Protein 1D3B (pdb70)

Nearest PDB structures (foldseek):
  1d3b-assembly4_G  TM=1.005E+00  e=1.980E-13  Homo sapiens
  3jcr-assembly1_r  TM=9.631E-01  e=4.381E-12  Homo sapiens
  4pjo-assembly3_O  TM=9.696E-01  e=1.207E-11  Homo sapiens
  6ah0-assembly1_T  TM=9.610E-01  e=1.079E-11  Homo sapiens
  8ro0-assembly1_a  TM=9.545E-01  e=9.164E-11  Caenorhabditis elegans

Secondary structure (DSSP, 8-state):
--HHHHHHHTTTSEEEEEETTS-EEEEEEEEE-TT--EEEEEEEEE-TTS-EEEEEEEEE-GGGEEEEEE--/---GGGTTSEEEEEETT--EEEEEEEE--TT--EEEEEEEEEEEE--SSTTSPPEEEEEEEEEEEE-GGGEEEEEEEE---/-HHHHHHHTTTSEEEEEETTS-EEEEEEEEE-TT--EEEEEEEEE-TTS-EEEEEEEEE-GGGEEEEEE--/-TT-HHHHGGGTTSEEEEEETTS-EEEEEEEEE-TT--EEEEEEEEEEEE--SSTTSPPEEEEEEEEEEEE-GGGEEEEEEEES--/----HHHHHHHHTTSEEEEEETTS-EEEEEEEEE-TT--EEEEEEEEE-TTS-EEEEEEEEE-GGGEEEEEE--/--S--GGGTTSEEEEEETT--EEEEEEEEE-TT--EEEEEEEEEEEE---SSSS--EEEEEEEEEEEE-GGGEEEEEEEES--/---HHHHHHTTTTSEEEEEETTS-EEEEEEEEE-TT--EEEEEEEEE-TTS-EEEEEEEEE-GGGEEEEEE--/---STTGGGGTTSEEEEEETT--EEEEEEEEE-TT--EEEEEEEEEEEE--SSTTSPPEEEEEEEEEEEE-GGGEEEEEEEESPP-/---HHHHHHHHTTSEEEEEETTS-EEEEEEEEE-TT--EEEEEEEEE-TTS-EEEEEEEEE-GGGEEEEEE--/-TT-HHHHHTTTTSEEEEEETT--EEEEEEEEE-TT--EEEEEEEEEEEE--SSSSS--EEEEEEEEEEEE-GGGEEEEEEEES--/-HHHHHHHTTTSEEEEEETTS-EEEEEEEEE-TT--EEEEEEEEE-TTS-EEEEEEEEE-GGGEEEEEE--/-TT-HHHHHTTTTSEEEEEETT--EEEEEEEEE-TT--EEEEEEEEEEEE--SSBTBPPEEEEEEEEEEEE-GGGEEEEEEEEPPP----

Sequence (946 aa):
GVPIKVLHEAEGHIVTCETNTGEVYRGKLIEAEDNMNCQMSNITVTYRDGRVAQLEQVYIRGCKIRFLILPDSKMLQHIDYRMRCILQDGRIFIGTFKAFDKHMNLILCDCDEFRKIKPKNSKQAEREEKRVLGLVLLRGENLVSMTVEGPPPVPIKVLHEAEGHIVTCETNTGEVYRGKLIEAEDNMNCQMSNITVTYRDGRVAQLEQVYIRGCKIRFLILPDTVGKSSKMLQHIDYRMRCILQDGRIFIGTFKAFDKHMNLILCDCDEFRKIKPKNSKQAEREEKRVLGLVLLRGENLVSMTVEGPPPSIGVPIKVLHEAEGHIVTCETNTGEVYRGKLIEAEDNMNCQMSNITVTYRDGRVAQLEQVYIRGCKIRFLILPDKSSKMLQHIDYRMRCILQDGRIFIGTFKAFDKHMNLILCDCDEFRKIKPKNSKQAEREEKRVLGLVLLRGENLVSMTVEGPPPIGVPIKVLHEAEGHIVTCETNTGEVYRGKLIEAEDNMNCQMSNITVTYRDGRVAQLEQVYIRGCKIRFLILPDVGKSSKMLQHIDYRMRCILQDGRIFIGTFKAFDKHMNLILCDCDEFRKIKPKNSKQAEREEKRVLGLVLLRGENLVSMTVEGPPPKIGVPIKVLHEAEGHIVTCETNTGEVYRGKLIEAEDNMNCQMSNITVTYRDGRVAQLEQVYIRGCKIRFLILPDTVGKSSKMLQHIDYRMRCILQDGRIFIGTFKAFDKHMNLILCDCDEFRKIKPKNSKQAEREEKRVLGLVLLRGENLVSMTVEGPPPVPIKVLHEAEGHIVTCETNTGEVYRGKLIEAEDNMNCQMSNITVTYRDGRVAQLEQVYIRGCKIRFLILPDTVGKSSKMLQHIDYRMRCILQDGRIFIGTFKAFDKHMNLILCDCDEFRKIKPKNSKQAEREEKRVLGLVLLRGENLVSMTVEGPPPKDTG

InterPro domains:
  IPR001163 Sm domain, eukaryotic/archaea-type [PF01423] (9-72)
  IPR001163 Sm domain, eukaryotic/archaea-type [SM00651] (8-73)
  IPR010920 LSM domain superfamily [SSF50182] (6-118)
  IPR027141 Like-Sm (LSM) domain containing protein, LSm4/SmD1/SmD3 [PTHR23338] (3-114)
  IPR034099 Small nuclear ribonucleoprotein Sm D3 [cd01721] (6-75)
  IPR047575 Sm domain [PS52002] (5-77)

Solvent-accessible surface area: 44131 Å² total; per-residue (Å²): 77,64,0,37,123,23,0,65,127,4,58,46,95,102,1,21,0,8,0,50,71,27,1,36,0,136,3,97,0,65,79,3,61,129,80,4,14,0,52,0,18,115,3,58,0,43,14,176,59,31,20,92,25,145,28,138,80,1,9,0,38,0,64,42,1,20,2,0,40,8,50,177,119,182,23,143,124,34,42,59,81,52,4,67,0,12,4,17,40,4,22,10,0,19,0,4,0,90,5,49,29,184,108,36,3,0,4,0,26,101,0,25,0,46,82,69,28,92,27,206,88,113,190,112,84,91,120,112,70,116,82,116,24,24,29,0,0,0,31,0,58,22,6,7,9,38,51,79,79,18,100,64,132,108,0,34,120,37,0,65,102,2,61,45,90,86,1,19,0,7,0,47,68,30,0,42,0,132,3,90,0,78,92,3,66,125,81,4,15,0,50,0,18,122,2,53,0,47,13,143,56,27,27,92,23,143,22,131,85,0,45,0,32,0,58,41,1,20,1,0,39,5,46,164,26,4,24,67,53,86,111,1,106,125,45,45,56,71,56,0,67,0,8,4,19,44,3,35,9,0,18,0,6,0,97,16,35,26,164,105,6,4,0,5,0,30,100,0,27,0,42,52,78,46,77,16,202,93,109,200,98,77,103,103,101,58,119,77,113,17,18,24,0,0,0,28,0,56,21,1,4,3,20,39,69,77,15,102,68,124,158,59,26,70,0,33,125,12,0,68,124,3,58,46,91,95,2,21,0,8,0,53,71,27,0,41,0,106,3,93,0,76,57,5,55,131,83,3,14,0,1,0,16,119,1,54,0,47,12,149,60,28,28,76,25,118,21,126,51,1,12,0,37,0,63,44,1,18,2,0,36,8,48,174,42,55,72,186,3,118,171,50,46,69,80,61,0,75,0,11,4,18,54,4,22,6,0,18,0,14,0,52,6,54,21,184,103,9,3,0,0,0,31,97,0,23,2,39,85,76,29,60,38,68,124,78,210,98,50,60,102,45,43,43,48,58,21,25,24,0,0,0,27,0,61,24,0,5,4,5,61,76,66,16,95,64,127,132,34,62,0,30,122,14,0,63,124,3,60,43,93,101,2,20,0,8,0,52,68,26,0,40,0,135,5,90,0,76,54,5,59,125,80,4,12,0,4,0,22,116,2,56,0,47,13,148,61,31,24,92,25,148,19,137,48,0,12,0,42,0,71,51,1,15,2,0,42,6,48,165,5,44,104,51,83,168,6,116,130,47,37,66,78,54,0,67,0,10,3,18,34,3,23,8,0,16,0,7,0,58,5,37,24,164,109,10,4,0,0,0,22,98,0,23,0,41,79,75,29,100,28,212,86,107,195,107,83,95,121,108,63,119,79,119,21,21,26,0,0,0,30,0,67,20,0,4,5,26,53,74,75,15,100,59,64,251,129,46,48,0,28,112,17,0,62,100,4,57,48,91,88,2,19,0,10,0,46,70,31,0,41,0,135,3,93,0,74,69,3,59,119,86,4,18,0,7,0,16,120,2,58,0,46,13,138,58,29,26,92,26,147,26,134,90,0,23,1,27,0,60,42,1,20,1,0,40,5,46,163,20,5,26,64,54,84,103,0,109,123,44,46,54,68,54,0,64,0,10,3,18,39,2,25,8,0,15,0,12,0,83,3,26,27,165,105,5,5,0,5,0,30,95,0,26,4,43,81,68,20,87,10,141,126,80,206,103,30,58,60,60,29,55,62,89,19,20,26,0,0,0,25,0,56,21,1,4,4,17,50,72,70,15,98,68,123,94,0,37,126,36,0,67,112,2,59,44,91,83,2,17,0,6,0,45,69,29,0,43,0,134,4,86,0,84,60,4,58,122,84,3,9,0,9,0,16,109,2,57,0,47,12,161,45,27,24,82,20,126,24,110,60,2,12,0,42,0,64,42,0,18,0,0,41,8,53,148,21,3,25,70,53,93,85,0,120,115,33,46,55,78,72,0,68,0,10,4,18,37,2,49,7,0,11,0,16,0,92,14,28,24,169,105,4,3,0,4,0,33,114,0,23,1,39,67,75,50,89,18,219,91,86,210,97,77,95,101,99,63,126,82,115,14,16,16,0,0,0,23,0,44,22,1,4,4,16,52,77,68,12,98,48,85,178,125,138,104

Structure (mmCIF, N/CA/C/O backbone):
data_1D3B
#
_entry.id   1D3B
#
_cell.length_a   107.350
_cell.length_b   108.450
_cell.length_c   110.420
_cell.angle_alpha   90.00
_cell.angle_beta   90.00
_cell.angle_gamma   90.00
#
_symmetry.space_group_name_H-M   'P 21 21 21'
#
loop_
_entity.id
_entity.type
_entity.pdbx_description
1 polymer 'PROTEIN (SMALL NUCLEAR RIBONUCLEOPROTEIN SM D3)'
2 polymer 'PROTEIN (SMALL NUCLEAR RIBONUCLEOPROTEIN ASSOCIATED PROTEIN B)'
3 non-polymer GLYCEROL
4 non-polymer 'CITRIC ACID'
5 water water
#
loop_
_atom_site.group_PDB
_atom_site.id
_atom_site.type_symbol
_atom_site.label_atom_id
_atom_site.label_alt_id
_atom_site.label_comp_id
_atom_site.label_asym_id
_atom_site.label_entity_id
_atom_site.label_seq_id
_atom_site.pdbx_PDB_ins_code
_atom_site.Cartn_x
_atom_site.Cartn_y
_atom_site.Cartn_z
_atom_site.occupancy
_atom_site.B_iso_or_equiv
_atom_site.auth_seq_id
_atom_site.auth_comp_id
_atom_site.auth_asym_id
_atom_site.auth_atom_id
_atom_site.pdbx_PDB_model_num
ATOM 1 N N . GLY A 1 4 ? 63.376 67.335 78.171 1.00 54.75 4 GLY A N 1
ATOM 2 C CA . GLY A 1 4 ? 61.930 67.496 78.328 1.00 55.02 4 GLY A CA 1
ATOM 3 C C . GLY A 1 4 ? 61.162 66.269 77.866 1.00 52.72 4 GLY A C 1
ATOM 4 O O . GLY A 1 4 ? 61.666 65.154 77.967 1.00 55.02 4 GLY A O 1
ATOM 5 N N . VAL A 1 5 ? 59.924 66.440 77.402 1.00 50.71 5 VAL A N 1
ATOM 6 C CA . VAL A 1 5 ? 59.199 65.244 76.916 1.00 45.80 5 VAL A CA 1
ATOM 7 C C . VAL A 1 5 ? 59.663 65.171 75.459 1.00 38.34 5 VAL A C 1
ATOM 8 O O . VAL A 1 5 ? 60.000 66.223 74.902 1.00 34.20 5 VAL A O 1
ATOM 12 N N . PRO A 1 6 ? 59.725 63.998 74.874 1.00 37.21 6 PRO A N 1
ATOM 13 C CA . PRO A 1 6 ? 60.191 63.832 73.500 1.00 34.70 6 PRO A CA 1
ATOM 14 C C . PRO A 1 6 ? 59.636 64.839 72.534 1.00 35.41 6 PRO A C 1
ATOM 15 O O . PRO A 1 6 ? 60.415 65.449 71.782 1.00 36.66 6 PRO A O 1
ATOM 19 N N . ILE A 1 7 ? 58.329 65.104 72.525 1.00 35.92 7 ILE A N 1
ATOM 20 C CA . ILE A 1 7 ? 57.766 66.094 71.616 1.00 38.35 7 ILE A CA 1
ATOM 21 C C . ILE A 1 7 ? 58.357 67.467 71.860 1.00 39.00 7 ILE A C 1
ATOM 22 O O . ILE A 1 7 ? 58.598 68.211 70.894 1.00 38.30 7 ILE A O 1
ATOM 27 N N . LYS A 1 8 ? 58.638 67.838 73.123 1.00 40.73 8 LYS A N 1
ATOM 28 C CA . LYS A 1 8 ? 59.232 69.167 73.343 1.00 39.22 8 LYS A CA 1
ATOM 29 C C . LYS A 1 8 ? 60.643 69.198 72.764 1.00 36.63 8 LYS A C 1
ATOM 30 O O . LYS A 1 8 ? 61.125 70.199 72.234 1.00 35.92 8 LYS A O 1
ATOM 36 N N . VAL A 1 9 ? 61.352 68.068 72.866 1.00 37.42 9 VAL A N 1
ATOM 37 C CA . VAL A 1 9 ? 62.725 68.029 72.325 1.00 37.91 9 VAL A CA 1
ATOM 38 C C . VAL A 1 9 ? 62.628 68.244 70.821 1.00 34.19 9 VAL A C 1
ATOM 39 O O . VAL A 1 9 ? 63.361 69.047 70.249 1.00 30.97 9 VAL A O 1
ATOM 43 N N . LEU A 1 10 ? 61.666 67.570 70.191 1.00 35.34 10 LEU A N 1
ATOM 44 C CA . LEU A 1 10 ? 61.481 67.740 68.744 1.00 34.03 10 LEU A CA 1
ATOM 45 C C . LEU A 1 10 ? 61.173 69.186 68.415 1.00 32.78 10 LEU A C 1
ATOM 46 O O . LEU A 1 10 ? 61.761 69.758 67.512 1.00 31.48 10 LEU A O 1
ATOM 51 N N . HIS A 1 11 ? 60.258 69.849 69.139 1.00 37.34 11 HIS A N 1
ATOM 52 C CA . HIS A 1 11 ? 59.963 71.250 68.853 1.00 40.86 11 HIS A CA 1
ATOM 53 C C . HIS A 1 11 ? 61.231 72.086 68.972 1.00 40.33 11 HIS A C 1
ATOM 54 O O . HIS A 1 11 ? 61.439 72.960 68.127 1.00 40.61 11 HIS A O 1
ATOM 61 N N . GLU A 1 12 ? 62.127 71.838 69.915 1.00 41.72 12 GLU A N 1
ATOM 62 C CA . GLU A 1 12 ? 63.359 72.624 69.991 1.00 44.54 12 GLU A CA 1
ATOM 63 C C . GLU A 1 12 ? 64.263 72.450 68.785 1.00 42.00 12 GLU A C 1
ATOM 64 O O . GLU A 1 12 ? 65.158 73.280 68.579 1.00 43.40 12 GLU A O 1
ATOM 70 N N . ALA A 1 13 ? 64.102 71.432 67.944 1.00 40.09 13 ALA A N 1
ATOM 71 C CA . ALA A 1 13 ? 64.944 71.260 66.761 1.00 37.07 13 ALA A CA 1
ATOM 72 C C . ALA A 1 13 ? 64.396 72.065 65.590 1.00 36.14 13 ALA A C 1
ATOM 73 O O . ALA A 1 13 ? 65.026 72.185 64.534 1.00 35.59 13 ALA A O 1
ATOM 75 N N . GLU A 1 14 ? 63.214 72.663 65.744 1.00 35.14 14 GLU A N 1
ATOM 76 C CA . GLU A 1 14 ? 62.657 73.478 64.669 1.00 37.75 14 GLU A CA 1
ATOM 77 C C . GLU A 1 14 ? 63.650 74.602 64.398 1.00 39.85 14 GLU A C 1
ATOM 78 O O . GLU A 1 14 ? 64.087 75.343 65.282 1.00 41.09 14 GLU A O 1
ATOM 84 N N . GLY A 1 15 ? 64.083 74.689 63.148 1.00 36.11 15 GLY A N 1
ATOM 85 C CA . GLY A 1 15 ? 65.053 75.663 62.709 1.00 35.77 15 GLY A CA 1
ATOM 86 C C . GLY A 1 15 ? 66.426 75.021 62.555 1.00 35.28 15 GLY A C 1
ATOM 87 O O . GLY A 1 15 ? 67.325 75.654 62.008 1.00 37.31 15 GLY A O 1
ATOM 88 N N . HIS A 1 16 ? 66.580 73.776 63.009 1.00 34.73 16 HIS A N 1
ATOM 89 C CA . HIS A 1 16 ? 67.846 73.083 62.899 1.00 35.42 16 HIS A CA 1
ATOM 90 C C . HIS A 1 16 ? 67.799 71.918 61.920 1.00 34.85 16 HIS A C 1
ATOM 91 O O . HIS A 1 16 ? 66.738 71.463 61.497 1.00 32.62 16 HIS A O 1
ATOM 98 N N . ILE A 1 17 ? 68.982 71.414 61.574 1.00 33.50 17 ILE A N 1
ATOM 99 C CA . ILE A 1 17 ? 68.994 70.264 60.658 1.00 35.52 17 ILE A CA 1
ATOM 100 C C . ILE A 1 17 ? 68.741 68.997 61.461 1.00 33.79 17 ILE A C 1
ATOM 101 O O . ILE A 1 17 ? 69.264 68.767 62.548 1.00 30.34 17 ILE A O 1
ATOM 106 N N . VAL A 1 18 ? 67.822 68.180 60.923 1.00 30.14 18 VAL A N 1
ATOM 107 C CA . VAL A 1 18 ? 67.499 66.920 61.563 1.00 28.41 18 VAL A CA 1
ATOM 108 C C . VAL A 1 18 ? 67.623 65.809 60.509 1.00 27.75 18 VAL A C 1
ATOM 109 O O . VAL A 1 18 ? 67.587 66.059 59.297 1.00 24.33 18 VAL A O 1
ATOM 113 N N . THR A 1 19 ? 67.788 64.598 61.024 1.00 27.19 19 THR A N 1
ATOM 114 C CA . THR A 1 19 ? 67.849 63.445 60.140 1.00 24.01 19 THR A CA 1
ATOM 115 C C . THR A 1 19 ? 66.602 62.644 60.493 1.00 26.42 19 THR A C 1
ATOM 116 O O . THR A 1 19 ? 66.339 62.479 61.679 1.00 27.54 19 THR A O 1
ATOM 120 N N . CYS A 1 20 ? 65.870 62.233 59.467 1.00 23.16 20 CYS A N 1
ATOM 121 C CA . CYS A 1 20 ? 64.667 61.456 59.733 1.00 23.43 20 CYS A CA 1
ATOM 122 C C . CYS A 1 20 ? 64.766 60.113 59.023 1.00 23.95 20 CYS A C 1
ATOM 123 O O . CYS A 1 20 ? 64.867 60.088 57.776 1.00 26.46 20 CYS A O 1
ATOM 126 N N . GLU A 1 21 ? 64.743 59.011 59.761 1.00 20.81 21 GLU A N 1
ATOM 127 C CA . GLU A 1 21 ? 64.777 57.694 59.141 1.00 22.74 21 GLU A CA 1
ATOM 128 C C . GLU A 1 21 ? 63.390 57.054 59.220 1.00 22.08 21 GLU A C 1
ATOM 129 O O . GLU A 1 21 ? 62.852 56.866 60.322 1.00 22.03 21 GLU A O 1
ATOM 135 N N . THR A 1 22 ? 62.818 56.706 58.065 1.00 19.81 22 THR A N 1
ATOM 136 C CA . THR A 1 22 ? 61.494 56.101 58.035 1.00 18.34 22 THR A CA 1
ATOM 137 C C . THR A 1 22 ? 61.487 54.614 58.363 1.00 18.69 22 THR A C 1
ATOM 138 O O . THR A 1 22 ? 62.485 53.883 58.373 1.00 18.49 22 THR A O 1
ATOM 142 N N . ASN A 1 23 ? 60.279 54.061 58.562 1.00 17.01 23 ASN A N 1
ATOM 143 C CA . ASN A 1 23 ? 60.085 52.658 58.863 1.00 20.84 23 ASN A CA 1
ATOM 144 C C . ASN A 1 23 ? 60.397 51.753 57.676 1.00 22.98 23 ASN A C 1
ATOM 145 O O . ASN A 1 23 ? 60.520 50.532 57.858 1.00 24.04 23 ASN A O 1
ATOM 150 N N . THR A 1 24 ? 60.502 52.319 56.482 1.00 19.11 24 THR A N 1
ATOM 151 C CA . THR A 1 24 ? 60.831 51.509 55.313 1.00 21.75 24 THR A CA 1
ATOM 152 C C . THR A 1 24 ? 62.252 51.767 54.860 1.00 22.39 24 THR A C 1
ATOM 153 O O . THR A 1 24 ? 62.670 51.324 53.780 1.00 23.55 24 THR A O 1
ATOM 157 N N . GLY A 1 25 ? 63.057 52.487 55.647 1.00 24.53 25 GLY A N 1
ATOM 158 C CA . GLY A 1 25 ? 64.453 52.709 55.307 1.00 23.23 25 GLY A CA 1
ATOM 159 C C . GLY A 1 25 ? 64.843 53.949 54.526 1.00 23.61 25 GLY A C 1
ATOM 160 O O . GLY A 1 25 ? 66.016 54.080 54.159 1.00 23.85 25 GLY A O 1
ATOM 161 N N . GLU A 1 26 ? 63.937 54.870 54.245 1.00 19.28 26 GLU A N 1
ATOM 162 C CA . GLU A 1 26 ? 64.312 56.077 53.530 1.00 20.80 26 GLU A CA 1
ATOM 163 C C . GLU A 1 26 ? 64.923 57.054 54.535 1.00 20.38 26 GLU A C 1
ATOM 164 O O . GLU A 1 26 ? 64.501 57.067 55.683 1.00 21.57 26 GLU A O 1
ATOM 170 N N . VAL A 1 27 ? 65.941 57.797 54.128 1.00 17.90 27 VAL A N 1
ATOM 171 C CA . VAL A 1 27 ? 66.517 58.743 55.067 1.00 19.16 27 VAL A CA 1
ATOM 172 C C . VAL A 1 27 ? 66.309 60.155 54.517 1.00 20.06 27 VAL A C 1
ATOM 173 O O . VAL A 1 27 ? 66.765 60.455 53.421 1.00 23.53 27 VAL A O 1
ATOM 177 N N . TYR A 1 28 ? 65.645 60.980 55.291 1.00 18.62 28 TYR A N 1
ATOM 178 C CA . TYR A 1 28 ? 65.394 62.382 54.917 1.00 18.68 28 TYR A CA 1
ATOM 179 C C . TYR A 1 28 ? 66.233 63.274 55.831 1.00 23.32 28 TYR A C 1
ATOM 180 O O . TYR A 1 28 ? 66.050 63.224 57.059 1.00 22.45 28 TYR A O 1
ATOM 189 N N . ARG A 1 29 ? 67.128 64.046 55.225 1.00 23.08 29 ARG A N 1
ATOM 190 C CA . ARG A 1 29 ? 67.928 64.899 56.116 1.00 26.71 29 ARG A CA 1
ATOM 191 C C . ARG A 1 29 ? 67.775 66.359 55.750 1.00 23.41 29 ARG A C 1
ATOM 192 O O . ARG A 1 29 ? 67.994 66.732 54.597 1.00 24.25 29 ARG A O 1
ATOM 200 N N . GLY A 1 30 ? 67.421 67.212 56.701 1.00 24.76 30 GLY A N 1
ATOM 201 C CA . GLY A 1 30 ? 67.301 68.623 56.321 1.00 26.44 30 GLY A CA 1
ATOM 202 C C . GLY A 1 30 ? 66.762 69.456 57.467 1.00 27.92 30 GLY A C 1
ATOM 203 O O . GLY A 1 30 ? 66.599 68.986 58.593 1.00 28.50 30 GLY A O 1
ATOM 204 N N . LYS A 1 31 ? 66.466 70.696 57.101 1.00 28.46 31 LYS A N 1
ATOM 205 C CA . LYS A 1 31 ? 65.980 71.643 58.093 1.00 29.93 31 LYS A CA 1
ATOM 206 C C . LYS A 1 31 ? 64.545 71.411 58.523 1.00 29.73 31 LYS A C 1
ATOM 207 O O . LYS A 1 31 ? 63.607 71.408 57.724 1.00 29.90 31 LYS A O 1
ATOM 213 N N . LEU A 1 32 ? 64.393 71.183 59.825 1.00 27.83 32 LEU A N 1
ATOM 214 C CA . LEU A 1 32 ? 63.083 70.978 60.416 1.00 32.45 32 LEU A CA 1
ATOM 215 C C . LEU A 1 32 ? 62.420 72.361 60.498 1.00 37.34 32 LEU A C 1
ATOM 216 O O . LEU A 1 32 ? 62.920 73.241 61.211 1.00 37.43 32 LEU A O 1
ATOM 221 N N . ILE A 1 33 ? 61.342 72.539 59.758 1.00 34.72 33 ILE A N 1
ATOM 222 C CA . ILE A 1 33 ? 60.632 73.810 59.760 1.00 36.96 33 ILE A CA 1
ATOM 223 C C . ILE A 1 33 ? 59.556 73.724 60.834 1.00 38.03 33 ILE A C 1
ATOM 224 O O . ILE A 1 33 ? 59.355 74.666 61.582 1.00 37.19 33 ILE A O 1
ATOM 229 N N . GLU A 1 34 ? 58.884 72.570 60.874 1.00 36.03 34 GLU A N 1
ATOM 230 C CA . GLU A 1 34 ? 57.854 72.424 61.882 1.00 35.49 34 GLU A CA 1
ATOM 231 C C . GLU A 1 34 ? 57.454 70.984 62.141 1.00 35.56 34 GLU A C 1
ATOM 232 O O . GLU A 1 34 ? 57.214 70.201 61.228 1.00 32.61 34 GLU A O 1
ATOM 238 N N . ALA A 1 35 ? 57.357 70.699 63.432 1.00 34.59 35 ALA A N 1
ATOM 239 C CA . ALA A 1 35 ? 56.930 69.420 63.946 1.00 35.94 35 ALA A CA 1
ATOM 240 C C . ALA A 1 35 ? 55.540 69.669 64.564 1.00 39.28 35 ALA A C 1
ATOM 241 O O . ALA A 1 35 ? 55.375 70.673 65.257 1.00 37.36 35 ALA A O 1
ATOM 243 N N . GLU A 1 36 ? 54.617 68.757 64.313 1.00 38.41 36 GLU A N 1
ATOM 244 C CA . GLU A 1 36 ? 53.289 68.892 64.891 1.00 39.25 36 GLU A CA 1
ATOM 245 C C . GLU A 1 36 ? 53.236 67.910 66.059 1.00 38.65 36 GLU A C 1
ATOM 246 O O . GLU A 1 36 ? 54.084 67.026 66.181 1.00 37.67 36 GLU A O 1
ATOM 252 N N . ASP A 1 37 ? 52.211 68.075 66.872 1.00 38.72 37 ASP A N 1
ATOM 253 C CA . ASP A 1 37 ? 51.943 67.269 68.042 1.00 40.73 37 ASP A CA 1
ATOM 254 C C . ASP A 1 37 ? 52.067 65.777 67.790 1.00 38.98 37 ASP A C 1
ATOM 255 O O . ASP A 1 37 ? 52.519 65.045 68.680 1.00 39.72 37 ASP A O 1
ATOM 260 N N . ASN A 1 38 ? 51.696 65.292 66.613 1.00 34.21 38 ASN A N 1
ATOM 261 C CA . ASN A 1 38 ? 51.809 63.883 66.276 1.00 34.45 38 ASN A CA 1
ATOM 262 C C . ASN A 1 38 ? 53.143 63.503 65.633 1.00 33.77 38 ASN A C 1
ATOM 263 O O . ASN A 1 38 ? 53.292 62.403 65.108 1.00 35.70 38 ASN A O 1
ATOM 268 N N . MET A 1 39 ? 54.093 64.450 65.652 1.00 32.59 39 MET A N 1
ATOM 269 C CA . MET A 1 39 ? 55.460 64.243 65.127 1.00 31.15 39 MET A CA 1
ATOM 270 C C . MET A 1 39 ? 55.571 64.306 63.607 1.00 31.50 39 MET A C 1
ATOM 271 O O . MET A 1 39 ? 56.626 64.019 63.025 1.00 28.28 39 MET A O 1
ATOM 276 N N . ASN A 1 40 ? 54.474 64.696 62.959 1.00 30.67 40 ASN A N 1
ATOM 277 C CA . ASN A 1 40 ? 54.508 64.866 61.509 1.00 28.49 40 ASN A CA 1
ATOM 278 C C . ASN A 1 40 ? 55.509 66.019 61.329 1.00 30.29 40 ASN A C 1
ATOM 279 O O . ASN A 1 40 ? 55.333 67.008 62.065 1.00 28.05 40 ASN A O 1
ATOM 284 N N . CYS A 1 41 ? 56.483 65.882 60.448 1.00 26.95 41 CYS A N 1
ATOM 285 C CA . CYS A 1 41 ? 57.469 66.919 60.276 1.00 26.20 41 CYS A CA 1
ATOM 286 C C . CYS A 1 41 ? 57.549 67.513 58.880 1.00 26.99 41 CYS A C 1
ATOM 287 O O . CYS A 1 41 ? 57.654 66.826 57.866 1.00 25.90 41 CYS A O 1
ATOM 290 N N . GLN A 1 42 ? 57.572 68.838 58.887 1.00 22.65 42 GLN A N 1
ATOM 291 C CA . GLN A 1 42 ? 57.715 69.622 57.675 1.00 27.81 42 GLN A CA 1
ATOM 292 C C . GLN A 1 42 ? 59.199 69.972 57.616 1.00 28.08 42 GLN A C 1
ATOM 293 O O . GLN A 1 42 ? 59.723 70.557 58.582 1.00 29.48 42 GLN A O 1
ATOM 303 N N . MET A 1 43 ? 59.880 69.570 56.562 1.00 27.77 43 MET A N 1
ATOM 304 C CA . MET A 1 43 ? 61.302 69.794 56.397 1.00 27.25 43 MET A CA 1
ATOM 305 C C . MET A 1 43 ? 61.593 70.459 55.063 1.00 28.75 43 MET A C 1
ATOM 306 O O . MET A 1 43 ? 60.837 70.300 54.114 1.00 27.66 43 MET A O 1
ATOM 311 N N . SER A 1 44 ? 62.706 71.191 55.007 1.00 28.24 44 SER A N 1
ATOM 312 C CA . SER A 1 44 ? 63.056 71.868 53.770 1.00 28.30 44 SER A CA 1
ATOM 313 C C . SER A 1 44 ? 64.514 71.656 53.421 1.00 26.82 44 SER A C 1
ATOM 314 O O . SER A 1 44 ? 65.306 71.306 54.288 1.00 26.94 44 SER A O 1
ATOM 317 N N . ASN A 1 45 ? 64.825 71.868 52.144 1.00 24.99 45 ASN A N 1
ATOM 318 C CA . ASN A 1 45 ? 66.155 71.692 51.592 1.00 26.07 45 ASN A CA 1
ATOM 319 C C . ASN A 1 45 ? 66.709 70.367 52.092 1.00 26.28 45 ASN A C 1
ATOM 320 O O . ASN A 1 45 ? 67.715 70.241 52.787 1.00 25.89 45 ASN A O 1
ATOM 325 N N . ILE A 1 46 ? 66.005 69.296 51.695 1.00 25.50 46 ILE A N 1
ATOM 326 C CA . ILE A 1 46 ? 66.431 68.000 52.201 1.00 23.88 46 ILE A CA 1
ATOM 327 C C . ILE A 1 46 ? 67.273 67.210 51.237 1.00 22.54 46 ILE A C 1
ATOM 328 O O . ILE A 1 46 ? 67.278 67.395 50.021 1.00 22.67 46 ILE A O 1
ATOM 333 N N . THR A 1 47 ? 67.962 66.241 51.844 1.00 20.32 47 THR A N 1
ATOM 334 C CA . THR A 1 47 ? 68.751 65.302 51.033 1.00 22.07 47 THR A CA 1
ATOM 335 C C . THR A 1 47 ? 68.090 63.962 51.376 1.00 24.65 47 THR A C 1
ATOM 336 O O . THR A 1 47 ? 67.976 63.664 52.571 1.00 24.06 47 THR A O 1
ATOM 340 N N . VAL A 1 48 ? 67.642 63.204 50.375 1.00 23.87 48 VAL A N 1
ATOM 341 C CA . VAL A 1 48 ? 66.993 61.934 50.732 1.00 20.63 48 VAL A CA 1
ATOM 342 C C . VAL A 1 48 ? 67.773 60.753 50.198 1.00 19.84 48 VAL A C 1
ATOM 343 O O . VAL A 1 48 ? 68.300 60.768 49.073 1.00 17.35 48 VAL A O 1
ATOM 347 N N . THR A 1 49 ? 67.843 59.707 51.015 1.00 17.00 49 THR A N 1
ATOM 348 C CA . THR A 1 49 ? 68.483 58.461 50.584 1.00 18.42 49 THR A CA 1
ATOM 349 C C . THR A 1 49 ? 67.353 57.434 50.540 1.00 20.15 49 THR A C 1
ATOM 350 O O . THR A 1 49 ? 66.695 57.223 51.539 1.00 20.14 49 THR A O 1
ATOM 354 N N . TYR A 1 50 ? 67.114 56.867 49.357 1.00 20.83 50 TYR A N 1
ATOM 355 C CA . TYR A 1 50 ? 66.017 55.925 49.204 1.00 21.18 50 TYR A CA 1
ATOM 356 C C . TYR A 1 50 ? 66.550 54.554 49.590 1.00 22.70 50 TYR A C 1
ATOM 357 O O . TYR A 1 50 ? 67.757 54.427 49.819 1.00 23.21 50 TYR A O 1
ATOM 366 N N . ARG A 1 51 ? 65.670 53.585 49.653 1.00 24.27 51 ARG A N 1
ATOM 367 C CA . ARG A 1 51 ? 65.986 52.225 50.037 1.00 28.66 51 ARG A CA 1
ATOM 368 C C . ARG A 1 51 ? 67.086 51.551 49.254 1.00 29.33 51 ARG A C 1
ATOM 369 O O . ARG A 1 51 ? 67.813 50.748 49.832 1.00 30.40 51 ARG A O 1
ATOM 377 N N . ASP A 1 52 ? 67.185 51.852 47.963 1.00 28.70 52 ASP A N 1
ATOM 378 C CA . ASP A 1 52 ? 68.197 51.271 47.102 1.00 28.62 52 ASP A CA 1
ATOM 379 C C . ASP A 1 52 ? 69.497 52.069 47.120 1.00 29.73 52 ASP A C 1
ATOM 380 O O . ASP A 1 52 ? 70.423 51.817 46.349 1.00 29.31 52 ASP A O 1
ATOM 385 N N . GLY A 1 53 ? 69.614 53.076 47.992 1.00 29.53 53 GLY A N 1
ATOM 386 C CA . GLY A 1 53 ? 70.788 53.908 48.114 1.00 25.64 53 GLY A CA 1
ATOM 387 C C . GLY A 1 53 ? 70.805 55.119 47.201 1.00 25.94 53 GLY A C 1
ATOM 388 O O . GLY A 1 53 ? 71.782 55.870 47.205 1.00 24.51 53 GLY A O 1
ATOM 389 N N . ARG A 1 54 ? 69.782 55.305 46.368 1.00 23.60 54 ARG A N 1
ATOM 390 C CA . ARG A 1 54 ? 69.755 56.459 45.466 1.00 23.86 54 ARG A CA 1
ATOM 391 C C . ARG A 1 54 ? 69.691 57.706 46.345 1.00 24.25 54 ARG A C 1
ATOM 392 O O . ARG A 1 54 ? 68.892 57.795 47.270 1.00 22.02 54 ARG A O 1
ATOM 400 N N . VAL A 1 55 ? 70.561 58.679 46.051 1.00 23.88 55 VAL A N 1
ATOM 401 C CA . VAL A 1 55 ? 70.535 59.911 46.825 1.00 21.14 55 VAL A CA 1
ATOM 402 C C . VAL A 1 55 ? 69.982 61.020 45.966 1.00 23.64 55 VAL A C 1
ATOM 403 O O . VAL A 1 55 ? 70.409 61.163 44.818 1.00 29.08 55 VAL A O 1
ATOM 407 N N . ALA A 1 56 ? 69.059 61.822 46.483 1.00 21.79 56 ALA A N 1
ATOM 408 C CA . ALA A 1 56 ? 68.466 62.906 45.730 1.00 20.37 56 ALA A CA 1
ATOM 409 C C . ALA A 1 56 ? 68.135 64.022 46.721 1.00 24.88 56 ALA A C 1
ATOM 410 O O . ALA A 1 56 ? 68.302 63.918 47.944 1.00 21.64 56 ALA A O 1
ATOM 412 N N . GLN A 1 57 ? 67.711 65.132 46.105 1.00 21.54 57 GLN A N 1
ATOM 413 C CA . GLN A 1 57 ? 67.382 66.285 46.927 1.00 23.95 57 GLN A CA 1
ATOM 414 C C . GLN A 1 57 ? 65.953 66.717 46.637 1.00 24.18 57 GLN A C 1
ATOM 415 O O . GLN A 1 57 ? 65.464 66.498 45.527 1.00 25.30 57 GLN A O 1
ATOM 421 N N . LEU A 1 58 ? 65.322 67.356 47.595 1.00 23.92 58 LEU A N 1
ATOM 422 C CA . LEU A 1 58 ? 63.972 67.885 47.459 1.00 25.05 58 LEU A CA 1
ATOM 423 C C . LEU A 1 58 ? 63.853 69.195 48.237 1.00 27.62 58 LEU A C 1
ATOM 424 O O . LEU A 1 58 ? 64.361 69.299 49.360 1.00 28.66 58 LEU A O 1
ATOM 429 N N . GLU A 1 59 ? 63.129 70.169 47.710 1.00 28.22 59 GLU A N 1
ATOM 430 C CA . GLU A 1 59 ? 62.980 71.441 48.392 1.00 32.66 59 GLU A CA 1
ATOM 431 C C . GLU A 1 59 ? 62.157 71.369 49.663 1.00 31.77 59 GLU A C 1
ATOM 432 O O . GLU A 1 59 ? 62.425 72.109 50.605 1.00 28.33 59 GLU A O 1
ATOM 438 N N . GLN A 1 60 ? 61.157 70.484 49.688 1.00 28.39 60 GLN A N 1
ATOM 439 C CA . GLN A 1 60 ? 60.309 70.412 50.874 1.00 30.58 60 GLN A CA 1
ATOM 440 C C . GLN A 1 60 ? 59.656 69.050 50.971 1.00 28.48 60 GLN A C 1
ATOM 441 O O . GLN A 1 60 ? 59.296 68.489 49.924 1.00 28.21 60 GLN A O 1
ATOM 447 N N . VAL A 1 61 ? 59.524 68.534 52.185 1.00 24.26 61 VAL A N 1
ATOM 448 C CA . VAL A 1 61 ? 58.897 67.225 52.346 1.00 24.20 61 VAL A CA 1
ATOM 449 C C . VAL A 1 61 ? 58.040 67.317 53.607 1.00 26.04 61 VAL A C 1
ATOM 450 O O . VAL A 1 61 ? 58.294 68.191 54.434 1.00 29.16 61 VAL A O 1
ATOM 454 N N . TYR A 1 62 ? 57.076 66.430 53.682 1.00 22.72 62 TYR A N 1
ATOM 455 C CA . TYR A 1 62 ? 56.197 66.322 54.833 1.00 24.80 62 TYR A CA 1
ATOM 456 C C . TYR A 1 62 ? 56.270 64.847 55.233 1.00 24.00 62 TYR A C 1
ATOM 457 O O . TYR A 1 62 ? 55.757 64.002 54.499 1.00 24.11 62 TYR A O 1
ATOM 466 N N . ILE A 1 63 ? 56.949 64.531 56.328 1.00 24.47 63 ILE A N 1
ATOM 467 C CA . ILE A 1 63 ? 57.084 63.139 56.766 1.00 25.04 63 ILE A CA 1
ATOM 468 C C . ILE A 1 63 ? 56.169 62.949 57.967 1.00 28.13 63 ILE A C 1
ATOM 469 O O . ILE A 1 63 ? 56.287 63.659 58.980 1.00 26.00 63 ILE A O 1
ATOM 474 N N . ARG A 1 64 ? 55.226 62.023 57.851 1.00 24.72 64 ARG A N 1
ATOM 475 C CA . ARG A 1 64 ? 54.285 61.783 58.937 1.00 23.35 64 ARG A CA 1
ATOM 476 C C . ARG A 1 64 ? 54.961 61.082 60.080 1.00 24.64 64 ARG A C 1
ATOM 477 O O . ARG A 1 64 ? 55.833 60.258 59.813 1.00 26.49 64 ARG A O 1
ATOM 485 N N . GLY A 1 65 ? 54.606 61.376 61.336 1.00 25.77 65 GLY A N 1
ATOM 486 C CA . GLY A 1 65 ? 55.267 60.704 62.458 1.00 23.26 65 GLY A CA 1
ATOM 487 C C . GLY A 1 65 ? 55.043 59.214 62.481 1.00 24.54 65 GLY A C 1
ATOM 488 O O . GLY A 1 65 ? 55.921 58.467 62.899 1.00 24.92 65 GLY A O 1
ATOM 489 N N . CYS A 1 66 ? 53.903 58.696 61.996 1.00 24.03 66 CYS A N 1
ATOM 490 C CA . CYS A 1 66 ? 53.626 57.264 61.975 1.00 25.13 66 CYS A CA 1
ATOM 491 C C . CYS A 1 66 ? 54.507 56.534 60.976 1.00 22.43 66 CYS A C 1
ATOM 492 O O . CYS A 1 66 ? 54.542 55.305 60.993 1.00 24.22 66 CYS A O 1
ATOM 495 N N . LYS A 1 67 ? 55.261 57.248 60.149 1.00 19.91 67 LYS A N 1
ATOM 496 C CA . LYS A 1 67 ? 56.169 56.621 59.183 1.00 23.43 67 LYS A CA 1
ATOM 497 C C . LYS A 1 67 ? 57.634 56.681 59.640 1.00 22.84 67 LYS A C 1
ATOM 498 O O . LYS A 1 67 ? 58.536 56.213 58.927 1.00 20.65 67 LYS A O 1
ATOM 504 N N . ILE A 1 68 ? 57.827 57.265 60.824 1.00 23.94 68 ILE A N 1
ATOM 505 C CA . ILE A 1 68 ? 59.180 57.457 61.352 1.00 22.55 68 ILE A CA 1
ATOM 506 C C . ILE A 1 68 ? 59.701 56.384 62.267 1.00 20.25 68 ILE A C 1
ATOM 507 O O . ILE A 1 68 ? 59.057 55.992 63.217 1.00 21.01 68 ILE A O 1
ATOM 512 N N . ARG A 1 69 ? 60.913 55.895 61.988 1.00 22.24 69 ARG A N 1
ATOM 513 C CA . ARG A 1 69 ? 61.599 54.913 62.807 1.00 19.71 69 ARG A CA 1
ATOM 514 C C . ARG A 1 69 ? 62.297 55.738 63.908 1.00 22.37 69 ARG A C 1
ATOM 515 O O . ARG A 1 69 ? 62.066 55.487 65.096 1.00 21.39 69 ARG A O 1
ATOM 523 N N . PHE A 1 70 ? 63.120 56.696 63.471 1.00 21.59 70 PHE A N 1
ATOM 524 C CA . PHE A 1 70 ? 63.764 57.565 64.465 1.00 23.48 70 PHE A CA 1
ATOM 525 C C . PHE A 1 70 ? 64.144 58.868 63.782 1.00 23.16 70 PHE A C 1
ATOM 526 O O . PHE A 1 70 ? 64.197 59.010 62.545 1.00 20.17 70 PHE A O 1
ATOM 534 N N . LEU A 1 71 ? 64.391 59.864 64.600 1.00 21.58 71 LEU A N 1
ATOM 535 C CA . LEU A 1 71 ? 64.870 61.171 64.211 1.00 21.76 71 LEU A CA 1
ATOM 536 C C . LEU A 1 71 ? 66.232 61.403 64.896 1.00 25.61 71 LEU A C 1
ATOM 537 O O . LEU A 1 71 ? 66.383 61.014 66.076 1.00 25.22 71 LEU A O 1
ATOM 542 N N . ILE A 1 72 ? 67.166 62.026 64.189 1.00 24.22 72 ILE A N 1
ATOM 543 C CA . ILE A 1 72 ? 68.444 62.339 64.845 1.00 24.09 72 ILE A CA 1
ATOM 544 C C . ILE A 1 72 ? 68.410 63.858 65.040 1.00 22.91 72 ILE A C 1
ATOM 545 O O . ILE A 1 72 ? 68.326 64.588 64.067 1.00 24.42 72 ILE A O 1
ATOM 550 N N . LEU A 1 73 ? 68.420 64.318 66.283 1.00 27.06 73 LEU A N 1
ATOM 551 C CA . LEU A 1 73 ? 68.358 65.765 66.530 1.00 29.70 73 LEU A CA 1
ATOM 552 C C . LEU A 1 73 ? 69.712 66.353 66.867 1.00 33.71 73 LEU A C 1
ATOM 553 O O . LEU A 1 73 ? 70.648 65.622 67.185 1.00 29.84 73 LEU A O 1
ATOM 558 N N . PRO A 1 74 ? 69.849 67.674 66.801 1.00 38.82 74 PRO A N 1
ATOM 559 C CA . PRO A 1 74 ? 71.095 68.345 67.107 1.00 42.64 74 PRO A CA 1
ATOM 560 C C . PRO A 1 74 ? 71.489 68.221 68.576 1.00 46.86 74 PRO A C 1
ATOM 561 O O . PRO A 1 74 ? 70.623 68.148 69.447 1.00 46.60 74 PRO A O 1
ATOM 565 N N . ASP A 1 75 ? 72.777 68.208 68.851 1.00 52.96 75 ASP A N 1
ATOM 566 C CA . ASP A 1 75 ? 73.321 68.144 70.199 1.00 60.01 75 ASP A CA 1
ATOM 567 C C . ASP A 1 75 ? 73.150 66.782 70.856 1.00 61.99 75 ASP A C 1
ATOM 568 O O . ASP A 1 75 ? 74.085 65.974 70.746 1.00 64.83 75 ASP A O 1
ATOM 573 N N . SER B 2 7 ? 54.293 53.703 81.773 1.00 69.47 7 SER B N 1
ATOM 574 C CA . SER B 2 7 ? 54.888 52.635 82.571 1.00 69.43 7 SER B CA 1
ATOM 575 C C . SER B 2 7 ? 55.813 53.196 83.644 1.00 69.49 7 SER B C 1
ATOM 576 O O . SER B 2 7 ? 55.905 54.415 83.772 1.00 71.44 7 SER B O 1
ATOM 579 N N . LYS B 2 8 ? 56.448 52.319 84.403 1.00 68.56 8 LYS B N 1
ATOM 580 C CA . LYS B 2 8 ? 57.442 52.791 85.352 1.00 67.75 8 LYS B CA 1
ATOM 581 C C . LYS B 2 8 ? 58.808 52.904 84.691 1.00 66.79 8 LYS B C 1
ATOM 582 O O . LYS B 2 8 ? 59.535 51.969 84.372 1.00 65.28 8 LYS B O 1
ATOM 588 N N . MET B 2 9 ? 59.037 54.133 84.254 1.00 63.60 9 MET B N 1
ATOM 589 C CA . MET B 2 9 ? 60.169 54.577 83.482 1.00 59.75 9 MET B CA 1
ATOM 590 C C . MET B 2 9 ? 60.872 55.825 83.982 1.00 57.11 9 MET B C 1
ATOM 591 O O . MET B 2 9 ? 61.993 56.097 83.523 1.00 56.79 9 MET B O 1
ATOM 596 N N . LEU B 2 10 ? 60.271 56.605 84.879 1.00 53.62 10 LEU B N 1
ATOM 597 C CA . LEU B 2 10 ? 60.943 57.818 85.356 1.00 52.29 10 LEU B CA 1
ATOM 598 C C . LEU B 2 10 ? 62.176 57.475 86.183 1.00 51.83 10 LEU B C 1
ATOM 599 O O . LEU B 2 10 ? 63.070 58.307 86.370 1.00 51.15 10 LEU B O 1
ATOM 604 N N . GLN B 2 11 ? 62.282 56.251 86.690 1.00 50.95 11 GLN B N 1
ATOM 605 C CA . GLN B 2 11 ? 63.411 55.806 87.484 1.00 51.51 11 GLN B CA 1
ATOM 606 C C . GLN B 2 11 ? 64.633 55.539 86.610 1.00 50.11 11 GLN B C 1
ATOM 607 O O . GLN B 2 11 ? 65.784 55.635 87.030 1.00 47.45 11 GLN B O 1
ATOM 613 N N . HIS B 2 12 ? 64.353 55.148 85.365 1.00 50.04 12 HIS B N 1
ATOM 614 C CA . HIS B 2 12 ? 65.405 54.815 84.410 1.00 49.79 12 HIS B CA 1
ATOM 615 C C . HIS B 2 12 ? 66.038 56.026 83.751 1.00 49.59 12 HIS B C 1
ATOM 616 O O . HIS B 2 12 ? 67.025 55.899 83.019 1.00 51.44 12 HIS B O 1
ATOM 623 N N . ILE B 2 13 ? 65.495 57.218 83.995 1.00 48.65 13 ILE B N 1
ATOM 624 C CA . ILE B 2 13 ? 66.068 58.424 83.409 1.00 49.86 13 ILE B CA 1
ATOM 625 C C . ILE B 2 13 ? 67.544 58.503 83.761 1.00 50.91 13 ILE B C 1
ATOM 626 O O . ILE B 2 13 ? 67.980 58.201 84.873 1.00 52.19 13 ILE B O 1
ATOM 631 N N . ASP B 2 14 ? 68.314 58.915 82.760 1.00 49.25 14 ASP B N 1
ATOM 632 C CA . ASP B 2 14 ? 69.776 59.146 82.785 1.00 45.28 14 ASP B CA 1
ATOM 633 C C . ASP B 2 14 ? 70.611 57.848 82.698 1.00 38.84 14 ASP B C 1
ATOM 634 O O . ASP B 2 14 ? 71.836 57.928 82.526 1.00 37.93 14 ASP B O 1
ATOM 639 N N . TYR B 2 15 ? 69.997 56.665 82.810 1.00 33.54 15 TYR B N 1
ATOM 640 C CA . TYR B 2 15 ? 70.723 55.376 82.689 1.00 35.64 15 TYR B CA 1
ATOM 641 C C . TYR B 2 15 ? 70.883 55.009 81.192 1.00 38.27 15 TYR B C 1
ATOM 642 O O . TYR B 2 15 ? 70.188 55.563 80.324 1.00 37.16 15 TYR B O 1
ATOM 651 N N . ARG B 2 16 ? 71.786 54.091 80.906 1.00 36.58 16 ARG B N 1
ATOM 652 C CA . ARG B 2 16 ? 72.067 53.570 79.588 1.00 37.91 16 ARG B CA 1
ATOM 653 C C . ARG B 2 16 ? 71.135 52.375 79.356 1.00 37.45 16 ARG B C 1
ATOM 654 O O . ARG B 2 16 ? 71.165 51.411 80.118 1.00 34.43 16 ARG B O 1
ATOM 662 N N . MET B 2 17 ? 70.306 52.491 78.315 1.00 36.81 17 MET B N 1
ATOM 663 C CA . MET B 2 17 ? 69.331 51.441 78.013 1.00 33.02 17 MET B CA 1
ATOM 664 C C . MET B 2 17 ? 69.482 50.828 76.626 1.00 31.95 17 MET B C 1
ATOM 665 O O . MET B 2 17 ? 69.920 51.444 75.670 1.00 30.69 17 MET B O 1
ATOM 670 N N . ARG B 2 18 ? 69.102 49.579 76.490 1.00 30.67 18 ARG B N 1
ATOM 671 C CA . ARG B 2 18 ? 69.080 48.783 75.282 1.00 33.09 18 ARG B CA 1
ATOM 672 C C . ARG B 2 18 ? 67.591 48.734 74.870 1.00 33.84 18 ARG B C 1
ATOM 673 O O . ARG B 2 18 ? 66.741 48.136 75.538 1.00 32.01 18 ARG B O 1
ATOM 681 N N . CYS B 2 19 ? 67.278 49.456 73.804 1.00 31.54 19 CYS B N 1
ATOM 682 C CA . CYS B 2 19 ? 65.924 49.598 73.266 1.00 28.57 19 CYS B CA 1
ATOM 683 C C . CYS B 2 19 ? 65.798 48.824 71.963 1.00 29.89 19 CYS B C 1
ATOM 684 O O . CYS B 2 19 ? 66.389 49.179 70.944 1.00 30.01 19 CYS B O 1
ATOM 687 N N . ILE B 2 20 ? 65.049 47.733 72.035 1.00 26.70 20 ILE B N 1
ATOM 688 C CA . ILE B 2 20 ? 64.896 46.821 70.924 1.00 26.47 20 ILE B CA 1
ATOM 689 C C . ILE B 2 20 ? 63.589 46.910 70.150 1.00 26.78 20 ILE B C 1
ATOM 690 O O . ILE B 2 20 ? 62.509 46.849 70.741 1.00 22.94 20 ILE B O 1
ATOM 695 N N . LEU B 2 21 ? 63.793 47.061 68.824 1.00 25.87 21 LEU B N 1
ATOM 696 C CA . LEU B 2 21 ? 62.607 47.201 67.966 1.00 24.23 21 LEU B CA 1
ATOM 697 C C . LEU B 2 21 ? 62.086 45.839 67.614 1.00 19.84 21 LEU B C 1
ATOM 698 O O . LEU B 2 21 ? 62.694 44.778 67.800 1.00 21.93 21 LEU B O 1
ATOM 703 N N . GLN B 2 22 ? 60.902 45.862 67.013 1.00 21.28 22 GLN B N 1
ATOM 704 C CA . GLN B 2 22 ? 60.218 44.640 66.608 1.00 21.72 22 GLN B CA 1
ATOM 705 C C . GLN B 2 22 ? 61.048 43.820 65.648 1.00 19.02 22 GLN B C 1
ATOM 706 O O . GLN B 2 22 ? 61.009 42.584 65.672 1.00 20.11 22 GLN B O 1
ATOM 712 N N . ASP B 2 23 ? 61.816 44.472 64.780 1.00 21.13 23 ASP B N 1
ATOM 713 C CA . ASP B 2 23 ? 62.667 43.771 63.826 1.00 22.83 23 ASP B CA 1
ATOM 714 C C . ASP B 2 23 ? 64.014 43.391 64.447 1.00 25.33 23 ASP B C 1
ATOM 715 O O . ASP B 2 23 ? 64.812 42.697 63.809 1.00 22.14 23 ASP B O 1
ATOM 720 N N . GLY B 2 24 ? 64.271 43.750 65.722 1.00 22.81 24 GLY B N 1
ATOM 721 C CA . GLY B 2 24 ? 65.526 43.296 66.308 1.00 21.33 24 GLY B CA 1
ATOM 722 C C . GLY B 2 24 ? 66.616 44.349 66.269 1.00 22.43 24 GLY B C 1
ATOM 723 O O . GLY B 2 24 ? 67.676 44.003 66.758 1.00 25.56 24 GLY B O 1
ATOM 724 N N . ARG B 2 25 ? 66.343 45.537 65.761 1.00 22.88 25 ARG B N 1
ATOM 725 C CA . ARG B 2 25 ? 67.347 46.593 65.772 1.00 21.51 25 ARG B CA 1
ATOM 726 C C . ARG B 2 25 ? 67.495 46.948 67.264 1.00 24.50 25 ARG B C 1
ATOM 727 O O . ARG B 2 25 ? 66.525 46.960 68.019 1.00 22.70 25 ARG B O 1
ATOM 735 N N . ILE B 2 26 ? 68.728 47.183 67.678 1.00 22.64 26 ILE B N 1
ATOM 736 C CA . ILE B 2 26 ? 69.023 47.498 69.078 1.00 23.46 26 ILE B CA 1
ATOM 737 C C . ILE B 2 26 ? 69.566 48.907 69.171 1.00 22.49 26 ILE B C 1
ATOM 738 O O . ILE B 2 26 ? 70.606 49.204 68.563 1.00 26.24 26 ILE B O 1
ATOM 743 N N . PHE B 2 27 ? 68.876 49.795 69.829 1.00 20.34 27 PHE B N 1
ATOM 744 C CA . PHE B 2 27 ? 69.261 51.163 70.028 1.00 19.27 27 PHE B CA 1
ATOM 745 C C . PHE B 2 27 ? 69.823 51.185 71.474 1.00 25.42 27 PHE B C 1
ATOM 746 O O . PHE B 2 27 ? 69.143 50.808 72.425 1.00 21.30 27 PHE B O 1
ATOM 754 N N . ILE B 2 28 ? 71.088 51.589 71.581 1.00 26.30 28 ILE B N 1
ATOM 755 C CA . ILE B 2 28 ? 71.695 51.684 72.917 1.00 27.76 28 ILE B CA 1
ATOM 756 C C . ILE B 2 28 ? 72.049 53.162 73.096 1.00 26.96 28 ILE B C 1
ATOM 757 O O . ILE B 2 28 ? 72.814 53.710 72.305 1.00 28.89 28 ILE B O 1
ATOM 762 N N . GLY B 2 29 ? 71.472 53.778 74.119 1.00 24.65 29 GLY B N 1
ATOM 763 C CA . GLY B 2 29 ? 71.757 55.191 74.369 1.00 26.36 29 GLY B CA 1
ATOM 764 C C . GLY B 2 29 ? 71.424 55.545 75.830 1.00 26.52 29 GLY B C 1
ATOM 765 O O . GLY B 2 29 ? 70.940 54.692 76.560 1.00 27.46 29 GLY B O 1
ATOM 766 N N . THR B 2 30 ? 71.671 56.787 76.190 1.00 27.37 30 THR B N 1
ATOM 767 C CA . THR B 2 30 ? 71.351 57.251 77.543 1.00 31.63 30 THR B CA 1
ATOM 768 C C . THR B 2 30 ? 69.906 57.749 77.500 1.00 33.63 30 THR B C 1
ATOM 769 O O . THR B 2 30 ? 69.603 58.682 76.763 1.00 33.04 30 THR B O 1
ATOM 773 N N . PHE B 2 31 ? 69.042 57.145 78.259 1.00 36.78 31 PHE B N 1
ATOM 774 C CA . PHE B 2 31 ? 67.611 57.467 78.318 1.00 36.51 31 PHE B CA 1
ATOM 775 C C . PHE B 2 31 ? 67.347 58.828 79.010 1.00 37.96 31 PHE B C 1
ATOM 776 O O . PHE B 2 31 ? 67.522 58.946 80.225 1.00 41.37 31 PHE B O 1
ATOM 784 N N . LYS B 2 32 ? 66.919 59.812 78.239 1.00 35.71 32 LYS B N 1
ATOM 785 C CA . LYS B 2 32 ? 66.671 61.136 78.750 1.00 37.92 32 LYS B CA 1
ATOM 786 C C . LYS B 2 32 ? 65.228 61.604 78.786 1.00 40.44 32 LYS B C 1
ATOM 787 O O . LYS B 2 32 ? 64.943 62.564 79.509 1.00 40.69 32 LYS B O 1
ATOM 793 N N . ALA B 2 33 ? 64.320 60.985 78.053 1.00 40.53 33 ALA B N 1
ATOM 794 C CA . ALA B 2 33 ? 62.916 61.380 78.023 1.00 39.83 33 ALA B CA 1
ATOM 795 C C . ALA B 2 33 ? 62.028 60.289 77.448 1.00 41.52 33 ALA B C 1
ATOM 796 O O . ALA B 2 33 ? 62.483 59.426 76.682 1.00 37.95 33 ALA B O 1
ATOM 798 N N . PHE B 2 34 ? 60.737 60.281 77.802 1.00 42.69 34 PHE B N 1
ATOM 799 C CA . PHE B 2 34 ? 59.823 59.270 77.269 1.00 41.12 34 PHE B CA 1
ATOM 800 C C . PHE B 2 34 ? 58.389 59.795 77.347 1.00 41.61 34 PHE B C 1
ATOM 801 O O . PHE B 2 34 ? 58.203 60.898 77.863 1.00 40.93 34 PHE B O 1
ATOM 809 N N . ASP B 2 35 ? 57.441 59.014 76.812 1.00 36.68 35 ASP B N 1
ATOM 810 C CA . ASP B 2 35 ? 56.056 59.500 76.880 1.00 33.45 35 ASP B CA 1
ATOM 811 C C . ASP B 2 35 ? 55.111 58.324 76.916 1.00 35.16 35 ASP B C 1
ATOM 812 O O . ASP B 2 35 ? 55.561 57.163 76.877 1.00 35.58 35 ASP B O 1
ATOM 817 N N . LYS B 2 36 ? 53.795 58.587 76.943 1.00 35.10 36 LYS B N 1
ATOM 818 C CA . LYS B 2 36 ? 52.826 57.501 76.990 1.00 37.20 36 LYS B CA 1
ATOM 819 C C . LYS B 2 36 ? 52.858 56.595 75.776 1.00 35.73 36 LYS B C 1
ATOM 820 O O . LYS B 2 36 ? 52.559 55.398 75.909 1.00 34.65 36 LYS B O 1
ATOM 826 N N . HIS B 2 37 ? 53.245 57.132 74.615 1.00 34.05 37 HIS B N 1
ATOM 827 C CA . HIS B 2 37 ? 53.330 56.310 73.405 1.00 35.08 37 HIS B CA 1
ATOM 828 C C . HIS B 2 37 ? 54.622 55.503 73.389 1.00 36.01 37 HIS B C 1
ATOM 829 O O . HIS B 2 37 ? 54.840 54.556 72.622 1.00 35.21 37 HIS B O 1
ATOM 836 N N . MET B 2 38 ? 55.535 55.883 74.292 1.00 35.33 38 MET B N 1
ATOM 837 C CA . MET B 2 38 ? 56.821 55.204 74.386 1.00 32.13 38 MET B CA 1
ATOM 838 C C . MET B 2 38 ? 57.837 55.815 73.427 1.00 29.75 38 MET B C 1
ATOM 839 O O . MET B 2 38 ? 58.804 55.171 73.079 1.00 28.30 38 MET B O 1
ATOM 844 N N . ASN B 2 39 ? 57.594 57.044 72.973 1.00 27.88 39 ASN B N 1
ATOM 845 C CA . ASN B 2 39 ? 58.591 57.690 72.130 1.00 28.60 39 ASN B CA 1
ATOM 846 C C . ASN B 2 39 ? 59.742 57.991 73.104 1.00 34.18 39 ASN B C 1
ATOM 847 O O . ASN B 2 39 ? 59.445 58.493 74.205 1.00 36.30 39 ASN B O 1
ATOM 852 N N . LEU B 2 40 ? 60.983 57.656 72.778 1.00 33.15 40 LEU B N 1
ATOM 853 C CA . LEU B 2 40 ? 62.076 57.913 73.702 1.00 32.71 40 LEU B CA 1
ATOM 854 C C . LEU B 2 40 ? 63.128 58.870 73.147 1.00 33.72 40 LEU B C 1
ATOM 855 O O . LEU B 2 40 ? 63.312 59.012 71.936 1.00 28.62 40 LEU B O 1
ATOM 860 N N . ILE B 2 41 ? 63.797 59.513 74.096 1.00 33.14 41 ILE B N 1
ATOM 861 C CA . ILE B 2 41 ? 64.895 60.416 73.789 1.00 35.05 41 ILE B CA 1
ATOM 862 C C . ILE B 2 41 ? 66.119 59.651 74.324 1.00 35.50 41 ILE B C 1
ATOM 863 O O . ILE B 2 41 ? 66.219 59.359 75.518 1.00 36.09 41 ILE B O 1
ATOM 868 N N . LEU B 2 42 ? 66.992 59.263 73.399 1.00 34.12 42 LEU B N 1
ATOM 869 C CA . LEU B 2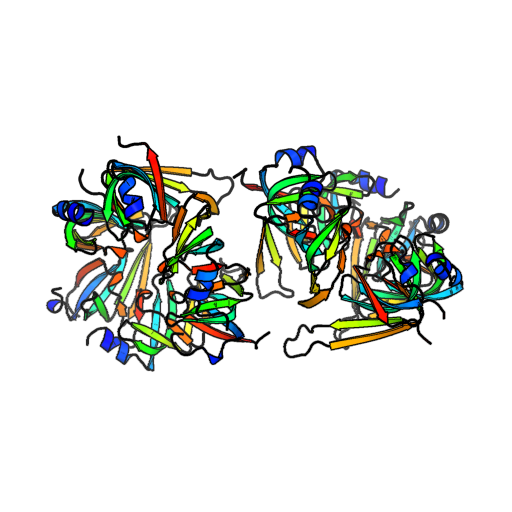 42 ? 68.191 58.516 73.744 1.00 31.83 42 LEU B CA 1
ATOM 870 C C . LEU B 2 42 ? 69.427 59.320 73.343 1.00 32.26 42 LEU B C 1
ATOM 871 O O . LEU B 2 42 ? 69.656 59.529 72.139 1.00 28.13 42 LEU B O 1
ATOM 876 N N . CYS B 2 43 ? 70.199 59.772 74.331 1.00 30.27 43 CYS B N 1
ATOM 877 C CA . CYS B 2 43 ? 71.396 60.557 74.000 1.00 33.68 43 CYS B CA 1
ATOM 878 C C . CYS B 2 43 ? 72.596 59.633 73.826 1.00 29.17 43 CYS B C 1
ATOM 879 O O . CYS B 2 43 ? 72.626 58.530 74.352 1.00 29.54 43 CYS B O 1
ATOM 882 N N . ASP B 2 44 ? 73.580 60.033 73.039 1.00 30.80 44 ASP B N 1
ATOM 883 C CA . ASP B 2 44 ? 74.782 59.264 72.731 1.00 31.16 44 ASP B CA 1
ATOM 884 C C . ASP B 2 44 ? 74.337 57.858 72.326 1.00 28.58 44 ASP B C 1
ATOM 885 O O . ASP B 2 44 ? 74.764 56.838 72.845 1.00 26.28 44 ASP B O 1
ATOM 890 N N . CYS B 2 45 ? 73.438 57.873 71.337 1.00 25.75 45 CYS B N 1
ATOM 891 C CA . CYS B 2 45 ? 72.839 56.641 70.877 1.00 26.76 45 CYS B CA 1
ATOM 892 C C . CYS B 2 45 ? 73.444 56.010 69.639 1.00 24.68 45 CYS B C 1
ATOM 893 O O . CYS B 2 45 ? 73.784 56.712 68.709 1.00 25.65 45 CYS B O 1
ATOM 896 N N . ASP B 2 46 ? 73.554 54.691 69.675 1.00 23.81 46 ASP B N 1
ATOM 897 C CA . ASP B 2 46 ? 74.069 53.920 68.563 1.00 25.57 46 ASP B CA 1
ATOM 898 C C . ASP B 2 46 ? 73.011 52.844 68.237 1.00 24.20 46 ASP B C 1
ATOM 899 O O . ASP B 2 46 ? 72.265 52.436 69.134 1.00 24.49 46 ASP B O 1
ATOM 904 N N . GLU B 2 47 ? 72.984 52.428 66.982 1.00 21.20 47 GLU B N 1
ATOM 905 C CA . GLU B 2 47 ? 72.077 51.379 66.565 1.00 19.31 47 GLU B CA 1
ATOM 906 C C . GLU B 2 47 ? 72.946 50.186 66.190 1.00 20.95 47 GLU B C 1
ATOM 907 O O . GLU B 2 47 ? 73.943 50.337 65.473 1.00 24.52 47 GLU B O 1
ATOM 913 N N . PHE B 2 48 ? 72.599 49.006 66.638 1.00 19.04 48 PHE B N 1
ATOM 914 C CA . PHE B 2 48 ? 73.266 47.781 66.338 1.00 21.82 48 PHE B CA 1
ATOM 915 C C . PHE B 2 48 ? 72.284 46.846 65.618 1.00 24.71 48 PHE B C 1
ATOM 916 O O . PHE B 2 48 ? 71.114 46.732 66.002 1.00 21.94 48 PHE B O 1
ATOM 924 N N . ARG B 2 49 ? 72.718 46.223 64.520 1.00 23.03 49 ARG B N 1
ATOM 925 C CA . ARG B 2 49 ? 71.886 45.206 63.912 1.00 24.34 49 ARG B CA 1
ATOM 926 C C . ARG B 2 49 ? 72.698 43.952 63.747 1.00 26.11 49 ARG B C 1
ATOM 927 O O . ARG B 2 49 ? 73.888 43.985 63.467 1.00 26.71 49 ARG B O 1
ATOM 935 N N . LYS B 2 50 ? 71.989 42.853 63.925 1.00 21.22 50 LYS B N 1
ATOM 936 C CA . LYS B 2 50 ? 72.585 41.527 63.779 1.00 25.11 50 LYS B CA 1
ATOM 937 C C . LYS B 2 50 ? 71.887 40.943 62.567 1.00 28.04 50 LYS B C 1
ATOM 938 O O . LYS B 2 50 ? 70.660 40.846 62.526 1.00 26.86 50 LYS B O 1
ATOM 944 N N . ILE B 2 51 ? 72.682 40.662 61.536 1.00 25.69 51 ILE B N 1
ATOM 945 C CA . ILE B 2 51 ? 72.173 40.167 60.283 1.00 25.04 51 ILE B CA 1
ATOM 946 C C . ILE B 2 51 ? 72.646 38.761 59.944 1.00 27.11 51 ILE B C 1
ATOM 947 O O . ILE B 2 51 ? 73.836 38.431 59.974 1.00 24.94 51 ILE B O 1
ATOM 952 N N . LYS B 2 52 ? 71.660 37.944 59.583 1.00 23.55 52 LYS B N 1
ATOM 953 C CA . LYS B 2 52 ? 71.945 36.569 59.170 1.00 26.48 52 LYS B CA 1
ATOM 954 C C . LYS B 2 52 ? 71.801 36.538 57.651 1.00 27.27 52 LYS B C 1
ATOM 955 O O . LYS B 2 52 ? 70.679 36.691 57.167 1.00 29.31 52 LYS B O 1
ATOM 961 N N . PRO B 2 53 ? 72.884 36.338 56.920 1.00 27.52 53 PRO B N 1
ATOM 962 C CA . PRO B 2 53 ? 72.826 36.304 55.468 1.00 29.06 53 PRO B CA 1
ATOM 963 C C . PRO B 2 53 ? 71.958 35.200 54.917 1.00 30.08 53 PRO B C 1
ATOM 964 O O . PRO B 2 53 ? 71.771 34.144 55.511 1.00 28.48 53 PRO B O 1
ATOM 968 N N . LYS B 2 54 ? 71.425 35.403 53.716 1.00 35.10 54 LYS B N 1
ATOM 969 C CA . LYS B 2 54 ? 70.610 34.393 53.052 1.00 40.39 54 LYS B CA 1
ATOM 970 C C . LYS B 2 54 ? 71.520 33.204 52.714 1.00 42.76 54 LYS B C 1
ATOM 971 O O . LYS B 2 54 ? 71.108 32.059 52.859 1.00 43.83 54 LYS B O 1
ATOM 977 N N . ASN B 2 55 ? 72.742 33.474 52.270 1.00 43.47 55 ASN B N 1
ATOM 978 C CA . ASN B 2 55 ? 73.698 32.419 51.933 1.00 43.93 55 ASN B CA 1
ATOM 979 C C . ASN B 2 55 ? 74.102 31.707 53.219 1.00 45.31 55 ASN B C 1
ATOM 980 O O . ASN B 2 55 ? 74.693 32.335 54.096 1.00 45.70 55 ASN B O 1
ATOM 985 N N . SER B 2 56 ? 73.817 30.421 53.363 1.00 45.30 56 SER B N 1
ATOM 986 C CA . SER B 2 56 ? 74.118 29.665 54.567 1.00 46.33 56 SER B CA 1
ATOM 987 C C . SER B 2 56 ? 75.577 29.414 54.879 1.00 44.90 56 SER B C 1
ATOM 988 O O . SER B 2 56 ? 75.897 29.068 56.025 1.00 47.08 56 SER B O 1
ATOM 991 N N . LYS B 2 57 ? 76.478 29.598 53.933 1.00 43.28 57 LYS B N 1
ATOM 992 C CA . LYS B 2 57 ? 77.908 29.431 54.160 1.00 40.48 57 LYS B CA 1
ATOM 993 C C . LYS B 2 57 ? 78.529 30.709 54.726 1.00 39.04 57 LYS B C 1
ATOM 994 O O . LYS B 2 57 ? 79.723 30.744 55.010 1.00 38.53 57 LYS B O 1
ATOM 1000 N N . GLN B 2 58 ? 77.759 31.775 54.849 1.00 36.69 58 GLN B N 1
ATOM 1001 C CA . GLN B 2 58 ? 78.264 33.047 55.359 1.00 37.78 58 GLN B CA 1
ATOM 1002 C C . GLN B 2 58 ? 77.838 33.181 56.806 1.00 36.84 58 GLN B C 1
ATOM 1003 O O . GLN B 2 58 ? 76.767 32.650 57.142 1.00 37.83 58 GLN B O 1
ATOM 1009 N N . ALA B 2 59 ? 78.626 33.844 57.644 1.00 35.16 59 ALA B N 1
ATOM 1010 C CA . ALA B 2 59 ? 78.266 33.964 59.048 1.00 34.08 59 ALA B CA 1
ATOM 1011 C C . ALA B 2 59 ? 77.440 35.198 59.380 1.00 32.45 59 ALA B C 1
ATOM 1012 O O . ALA B 2 59 ? 77.472 36.198 58.689 1.00 29.33 59 ALA B O 1
ATOM 1014 N N . GLU B 2 60 ? 76.705 35.103 60.491 1.00 33.81 60 GLU B N 1
ATOM 1015 C CA . GLU B 2 60 ? 75.905 36.208 60.985 1.00 32.22 60 GLU B CA 1
ATOM 1016 C C . GLU B 2 60 ? 76.875 37.394 61.062 1.00 33.95 60 GLU B C 1
ATOM 1017 O O . GLU B 2 60 ? 78.057 37.182 61.367 1.00 35.04 60 GLU B O 1
ATOM 1023 N N . ARG B 2 61 ? 76.406 38.590 60.757 1.00 31.15 61 ARG B N 1
ATOM 1024 C CA . ARG B 2 61 ? 77.305 39.742 60.809 1.00 28.40 61 ARG B CA 1
ATOM 1025 C C . ARG B 2 61 ? 76.625 40.861 61.581 1.00 25.50 61 ARG B C 1
ATOM 1026 O O . ARG B 2 61 ? 75.421 40.828 61.859 1.00 22.45 61 ARG B O 1
ATOM 1034 N N . GLU B 2 62 ? 77.404 41.889 61.866 1.00 23.83 62 GLU B N 1
ATOM 1035 C CA . GLU B 2 62 ? 76.871 43.009 62.621 1.00 27.10 62 GLU B CA 1
ATOM 1036 C C . GLU B 2 62 ? 77.125 44.378 62.034 1.00 26.37 62 GLU B C 1
ATOM 1037 O O . GLU B 2 62 ? 78.169 44.651 61.444 1.00 23.97 62 GLU B O 1
ATOM 1043 N N . GLU B 2 63 ? 76.162 45.270 62.246 1.00 21.27 63 GLU B N 1
ATOM 1044 C CA . GLU B 2 63 ? 76.331 46.637 61.795 1.00 22.91 63 GLU B CA 1
ATOM 1045 C C . GLU B 2 63 ? 76.105 47.566 62.988 1.00 22.80 63 GLU B C 1
ATOM 1046 O O . GLU B 2 63 ? 75.205 47.338 63.779 1.00 22.57 63 GLU B O 1
ATOM 1052 N N . LYS B 2 64 ? 76.907 48.620 63.039 1.00 21.47 64 LYS B N 1
ATOM 1053 C CA . LYS B 2 64 ? 76.765 49.620 64.071 1.00 21.05 64 LYS B CA 1
ATOM 1054 C C . LYS B 2 64 ? 76.725 50.971 63.393 1.00 21.92 64 LYS B C 1
ATOM 1055 O O . LYS B 2 64 ? 77.517 51.269 62.486 1.00 24.25 64 LYS B O 1
ATOM 1061 N N . ARG B 2 65 ? 75.789 51.808 63.824 1.00 20.48 65 ARG B N 1
ATOM 1062 C CA . ARG B 2 65 ? 75.697 53.163 63.304 1.00 22.37 65 ARG B CA 1
ATOM 1063 C C . ARG B 2 65 ? 75.735 54.057 64.547 1.00 22.35 65 ARG B C 1
ATOM 1064 O O . ARG B 2 65 ? 74.954 53.819 65.476 1.00 22.58 65 ARG B O 1
ATOM 1072 N N . VAL B 2 66 ? 76.628 55.024 64.525 1.00 21.22 66 VAL B N 1
ATOM 1073 C CA . VAL B 2 66 ? 76.716 55.991 65.618 1.00 20.85 66 VAL B CA 1
ATOM 1074 C C . VAL B 2 66 ? 75.673 57.030 65.224 1.00 21.60 66 VAL B C 1
ATOM 1075 O O . VAL B 2 66 ? 75.750 57.547 64.095 1.00 22.59 66 VAL B O 1
ATOM 1079 N N . LEU B 2 67 ? 74.686 57.291 66.075 1.00 19.91 67 LEU B N 1
ATOM 1080 C CA . LEU B 2 67 ? 73.646 58.247 65.712 1.00 22.30 67 LEU B CA 1
ATOM 1081 C C . LEU B 2 67 ? 73.764 59.575 66.416 1.00 24.82 67 LEU B C 1
ATOM 1082 O O . LEU B 2 67 ? 73.946 60.589 65.753 1.00 26.99 67 LEU B O 1
ATOM 1087 N N . GLY B 2 68 ? 73.700 59.533 67.751 1.00 27.39 68 GLY B N 1
ATOM 1088 C CA . GLY B 2 68 ? 73.816 60.765 68.534 1.00 27.25 68 GLY B CA 1
ATOM 1089 C C . GLY B 2 68 ? 72.552 60.909 69.382 1.00 26.66 68 GLY B C 1
ATOM 1090 O O . GLY B 2 68 ? 72.152 59.974 70.068 1.00 30.44 68 GLY B O 1
ATOM 1091 N N . LEU B 2 69 ? 71.943 62.065 69.309 1.00 27.01 69 LEU B N 1
ATOM 1092 C CA . LEU B 2 69 ? 70.721 62.355 70.060 1.00 28.37 69 LEU B CA 1
ATOM 1093 C C . LEU B 2 69 ? 69.557 61.895 69.177 1.00 27.03 69 LEU B C 1
ATOM 1094 O O . LEU B 2 69 ? 69.273 62.422 68.114 1.00 28.33 69 LEU B O 1
ATOM 1099 N N . VAL B 2 70 ? 68.933 60.820 69.645 1.00 26.58 70 VAL B N 1
ATOM 1100 C CA . VAL B 2 70 ? 67.864 60.149 68.939 1.00 26.63 70 VAL B CA 1
ATOM 1101 C C . VAL B 2 70 ? 66.506 60.152 69.618 1.00 29.38 70 VAL B C 1
ATOM 1102 O O . VAL B 2 70 ? 66.331 59.892 70.816 1.00 27.11 70 VAL B O 1
ATOM 1106 N N . LEU B 2 71 ? 65.510 60.436 68.773 1.00 27.85 71 LEU B N 1
ATOM 1107 C CA . LEU B 2 71 ? 64.104 60.372 69.230 1.00 23.01 71 LEU B CA 1
ATOM 1108 C C . LEU B 2 71 ? 63.641 59.077 68.533 1.00 25.29 71 LEU B C 1
ATOM 1109 O O . LEU B 2 71 ? 63.584 59.014 67.290 1.00 24.74 71 LEU B O 1
ATOM 1114 N N . LEU B 2 72 ? 63.399 58.069 69.320 1.00 19.83 72 LEU B N 1
ATOM 1115 C CA . LEU B 2 72 ? 63.021 56.749 68.875 1.00 24.61 72 LEU B CA 1
ATOM 1116 C C . LEU B 2 72 ? 61.504 56.584 69.009 1.00 26.97 72 LEU B C 1
ATOM 1117 O O . LEU B 2 72 ? 60.981 56.784 70.105 1.00 26.00 72 LEU B O 1
ATOM 1122 N N . ARG B 2 73 ? 60.811 56.245 67.927 1.00 26.98 73 ARG B N 1
ATOM 1123 C CA . ARG B 2 73 ? 59.373 56.140 67.954 1.00 23.90 73 ARG B CA 1
ATOM 1124 C C . ARG B 2 73 ? 58.903 54.912 68.698 1.00 21.23 73 ARG B C 1
ATOM 1125 O O . ARG B 2 73 ? 59.358 53.813 68.430 1.00 19.26 73 ARG B O 1
ATOM 1133 N N . GLY B 2 74 ? 57.975 55.113 69.628 1.00 22.94 74 GLY B N 1
ATOM 1134 C CA . GLY B 2 74 ? 57.517 53.977 70.412 1.00 21.92 74 GLY B CA 1
ATOM 1135 C C . GLY B 2 74 ? 56.741 52.899 69.709 1.00 26.22 74 GLY B C 1
ATOM 1136 O O . GLY B 2 74 ? 56.765 51.729 70.152 1.00 21.95 74 GLY B O 1
ATOM 1137 N N . GLU B 2 75 ? 56.075 53.146 68.585 1.00 27.21 75 GLU B N 1
ATOM 1138 C CA . GLU B 2 75 ? 55.269 52.143 67.900 1.00 26.62 75 GLU B CA 1
ATOM 1139 C C . GLU B 2 75 ? 56.102 50.916 67.547 1.00 25.57 75 GLU B C 1
ATOM 1140 O O . GLU B 2 75 ? 55.516 49.817 67.534 1.00 24.45 75 GLU B O 1
ATOM 1146 N N . ASN B 2 76 ? 57.376 51.050 67.223 1.00 20.93 76 ASN B N 1
ATOM 1147 C CA . ASN B 2 76 ? 58.206 49.934 66.858 1.00 23.33 76 ASN B CA 1
ATOM 1148 C C . ASN B 2 76 ? 58.971 49.335 68.025 1.00 24.24 76 ASN B C 1
ATOM 1149 O O . ASN B 2 76 ? 59.552 48.264 67.886 1.00 24.24 76 ASN B O 1
ATOM 1154 N N . LEU B 2 77 ? 58.978 50.038 69.136 1.00 23.41 77 LEU B N 1
ATOM 1155 C CA . LEU B 2 77 ? 59.719 49.577 70.337 1.00 21.88 77 LEU B CA 1
ATOM 1156 C C . LEU B 2 77 ? 59.017 48.437 71.036 1.00 21.27 77 LEU B C 1
ATOM 1157 O O . LEU B 2 77 ? 57.857 48.536 71.455 1.00 21.59 77 LEU B O 1
ATOM 1162 N N . VAL B 2 78 ? 59.691 47.300 71.167 1.00 18.63 78 VAL B N 1
ATOM 1163 C CA . VAL B 2 78 ? 59.105 46.097 71.748 1.00 21.68 78 VAL B CA 1
ATOM 1164 C C . VAL B 2 78 ? 59.703 45.661 73.066 1.00 28.73 78 VAL B C 1
ATOM 1165 O O . VAL B 2 78 ? 59.075 44.932 73.856 1.00 22.10 78 VAL B O 1
ATOM 1169 N N . SER B 2 79 ? 60.946 46.097 73.305 1.00 29.68 79 SER B N 1
ATOM 1170 C CA . SER B 2 79 ? 61.608 45.688 74.555 1.00 30.15 79 SER B CA 1
ATOM 1171 C C . SER B 2 79 ? 62.654 46.715 74.957 1.00 32.47 79 SER B C 1
ATOM 1172 O O . SER B 2 79 ? 63.216 47.447 74.144 1.00 24.23 79 SER B O 1
ATOM 1175 N N . MET B 2 80 ? 62.912 46.754 76.275 1.00 33.15 80 MET B N 1
ATOM 1176 C CA . MET B 2 80 ? 63.847 47.670 76.875 1.00 34.29 80 MET B CA 1
ATOM 1177 C C . MET B 2 80 ? 64.527 47.000 78.062 1.00 37.99 80 MET B C 1
ATOM 1178 O O . MET B 2 80 ? 63.836 46.557 78.993 1.00 38.44 80 MET B O 1
ATOM 1183 N N . THR B 2 81 ? 65.852 46.920 78.082 1.00 38.43 81 THR B N 1
ATOM 1184 C CA . THR B 2 81 ? 66.580 46.299 79.179 1.00 40.99 81 THR B CA 1
ATOM 1185 C C . THR B 2 81 ? 67.659 47.299 79.634 1.00 43.03 81 THR B C 1
ATOM 1186 O O . THR B 2 81 ? 67.989 48.234 78.890 1.00 39.33 81 THR B O 1
ATOM 1190 N N . VAL B 2 82 ? 68.170 47.143 80.855 1.00 40.58 82 VAL B N 1
ATOM 1191 C CA . VAL B 2 82 ? 69.192 48.052 81.382 1.00 38.31 82 VAL B CA 1
ATOM 1192 C C . VAL B 2 82 ? 70.520 47.615 80.811 1.00 35.58 82 VAL B C 1
ATOM 1193 O O . VAL B 2 82 ? 70.823 46.423 80.892 1.00 36.54 82 VAL B O 1
ATOM 1197 N N . GLU B 2 83 ? 71.267 48.532 80.191 1.00 38.87 83 GLU B N 1
ATOM 1198 C CA . GLU B 2 83 ? 72.547 48.066 79.640 1.00 37.32 83 GLU B CA 1
ATOM 1199 C C . GLU B 2 83 ? 73.716 48.404 80.571 1.00 34.06 83 GLU B C 1
ATOM 1200 O O . GLU B 2 83 ? 74.713 47.698 80.589 1.00 35.27 83 GLU B O 1
ATOM 1206 N N . GLY B 2 84 ? 73.555 49.487 81.298 1.00 32.06 84 GLY B N 1
ATOM 1207 C CA . GLY B 2 84 ? 74.631 49.897 82.194 1.00 37.83 84 GLY B CA 1
ATOM 1208 C C . GLY B 2 84 ? 74.155 51.136 82.932 1.00 39.23 84 GLY B C 1
ATOM 1209 O O . GLY B 2 84 ? 73.186 51.780 82.550 1.00 37.57 84 GLY B O 1
ATOM 1210 N N . PRO B 2 85 ? 74.873 51.454 84.002 1.00 42.34 85 PRO B N 1
ATOM 1211 C CA . PRO B 2 85 ? 74.533 52.603 84.822 1.00 43.13 85 PRO B CA 1
ATOM 1212 C C . PRO B 2 85 ? 74.718 53.889 84.060 1.00 43.72 85 PRO B C 1
ATOM 1213 O O . PRO B 2 85 ? 75.287 53.910 82.968 1.00 45.73 85 PRO B O 1
ATOM 1217 N N . PRO B 2 86 ? 74.253 54.987 84.633 1.00 43.06 86 PRO B N 1
ATOM 1218 C CA . PRO B 2 86 ? 74.400 56.284 84.023 1.00 46.51 86 PRO B CA 1
ATOM 1219 C C . PRO B 2 86 ? 75.877 56.659 83.935 1.00 52.00 86 PRO B C 1
ATOM 1220 O O . PRO B 2 86 ? 76.663 56.433 84.863 1.00 53.06 86 PRO B O 1
ATOM 1224 N N . PRO B 2 87 ? 76.281 57.246 82.819 1.00 55.39 87 PRO B N 1
ATOM 1225 C CA . PRO B 2 87 ? 77.654 57.676 82.610 1.00 57.40 87 PRO B CA 1
ATOM 1226 C C . PRO B 2 87 ? 78.024 58.810 83.565 1.00 58.13 87 PRO B C 1
ATOM 1227 O O . PRO B 2 87 ? 77.355 59.848 83.534 1.00 58.89 87 PRO B O 1
ATOM 1231 N N . VAL C 1 5 ? 33.733 35.770 70.831 1.00 30.99 5 VAL C N 1
ATOM 1232 C CA . VAL C 1 5 ? 34.331 37.074 70.518 1.00 30.10 5 VAL C CA 1
ATOM 1233 C C . VAL C 1 5 ? 35.842 36.885 70.540 1.00 28.51 5 VAL C C 1
ATOM 1234 O O . VAL C 1 5 ? 36.427 36.379 71.496 1.00 30.69 5 VAL C O 1
ATOM 1238 N N . PRO C 1 6 ? 36.518 37.268 69.474 1.00 26.96 6 PRO C N 1
ATOM 1239 C CA . PRO C 1 6 ? 37.977 37.122 69.388 1.00 26.83 6 PRO C CA 1
ATOM 1240 C C . PRO C 1 6 ? 38.729 37.643 70.596 1.00 25.73 6 PRO C C 1
ATOM 1241 O O . PRO C 1 6 ? 39.578 36.916 71.127 1.00 23.89 6 PRO C O 1
ATOM 1245 N N . ILE C 1 7 ? 38.453 38.855 71.081 1.00 26.14 7 ILE C N 1
ATOM 1246 C CA . ILE C 1 7 ? 39.170 39.390 72.241 1.00 29.11 7 ILE C CA 1
ATOM 1247 C C . ILE C 1 7 ? 38.967 38.525 73.473 1.00 33.36 7 ILE C C 1
ATOM 1248 O O . ILE C 1 7 ? 39.935 38.301 74.239 1.00 34.84 7 ILE C O 1
ATOM 1253 N N . LYS C 1 8 ? 37.776 37.960 73.685 1.00 31.73 8 LYS C N 1
ATOM 1254 C CA . LYS C 1 8 ? 37.593 37.102 74.867 1.00 33.16 8 LYS C CA 1
ATOM 1255 C C . LYS C 1 8 ? 38.419 35.842 74.720 1.00 30.36 8 LYS C C 1
ATOM 1256 O O . LYS C 1 8 ? 38.995 35.338 75.688 1.00 27.64 8 LYS C O 1
ATOM 1262 N N . VAL C 1 9 ? 38.531 35.303 73.493 1.00 28.63 9 VAL C N 1
ATOM 1263 C CA . VAL C 1 9 ? 39.351 34.092 73.339 1.00 29.60 9 VAL C CA 1
ATOM 1264 C C . VAL C 1 9 ? 40.803 34.453 73.643 1.00 29.62 9 VAL C C 1
ATOM 1265 O O . VAL C 1 9 ? 41.531 33.666 74.264 1.00 31.50 9 VAL C O 1
ATOM 1269 N N . LEU C 1 10 ? 41.212 35.649 73.244 1.00 28.49 10 LEU C N 1
ATOM 1270 C CA . LEU C 1 10 ? 42.597 36.074 73.507 1.00 30.92 10 LEU C CA 1
ATOM 1271 C C . LEU C 1 10 ? 42.810 36.217 75.009 1.00 32.06 10 LEU C C 1
ATOM 1272 O O . LEU C 1 10 ? 43.789 35.688 75.532 1.00 32.25 10 LEU C O 1
ATOM 1277 N N . HIS C 1 11 ? 41.901 36.901 75.710 1.00 34.10 11 HIS C N 1
ATOM 1278 C CA . HIS C 1 11 ? 41.963 37.060 77.162 1.00 36.36 11 HIS C CA 1
ATOM 1279 C C . HIS C 1 11 ? 42.080 35.705 77.846 1.00 35.51 11 HIS C C 1
ATOM 1280 O O . HIS C 1 11 ? 42.876 35.518 78.765 1.00 37.07 11 HIS C O 1
ATOM 1287 N N . GLU C 1 12 ? 41.366 34.689 77.363 1.00 35.50 12 GLU C N 1
ATOM 1288 C CA . GLU C 1 12 ? 41.462 33.349 77.910 1.00 36.42 12 GLU C CA 1
ATOM 1289 C C . GLU C 1 12 ? 42.851 32.753 77.740 1.00 37.79 12 GLU C C 1
ATOM 1290 O O . GLU C 1 12 ? 43.187 31.792 78.445 1.00 37.63 12 GLU C O 1
ATOM 1296 N N . ALA C 1 13 ? 43.689 33.257 76.835 1.00 35.34 13 ALA C N 1
ATOM 1297 C CA . ALA C 1 13 ? 45.024 32.726 76.642 1.00 35.37 13 ALA C CA 1
ATOM 1298 C C . ALA C 1 13 ? 46.024 33.321 77.638 1.00 33.86 13 ALA C C 1
ATOM 1299 O O . ALA C 1 13 ? 47.127 32.794 77.703 1.00 33.00 13 ALA C O 1
ATOM 1301 N N . GLU C 1 14 ? 45.676 34.377 78.351 1.00 34.13 14 GLU C N 1
ATOM 1302 C CA . GLU C 1 14 ? 46.610 34.962 79.308 1.00 36.74 14 GLU C CA 1
ATOM 1303 C C . GLU C 1 14 ? 47.068 33.868 80.266 1.00 38.72 14 GLU C C 1
ATOM 1304 O O . GLU C 1 14 ? 46.313 33.033 80.763 1.00 36.37 14 GLU C O 1
ATOM 1310 N N . GLY C 1 15 ? 48.384 33.803 80.460 1.00 38.14 15 GLY C N 1
ATOM 1311 C CA . GLY C 1 15 ? 49.035 32.845 81.327 1.00 34.80 15 GLY C CA 1
ATOM 1312 C C . GLY C 1 15 ? 49.493 31.625 80.565 1.00 34.14 15 GLY C C 1
ATOM 1313 O O . GLY C 1 15 ? 50.116 30.719 81.122 1.00 36.44 15 GLY C O 1
ATOM 1314 N N . HIS C 1 16 ? 49.190 31.571 79.272 1.00 31.13 16 HIS C N 1
ATOM 1315 C CA . HIS C 1 16 ? 49.575 30.428 78.452 1.00 30.11 16 HIS C CA 1
ATOM 1316 C C . HIS C 1 16 ? 50.584 30.850 77.369 1.00 29.81 16 HIS C C 1
ATOM 1317 O O . HIS C 1 16 ? 50.782 32.027 77.080 1.00 27.37 16 HIS C O 1
ATOM 1324 N N . ILE C 1 17 ? 51.232 29.850 76.801 1.00 30.04 17 ILE C N 1
ATOM 1325 C CA . ILE C 1 17 ? 52.221 30.089 75.761 1.00 31.92 17 ILE C CA 1
ATOM 1326 C C . ILE C 1 17 ? 51.461 30.358 74.461 1.00 30.34 17 ILE C C 1
ATOM 1327 O O . ILE C 1 17 ? 50.602 29.568 74.079 1.00 29.01 17 ILE C O 1
ATOM 1332 N N . VAL C 1 18 ? 51.787 31.487 73.855 1.00 28.49 18 VAL C N 1
ATOM 1333 C CA . VAL C 1 18 ? 51.141 31.828 72.590 1.00 27.45 18 VAL C CA 1
ATOM 1334 C C . VAL C 1 18 ? 52.253 32.131 71.580 1.00 29.21 18 VAL C C 1
ATOM 1335 O O . VAL C 1 18 ? 53.395 32.411 71.958 1.00 28.70 18 VAL C O 1
ATOM 1339 N N . THR C 1 19 ? 51.905 32.053 70.317 1.00 26.58 19 THR C N 1
ATOM 1340 C CA . THR C 1 19 ? 52.780 32.366 69.200 1.00 25.68 19 THR C CA 1
ATOM 1341 C C . THR C 1 19 ? 52.138 33.590 68.541 1.00 27.86 19 THR C C 1
ATOM 1342 O O . THR C 1 19 ? 50.926 33.672 68.278 1.00 26.06 19 THR C O 1
ATOM 1346 N N . CYS C 1 20 ? 52.972 34.583 68.313 1.00 25.34 20 CYS C N 1
ATOM 1347 C CA . CYS C 1 20 ? 52.538 35.813 67.691 1.00 27.34 20 CYS C CA 1
ATOM 1348 C C . CYS C 1 20 ? 53.352 36.016 66.408 1.00 26.60 20 CYS C C 1
ATOM 1349 O O . CYS C 1 20 ? 54.595 36.120 66.489 1.00 26.98 20 CYS C O 1
ATOM 1352 N N . GLU C 1 21 ? 52.685 36.031 65.271 1.00 22.44 21 GLU C N 1
ATOM 1353 C CA . GLU C 1 21 ? 53.413 36.252 64.006 1.00 21.13 21 GLU C CA 1
ATOM 1354 C C . GLU C 1 21 ? 53.117 37.668 63.564 1.00 19.96 21 GLU C C 1
ATOM 1355 O O . GLU C 1 21 ? 51.932 38.038 63.466 1.00 16.73 21 GLU C O 1
ATOM 1361 N N . THR C 1 22 ? 54.141 38.524 63.380 1.00 15.79 22 THR C N 1
ATOM 1362 C CA . THR C 1 22 ? 53.875 39.912 63.022 1.00 15.88 22 THR C CA 1
ATOM 1363 C C . THR C 1 22 ? 53.645 40.097 61.533 1.00 16.07 22 THR C C 1
ATOM 1364 O O . THR C 1 22 ? 53.963 39.200 60.773 1.00 17.16 22 THR C O 1
ATOM 1368 N N . ASN C 1 23 ? 53.185 41.261 61.100 1.00 19.59 23 ASN C N 1
ATOM 1369 C CA . ASN C 1 23 ? 52.959 41.576 59.691 1.00 20.84 23 ASN C CA 1
ATOM 1370 C C . ASN C 1 23 ? 54.262 41.668 58.897 1.00 24.59 23 ASN C C 1
ATOM 1371 O O . ASN C 1 23 ? 54.227 41.671 57.667 1.00 24.28 23 ASN C O 1
ATOM 1376 N N . THR C 1 24 ? 55.402 41.794 59.584 1.00 22.55 24 THR C N 1
ATOM 1377 C CA . THR C 1 24 ? 56.673 41.852 58.882 1.00 23.51 24 THR C CA 1
ATOM 1378 C C . THR C 1 24 ? 57.445 40.557 58.998 1.00 26.69 24 THR C C 1
ATOM 1379 O O . THR C 1 24 ? 58.639 40.538 58.715 1.00 27.71 24 THR C O 1
ATOM 1383 N N . GLY C 1 25 ? 56.822 39.424 59.365 1.00 25.22 25 GLY C N 1
ATOM 1384 C CA . GLY C 1 25 ? 57.557 38.180 59.403 1.00 24.59 25 GLY C CA 1
ATOM 1385 C C . GLY C 1 25 ? 58.294 37.786 60.667 1.00 27.92 25 GLY C C 1
ATOM 1386 O O . GLY C 1 25 ? 58.917 36.718 60.646 1.00 27.99 25 GLY C O 1
ATOM 1387 N N . GLU C 1 26 ? 58.251 38.540 61.757 1.00 23.24 26 GLU C N 1
ATOM 1388 C CA . GLU C 1 26 ? 58.933 38.046 62.954 1.00 21.47 26 GLU C CA 1
ATOM 1389 C C . GLU C 1 26 ? 57.989 37.078 63.656 1.00 24.26 26 GLU C C 1
ATOM 1390 O O . GLU C 1 26 ? 56.766 37.258 63.535 1.00 21.49 26 GLU C O 1
ATOM 1396 N N . VAL C 1 27 ? 58.523 36.094 64.387 1.00 23.81 27 VAL C N 1
ATOM 1397 C CA . VAL C 1 27 ? 57.699 35.164 65.139 1.00 21.95 27 VAL C CA 1
ATOM 1398 C C . VAL C 1 27 ? 58.072 35.272 66.619 1.00 26.11 27 VAL C C 1
ATOM 1399 O O . VAL C 1 27 ? 59.245 35.043 66.954 1.00 26.75 27 VAL C O 1
ATOM 1403 N N . TYR C 1 28 ? 57.115 35.621 67.477 1.00 23.33 28 TYR C N 1
ATOM 1404 C CA . TYR C 1 28 ? 57.404 35.742 68.908 1.00 26.40 28 TYR C CA 1
ATOM 1405 C C . TYR C 1 28 ? 56.613 34.669 69.663 1.00 29.36 28 TYR C C 1
ATOM 1406 O O . TYR C 1 28 ? 55.387 34.667 69.573 1.00 27.33 28 TYR C O 1
ATOM 1415 N N . ARG C 1 29 ? 57.318 33.786 70.361 1.00 28.84 29 ARG C N 1
ATOM 1416 C CA . ARG C 1 29 ? 56.627 32.736 71.105 1.00 27.99 29 ARG C CA 1
ATOM 1417 C C . ARG C 1 29 ? 56.995 32.829 72.584 1.00 29.81 29 ARG C C 1
ATOM 1418 O O . ARG C 1 29 ? 58.168 32.889 72.963 1.00 28.28 29 ARG C O 1
ATOM 1426 N N . GLY C 1 30 ? 55.959 32.836 73.415 1.00 28.39 30 GLY C N 1
ATOM 1427 C CA . GLY C 1 30 ? 56.176 32.930 74.844 1.00 32.69 30 GLY C CA 1
ATOM 1428 C C . GLY C 1 30 ? 54.862 33.073 75.605 1.00 33.85 30 GLY C C 1
ATOM 1429 O O . GLY C 1 30 ? 53.758 32.934 75.076 1.00 29.04 30 GLY C O 1
ATOM 1430 N N . LYS C 1 31 ? 55.029 33.367 76.894 1.00 32.60 31 LYS C N 1
ATOM 1431 C CA . LYS C 1 31 ? 53.876 33.499 77.759 1.00 30.34 31 LYS C CA 1
ATOM 1432 C C . LYS C 1 31 ? 53.170 34.823 77.602 1.00 29.07 31 LYS C C 1
ATOM 1433 O O . LYS C 1 31 ? 53.740 35.907 77.722 1.00 25.96 31 LYS C O 1
ATOM 1439 N N . LEU C 1 32 ? 51.862 34.692 77.337 1.00 29.91 32 LEU C N 1
ATOM 1440 C CA . LEU C 1 32 ? 51.038 35.890 77.214 1.00 29.73 32 LEU C CA 1
ATOM 1441 C C . LEU C 1 32 ? 50.697 36.338 78.635 1.00 32.58 32 LEU C C 1
ATOM 1442 O O . LEU C 1 32 ? 49.993 35.619 79.339 1.00 32.52 32 LEU C O 1
ATOM 1447 N N . ILE C 1 33 ? 51.208 37.483 79.061 1.00 34.94 33 ILE C N 1
ATOM 1448 C CA . ILE C 1 33 ? 50.953 37.984 80.395 1.00 36.60 33 ILE C CA 1
ATOM 1449 C C . ILE C 1 33 ? 49.610 38.715 80.404 1.00 36.40 33 ILE C C 1
ATOM 1450 O O . ILE C 1 33 ? 48.771 38.498 81.267 1.00 36.47 33 ILE C O 1
ATOM 1455 N N . GLU C 1 34 ? 49.447 39.581 79.413 1.00 33.56 34 GLU C N 1
ATOM 1456 C CA . GLU C 1 34 ? 48.224 40.355 79.312 1.00 33.25 34 GLU C CA 1
ATOM 1457 C C . GLU C 1 34 ? 47.986 40.833 77.882 1.00 35.15 34 GLU C C 1
ATOM 1458 O O . GLU C 1 34 ? 48.919 41.224 77.178 1.00 33.38 34 GLU C O 1
ATOM 1464 N N . ALA C 1 35 ? 46.713 40.821 77.515 1.00 33.43 35 ALA C N 1
ATOM 1465 C CA . ALA C 1 35 ? 46.308 41.316 76.205 1.00 33.96 35 ALA C CA 1
ATOM 1466 C C . ALA C 1 35 ? 45.408 42.527 76.449 1.00 34.09 35 ALA C C 1
ATOM 1467 O O . ALA C 1 35 ? 44.480 42.382 77.257 1.00 34.01 35 ALA C O 1
ATOM 1469 N N . GLU C 1 36 ? 45.653 43.669 75.829 1.00 31.64 36 GLU C N 1
ATOM 1470 C CA . GLU C 1 36 ? 44.756 44.798 76.030 1.00 31.51 36 GLU C CA 1
ATOM 1471 C C . GLU C 1 36 ? 43.563 44.634 75.087 1.00 31.22 36 GLU C C 1
ATOM 1472 O O . GLU C 1 36 ? 43.552 43.760 74.213 1.00 29.38 36 GLU C O 1
ATOM 1478 N N . ASP C 1 37 ? 42.563 45.494 75.190 1.00 32.37 37 ASP C N 1
ATOM 1479 C CA . ASP C 1 37 ? 41.384 45.450 74.339 1.00 35.01 37 ASP C CA 1
ATOM 1480 C C . ASP C 1 37 ? 41.707 45.659 72.872 1.00 34.54 37 ASP C C 1
ATOM 1481 O O . ASP C 1 37 ? 40.961 45.205 72.007 1.00 35.47 37 ASP C O 1
ATOM 1486 N N . ASN C 1 38 ? 42.814 46.317 72.543 1.00 30.96 38 ASN C N 1
ATOM 1487 C CA . ASN C 1 38 ? 43.226 46.551 71.168 1.00 29.19 38 ASN C CA 1
ATOM 1488 C C . ASN C 1 38 ? 44.114 45.427 70.654 1.00 29.13 38 ASN C C 1
ATOM 1489 O O . ASN C 1 38 ? 44.654 45.433 69.545 1.00 28.82 38 ASN C O 1
ATOM 1494 N N . MET C 1 39 ? 44.287 44.386 71.453 1.00 25.10 39 MET C N 1
ATOM 1495 C CA . MET C 1 39 ? 45.095 43.216 71.160 1.00 25.94 39 MET C CA 1
ATOM 1496 C C . MET C 1 39 ? 46.586 43.488 71.349 1.00 26.57 39 MET C C 1
ATOM 1497 O O . MET C 1 39 ? 47.416 42.701 70.886 1.00 26.74 39 MET C O 1
ATOM 1502 N N . ASN C 1 40 ? 46.960 44.575 72.031 1.00 26.15 40 ASN C N 1
ATOM 1503 C CA . ASN C 1 40 ? 48.375 44.816 72.323 1.00 27.08 40 ASN C CA 1
ATOM 1504 C C . ASN C 1 40 ? 48.702 43.734 73.362 1.00 28.35 40 ASN C C 1
ATOM 1505 O O . ASN C 1 40 ? 47.920 43.614 74.326 1.00 27.56 40 ASN C O 1
ATOM 1510 N N . CYS C 1 41 ? 49.751 42.964 73.131 1.00 22.85 41 CYS C N 1
ATOM 1511 C CA . CYS C 1 41 ? 50.140 41.886 73.984 1.00 23.69 41 CYS C CA 1
ATOM 1512 C C . CYS C 1 41 ? 51.483 42.022 74.692 1.00 28.00 41 CYS C C 1
ATOM 1513 O O . CYS C 1 41 ? 52.533 42.300 74.129 1.00 25.65 41 CYS C O 1
ATOM 1516 N N . GLN C 1 42 ? 51.420 41.757 75.996 1.00 29.25 42 GLN C N 1
ATOM 1517 C CA . GLN C 1 42 ? 52.574 41.772 76.875 1.00 28.99 42 GLN C CA 1
ATOM 1518 C C . GLN C 1 42 ? 53.012 40.329 76.996 1.00 27.90 42 GLN C C 1
ATOM 1519 O O . GLN C 1 42 ? 52.182 39.544 77.445 1.00 25.76 42 GLN C O 1
ATOM 1525 N N . MET C 1 43 ? 54.206 39.966 76.562 1.00 28.31 43 MET C N 1
ATOM 1526 C CA . MET C 1 43 ? 54.629 38.575 76.639 1.00 25.99 43 MET C CA 1
ATOM 1527 C C . MET C 1 43 ? 55.976 38.508 77.372 1.00 29.38 43 MET C C 1
ATOM 1528 O O . MET C 1 43 ? 56.735 39.481 77.321 1.00 30.13 43 MET C O 1
ATOM 1533 N N . SER C 1 44 ? 56.201 37.378 78.034 1.00 31.39 44 SER C N 1
ATOM 1534 C CA . SER C 1 44 ? 57.450 37.233 78.771 1.00 32.42 44 SER C CA 1
ATOM 1535 C C . SER C 1 44 ? 58.149 35.924 78.449 1.00 31.18 44 SER C C 1
ATOM 1536 O O . SER C 1 44 ? 57.588 34.938 77.988 1.00 32.39 44 SER C O 1
ATOM 1539 N N . ASN C 1 45 ? 59.475 35.920 78.670 1.00 32.16 45 ASN C N 1
ATOM 1540 C CA . ASN C 1 45 ? 60.364 34.778 78.399 1.00 32.18 45 ASN C CA 1
ATOM 1541 C C . ASN C 1 45 ? 60.113 34.230 76.997 1.00 32.42 45 ASN C C 1
ATOM 1542 O O . ASN C 1 45 ? 59.765 33.054 76.785 1.00 31.47 45 ASN C O 1
ATOM 1547 N N . ILE C 1 46 ? 60.343 35.120 76.047 1.00 30.61 46 ILE C N 1
ATOM 1548 C CA . ILE C 1 46 ? 60.055 34.737 74.662 1.00 29.51 46 ILE C CA 1
ATOM 1549 C C . ILE C 1 46 ? 61.286 34.361 73.846 1.00 29.40 46 ILE C C 1
ATOM 1550 O O . ILE C 1 46 ? 62.427 34.690 74.143 1.00 30.13 46 ILE C O 1
ATOM 1555 N N . THR C 1 47 ? 60.946 33.629 72.783 1.00 26.85 47 THR C N 1
ATOM 1556 C CA . THR C 1 47 ? 61.901 33.198 71.760 1.00 28.09 47 THR C CA 1
ATOM 1557 C C . THR C 1 47 ? 61.397 33.891 70.486 1.00 29.28 47 THR C C 1
ATOM 1558 O O . THR C 1 47 ? 60.210 33.811 70.138 1.00 28.99 47 THR C O 1
ATOM 1562 N N . VAL C 1 48 ? 62.256 34.651 69.836 1.00 28.29 48 VAL C N 1
ATOM 1563 C CA . VAL C 1 48 ? 61.895 35.414 68.653 1.00 24.93 48 VAL C CA 1
ATOM 1564 C C . VAL C 1 48 ? 62.775 34.961 67.494 1.00 26.96 48 VAL C C 1
ATOM 1565 O O . VAL C 1 48 ? 63.974 34.759 67.604 1.00 24.71 48 VAL C O 1
ATOM 1569 N N . THR C 1 49 ? 62.094 34.784 66.378 1.00 24.53 49 THR C N 1
ATOM 1570 C CA . THR C 1 49 ? 62.728 34.407 65.121 1.00 22.88 49 THR C CA 1
ATOM 1571 C C . THR C 1 49 ? 62.520 35.634 64.252 1.00 20.62 49 THR C C 1
ATOM 1572 O O . THR C 1 49 ? 61.376 35.972 63.943 1.00 22.11 49 THR C O 1
ATOM 1576 N N . TYR C 1 50 ? 63.611 36.300 63.919 1.00 22.61 50 TYR C N 1
ATOM 1577 C CA . TYR C 1 50 ? 63.518 37.504 63.113 1.00 23.53 50 TYR C CA 1
ATOM 1578 C C . TYR C 1 50 ? 63.276 37.088 61.671 1.00 26.44 50 TYR C C 1
ATOM 1579 O O . TYR C 1 50 ? 63.324 35.908 61.347 1.00 26.29 50 TYR C O 1
ATOM 1588 N N . ARG C 1 51 ? 63.041 38.082 60.837 1.00 27.29 51 ARG C N 1
ATOM 1589 C CA . ARG C 1 51 ? 62.760 37.867 59.420 1.00 28.28 51 ARG C CA 1
ATOM 1590 C C . ARG C 1 51 ? 63.841 37.127 58.666 1.00 29.26 51 ARG C C 1
ATOM 1591 O O . ARG C 1 51 ? 63.512 36.422 57.712 1.00 29.15 51 ARG C O 1
ATOM 1599 N N . ASP C 1 52 ? 65.113 37.259 59.021 1.00 27.31 52 ASP C N 1
ATOM 1600 C CA . ASP C 1 52 ? 66.199 36.560 58.350 1.00 26.01 52 ASP C CA 1
ATOM 1601 C C . ASP C 1 52 ? 66.491 35.210 58.961 1.00 28.33 52 ASP C C 1
ATOM 1602 O O . ASP C 1 52 ? 67.486 34.575 58.588 1.00 29.74 52 ASP C O 1
ATOM 1607 N N . GLY C 1 53 ? 65.695 34.700 59.906 1.00 27.65 53 GLY C N 1
ATOM 1608 C CA . GLY C 1 53 ? 65.951 33.412 60.526 1.00 26.43 53 GLY C CA 1
ATOM 1609 C C . GLY C 1 53 ? 66.711 33.485 61.841 1.00 27.08 53 GLY C C 1
ATOM 1610 O O . GLY C 1 53 ? 66.765 32.510 62.584 1.00 27.62 53 GLY C O 1
ATOM 1611 N N . ARG C 1 54 ? 67.332 34.625 62.173 1.00 28.65 54 ARG C N 1
ATOM 1612 C CA . ARG C 1 54 ? 68.079 34.724 63.426 1.00 23.90 54 ARG C CA 1
ATOM 1613 C C . ARG C 1 54 ? 67.151 34.519 64.615 1.00 23.34 54 ARG C C 1
ATOM 1614 O O . ARG C 1 54 ? 66.046 35.054 64.654 1.00 22.36 54 ARG C O 1
ATOM 1622 N N . VAL C 1 55 ? 67.588 33.730 65.596 1.00 22.16 55 VAL C N 1
ATOM 1623 C CA . VAL C 1 55 ? 66.791 33.438 66.778 1.00 24.89 55 VAL C CA 1
ATOM 1624 C C . VAL C 1 55 ? 67.395 34.129 67.995 1.00 27.60 55 VAL C C 1
ATOM 1625 O O . VAL C 1 55 ? 68.612 34.070 68.199 1.00 28.17 55 VAL C O 1
ATOM 1629 N N . ALA C 1 56 ? 66.568 34.765 68.802 1.00 26.87 56 ALA C N 1
ATOM 1630 C CA . ALA C 1 56 ? 67.021 35.435 70.010 1.00 27.43 56 ALA C CA 1
ATOM 1631 C C . ALA C 1 56 ? 66.013 35.197 71.125 1.00 30.92 56 ALA C C 1
ATOM 1632 O O . ALA C 1 56 ? 64.893 34.683 70.922 1.00 29.66 56 ALA C O 1
ATOM 1634 N N . GLN C 1 57 ? 66.402 35.561 72.348 1.00 30.35 57 GLN C N 1
ATOM 1635 C CA . GLN C 1 57 ? 65.505 35.379 73.491 1.00 31.67 57 GLN C CA 1
ATOM 1636 C C . GLN C 1 57 ? 65.355 36.717 74.176 1.00 32.46 57 GLN C C 1
ATOM 1637 O O . GLN C 1 57 ? 66.348 37.438 74.269 1.00 33.20 57 GLN C O 1
ATOM 1643 N N . LEU C 1 58 ? 64.162 37.096 74.592 1.00 30.46 58 LEU C N 1
ATOM 1644 C CA . LEU C 1 58 ? 63.897 38.356 75.246 1.00 30.17 58 LEU C CA 1
ATOM 1645 C C . LEU C 1 58 ? 63.081 38.011 76.499 1.00 32.99 58 LEU C C 1
ATOM 1646 O O . LEU C 1 58 ? 62.253 37.113 76.416 1.00 32.61 58 LEU C O 1
ATOM 1651 N N . GLU C 1 59 ? 63.340 38.721 77.579 1.00 32.80 59 GLU C N 1
ATOM 1652 C CA . GLU C 1 59 ? 62.664 38.492 78.849 1.00 36.29 59 GLU C CA 1
ATOM 1653 C C . GLU C 1 59 ? 61.213 38.960 78.793 1.00 33.52 59 GLU C C 1
ATOM 1654 O O . GLU C 1 59 ? 60.341 38.269 79.273 1.00 31.42 59 GLU C O 1
ATOM 1660 N N . GLN C 1 60 ? 61.037 40.142 78.214 1.00 34.24 60 GLN C N 1
ATOM 1661 C CA . GLN C 1 60 ? 59.709 40.710 78.075 1.00 35.82 60 GLN C CA 1
ATOM 1662 C C . GLN C 1 60 ? 59.552 41.553 76.811 1.00 35.19 60 GLN C C 1
ATOM 1663 O O . GLN C 1 60 ? 60.379 42.421 76.494 1.00 33.55 60 GLN C O 1
ATOM 1669 N N . VAL C 1 61 ? 58.435 41.306 76.115 1.00 29.43 61 VAL C N 1
ATOM 1670 C CA . VAL C 1 61 ? 58.128 42.076 74.928 1.00 27.61 61 VAL C CA 1
ATOM 1671 C C . VAL C 1 61 ? 56.674 42.568 74.986 1.00 29.09 61 VAL C C 1
ATOM 1672 O O . VAL C 1 61 ? 55.768 42.026 75.627 1.00 28.11 61 VAL C O 1
ATOM 1676 N N . TYR C 1 62 ? 56.478 43.638 74.243 1.00 24.29 62 TYR C N 1
ATOM 1677 C CA . TYR C 1 62 ? 55.185 44.272 74.051 1.00 25.94 62 TYR C CA 1
ATOM 1678 C C . TYR C 1 62 ? 54.944 44.305 72.531 1.00 23.56 62 TYR C C 1
ATOM 1679 O O . TYR C 1 62 ? 55.687 45.041 71.873 1.00 23.31 62 TYR C O 1
ATOM 1688 N N . ILE C 1 63 ? 53.998 43.535 72.022 1.00 23.80 63 ILE C N 1
ATOM 1689 C CA . ILE C 1 63 ? 53.705 43.479 70.582 1.00 24.63 63 ILE C CA 1
ATOM 1690 C C . ILE C 1 63 ? 52.352 44.134 70.332 1.00 26.26 63 ILE C C 1
ATOM 1691 O O . ILE C 1 63 ? 51.338 43.613 70.830 1.00 27.39 63 ILE C O 1
ATOM 1696 N N . ARG C 1 64 ? 52.310 45.264 69.614 1.00 24.62 64 ARG C N 1
ATOM 1697 C CA . ARG C 1 64 ? 51.030 45.933 69.427 1.00 25.96 64 ARG C CA 1
ATOM 1698 C C . ARG C 1 64 ? 50.141 45.161 68.456 1.00 24.88 64 ARG C C 1
ATOM 1699 O O . ARG C 1 64 ? 50.609 44.533 67.494 1.00 22.55 64 ARG C O 1
ATOM 1707 N N . GLY C 1 65 ? 48.842 45.255 68.746 1.00 21.51 65 GLY C N 1
ATOM 1708 C CA . GLY C 1 65 ? 47.802 44.582 67.986 1.00 17.97 65 GLY C CA 1
ATOM 1709 C C . GLY C 1 65 ? 47.907 44.896 66.512 1.00 17.02 65 GLY C C 1
ATOM 1710 O O . GLY C 1 65 ? 47.790 43.999 65.690 1.00 18.37 65 GLY C O 1
ATOM 1711 N N . CYS C 1 66 ? 48.158 46.156 66.158 1.00 16.82 66 CYS C N 1
ATOM 1712 C CA . CYS C 1 66 ? 48.261 46.542 64.747 1.00 21.36 66 CYS C CA 1
ATOM 1713 C C . CYS C 1 66 ? 49.498 45.985 64.074 1.00 21.19 66 CYS C C 1
ATOM 1714 O O . CYS C 1 66 ? 49.627 46.106 62.870 1.00 20.58 66 CYS C O 1
ATOM 1717 N N . LYS C 1 67 ? 50.439 45.335 64.768 1.00 17.06 67 LYS C N 1
ATOM 1718 C CA . LYS C 1 67 ? 51.614 44.756 64.156 1.00 18.51 67 LYS C CA 1
ATOM 1719 C C . LYS C 1 67 ? 51.439 43.252 64.001 1.00 16.35 67 LYS C C 1
ATOM 1720 O O . LYS C 1 67 ? 52.344 42.609 63.483 1.00 18.82 67 LYS C O 1
ATOM 1726 N N . ILE C 1 68 ? 50.327 42.717 64.491 1.00 14.82 68 ILE C N 1
ATOM 1727 C CA . ILE C 1 68 ? 50.170 41.263 64.430 1.00 15.23 68 ILE C CA 1
ATOM 1728 C C . ILE C 1 68 ? 49.428 40.757 63.216 1.00 18.42 68 ILE C C 1
ATOM 1729 O O . ILE C 1 68 ? 48.387 41.304 62.858 1.00 20.12 68 ILE C O 1
ATOM 1734 N N . ARG C 1 69 ? 49.934 39.686 62.629 1.00 19.32 69 ARG C N 1
ATOM 1735 C CA . ARG C 1 69 ? 49.305 39.047 61.483 1.00 16.76 69 ARG C CA 1
ATOM 1736 C C . ARG C 1 69 ? 48.348 38.018 62.091 1.00 20.13 69 ARG C C 1
ATOM 1737 O O . ARG C 1 69 ? 47.150 38.015 61.792 1.00 17.01 69 ARG C O 1
ATOM 1745 N N . PHE C 1 70 ? 48.879 37.174 62.978 1.00 18.60 70 PHE C N 1
ATOM 1746 C CA . PHE C 1 70 ? 47.967 36.224 63.638 1.00 19.39 70 PHE C CA 1
ATOM 1747 C C . PHE C 1 70 ? 48.607 35.757 64.954 1.00 21.42 70 PHE C C 1
ATOM 1748 O O . PHE C 1 70 ? 49.812 35.915 65.213 1.00 18.41 70 PHE C O 1
ATOM 1756 N N . LEU C 1 71 ? 47.754 35.171 65.775 1.00 19.45 71 LEU C N 1
ATOM 1757 C CA . LEU C 1 71 ? 48.205 34.597 67.026 1.00 22.79 71 LEU C CA 1
ATOM 1758 C C . LEU C 1 71 ? 47.777 33.123 67.010 1.00 23.47 71 LEU C C 1
ATOM 1759 O O . LEU C 1 71 ? 46.701 32.814 66.494 1.00 21.19 71 LEU C O 1
ATOM 1764 N N . ILE C 1 72 ? 48.641 32.295 67.584 1.00 19.96 72 ILE C N 1
ATOM 1765 C CA . ILE C 1 72 ? 48.323 30.887 67.733 1.00 20.67 72 ILE C CA 1
ATOM 1766 C C . ILE C 1 72 ? 48.050 30.783 69.250 1.00 22.63 72 ILE C C 1
ATOM 1767 O O . ILE C 1 72 ? 48.915 31.208 70.012 1.00 20.64 72 ILE C O 1
ATOM 1772 N N . LEU C 1 73 ? 46.874 30.314 69.597 1.00 24.39 73 LEU C N 1
ATOM 1773 C CA . LEU C 1 73 ? 46.426 30.200 70.976 1.00 26.59 73 LEU C CA 1
ATOM 1774 C C . LEU C 1 73 ? 46.341 28.742 71.393 1.00 27.63 73 LEU C C 1
ATOM 1775 O O . LEU C 1 73 ? 46.187 27.885 70.545 1.00 26.35 73 LEU C O 1
ATOM 1780 N N . PRO C 1 74 ? 46.465 28.481 72.687 1.00 33.44 74 PRO C N 1
ATOM 1781 C CA . PRO C 1 74 ? 46.415 27.129 73.213 1.00 37.87 74 PRO C CA 1
ATOM 1782 C C . PRO C 1 74 ? 45.124 26.463 72.792 1.00 39.05 74 PRO C C 1
ATOM 1783 O O . PRO C 1 74 ? 44.083 27.101 72.854 1.00 37.33 74 PRO C O 1
ATOM 1787 N N . ASP C 1 75 ? 45.172 25.225 72.374 1.00 45.39 75 ASP C N 1
ATOM 1788 C CA . ASP C 1 75 ? 44.124 24.359 71.918 1.00 51.48 75 ASP C CA 1
ATOM 1789 C C . ASP C 1 75 ? 44.397 23.870 70.484 1.00 54.67 75 ASP C C 1
ATOM 1790 O O . ASP C 1 75 ? 45.538 23.578 70.109 1.00 55.48 75 ASP C O 1
ATOM 1795 N N . THR D 2 2 ? 30.991 37.742 53.441 1.00 27.22 2 THR D N 1
ATOM 1796 C CA . THR D 2 2 ? 31.750 38.801 52.767 1.00 31.28 2 THR D CA 1
ATOM 1797 C C . THR D 2 2 ? 32.540 39.650 53.757 1.00 27.60 2 THR D C 1
ATOM 1798 O O . THR D 2 2 ? 32.009 40.224 54.710 1.00 26.92 2 THR D O 1
ATOM 1802 N N . VAL D 2 3 ? 33.831 39.760 53.491 1.00 25.91 3 VAL D N 1
ATOM 1803 C CA . VAL D 2 3 ? 34.695 40.541 54.356 1.00 23.55 3 VAL D CA 1
ATOM 1804 C C . VAL D 2 3 ? 34.251 41.992 54.360 1.00 20.45 3 VAL D C 1
ATOM 1805 O O . VAL D 2 3 ? 34.012 42.566 53.316 1.00 23.72 3 VAL D O 1
ATOM 1809 N N . GLY D 2 4 ? 34.139 42.497 55.573 1.00 18.40 4 GLY D N 1
ATOM 1810 C CA . GLY D 2 4 ? 33.734 43.849 55.872 1.00 19.70 4 GLY D CA 1
ATOM 1811 C C . GLY D 2 4 ? 32.221 43.974 56.035 1.00 23.50 4 GLY D C 1
ATOM 1812 O O . GLY D 2 4 ? 31.760 45.088 56.309 1.00 26.69 4 GLY D O 1
ATOM 1813 N N . LYS D 2 5 ? 31.465 42.902 55.869 1.00 21.51 5 LYS D N 1
ATOM 1814 C CA . LYS D 2 5 ? 29.997 42.932 56.007 1.00 21.98 5 LYS D CA 1
ATOM 1815 C C . LYS D 2 5 ? 29.579 41.993 57.131 1.00 22.98 5 LYS D C 1
ATOM 1816 O O . LYS D 2 5 ? 29.447 40.803 56.868 1.00 21.50 5 LYS D O 1
ATOM 1822 N N . SER D 2 6 ? 29.447 42.478 58.351 1.00 22.77 6 SER D N 1
ATOM 1823 C CA . SER D 2 6 ? 29.115 41.633 59.484 1.00 26.76 6 SER D CA 1
ATOM 1824 C C . SER D 2 6 ? 27.933 40.709 59.318 1.00 24.52 6 SER D C 1
ATOM 1825 O O . SER D 2 6 ? 27.988 39.515 59.607 1.00 22.38 6 SER D O 1
ATOM 1828 N N . SER D 2 7 ? 26.816 41.222 58.808 1.00 26.87 7 SER D N 1
ATOM 1829 C CA . SER D 2 7 ? 25.601 40.445 58.596 1.00 29.44 7 SER D CA 1
ATOM 1830 C C . SER D 2 7 ? 25.820 39.339 57.568 1.00 31.03 7 SER D C 1
ATOM 1831 O O . SER D 2 7 ? 25.152 38.310 57.608 1.00 30.55 7 SER D O 1
ATOM 1834 N N . LYS D 2 8 ? 26.753 39.551 56.640 1.00 28.31 8 LYS D N 1
ATOM 1835 C CA . LYS D 2 8 ? 27.055 38.534 55.640 1.00 28.00 8 LYS D CA 1
ATOM 1836 C C . LYS D 2 8 ? 28.028 37.517 56.236 1.00 26.71 8 LYS D C 1
ATOM 1837 O O . LYS D 2 8 ? 27.951 36.332 55.958 1.00 26.83 8 LYS D O 1
ATOM 1843 N N . MET D 2 9 ? 28.921 37.964 57.130 1.00 25.42 9 MET D N 1
ATOM 1844 C CA . MET D 2 9 ? 29.902 37.039 57.720 1.00 25.53 9 MET D CA 1
ATOM 1845 C C . MET D 2 9 ? 29.286 36.098 58.738 1.00 24.98 9 MET D C 1
ATOM 1846 O O . MET D 2 9 ? 29.711 34.947 58.887 1.00 22.14 9 MET D O 1
ATOM 1851 N N . LEU D 2 10 ? 28.297 36.617 59.420 1.00 25.76 10 LEU D N 1
ATOM 1852 C CA . LEU D 2 10 ? 27.597 35.817 60.419 1.00 27.53 10 LEU D CA 1
ATOM 1853 C C . LEU D 2 10 ? 27.041 34.542 59.813 1.00 27.79 10 LEU D C 1
ATOM 1854 O O . LEU D 2 10 ? 27.015 33.508 60.468 1.00 29.92 10 LEU D O 1
ATOM 1859 N N . GLN D 2 11 ? 26.586 34.576 58.563 1.00 27.98 11 GLN D N 1
ATOM 1860 C CA . GLN D 2 11 ? 26.027 33.416 57.895 1.00 29.87 11 GLN D CA 1
ATOM 1861 C C . GLN D 2 11 ? 27.005 32.261 57.751 1.00 29.57 11 GLN D C 1
ATOM 1862 O O . GLN D 2 11 ? 26.571 31.120 57.628 1.00 28.34 11 GLN D O 1
ATOM 1868 N N . HIS D 2 12 ? 28.312 32.499 57.758 1.00 28.52 12 HIS D N 1
ATOM 1869 C CA . HIS D 2 12 ? 29.292 31.439 57.617 1.00 27.35 12 HIS D CA 1
ATOM 1870 C C . HIS D 2 12 ? 29.866 30.935 58.930 1.00 24.38 12 HIS D C 1
ATOM 1871 O O . HIS D 2 12 ? 30.797 30.132 58.845 1.00 25.41 12 HIS D O 1
ATOM 1878 N N . ILE D 2 13 ? 29.368 31.361 60.078 1.00 26.07 13 ILE D N 1
ATOM 1879 C CA . ILE D 2 13 ? 29.921 30.857 61.339 1.00 25.54 13 ILE D CA 1
ATOM 1880 C C . ILE D 2 13 ? 29.785 29.338 61.313 1.00 27.01 13 ILE D C 1
ATOM 1881 O O . ILE D 2 13 ? 28.770 28.813 60.852 1.00 26.22 13 ILE D O 1
ATOM 1886 N N . ASP D 2 14 ? 30.800 28.621 61.751 1.00 26.54 14 ASP D N 1
ATOM 1887 C CA . ASP D 2 14 ? 30.908 27.181 61.821 1.00 26.22 14 ASP D CA 1
ATOM 1888 C C . ASP D 2 14 ? 31.343 26.515 60.540 1.00 24.01 14 ASP D C 1
ATOM 1889 O O . ASP D 2 14 ? 31.759 25.338 60.588 1.00 26.74 14 ASP D O 1
ATOM 1894 N N . TYR D 2 15 ? 31.250 27.164 59.389 1.00 20.84 15 TYR D N 1
ATOM 1895 C CA . TYR D 2 15 ? 31.731 26.514 58.185 1.00 18.57 15 TYR D CA 1
ATOM 1896 C C . TYR D 2 15 ? 33.273 26.494 58.168 1.00 22.36 15 TYR D C 1
ATOM 1897 O O . TYR D 2 15 ? 33.916 27.253 58.897 1.00 23.83 15 TYR D O 1
ATOM 1906 N N . ARG D 2 16 ? 33.797 25.626 57.304 1.00 20.23 16 ARG D N 1
ATOM 1907 C CA . ARG D 2 16 ? 35.236 25.585 57.045 1.00 23.04 16 ARG D CA 1
ATOM 1908 C C . ARG D 2 16 ? 35.408 26.746 56.034 1.00 21.62 16 ARG D C 1
ATOM 1909 O O . ARG D 2 16 ? 34.770 26.696 54.971 1.00 21.04 16 ARG D O 1
ATOM 1917 N N . MET D 2 17 ? 36.154 27.767 56.414 1.00 19.76 17 MET D N 1
ATOM 1918 C CA . MET D 2 17 ? 36.308 28.920 55.548 1.00 22.44 17 MET D CA 1
ATOM 1919 C C . MET D 2 17 ? 37.746 29.157 55.086 1.00 21.14 17 MET D C 1
ATOM 1920 O O . MET D 2 17 ? 38.651 28.928 55.844 1.00 20.02 17 MET D O 1
ATOM 1925 N N . ARG D 2 18 ? 37.888 29.636 53.863 1.00 21.54 18 ARG D N 1
ATOM 1926 C CA . ARG D 2 18 ? 39.202 29.973 53.326 1.00 22.19 18 ARG D CA 1
ATOM 1927 C C . ARG D 2 18 ? 39.328 31.493 53.493 1.00 21.82 18 ARG D C 1
ATOM 1928 O O . ARG D 2 18 ? 38.557 32.226 52.862 1.00 22.03 18 ARG D O 1
ATOM 1936 N N . CYS D 2 19 ? 40.238 31.917 54.326 1.00 18.98 19 CYS D N 1
ATOM 1937 C CA . CYS D 2 19 ? 40.469 33.326 54.661 1.00 17.00 19 CYS D CA 1
ATOM 1938 C C . CYS D 2 19 ? 41.764 33.797 54.025 1.00 18.66 19 CYS D C 1
ATOM 1939 O O . CYS D 2 19 ? 42.849 33.298 54.286 1.00 18.65 19 CYS D O 1
ATOM 1942 N N . ILE D 2 20 ? 41.628 34.756 53.106 1.00 16.24 20 ILE D N 1
ATOM 1943 C CA . ILE D 2 20 ? 42.750 35.262 52.344 1.00 18.81 20 ILE D CA 1
ATOM 1944 C C . ILE D 2 20 ? 43.195 36.654 52.734 1.00 19.45 20 ILE D C 1
ATOM 1945 O O . ILE D 2 20 ? 42.419 37.622 52.762 1.00 17.46 20 ILE D O 1
ATOM 1950 N N . LEU D 2 21 ? 44.496 36.750 52.996 1.00 17.62 21 LEU D N 1
ATOM 1951 C CA . LEU D 2 21 ? 45.087 38.037 53.363 1.00 18.25 21 LEU D CA 1
ATOM 1952 C C . LEU D 2 21 ? 45.393 38.772 52.051 1.00 16.96 21 LEU D C 1
ATOM 1953 O O . LEU D 2 21 ? 45.371 38.224 50.960 1.00 17.72 21 LEU D O 1
ATOM 1958 N N . GLN D 2 22 ? 45.706 40.056 52.177 1.00 17.98 22 GLN D N 1
ATOM 1959 C CA . GLN D 2 22 ? 46.045 40.922 51.060 1.00 17.69 22 GLN D CA 1
ATOM 1960 C C . GLN D 2 22 ? 47.223 40.451 50.229 1.00 16.87 22 GLN D C 1
ATOM 1961 O O . GLN D 2 22 ? 47.249 40.637 48.987 1.00 15.13 22 GLN D O 1
ATOM 1967 N N . ASP D 2 23 ? 48.212 39.770 50.820 1.00 17.19 23 ASP D N 1
ATOM 1968 C CA . ASP D 2 23 ? 49.352 39.263 50.058 1.00 18.97 23 ASP D CA 1
ATOM 1969 C C . ASP D 2 23 ? 49.125 37.862 49.506 1.00 19.11 23 ASP D C 1
ATOM 1970 O O . ASP D 2 23 ? 50.061 37.299 48.924 1.00 16.08 23 ASP D O 1
ATOM 1975 N N . GLY D 2 24 ? 47.910 37.324 49.658 1.00 16.86 24 GLY D N 1
ATOM 1976 C CA . GLY D 2 24 ? 47.625 36.011 49.098 1.00 17.12 24 GLY D CA 1
ATOM 1977 C C . GLY D 2 24 ? 47.787 34.849 50.054 1.00 16.76 24 GLY D C 1
ATOM 1978 O O . GLY D 2 24 ? 47.439 33.748 49.634 1.00 20.12 24 GLY D O 1
ATOM 1979 N N . ARG D 2 25 ? 48.292 35.058 51.249 1.00 17.96 25 ARG D N 1
ATOM 1980 C CA . ARG D 2 25 ? 48.412 33.967 52.231 1.00 17.98 25 ARG D CA 1
ATOM 1981 C C . ARG D 2 25 ? 46.985 33.493 52.527 1.00 18.47 25 ARG D C 1
ATOM 1982 O O . ARG D 2 25 ? 46.045 34.289 52.615 1.00 17.38 25 ARG D O 1
ATOM 1990 N N . ILE D 2 26 ? 46.797 32.182 52.605 1.00 17.77 26 ILE D N 1
ATOM 1991 C CA . ILE D 2 26 ? 45.489 31.611 52.861 1.00 18.36 26 ILE D CA 1
ATOM 1992 C C . ILE D 2 26 ? 45.432 30.881 54.195 1.00 22.01 26 ILE D C 1
ATOM 1993 O O . ILE D 2 26 ? 46.328 30.092 54.558 1.00 20.97 26 ILE D O 1
ATOM 1998 N N . PHE D 2 27 ? 44.368 31.172 54.944 1.00 17.52 27 PHE D N 1
ATOM 1999 C CA . PHE D 2 27 ? 44.147 30.519 56.222 1.00 19.30 27 PHE D CA 1
ATOM 2000 C C . PHE D 2 27 ? 42.876 29.691 56.083 1.00 19.57 27 PHE D C 1
ATOM 2001 O O . PHE D 2 27 ? 41.815 30.259 55.785 1.00 21.67 27 PHE D O 1
ATOM 2009 N N . ILE D 2 28 ? 42.978 28.378 56.271 1.00 17.61 28 ILE D N 1
ATOM 2010 C CA . ILE D 2 28 ? 41.775 27.551 56.147 1.00 19.89 28 ILE D CA 1
ATOM 2011 C C . ILE D 2 28 ? 41.505 26.964 57.532 1.00 21.04 28 ILE D C 1
ATOM 2012 O O . ILE D 2 28 ? 42.365 26.269 58.073 1.00 18.19 28 ILE D O 1
ATOM 2017 N N . GLY D 2 29 ? 40.323 27.296 58.048 1.00 18.43 29 GLY D N 1
ATOM 2018 C CA . GLY D 2 29 ? 39.972 26.780 59.378 1.00 19.61 29 GLY D CA 1
ATOM 2019 C C . GLY D 2 29 ? 38.448 26.846 59.556 1.00 20.83 29 GLY D C 1
ATOM 2020 O O . GLY D 2 29 ? 37.687 27.272 58.689 1.00 22.32 29 GLY D O 1
ATOM 2021 N N . THR D 2 30 ? 38.077 26.419 60.747 1.00 23.09 30 THR D N 1
ATOM 2022 C CA . THR D 2 30 ? 36.696 26.389 61.194 1.00 22.51 30 THR D CA 1
ATOM 2023 C C . THR D 2 30 ? 36.431 27.756 61.788 1.00 20.35 30 THR D C 1
ATOM 2024 O O . THR D 2 30 ? 37.008 28.133 62.796 1.00 21.34 30 THR D O 1
ATOM 2028 N N . PHE D 2 31 ? 35.547 28.442 61.097 1.00 22.92 31 PHE D N 1
ATOM 2029 C CA . PHE D 2 31 ? 35.211 29.811 61.484 1.00 23.69 31 PHE D CA 1
ATOM 2030 C C . PHE D 2 31 ? 34.299 29.871 62.692 1.00 23.51 31 PHE D C 1
ATOM 2031 O O . PHE D 2 31 ? 33.099 29.616 62.604 1.00 25.91 31 PHE D O 1
ATOM 2039 N N . LYS D 2 32 ? 34.896 30.237 63.810 1.00 23.70 32 LYS D N 1
ATOM 2040 C CA . LYS D 2 32 ? 34.143 30.275 65.060 1.00 25.64 32 LYS D CA 1
ATOM 2041 C C . LYS D 2 32 ? 33.664 31.638 65.478 1.00 24.78 32 LYS D C 1
ATOM 2042 O O . LYS D 2 32 ? 32.624 31.675 66.124 1.00 27.08 32 LYS D O 1
ATOM 2048 N N . ALA D 2 33 ? 34.357 32.715 65.141 1.00 23.83 33 ALA D N 1
ATOM 2049 C CA . ALA D 2 33 ? 33.933 34.041 65.586 1.00 22.36 33 ALA D CA 1
ATOM 2050 C C . ALA D 2 33 ? 34.655 35.149 64.832 1.00 24.33 33 ALA D C 1
ATOM 2051 O O . ALA D 2 33 ? 35.665 34.896 64.167 1.00 23.65 33 ALA D O 1
ATOM 2053 N N . PHE D 2 34 ? 34.101 36.348 64.943 1.00 20.80 34 PHE D N 1
ATOM 2054 C CA . PHE D 2 34 ? 34.680 37.509 64.310 1.00 20.05 34 PHE D CA 1
ATOM 2055 C C . PHE D 2 34 ? 34.176 38.721 65.090 1.00 23.25 34 PHE D C 1
ATOM 2056 O O . PHE D 2 34 ? 33.146 38.648 65.761 1.00 25.26 34 PHE D O 1
ATOM 2064 N N . ASP D 2 35 ? 34.851 39.829 64.945 1.00 23.66 35 ASP D N 1
ATOM 2065 C CA . ASP D 2 35 ? 34.417 41.070 65.603 1.00 22.10 35 ASP D CA 1
ATOM 2066 C C . ASP D 2 35 ? 34.234 42.087 64.502 1.00 22.28 35 ASP D C 1
ATOM 2067 O O . ASP D 2 35 ? 34.459 41.802 63.296 1.00 20.69 35 ASP D O 1
ATOM 2072 N N . LYS D 2 36 ? 33.890 43.315 64.848 1.00 23.70 36 LYS D N 1
ATOM 2073 C CA . LYS D 2 36 ? 33.650 44.363 63.851 1.00 27.98 36 LYS D CA 1
ATOM 2074 C C . LYS D 2 36 ? 34.890 44.797 63.083 1.00 24.36 36 LYS D C 1
ATOM 2075 O O . LYS D 2 36 ? 34.791 45.349 61.977 1.00 25.53 36 LYS D O 1
ATOM 2081 N N . HIS D 2 37 ? 36.075 44.509 63.582 1.00 24.63 37 HIS D N 1
ATOM 2082 C CA . HIS D 2 37 ? 37.339 44.810 62.921 1.00 25.98 37 HIS D CA 1
ATOM 2083 C C . HIS D 2 37 ? 37.718 43.685 61.962 1.00 25.70 37 HIS D C 1
ATOM 2084 O O . HIS D 2 37 ? 38.789 43.687 61.348 1.00 26.22 37 HIS D O 1
ATOM 2091 N N . MET D 2 38 ? 36.904 42.649 61.822 1.00 21.88 38 MET D N 1
ATOM 2092 C CA . MET D 2 38 ? 37.133 41.491 60.965 1.00 17.87 38 MET D CA 1
ATOM 2093 C C . MET D 2 38 ? 38.213 40.593 61.525 1.00 18.68 38 MET D C 1
ATOM 2094 O O . MET D 2 38 ? 38.801 39.769 60.813 1.00 19.38 38 MET D O 1
ATOM 2099 N N . ASN D 2 39 ? 38.515 40.721 62.808 1.00 18.46 39 ASN D N 1
ATOM 2100 C CA . ASN D 2 39 ? 39.471 39.825 63.441 1.00 19.43 39 ASN D CA 1
ATOM 2101 C C . ASN D 2 39 ? 38.681 38.511 63.524 1.00 19.08 39 ASN D C 1
ATOM 2102 O O . ASN D 2 39 ? 37.475 38.557 63.842 1.00 19.15 39 ASN D O 1
ATOM 2107 N N . LEU D 2 40 ? 39.336 37.392 63.276 1.00 16.59 40 LEU D N 1
ATOM 2108 C CA . LEU D 2 40 ? 38.662 36.132 63.297 1.00 19.15 40 LEU D CA 1
ATOM 2109 C C . LEU D 2 40 ? 39.281 35.116 64.253 1.00 20.72 40 LEU D C 1
ATOM 2110 O O . LEU D 2 40 ? 40.461 35.184 64.559 1.00 18.72 40 LEU D O 1
ATOM 2115 N N . ILE D 2 41 ? 38.441 34.161 64.628 1.00 19.86 41 ILE D N 1
ATOM 2116 C CA . ILE D 2 41 ? 38.914 33.043 65.417 1.00 21.79 41 ILE D CA 1
ATOM 2117 C C . ILE D 2 41 ? 38.672 31.860 64.442 1.00 21.52 41 ILE D C 1
ATOM 2118 O O . ILE D 2 41 ? 37.527 31.687 64.020 1.00 21.21 41 ILE D O 1
ATOM 2123 N N . LEU D 2 42 ? 39.722 31.132 64.123 1.00 19.82 42 LEU D N 1
ATOM 2124 C CA . LEU D 2 42 ? 39.709 29.983 63.268 1.00 21.36 42 LEU D CA 1
ATOM 2125 C C . LEU D 2 42 ? 40.259 28.762 64.019 1.00 24.10 42 LEU D C 1
ATOM 2126 O O . LEU D 2 42 ? 41.395 28.791 64.488 1.00 20.24 42 LEU D O 1
ATOM 2131 N N . CYS D 2 43 ? 39.465 27.677 64.112 1.00 21.90 43 CYS D N 1
ATOM 2132 C CA . CYS D 2 43 ? 40.020 26.535 64.847 1.00 25.34 43 CYS D CA 1
ATOM 2133 C C . CYS D 2 43 ? 40.487 25.496 63.847 1.00 24.18 43 CYS D C 1
ATOM 2134 O O . CYS D 2 43 ? 40.079 25.503 62.671 1.00 24.23 43 CYS D O 1
ATOM 2137 N N . ASP D 2 44 ? 41.431 24.644 64.256 1.00 21.98 44 ASP D N 1
ATOM 2138 C CA . ASP D 2 44 ? 41.975 23.624 63.352 1.00 23.45 44 ASP D CA 1
ATOM 2139 C C . ASP D 2 44 ? 42.388 24.294 62.038 1.00 22.60 44 ASP D C 1
ATOM 2140 O O . ASP D 2 44 ? 42.076 23.838 60.949 1.00 22.59 44 ASP D O 1
ATOM 2145 N N . CYS D 2 45 ? 43.122 25.388 62.170 1.00 22.00 45 CYS D N 1
ATOM 2146 C CA . CYS D 2 45 ? 43.531 26.188 61.040 1.00 22.36 45 CYS D CA 1
ATOM 2147 C C . CYS D 2 45 ? 44.875 25.799 60.436 1.00 21.74 45 CYS D C 1
ATOM 2148 O O . CYS D 2 45 ? 45.794 25.545 61.191 1.00 21.97 45 CYS D O 1
ATOM 2151 N N . ASP D 2 46 ? 44.914 25.739 59.108 1.00 19.43 46 ASP D N 1
ATOM 2152 C CA . ASP D 2 46 ? 46.140 25.482 58.379 1.00 22.33 46 ASP D CA 1
ATOM 2153 C C . ASP D 2 46 ? 46.417 26.727 57.516 1.00 22.52 46 ASP D C 1
ATOM 2154 O O . ASP D 2 46 ? 45.481 27.383 57.019 1.00 22.83 46 ASP D O 1
ATOM 2159 N N . GLU D 2 47 ? 47.664 27.051 57.300 1.00 21.05 47 GLU D N 1
ATOM 2160 C CA . GLU D 2 47 ? 48.065 28.169 56.465 1.00 20.29 47 GLU D CA 1
ATOM 2161 C C . GLU D 2 47 ? 48.728 27.627 55.206 1.00 22.12 47 GLU D C 1
ATOM 2162 O O . GLU D 2 47 ? 49.528 26.693 55.229 1.00 22.37 47 GLU D O 1
ATOM 2168 N N . PHE D 2 48 ? 48.364 28.220 54.075 1.00 20.64 48 PHE D N 1
ATOM 2169 C CA . PHE D 2 48 ? 48.898 27.851 52.778 1.00 20.55 48 PHE D CA 1
ATOM 2170 C C . PHE D 2 48 ? 49.479 29.096 52.099 1.00 23.41 48 PHE D C 1
ATOM 2171 O O . PHE D 2 48 ? 48.785 30.114 52.120 1.00 20.08 48 PHE D O 1
ATOM 2179 N N . ARG D 2 49 ? 50.682 28.987 51.602 1.00 21.35 49 ARG D N 1
ATOM 2180 C CA . ARG D 2 49 ? 51.317 30.123 50.907 1.00 25.89 49 ARG D CA 1
ATOM 2181 C C . ARG D 2 49 ? 51.705 29.643 49.501 1.00 27.94 49 ARG D C 1
ATOM 2182 O O . ARG D 2 49 ? 52.331 28.593 49.345 1.00 31.19 49 ARG D O 1
ATOM 2190 N N . LYS D 2 50 ? 51.333 30.380 48.484 1.00 27.50 50 LYS D N 1
ATOM 2191 C CA . LYS D 2 50 ? 51.684 30.043 47.106 1.00 28.78 50 LYS D CA 1
ATOM 2192 C C . LYS D 2 50 ? 52.746 31.073 46.704 1.00 30.16 50 LYS D C 1
ATOM 2193 O O . LYS D 2 50 ? 52.603 32.295 46.786 1.00 29.06 50 LYS D O 1
ATOM 2199 N N . ILE D 2 51 ? 53.885 30.529 46.353 1.00 28.47 51 ILE D N 1
ATOM 2200 C CA . ILE D 2 51 ? 55.084 31.248 45.986 1.00 30.17 51 ILE D CA 1
ATOM 2201 C C . ILE D 2 51 ? 55.481 30.976 44.531 1.00 29.70 51 ILE D C 1
ATOM 2202 O O . ILE D 2 51 ? 55.566 29.840 44.087 1.00 25.93 51 ILE D O 1
ATOM 2207 N N . LYS D 2 52 ? 55.654 32.061 43.808 1.00 27.88 52 LYS D N 1
ATOM 2208 C CA . LYS D 2 52 ? 56.105 32.057 42.429 1.00 28.49 52 LYS D CA 1
ATOM 2209 C C . LYS D 2 52 ? 57.561 32.548 42.514 1.00 30.99 52 LYS D C 1
ATOM 2210 O O . LYS D 2 52 ? 57.865 33.716 42.772 1.00 29.24 52 LYS D O 1
ATOM 2216 N N . PRO D 2 53 ? 58.501 31.627 42.355 1.00 33.08 53 PRO D N 1
ATOM 2217 C CA . PRO D 2 53 ? 59.923 31.937 42.435 1.00 38.34 53 PRO D CA 1
ATOM 2218 C C . PRO D 2 53 ? 60.404 32.926 41.391 1.00 41.23 53 PRO D C 1
ATOM 2219 O O . PRO D 2 53 ? 59.984 32.954 40.230 1.00 38.80 53 PRO D O 1
ATOM 2223 N N . LYS D 2 54 ? 61.346 33.785 41.781 1.00 47.68 54 LYS D N 1
ATOM 2224 C CA . LYS D 2 54 ? 61.916 34.782 40.874 1.00 54.67 54 LYS D CA 1
ATOM 2225 C C . LYS D 2 54 ? 62.362 34.147 39.565 1.00 57.68 54 LYS D C 1
ATOM 2226 O O . LYS D 2 54 ? 62.062 34.600 38.462 1.00 58.77 54 LYS D O 1
ATOM 2232 N N . ASN D 2 55 ? 63.112 33.058 39.706 1.00 61.05 55 ASN D N 1
ATOM 2233 C CA . ASN D 2 55 ? 63.598 32.316 38.553 1.00 64.83 55 ASN D CA 1
ATOM 2234 C C . ASN D 2 55 ? 62.466 31.557 37.877 1.00 66.91 55 ASN D C 1
ATOM 2235 O O . ASN D 2 55 ? 61.891 30.628 38.443 1.00 67.31 55 ASN D O 1
ATOM 2240 N N . SER D 2 56 ? 62.173 31.912 36.635 1.00 69.10 56 SER D N 1
ATOM 2241 C CA . SER D 2 56 ? 61.140 31.305 35.821 1.00 70.93 56 SER D CA 1
ATOM 2242 C C . SER D 2 56 ? 61.248 29.799 35.627 1.00 70.85 56 SER D C 1
ATOM 2243 O O . SER D 2 56 ? 60.214 29.157 35.386 1.00 71.03 56 SER D O 1
ATOM 2246 N N . LYS D 2 57 ? 62.441 29.209 35.699 1.00 69.37 57 LYS D N 1
ATOM 2247 C CA . LYS D 2 57 ? 62.553 27.769 35.540 1.00 67.85 57 LYS D CA 1
ATOM 2248 C C . LYS D 2 57 ? 62.446 27.067 36.886 1.00 65.18 57 LYS D C 1
ATOM 2249 O O . LYS D 2 57 ? 62.492 25.841 36.912 1.00 66.14 57 LYS D O 1
ATOM 2255 N N . GLN D 2 58 ? 62.296 27.824 37.981 1.00 61.09 58 GLN D N 1
ATOM 2256 C CA . GLN D 2 58 ? 62.136 27.217 39.298 1.00 55.79 58 GLN D CA 1
ATOM 2257 C C . GLN D 2 58 ? 60.640 26.923 39.457 1.00 51.51 58 GLN D C 1
ATOM 2258 O O . GLN D 2 58 ? 59.798 27.675 38.951 1.00 50.34 58 GLN D O 1
ATOM 2264 N N . ALA D 2 59 ? 60.285 25.822 40.108 1.00 45.64 59 ALA D N 1
ATOM 2265 C CA . ALA D 2 59 ? 58.877 25.470 40.248 1.00 41.05 59 ALA D CA 1
ATOM 2266 C C . ALA D 2 59 ? 58.061 26.368 41.165 1.00 37.81 59 ALA D C 1
ATOM 2267 O O . ALA D 2 59 ? 58.530 26.850 42.197 1.00 34.82 59 ALA D O 1
ATOM 2269 N N . GLU D 2 60 ? 56.803 26.592 40.788 1.00 35.08 60 GLU D N 1
ATOM 2270 C CA . GLU D 2 60 ? 55.907 27.380 41.650 1.00 36.33 60 GLU D CA 1
ATOM 2271 C C . GLU D 2 60 ? 55.716 26.472 42.881 1.00 32.45 60 GLU D C 1
ATOM 2272 O O . GLU D 2 60 ? 55.667 25.243 42.741 1.00 33.71 60 GLU D O 1
ATOM 2278 N N . ARG D 2 61 ? 55.608 27.049 44.069 1.00 27.81 61 ARG D N 1
ATOM 2279 C CA . ARG D 2 61 ? 55.545 26.210 45.269 1.00 28.64 61 ARG D CA 1
ATOM 2280 C C . ARG D 2 61 ? 54.403 26.593 46.191 1.00 29.63 61 ARG D C 1
ATOM 2281 O O . ARG D 2 61 ? 54.098 27.773 46.384 1.00 29.36 61 ARG D O 1
ATOM 2289 N N . GLU D 2 62 ? 53.781 25.561 46.768 1.00 23.31 62 GLU D N 1
ATOM 2290 C CA . GLU D 2 62 ? 52.708 25.781 47.710 1.00 20.86 62 GLU D CA 1
ATOM 2291 C C . GLU D 2 62 ? 53.192 25.223 49.044 1.00 22.57 62 GLU D C 1
ATOM 2292 O O . GLU D 2 62 ? 53.549 24.047 49.098 1.00 24.63 62 GLU D O 1
ATOM 2298 N N . GLU D 2 63 ? 53.212 26.025 50.087 1.00 18.42 63 GLU D N 1
ATOM 2299 C CA . GLU D 2 63 ? 53.673 25.589 51.388 1.00 20.69 63 GLU D CA 1
ATOM 2300 C C . GLU D 2 63 ? 52.506 25.524 52.373 1.00 23.18 63 GLU D C 1
ATOM 2301 O O . GLU D 2 63 ? 51.691 26.451 52.354 1.00 24.65 63 GLU D O 1
ATOM 2307 N N . LYS D 2 64 ? 52.458 24.471 53.162 1.00 20.84 64 LYS D N 1
ATOM 2308 C CA . LYS D 2 64 ? 51.421 24.310 54.162 1.00 19.55 64 LYS D CA 1
ATOM 2309 C C . LYS D 2 64 ? 52.021 24.158 55.555 1.00 20.09 64 LYS D C 1
ATOM 2310 O O . LYS D 2 64 ? 52.971 23.386 55.759 1.00 17.62 64 LYS D O 1
ATOM 2316 N N . ARG D 2 65 ? 51.438 24.868 56.510 1.00 18.19 65 ARG D N 1
ATOM 2317 C CA . ARG D 2 65 ? 51.793 24.809 57.900 1.00 22.06 65 ARG D CA 1
ATOM 2318 C C . ARG D 2 65 ? 50.503 24.543 58.698 1.00 24.78 65 ARG D C 1
ATOM 2319 O O . ARG D 2 65 ? 49.494 25.185 58.384 1.00 22.52 65 ARG D O 1
ATOM 2327 N N . VAL D 2 66 ? 50.551 23.641 59.663 1.00 21.17 66 VAL D N 1
ATOM 2328 C CA . VAL D 2 66 ? 49.385 23.342 60.498 1.00 23.14 66 VAL D CA 1
ATOM 2329 C C . VAL D 2 66 ? 49.472 24.357 61.619 1.00 22.90 66 VAL D C 1
ATOM 2330 O O . VAL D 2 66 ? 50.555 24.391 62.220 1.00 23.85 66 VAL D O 1
ATOM 2334 N N . LEU D 2 67 ? 48.485 25.229 61.851 1.00 19.58 67 LEU D N 1
ATOM 2335 C CA . LEU D 2 67 ? 48.697 26.206 62.913 1.00 19.05 67 LEU D CA 1
ATOM 2336 C C . LEU D 2 67 ? 47.944 25.848 64.191 1.00 25.30 67 LEU D C 1
ATOM 2337 O O . LEU D 2 67 ? 48.546 25.977 65.257 1.00 25.48 67 LEU D O 1
ATOM 2342 N N . GLY D 2 68 ? 46.664 25.459 64.088 1.00 25.50 68 GLY D N 1
ATOM 2343 C CA . GLY D 2 68 ? 45.945 25.144 65.335 1.00 26.72 68 GLY D CA 1
ATOM 2344 C C . GLY D 2 68 ? 44.814 26.173 65.534 1.00 24.85 68 GLY D C 1
ATOM 2345 O O . GLY D 2 68 ? 44.071 26.402 64.591 1.00 22.36 68 GLY D O 1
ATOM 2346 N N . LEU D 2 69 ? 44.690 26.712 66.730 1.00 22.32 69 LEU D N 1
ATOM 2347 C CA . LEU D 2 69 ? 43.652 27.693 67.066 1.00 22.62 69 LEU D CA 1
ATOM 2348 C C . LEU D 2 69 ? 44.225 29.067 66.720 1.00 21.44 69 LEU D C 1
ATOM 2349 O O . LEU D 2 69 ? 45.171 29.526 67.358 1.00 21.45 69 LEU D O 1
ATOM 2354 N N . VAL D 2 70 ? 43.672 29.693 65.685 1.00 20.64 70 VAL D N 1
ATOM 2355 C CA . VAL D 2 70 ? 44.237 30.974 65.278 1.00 19.86 70 VAL D CA 1
ATOM 2356 C C . VAL D 2 70 ? 43.365 32.193 65.468 1.00 19.23 70 VAL D C 1
ATOM 2357 O O . VAL D 2 70 ? 42.187 32.157 65.175 1.00 18.93 70 VAL D O 1
ATOM 2361 N N . LEU D 2 71 ? 43.966 33.289 65.893 1.00 19.88 71 LEU D N 1
ATOM 2362 C CA . LEU D 2 71 ? 43.284 34.552 65.978 1.00 18.47 71 LEU D CA 1
ATOM 2363 C C . LEU D 2 71 ? 43.903 35.327 64.786 1.00 18.31 71 LEU D C 1
ATOM 2364 O O . LEU D 2 71 ? 45.059 35.767 64.830 1.00 17.70 71 LEU D O 1
ATOM 2369 N N . LEU D 2 72 ? 43.128 35.480 63.728 1.00 18.15 72 LEU D N 1
ATOM 2370 C CA . LEU D 2 72 ? 43.641 36.173 62.518 1.00 18.96 72 LEU D CA 1
ATOM 2371 C C . LEU D 2 72 ? 43.233 37.635 62.532 1.00 22.15 72 LEU D C 1
ATOM 2372 O O . LEU D 2 72 ? 42.013 37.890 62.615 1.00 20.75 72 LEU D O 1
ATOM 2377 N N . ARG D 2 73 ? 44.198 38.560 62.463 1.00 17.54 73 ARG D N 1
ATOM 2378 C CA . ARG D 2 73 ? 43.836 39.972 62.515 1.00 17.43 73 ARG D CA 1
ATOM 2379 C C . ARG D 2 73 ? 43.127 40.388 61.236 1.00 20.03 73 ARG D C 1
ATOM 2380 O O . ARG D 2 73 ? 43.599 40.129 60.123 1.00 18.55 73 ARG D O 1
ATOM 2388 N N . GLY D 2 74 ? 41.989 41.090 61.445 1.00 19.35 74 GLY D N 1
ATOM 2389 C CA . GLY D 2 74 ? 41.241 41.483 60.255 1.00 18.82 74 GLY D CA 1
ATOM 2390 C C . GLY D 2 74 ? 41.789 42.543 59.365 1.00 20.95 74 GLY D C 1
ATOM 2391 O O . GLY D 2 74 ? 41.355 42.540 58.199 1.00 19.95 74 GLY D O 1
ATOM 2392 N N . GLU D 2 75 ? 42.733 43.394 59.779 1.00 21.42 75 GLU D N 1
ATOM 2393 C CA . GLU D 2 75 ? 43.185 44.417 58.827 1.00 24.74 75 GLU D CA 1
ATOM 2394 C C . GLU D 2 75 ? 43.930 43.939 57.597 1.00 21.32 75 GLU D C 1
ATOM 2395 O O . GLU D 2 75 ? 43.954 44.696 56.600 1.00 21.52 75 GLU D O 1
ATOM 2401 N N . ASN D 2 76 ? 44.477 42.740 57.541 1.00 18.35 76 ASN D N 1
ATOM 2402 C CA . ASN D 2 76 ? 45.139 42.171 56.403 1.00 18.05 76 ASN D CA 1
ATOM 2403 C C . ASN D 2 76 ? 44.211 41.263 55.593 1.00 18.59 76 ASN D C 1
ATOM 2404 O O . ASN D 2 76 ? 44.543 40.815 54.506 1.00 17.84 76 ASN D O 1
ATOM 2409 N N . LEU D 2 77 ? 43.044 40.935 56.132 1.00 18.31 77 LEU D N 1
ATOM 2410 C CA . LEU D 2 77 ? 42.065 40.054 55.519 1.00 16.92 77 LEU D CA 1
ATOM 2411 C C . LEU D 2 77 ? 41.276 40.725 54.412 1.00 17.53 77 LEU D C 1
ATOM 2412 O O . LEU D 2 77 ? 40.596 41.727 54.623 1.00 16.08 77 LEU D O 1
ATOM 2417 N N . VAL D 2 78 ? 41.348 40.177 53.190 1.00 15.15 78 VAL D N 1
ATOM 2418 C CA . VAL D 2 78 ? 40.650 40.814 52.092 1.00 16.46 78 VAL D CA 1
ATOM 2419 C C . VAL D 2 78 ? 39.516 39.961 51.560 1.00 16.59 78 VAL D C 1
ATOM 2420 O O . VAL D 2 78 ? 38.625 40.488 50.902 1.00 17.72 78 VAL D O 1
ATOM 2424 N N . SER D 2 79 ? 39.523 38.670 51.833 1.00 16.09 79 SER D N 1
ATOM 2425 C CA . SER D 2 79 ? 38.469 37.850 51.240 1.00 20.65 79 SER D CA 1
ATOM 2426 C C . SER D 2 79 ? 38.291 36.540 51.995 1.00 20.32 79 SER D C 1
ATOM 2427 O O . SER D 2 79 ? 39.220 36.027 52.630 1.00 19.66 79 SER D O 1
ATOM 2430 N N . MET D 2 80 ? 37.071 36.033 51.931 1.00 17.42 80 MET D N 1
ATOM 2431 C CA . MET D 2 80 ? 36.724 34.788 52.594 1.00 21.98 80 MET D CA 1
ATOM 2432 C C . MET D 2 80 ? 35.792 33.988 51.693 1.00 25.44 80 MET D C 1
ATOM 2433 O O . MET D 2 80 ? 34.859 34.577 51.152 1.00 27.15 80 MET D O 1
ATOM 2438 N N . THR D 2 81 ? 36.058 32.702 51.518 1.00 24.70 81 THR D N 1
ATOM 2439 C CA . THR D 2 81 ? 35.173 31.901 50.673 1.00 27.87 81 THR D CA 1
ATOM 2440 C C . THR D 2 81 ? 34.911 30.590 51.433 1.00 28.40 81 THR D C 1
ATOM 2441 O O . THR D 2 81 ? 35.732 30.147 52.223 1.00 26.08 81 THR D O 1
ATOM 2445 N N . VAL D 2 82 ? 33.742 30.001 51.215 1.00 27.22 82 VAL D N 1
ATOM 2446 C CA . VAL D 2 82 ? 33.404 28.752 51.872 1.00 27.26 82 VAL D CA 1
ATOM 2447 C C . VAL D 2 82 ? 34.273 27.620 51.351 1.00 26.07 82 VAL D C 1
ATOM 2448 O O . VAL D 2 82 ? 34.342 27.322 50.161 1.00 24.01 82 VAL D O 1
ATOM 2452 N N . GLU D 2 83 ? 34.955 26.960 52.285 1.00 26.16 83 GLU D N 1
ATOM 2453 C CA . GLU D 2 83 ? 35.801 25.833 51.899 1.00 29.70 83 GLU D CA 1
ATOM 2454 C C . GLU D 2 83 ? 34.957 24.561 52.006 1.00 29.83 83 GLU D C 1
ATOM 2455 O O . GLU D 2 83 ? 35.109 23.684 51.172 1.00 28.50 83 GLU D O 1
ATOM 2461 N N . GLY D 2 84 ? 34.101 24.508 53.024 1.00 29.87 84 GLY D N 1
ATOM 2462 C CA . GLY D 2 84 ? 33.229 23.346 53.221 1.00 30.39 84 GLY D CA 1
ATOM 2463 C C . GLY D 2 84 ? 32.216 23.611 54.327 1.00 30.15 84 GLY D C 1
ATOM 2464 O O . GLY D 2 84 ? 32.405 24.517 55.124 1.00 28.32 84 GLY D O 1
ATOM 2465 N N . PRO D 2 85 ? 31.151 22.813 54.408 1.00 31.21 85 PRO D N 1
ATOM 2466 C CA . PRO D 2 85 ? 30.129 22.952 55.424 1.00 33.57 85 PRO D CA 1
ATOM 2467 C C . PRO D 2 85 ? 30.673 22.719 56.824 1.00 30.02 85 PRO D C 1
ATOM 2468 O O . PRO D 2 85 ? 31.758 22.191 56.988 1.00 32.75 85 PRO D O 1
ATOM 2472 N N . PRO D 2 86 ? 29.965 23.131 57.859 1.00 30.10 86 PRO D N 1
ATOM 2473 C CA . PRO D 2 86 ? 30.408 22.928 59.228 1.00 34.64 86 PRO D CA 1
ATOM 2474 C C . PRO D 2 86 ? 30.832 21.477 59.445 1.00 37.37 86 PRO D C 1
ATOM 2475 O O . PRO D 2 86 ? 30.089 20.551 59.127 1.00 37.12 86 PRO D O 1
ATOM 2479 N N . PRO D 2 87 ? 32.040 21.252 59.940 1.00 40.40 87 PRO D N 1
ATOM 2480 C CA . PRO D 2 87 ? 32.571 19.920 60.165 1.00 42.62 87 PRO D CA 1
ATOM 2481 C C . PRO D 2 87 ? 31.624 18.993 60.914 1.00 45.64 87 PRO D C 1
ATOM 2482 O O . PRO D 2 87 ? 30.844 19.427 61.766 1.00 48.34 87 PRO D O 1
ATOM 2486 N N . SER E 1 2 ? 35.934 71.217 40.090 1.00 66.87 2 SER E N 1
ATOM 2487 C CA . SER E 1 2 ? 35.102 70.991 38.919 1.00 67.34 2 SER E CA 1
ATOM 2488 C C . SER E 1 2 ? 34.711 69.525 38.757 1.00 66.66 2 SER E C 1
ATOM 2489 O O . SER E 1 2 ? 33.598 69.230 38.310 1.00 65.84 2 SER E O 1
ATOM 2492 N N . ILE E 1 3 ? 35.620 68.606 39.105 1.00 64.85 3 ILE E N 1
ATOM 2493 C CA . ILE E 1 3 ? 35.288 67.189 38.959 1.00 62.05 3 ILE E CA 1
ATOM 2494 C C . ILE E 1 3 ? 34.818 66.605 40.283 1.00 59.92 3 ILE E C 1
ATOM 2495 O O . ILE E 1 3 ? 34.205 65.537 40.320 1.00 61.84 3 ILE E O 1
ATOM 2500 N N . GLY E 1 4 ? 35.077 67.315 41.376 1.00 55.64 4 GLY E N 1
ATOM 2501 C CA . GLY E 1 4 ? 34.664 66.865 42.691 1.00 50.69 4 GLY E CA 1
ATOM 2502 C C . GLY E 1 4 ? 35.835 66.463 43.581 1.00 46.53 4 GLY E C 1
ATOM 2503 O O . GLY E 1 4 ? 36.966 66.288 43.156 1.00 47.30 4 GLY E O 1
ATOM 2504 N N . VAL E 1 5 ? 35.517 66.328 44.852 1.00 42.10 5 VAL E N 1
ATOM 2505 C CA . VAL E 1 5 ? 36.439 65.903 45.909 1.00 37.75 5 VAL E CA 1
ATOM 2506 C C . VAL E 1 5 ? 36.816 64.484 45.519 1.00 31.83 5 VAL E C 1
ATOM 2507 O O . VAL E 1 5 ? 35.987 63.762 44.964 1.00 25.47 5 VAL E O 1
ATOM 2511 N N . PRO E 1 6 ? 38.042 64.051 45.749 1.00 32.36 6 PRO E N 1
ATOM 2512 C CA . PRO E 1 6 ? 38.485 62.700 45.420 1.00 27.85 6 PRO E CA 1
ATOM 2513 C C . PRO E 1 6 ? 37.505 61.610 45.777 1.00 28.64 6 PRO E C 1
ATOM 2514 O O . PRO E 1 6 ? 37.267 60.753 44.928 1.00 29.29 6 PRO E O 1
ATOM 2518 N N . ILE E 1 7 ? 36.879 61.576 46.944 1.00 28.26 7 ILE E N 1
ATOM 2519 C CA . ILE E 1 7 ? 35.915 60.587 47.369 1.00 32.48 7 ILE E CA 1
ATOM 2520 C C . ILE E 1 7 ? 34.698 60.545 46.452 1.00 34.29 7 ILE E C 1
ATOM 2521 O O . ILE E 1 7 ? 34.139 59.492 46.131 1.00 32.67 7 ILE E O 1
ATOM 2526 N N . LYS E 1 8 ? 34.302 61.729 45.966 1.00 32.72 8 LYS E N 1
ATOM 2527 C CA . LYS E 1 8 ? 33.182 61.862 45.049 1.00 30.78 8 LYS E CA 1
ATOM 2528 C C . LYS E 1 8 ? 33.489 61.188 43.726 1.00 26.28 8 LYS E C 1
ATOM 2529 O O . LYS E 1 8 ? 32.665 60.469 43.170 1.00 27.52 8 LYS E O 1
ATOM 2535 N N . VAL E 1 9 ? 34.686 61.376 43.212 1.00 25.42 9 VAL E N 1
ATOM 2536 C CA . VAL E 1 9 ? 35.159 60.781 41.978 1.00 27.04 9 VAL E CA 1
ATOM 2537 C C . VAL E 1 9 ? 35.221 59.260 42.144 1.00 27.07 9 VAL E C 1
ATOM 2538 O O . VAL E 1 9 ? 34.794 58.518 41.254 1.00 27.67 9 VAL E O 1
ATOM 2542 N N . LEU E 1 10 ? 35.694 58.807 43.300 1.00 23.87 10 LEU E N 1
ATOM 2543 C CA . LEU E 1 10 ? 35.739 57.361 43.563 1.00 25.23 10 LEU E CA 1
ATOM 2544 C C . LEU E 1 10 ? 34.322 56.786 43.555 1.00 25.62 10 LEU E C 1
ATOM 2545 O O . LEU E 1 10 ? 34.034 55.731 42.996 1.00 22.55 10 LEU E O 1
ATOM 2550 N N . HIS E 1 11 ? 33.380 57.498 44.193 1.00 28.03 11 HIS E N 1
ATOM 2551 C CA . HIS E 1 11 ? 31.984 57.079 44.236 1.00 29.34 11 HIS E CA 1
ATOM 2552 C C . HIS E 1 11 ? 31.422 56.908 42.836 1.00 27.50 11 HIS E C 1
ATOM 2553 O O . HIS E 1 11 ? 30.715 55.915 42.637 1.00 25.98 11 HIS E O 1
ATOM 2560 N N . GLU E 1 12 ? 31.735 57.802 41.908 1.00 27.68 12 GLU E N 1
ATOM 2561 C CA . GLU E 1 12 ? 31.250 57.658 40.546 1.00 30.44 12 GLU E CA 1
ATOM 2562 C C . GLU E 1 12 ? 31.918 56.488 39.837 1.00 30.55 12 GLU E C 1
ATOM 2563 O O . GLU E 1 12 ? 31.439 56.137 38.761 1.00 29.80 12 GLU E O 1
ATOM 2569 N N . ALA E 1 13 ? 32.990 55.883 40.370 1.00 25.98 13 ALA E N 1
ATOM 2570 C CA . ALA E 1 13 ? 33.612 54.737 39.736 1.00 24.72 13 ALA E CA 1
ATOM 2571 C C . ALA E 1 13 ? 32.835 53.475 40.103 1.00 22.14 13 ALA E C 1
ATOM 2572 O O . ALA E 1 13 ? 33.018 52.401 39.540 1.00 23.84 13 ALA E O 1
ATOM 2574 N N . GLU E 1 14 ? 31.940 53.520 41.077 1.00 25.07 14 GLU E N 1
ATOM 2575 C CA . GLU E 1 14 ? 31.170 52.343 41.454 1.00 29.40 14 GLU E CA 1
ATOM 2576 C C . GLU E 1 14 ? 30.335 51.832 40.284 1.00 29.19 14 GLU E C 1
ATOM 2577 O O . GLU E 1 14 ? 29.787 52.595 39.523 1.00 31.28 14 GLU E O 1
ATOM 2583 N N . GLY E 1 15 ? 30.381 50.527 40.093 1.00 27.31 15 GLY E N 1
ATOM 2584 C CA . GLY E 1 15 ? 29.727 49.838 38.998 1.00 25.27 15 GLY E CA 1
ATOM 2585 C C . GLY E 1 15 ? 30.722 49.698 37.873 1.00 24.76 15 GLY E C 1
ATOM 2586 O O . GLY E 1 15 ? 30.465 48.991 36.908 1.00 28.60 15 GLY E O 1
ATOM 2587 N N . HIS E 1 16 ? 31.898 50.339 37.973 1.00 25.83 16 HIS E N 1
ATOM 2588 C CA . HIS E 1 16 ? 32.889 50.235 36.917 1.00 23.22 16 HIS E CA 1
ATOM 2589 C C . HIS E 1 16 ? 34.148 49.462 37.346 1.00 25.01 16 HIS E C 1
ATOM 2590 O O . HIS E 1 16 ? 34.392 49.281 38.530 1.00 19.29 16 HIS E O 1
ATOM 2597 N N . ILE E 1 17 ? 34.923 49.081 36.340 1.00 21.06 17 ILE E N 1
ATOM 2598 C CA . ILE E 1 17 ? 36.177 48.385 36.601 1.00 23.63 17 ILE E CA 1
ATOM 2599 C C . ILE E 1 17 ? 37.241 49.376 37.046 1.00 24.26 17 ILE E C 1
ATOM 2600 O O . ILE E 1 17 ? 37.405 50.441 36.452 1.00 23.08 17 ILE E O 1
ATOM 2605 N N . VAL E 1 18 ? 37.926 49.040 38.130 1.00 20.81 18 VAL E N 1
ATOM 2606 C CA . VAL E 1 18 ? 38.988 49.885 38.664 1.00 21.36 18 VAL E CA 1
ATOM 2607 C C . VAL E 1 18 ? 40.187 48.960 38.933 1.00 22.43 18 VAL E C 1
ATOM 2608 O O . VAL E 1 18 ? 40.136 47.733 38.978 1.00 21.16 18 VAL E O 1
ATOM 2612 N N . THR E 1 19 ? 41.327 49.588 39.086 1.00 19.93 19 THR E N 1
ATOM 2613 C CA . THR E 1 19 ? 42.578 48.946 39.398 1.00 22.69 19 THR E CA 1
ATOM 2614 C C . THR E 1 19 ? 43.021 49.573 40.726 1.00 23.54 19 THR E C 1
ATOM 2615 O O . THR E 1 19 ? 43.086 50.800 40.844 1.00 21.46 19 THR E O 1
ATOM 2619 N N . CYS E 1 20 ? 43.326 48.718 41.680 1.00 20.82 20 CYS E N 1
ATOM 2620 C CA . CYS E 1 20 ? 43.825 49.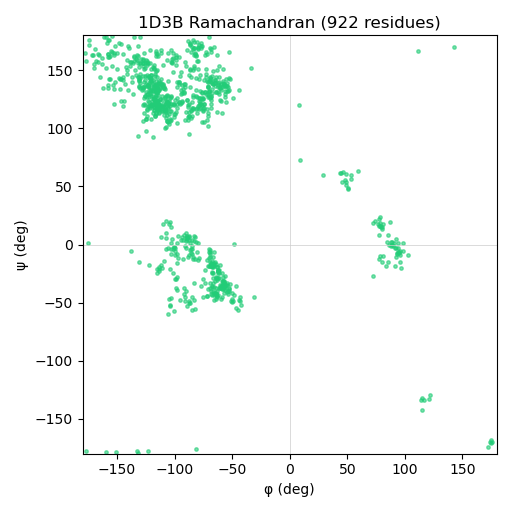183 42.979 1.00 19.03 20 CYS E CA 1
ATOM 2621 C C . CYS E 1 20 ? 45.218 48.615 43.236 1.00 21.33 20 CYS E C 1
ATOM 2622 O O . CYS E 1 20 ? 45.342 47.376 43.266 1.00 18.71 20 CYS E O 1
ATOM 2625 N N . GLU E 1 21 ? 46.231 49.464 43.417 1.00 16.52 21 GLU E N 1
ATOM 2626 C CA . GLU E 1 21 ? 47.594 48.989 43.702 1.00 15.58 21 GLU E CA 1
ATOM 2627 C C . GLU E 1 21 ? 47.841 49.297 45.172 1.00 15.33 21 GLU E C 1
ATOM 2628 O O . GLU E 1 21 ? 47.666 50.460 45.595 1.00 16.69 21 GLU E O 1
ATOM 2634 N N . THR E 1 22 ? 48.177 48.306 45.951 1.00 13.54 22 THR E N 1
ATOM 2635 C CA . THR E 1 22 ? 48.390 48.480 47.369 1.00 15.15 22 THR E CA 1
ATOM 2636 C C . THR E 1 22 ? 49.806 48.981 47.645 1.00 15.06 22 THR E C 1
ATOM 2637 O O . THR E 1 22 ? 50.720 48.991 46.828 1.00 15.42 22 THR E O 1
ATOM 2641 N N . ASN E 1 23 ? 50.001 49.384 48.904 1.00 19.18 23 ASN E N 1
ATOM 2642 C CA . ASN E 1 23 ? 51.285 49.877 49.410 1.00 19.48 23 ASN E CA 1
ATOM 2643 C C . ASN E 1 23 ? 52.344 48.790 49.427 1.00 19.76 23 ASN E C 1
ATOM 2644 O O . ASN E 1 23 ? 53.539 49.120 49.480 1.00 19.77 23 ASN E O 1
ATOM 2649 N N . THR E 1 24 ? 51.957 47.515 49.355 1.00 15.73 24 THR E N 1
ATOM 2650 C CA . THR E 1 24 ? 52.990 46.470 49.335 1.00 19.29 24 THR E CA 1
ATOM 2651 C C . THR E 1 24 ? 53.099 45.866 47.941 1.00 22.07 24 THR E C 1
ATOM 2652 O O . THR E 1 24 ? 53.616 44.761 47.760 1.00 23.97 24 THR E O 1
ATOM 2656 N N . GLY E 1 25 ? 52.626 46.556 46.903 1.00 19.55 25 GLY E N 1
ATOM 2657 C CA . GLY E 1 25 ? 52.743 46.038 45.539 1.00 19.04 25 GLY E CA 1
ATOM 2658 C C . GLY E 1 25 ? 51.731 45.072 44.981 1.00 22.21 25 GLY E C 1
ATOM 2659 O O . GLY E 1 25 ? 51.909 44.653 43.816 1.00 22.66 25 GLY E O 1
ATOM 2660 N N . GLU E 1 26 ? 50.663 44.682 45.684 1.00 16.33 26 GLU E N 1
ATOM 2661 C CA . GLU E 1 26 ? 49.673 43.797 45.109 1.00 17.48 26 GLU E CA 1
ATOM 2662 C C . GLU E 1 26 ? 48.785 44.649 44.181 1.00 20.86 26 GLU E C 1
ATOM 2663 O O . GLU E 1 26 ? 48.604 45.813 44.524 1.00 22.46 26 GLU E O 1
ATOM 2669 N N . VAL E 1 27 ? 48.307 44.089 43.076 1.00 16.20 27 VAL E N 1
ATOM 2670 C CA . VAL E 1 27 ? 47.429 44.858 42.181 1.00 17.37 27 VAL E CA 1
ATOM 2671 C C . VAL E 1 27 ? 46.088 44.121 42.116 1.00 18.33 27 VAL E C 1
ATOM 2672 O O . VAL E 1 27 ? 46.049 42.929 41.766 1.00 16.97 27 VAL E O 1
ATOM 2676 N N . TYR E 1 28 ? 44.998 44.805 42.447 1.00 14.92 28 TYR E N 1
ATOM 2677 C CA . TYR E 1 28 ? 43.679 44.190 42.391 1.00 15.50 28 TYR E CA 1
ATOM 2678 C C . TYR E 1 28 ? 42.874 44.903 41.303 1.00 19.60 28 TYR E C 1
ATOM 2679 O O . TYR E 1 28 ? 42.723 46.123 41.378 1.00 15.42 28 TYR E O 1
ATOM 2688 N N . ARG E 1 29 ? 42.380 44.149 40.329 1.00 17.74 29 ARG E N 1
ATOM 2689 C CA . ARG E 1 29 ? 41.601 44.797 39.270 1.00 20.60 29 ARG E CA 1
ATOM 2690 C C . ARG E 1 29 ? 40.237 44.122 39.141 1.00 22.23 29 ARG E C 1
ATOM 2691 O O . ARG E 1 29 ? 40.145 42.901 38.986 1.00 20.06 29 ARG E O 1
ATOM 2699 N N . GLY E 1 30 ? 39.191 44.935 39.184 1.00 20.59 30 GLY E N 1
ATOM 2700 C CA . GLY E 1 30 ? 37.844 44.381 39.060 1.00 19.89 30 GLY E CA 1
ATOM 2701 C C . GLY E 1 30 ? 36.817 45.493 39.258 1.00 20.57 30 GLY E C 1
ATOM 2702 O O . GLY E 1 30 ? 37.137 46.675 39.311 1.00 18.09 30 GLY E O 1
ATOM 2703 N N . LYS E 1 31 ? 35.565 45.072 39.368 1.00 21.67 31 LYS E N 1
ATOM 2704 C CA . LYS E 1 31 ? 34.462 46.001 39.515 1.00 23.79 31 LYS E CA 1
ATOM 2705 C C . LYS E 1 31 ? 34.374 46.594 40.912 1.00 21.86 31 LYS E C 1
ATOM 2706 O O . LYS E 1 31 ? 34.314 45.865 41.902 1.00 18.27 31 LYS E O 1
ATOM 2712 N N . LEU E 1 32 ? 34.366 47.933 40.977 1.00 20.60 32 LEU E N 1
ATOM 2713 C CA . LEU E 1 32 ? 34.212 48.575 42.289 1.00 19.23 32 LEU E CA 1
ATOM 2714 C C . LEU E 1 32 ? 32.702 48.492 42.594 1.00 24.33 32 LEU E C 1
ATOM 2715 O O . LEU E 1 32 ? 31.907 48.992 41.776 1.00 25.42 32 LEU E O 1
ATOM 2720 N N . ILE E 1 33 ? 32.335 47.899 43.711 1.00 23.18 33 ILE E N 1
ATOM 2721 C CA . ILE E 1 33 ? 30.955 47.737 44.104 1.00 27.76 33 ILE E CA 1
ATOM 2722 C C . ILE E 1 33 ? 30.605 48.891 45.038 1.00 30.72 33 ILE E C 1
ATOM 2723 O O . ILE E 1 33 ? 29.588 49.542 44.867 1.00 33.37 33 ILE E O 1
ATOM 2728 N N . GLU E 1 34 ? 31.499 49.102 46.002 1.00 28.28 34 GLU E N 1
ATOM 2729 C CA . GLU E 1 34 ? 31.265 50.159 46.975 1.00 28.76 34 GLU E CA 1
ATOM 2730 C C . GLU E 1 34 ? 32.552 50.733 47.567 1.00 25.22 34 GLU E C 1
ATOM 2731 O O . GLU E 1 34 ? 33.446 50.000 47.975 1.00 21.64 34 GLU E O 1
ATOM 2737 N N . ALA E 1 35 ? 32.631 52.032 47.622 1.00 22.66 35 ALA E N 1
ATOM 2738 C CA . ALA E 1 35 ? 33.755 52.736 48.235 1.00 25.24 35 ALA E CA 1
ATOM 2739 C C . ALA E 1 35 ? 33.212 53.387 49.507 1.00 28.37 35 ALA E C 1
ATOM 2740 O O . ALA E 1 35 ? 32.229 54.119 49.368 1.00 28.07 35 ALA E O 1
ATOM 2742 N N . GLU E 1 36 ? 33.782 53.132 50.670 1.00 27.62 36 GLU E N 1
ATOM 2743 C CA . GLU E 1 36 ? 33.300 53.767 51.886 1.00 29.60 36 GLU E CA 1
ATOM 2744 C C . GLU E 1 36 ? 33.953 55.132 51.977 1.00 28.72 36 GLU E C 1
ATOM 2745 O O . GLU E 1 36 ? 34.789 55.456 51.118 1.00 28.11 36 GLU E O 1
ATOM 2751 N N . ASP E 1 37 ? 33.594 55.918 52.982 1.00 29.88 37 ASP E N 1
ATOM 2752 C CA . ASP E 1 37 ? 34.136 57.247 53.192 1.00 32.40 37 ASP E CA 1
ATOM 2753 C C . ASP E 1 37 ? 35.634 57.270 53.436 1.00 31.26 37 ASP E C 1
ATOM 2754 O O . ASP E 1 37 ? 36.296 58.263 53.129 1.00 30.30 37 ASP E O 1
ATOM 2759 N N . ASN E 1 38 ? 36.180 56.189 54.002 1.00 26.80 38 ASN E N 1
ATOM 2760 C CA . ASN E 1 38 ? 37.624 56.158 54.245 1.00 25.28 38 ASN E CA 1
ATOM 2761 C C . ASN E 1 38 ? 38.350 55.534 53.061 1.00 25.22 38 ASN E C 1
ATOM 2762 O O . ASN E 1 38 ? 39.546 55.237 53.073 1.00 25.82 38 ASN E O 1
ATOM 2767 N N . MET E 1 39 ? 37.637 55.278 51.975 1.00 26.61 39 MET E N 1
ATOM 2768 C CA . MET E 1 39 ? 38.121 54.678 50.747 1.00 24.41 39 MET E CA 1
ATOM 2769 C C . MET E 1 39 ? 38.377 53.173 50.856 1.00 19.77 39 MET E C 1
ATOM 2770 O O . MET E 1 39 ? 39.089 52.600 50.038 1.00 20.40 39 MET E O 1
ATOM 2775 N N . ASN E 1 40 ? 37.773 52.551 51.841 1.00 20.46 40 ASN E N 1
ATOM 2776 C CA . ASN E 1 40 ? 37.815 51.089 51.951 1.00 21.79 40 ASN E CA 1
ATOM 2777 C C . ASN E 1 40 ? 36.902 50.702 50.771 1.00 22.74 40 ASN E C 1
ATOM 2778 O O . ASN E 1 40 ? 35.803 51.272 50.615 1.00 21.48 40 ASN E O 1
ATOM 2783 N N . CYS E 1 41 ? 37.384 49.843 49.900 1.00 21.48 41 CYS E N 1
ATOM 2784 C CA . CYS E 1 41 ? 36.636 49.440 48.734 1.00 21.71 41 CYS E CA 1
ATOM 2785 C C . CYS E 1 41 ? 36.248 47.967 48.682 1.00 20.34 41 CYS E C 1
ATOM 2786 O O . CYS E 1 41 ? 37.086 47.075 48.885 1.00 16.49 41 CYS E O 1
ATOM 2789 N N . GLN E 1 42 ? 34.994 47.723 48.368 1.00 19.36 42 GLN E N 1
ATOM 2790 C CA . GLN E 1 42 ? 34.487 46.367 48.127 1.00 21.31 42 GLN E CA 1
ATOM 2791 C C . GLN E 1 42 ? 34.600 46.211 46.609 1.00 21.19 42 GLN E C 1
ATOM 2792 O O . GLN E 1 42 ? 34.157 47.084 45.833 1.00 19.54 42 GLN E O 1
ATOM 2798 N N . MET E 1 43 ? 35.200 45.117 46.153 1.00 20.50 43 MET E N 1
ATOM 2799 C CA . MET E 1 43 ? 35.383 44.907 44.724 1.00 18.08 43 MET E CA 1
ATOM 2800 C C . MET E 1 43 ? 34.910 43.497 44.364 1.00 20.22 43 MET E C 1
ATOM 2801 O O . MET E 1 43 ? 34.994 42.642 45.250 1.00 20.59 43 MET E O 1
ATOM 2806 N N . SER E 1 44 ? 34.469 43.254 43.136 1.00 19.89 44 SER E N 1
ATOM 2807 C CA . SER E 1 44 ? 34.061 41.864 42.845 1.00 21.29 44 SER E CA 1
ATOM 2808 C C . SER E 1 44 ? 34.627 41.441 41.510 1.00 21.98 44 SER E C 1
ATOM 2809 O O . SER E 1 44 ? 35.035 42.266 40.689 1.00 20.73 44 SER E O 1
ATOM 2812 N N . ASN E 1 45 ? 34.665 40.125 41.326 1.00 21.91 45 ASN E N 1
ATOM 2813 C CA . ASN E 1 45 ? 35.240 39.468 40.138 1.00 25.02 45 ASN E CA 1
ATOM 2814 C C . ASN E 1 45 ? 36.577 40.111 39.767 1.00 23.29 45 ASN E C 1
ATOM 2815 O O . ASN E 1 45 ? 36.769 40.655 38.685 1.00 19.26 45 ASN E O 1
ATOM 2820 N N . ILE E 1 46 ? 37.492 39.997 40.742 1.00 22.48 46 ILE E N 1
ATOM 2821 C CA . ILE E 1 46 ? 38.815 40.559 40.524 1.00 20.30 46 ILE E CA 1
ATOM 2822 C C . ILE E 1 46 ? 39.881 39.584 40.088 1.00 21.41 46 ILE E C 1
ATOM 2823 O O . ILE E 1 46 ? 39.868 38.359 40.258 1.00 20.61 46 ILE E O 1
ATOM 2828 N N . THR E 1 47 ? 40.887 40.240 39.494 1.00 20.13 47 THR E N 1
ATOM 2829 C CA . THR E 1 47 ? 42.117 39.580 39.091 1.00 21.66 47 THR E CA 1
ATOM 2830 C C . THR E 1 47 ? 43.172 40.225 39.985 1.00 17.46 47 THR E C 1
ATOM 2831 O O . THR E 1 47 ? 43.296 41.457 40.006 1.00 17.37 47 THR E O 1
ATOM 2835 N N . VAL E 1 48 ? 43.890 39.459 40.783 1.00 18.94 48 VAL E N 1
ATOM 2836 C CA . VAL E 1 48 ? 44.913 40.027 41.641 1.00 18.37 48 VAL E CA 1
ATOM 2837 C C . VAL E 1 48 ? 46.272 39.534 41.174 1.00 19.38 48 VAL E C 1
ATOM 2838 O O . VAL E 1 48 ? 46.470 38.359 40.811 1.00 18.53 48 VAL E O 1
ATOM 2842 N N . THR E 1 49 ? 47.229 40.454 41.177 1.00 17.23 49 THR E N 1
ATOM 2843 C CA . THR E 1 49 ? 48.602 40.098 40.837 1.00 17.91 49 THR E CA 1
ATOM 2844 C C . THR E 1 49 ? 49.381 40.325 42.131 1.00 19.84 49 THR E C 1
ATOM 2845 O O . THR E 1 49 ? 49.429 41.451 42.628 1.00 21.12 49 THR E O 1
ATOM 2849 N N . TYR E 1 50 ? 49.933 39.252 42.683 1.00 19.17 50 TYR E N 1
ATOM 2850 C CA . TYR E 1 50 ? 50.674 39.384 43.930 1.00 17.99 50 TYR E CA 1
ATOM 2851 C C . TYR E 1 50 ? 52.052 39.938 43.630 1.00 20.36 50 TYR E C 1
ATOM 2852 O O . TYR E 1 50 ? 52.435 40.057 42.467 1.00 18.62 50 TYR E O 1
ATOM 2861 N N . ARG E 1 51 ? 52.760 40.259 44.694 1.00 18.39 51 ARG E N 1
ATOM 2862 C CA . ARG E 1 51 ? 54.092 40.854 44.611 1.00 22.92 51 ARG E CA 1
ATOM 2863 C C . ARG E 1 51 ? 55.127 40.033 43.865 1.00 25.05 51 ARG E C 1
ATOM 2864 O O . ARG E 1 51 ? 56.024 40.600 43.229 1.00 20.87 51 ARG E O 1
ATOM 2872 N N . ASP E 1 52 ? 55.016 38.709 43.923 1.00 21.43 52 ASP E N 1
ATOM 2873 C CA . ASP E 1 52 ? 55.948 37.844 43.199 1.00 22.79 52 ASP E CA 1
ATOM 2874 C C . ASP E 1 52 ? 55.478 37.593 41.783 1.00 23.52 52 ASP E C 1
ATOM 2875 O O . ASP E 1 52 ? 56.050 36.778 41.037 1.00 25.10 52 ASP E O 1
ATOM 2880 N N . GLY E 1 53 ? 54.382 38.213 41.336 1.00 22.65 53 GLY E N 1
ATOM 2881 C CA . GLY E 1 53 ? 53.850 38.045 39.999 1.00 21.74 53 GLY E CA 1
ATOM 2882 C C . GLY E 1 53 ? 52.766 36.996 39.846 1.00 19.94 53 GLY E C 1
ATOM 2883 O O . GLY E 1 53 ? 52.165 36.881 38.780 1.00 18.23 53 GLY E O 1
ATOM 2884 N N . ARG E 1 54 ? 52.474 36.225 40.894 1.00 18.52 54 ARG E N 1
ATOM 2885 C CA . ARG E 1 54 ? 51.437 35.200 40.774 1.00 19.65 54 ARG E CA 1
ATOM 2886 C C . ARG E 1 54 ? 50.102 35.927 40.572 1.00 23.21 54 ARG E C 1
ATOM 2887 O O . ARG E 1 54 ? 49.857 36.942 41.234 1.00 21.87 54 ARG E O 1
ATOM 2895 N N . VAL E 1 55 ? 49.298 35.400 39.663 1.00 20.04 55 VAL E N 1
ATOM 2896 C CA . VAL E 1 55 ? 48.002 35.983 39.341 1.00 20.89 55 VAL E CA 1
ATOM 2897 C C . VAL E 1 55 ? 46.899 35.038 39.805 1.00 22.66 55 VAL E C 1
ATOM 2898 O O . VAL E 1 55 ? 47.055 33.827 39.671 1.00 21.49 55 VAL E O 1
ATOM 2902 N N . ALA E 1 56 ? 45.784 35.527 40.321 1.00 21.27 56 ALA E N 1
ATOM 2903 C CA . ALA E 1 56 ? 44.689 34.699 40.767 1.00 21.18 56 ALA E CA 1
ATOM 2904 C C . ALA E 1 56 ? 43.408 35.523 40.613 1.00 23.12 56 ALA E C 1
ATOM 2905 O O . ALA E 1 56 ? 43.479 36.724 40.294 1.00 22.23 56 ALA E O 1
ATOM 2907 N N . GLN E 1 57 ? 42.288 34.857 40.804 1.00 19.79 57 GLN E N 1
ATOM 2908 C CA . GLN E 1 57 ? 40.974 35.480 40.704 1.00 22.36 57 GLN E CA 1
ATOM 2909 C C . GLN E 1 57 ? 40.242 35.323 42.027 1.00 23.28 57 GLN E C 1
ATOM 2910 O O . GLN E 1 57 ? 40.326 34.271 42.657 1.00 23.61 57 GLN E O 1
ATOM 2916 N N . LEU E 1 58 ? 39.527 36.352 42.440 1.00 20.71 58 LEU E N 1
ATOM 2917 C CA . LEU E 1 58 ? 38.762 36.269 43.668 1.00 20.59 58 LEU E CA 1
ATOM 2918 C C . LEU E 1 58 ? 37.364 36.765 43.342 1.00 23.62 58 LEU E C 1
ATOM 2919 O O . LEU E 1 58 ? 37.241 37.706 42.527 1.00 24.90 58 LEU E O 1
ATOM 2924 N N . GLU E 1 59 ? 36.353 36.178 43.951 1.00 24.29 59 GLU E N 1
ATOM 2925 C CA . GLU E 1 59 ? 34.988 36.637 43.681 1.00 25.13 59 GLU E CA 1
ATOM 2926 C C . GLU E 1 59 ? 34.777 37.996 44.329 1.00 21.23 59 GLU E C 1
ATOM 2927 O O . GLU E 1 59 ? 34.183 38.850 43.693 1.00 22.35 59 GLU E O 1
ATOM 2933 N N . GLN E 1 60 ? 35.210 38.208 45.559 1.00 21.15 60 GLN E N 1
ATOM 2934 C CA . GLN E 1 60 ? 35.040 39.502 46.204 1.00 24.39 60 GLN E CA 1
ATOM 2935 C C . GLN E 1 60 ? 36.224 39.816 47.108 1.00 23.78 60 GLN E C 1
ATOM 2936 O O . GLN E 1 60 ? 36.758 38.906 47.735 1.00 20.75 60 GLN E O 1
ATOM 2942 N N . VAL E 1 61 ? 36.618 41.093 47.173 1.00 19.52 61 VAL E N 1
ATOM 2943 C CA . VAL E 1 61 ? 37.698 41.508 48.043 1.00 18.92 61 VAL E CA 1
ATOM 2944 C C . VAL E 1 61 ? 37.299 42.811 48.752 1.00 18.25 61 VAL E C 1
ATOM 2945 O O . VAL E 1 61 ? 36.499 43.574 48.241 1.00 19.40 61 VAL E O 1
ATOM 2949 N N . TYR E 1 62 ? 37.911 43.051 49.890 1.00 17.23 62 TYR E N 1
ATOM 2950 C CA . TYR E 1 62 ? 37.685 44.292 50.634 1.00 17.84 62 TYR E CA 1
ATOM 2951 C C . TYR E 1 62 ? 39.077 44.916 50.829 1.00 18.13 62 TYR E C 1
ATOM 2952 O O . TYR E 1 62 ? 39.866 44.309 51.578 1.00 17.80 62 TYR E O 1
ATOM 2961 N N . ILE E 1 63 ? 39.366 45.995 50.131 1.00 16.02 63 ILE E N 1
ATOM 2962 C CA . ILE E 1 63 ? 40.698 46.605 50.236 1.00 18.33 63 ILE E CA 1
ATOM 2963 C C . ILE E 1 63 ? 40.560 47.907 51.029 1.00 21.15 63 ILE E C 1
ATOM 2964 O O . ILE E 1 63 ? 39.865 48.807 50.557 1.00 19.99 63 ILE E O 1
ATOM 2969 N N . ARG E 1 64 ? 41.173 47.962 52.225 1.00 18.85 64 ARG E N 1
ATOM 2970 C CA . ARG E 1 64 ? 41.054 49.124 53.077 1.00 23.33 64 ARG E CA 1
ATOM 2971 C C . ARG E 1 64 ? 41.812 50.327 52.470 1.00 19.93 64 ARG E C 1
ATOM 2972 O O . ARG E 1 64 ? 42.864 50.164 51.852 1.00 17.98 64 ARG E O 1
ATOM 2980 N N . GLY E 1 65 ? 41.254 51.538 52.631 1.00 18.49 65 GLY E N 1
ATOM 2981 C CA . GLY E 1 65 ? 41.892 52.706 52.026 1.00 17.52 65 GLY E CA 1
ATOM 2982 C C . GLY E 1 65 ? 43.325 52.897 52.484 1.00 16.54 65 GLY E C 1
ATOM 2983 O O . GLY E 1 65 ? 44.220 53.293 51.729 1.00 17.30 65 GLY E O 1
ATOM 2984 N N . CYS E 1 66 ? 43.618 52.606 53.749 1.00 17.56 66 CYS E N 1
ATOM 2985 C CA . CYS E 1 66 ? 44.955 52.746 54.305 1.00 19.86 66 CYS E CA 1
ATOM 2986 C C . CYS E 1 66 ? 45.940 51.743 53.747 1.00 20.12 66 CYS E C 1
ATOM 2987 O O . CYS E 1 66 ? 47.143 51.833 54.018 1.00 19.53 66 CYS E O 1
ATOM 2990 N N . LYS E 1 67 ? 45.541 50.791 52.906 1.00 18.40 67 LYS E N 1
ATOM 2991 C CA . LYS E 1 67 ? 46.480 49.851 52.321 1.00 18.19 67 LYS E CA 1
ATOM 2992 C C . LYS E 1 67 ? 46.709 50.201 50.852 1.00 17.74 67 LYS E C 1
ATOM 2993 O O . LYS E 1 67 ? 47.475 49.554 50.158 1.00 16.50 67 LYS E O 1
ATOM 2999 N N . ILE E 1 68 ? 45.993 51.219 50.374 1.00 17.91 68 ILE E N 1
ATOM 3000 C CA . ILE E 1 68 ? 46.090 51.559 48.965 1.00 17.05 68 ILE E CA 1
ATOM 3001 C C . ILE E 1 68 ? 47.118 52.595 48.614 1.00 15.87 68 ILE E C 1
ATOM 3002 O O . ILE E 1 68 ? 47.128 53.652 49.227 1.00 18.24 68 ILE E O 1
ATOM 3007 N N . ARG E 1 69 ? 47.931 52.308 47.614 1.00 14.14 69 ARG E N 1
ATOM 3008 C CA . ARG E 1 69 ? 48.906 53.271 47.096 1.00 18.18 69 ARG E CA 1
ATOM 3009 C C . ARG E 1 69 ? 48.097 54.170 46.130 1.00 20.69 69 ARG E C 1
ATOM 3010 O O . ARG E 1 69 ? 48.053 55.384 46.282 1.00 23.01 69 ARG E O 1
ATOM 3018 N N . PHE E 1 70 ? 47.417 53.595 45.137 1.00 18.83 70 PHE E N 1
ATOM 3019 C CA . PHE E 1 70 ? 46.614 54.417 44.247 1.00 19.31 70 PHE E CA 1
ATOM 3020 C C . PHE E 1 70 ? 45.551 53.552 43.582 1.00 21.03 70 PHE E C 1
ATOM 3021 O O . PHE E 1 70 ? 45.616 52.313 43.594 1.00 17.94 70 PHE E O 1
ATOM 3029 N N . LEU E 1 71 ? 44.560 54.254 43.025 1.00 18.76 71 LEU E N 1
ATOM 3030 C CA . LEU E 1 71 ? 43.528 53.604 42.268 1.00 18.25 71 LEU E CA 1
ATOM 3031 C C . LEU E 1 71 ? 43.561 54.197 40.844 1.00 20.35 71 LEU E C 1
ATOM 3032 O O . LEU E 1 71 ? 43.881 55.371 40.683 1.00 18.39 71 LEU E O 1
ATOM 3037 N N . ILE E 1 72 ? 43.314 53.335 39.869 1.00 15.59 72 ILE E N 1
ATOM 3038 C CA . ILE E 1 72 ? 43.264 53.772 38.471 1.00 15.61 72 ILE E CA 1
ATOM 3039 C C . ILE E 1 72 ? 41.753 53.745 38.202 1.00 18.58 72 ILE E C 1
ATOM 3040 O O . ILE E 1 72 ? 41.117 52.676 38.381 1.00 18.75 72 ILE E O 1
ATOM 3045 N N . LEU E 1 73 ? 41.204 54.895 37.886 1.00 17.13 73 LEU E N 1
ATOM 3046 C CA . LEU E 1 73 ? 39.764 54.997 37.673 1.00 19.15 73 LEU E CA 1
ATOM 3047 C C . LEU E 1 73 ? 39.461 55.150 36.188 1.00 24.05 73 LEU E C 1
ATOM 3048 O O . LEU E 1 73 ? 40.338 55.519 35.441 1.00 23.07 73 LEU E O 1
ATOM 3053 N N . PRO E 1 74 ? 38.232 54.832 35.791 1.00 28.77 74 PRO E N 1
ATOM 3054 C CA . PRO E 1 74 ? 37.842 54.901 34.398 1.00 33.56 74 PRO E CA 1
ATOM 3055 C C . PRO E 1 74 ? 37.865 56.309 33.838 1.00 39.72 74 PRO E C 1
ATOM 3056 O O . PRO E 1 74 ? 37.376 57.238 34.479 1.00 40.08 74 PRO E O 1
ATOM 3060 N N . ASP E 1 75 ? 38.397 56.469 32.647 1.00 47.09 75 ASP E N 1
ATOM 3061 C CA . ASP E 1 75 ? 38.533 57.646 31.837 1.00 54.01 75 ASP E CA 1
ATOM 3062 C C . ASP E 1 75 ? 39.938 57.884 31.292 1.00 58.09 75 ASP E C 1
ATOM 3063 O O . ASP E 1 75 ? 40.212 57.589 30.121 1.00 61.49 75 ASP E O 1
ATOM 3068 N N . LYS F 2 5 ? 52.302 67.380 51.305 1.00 61.82 5 LYS F N 1
ATOM 3069 C CA . LYS F 2 5 ? 52.397 68.774 51.700 1.00 62.86 5 LYS F CA 1
ATOM 3070 C C . LYS F 2 5 ? 51.710 69.128 53.007 1.00 65.28 5 LYS F C 1
ATOM 3071 O O . LYS F 2 5 ? 52.335 69.694 53.903 1.00 65.37 5 LYS F O 1
ATOM 3077 N N . SER F 2 6 ? 50.428 68.858 53.132 1.00 69.61 6 SER F N 1
ATOM 3078 C CA . SER F 2 6 ? 49.595 69.136 54.278 1.00 75.08 6 SER F CA 1
ATOM 3079 C C . SER F 2 6 ? 49.138 70.594 54.382 1.00 77.65 6 SER F C 1
ATOM 3080 O O . SER F 2 6 ? 48.787 71.062 55.472 1.00 78.75 6 SER F O 1
ATOM 3083 N N . SER F 2 7 ? 49.115 71.306 53.260 1.00 79.65 7 SER F N 1
ATOM 3084 C CA . SER F 2 7 ? 48.679 72.698 53.268 1.00 81.35 7 SER F CA 1
ATOM 3085 C C . SER F 2 7 ? 48.366 73.213 51.868 1.00 81.11 7 SER F C 1
ATOM 3086 O O . SER F 2 7 ? 49.002 72.894 50.873 1.00 82.02 7 SER F O 1
ATOM 3089 N N . LYS F 2 8 ? 47.357 74.051 51.783 1.00 80.33 8 LYS F N 1
ATOM 3090 C CA . LYS F 2 8 ? 46.805 74.724 50.638 1.00 78.19 8 LYS F CA 1
ATOM 3091 C C . LYS F 2 8 ? 47.309 74.346 49.258 1.00 76.06 8 LYS F C 1
ATOM 3092 O O . LYS F 2 8 ? 48.465 74.469 48.862 1.00 77.06 8 LYS F O 1
ATOM 3098 N N . MET F 2 9 ? 46.347 73.888 48.451 1.00 73.06 9 MET F N 1
ATOM 3099 C CA . MET F 2 9 ? 46.584 73.435 47.097 1.00 70.90 9 MET F CA 1
ATOM 3100 C C . MET F 2 9 ? 45.597 73.841 46.029 1.00 68.11 9 MET F C 1
ATOM 3101 O O . MET F 2 9 ? 45.856 73.573 44.846 1.00 67.41 9 MET F O 1
ATOM 3106 N N . LEU F 2 10 ? 44.495 74.500 46.358 1.00 63.96 10 LEU F N 1
ATOM 3107 C CA . LEU F 2 10 ? 43.485 74.913 45.409 1.00 59.72 10 LEU F CA 1
ATOM 3108 C C . LEU F 2 10 ? 43.979 75.699 44.207 1.00 56.66 10 LEU F C 1
ATOM 3109 O O . LEU F 2 10 ? 43.421 75.569 43.115 1.00 54.38 10 LEU F O 1
ATOM 3114 N N . GLN F 2 11 ? 45.010 76.521 44.380 1.00 56.26 11 GLN F N 1
ATOM 3115 C CA . GLN F 2 11 ? 45.517 77.311 43.259 1.00 55.09 11 GLN F CA 1
ATOM 3116 C C . GLN F 2 11 ? 46.467 76.530 42.377 1.00 51.66 11 GLN F C 1
ATOM 3117 O O . GLN F 2 11 ? 47.020 77.067 41.416 1.00 51.90 11 GLN F O 1
ATOM 3123 N N . HIS F 2 12 ? 46.633 75.230 42.621 1.00 48.58 12 HIS F N 1
ATOM 3124 C CA . HIS F 2 12 ? 47.476 74.392 41.774 1.00 44.81 12 HIS F CA 1
ATOM 3125 C C . HIS F 2 12 ? 46.570 73.566 40.864 1.00 40.27 12 HIS F C 1
ATOM 3126 O O . HIS F 2 12 ? 47.031 72.875 39.969 1.00 36.15 12 HIS F O 1
ATOM 3133 N N . ILE F 2 13 ? 45.263 73.626 41.107 1.00 40.34 13 ILE F N 1
ATOM 3134 C CA . ILE F 2 13 ? 44.297 72.884 40.303 1.00 38.64 13 ILE F CA 1
ATOM 3135 C C . ILE F 2 13 ? 44.459 73.223 38.838 1.00 39.82 13 ILE F C 1
ATOM 3136 O O . ILE F 2 13 ? 44.622 74.352 38.370 1.00 38.39 13 ILE F O 1
ATOM 3141 N N . ASP F 2 14 ? 44.415 72.177 38.001 1.00 36.11 14 ASP F N 1
ATOM 3142 C CA . ASP F 2 14 ? 44.543 72.241 36.559 1.00 35.40 14 ASP F CA 1
ATOM 3143 C C . ASP F 2 14 ? 45.994 72.230 36.111 1.00 29.70 14 ASP F C 1
ATOM 3144 O O . ASP F 2 14 ? 46.321 72.019 34.945 1.00 32.15 14 ASP F O 1
ATOM 3149 N N . TYR F 2 15 ? 46.930 72.474 37.036 1.00 29.83 15 TYR F N 1
ATOM 3150 C CA . TYR F 2 15 ? 48.330 72.465 36.671 1.00 28.38 15 TYR F CA 1
ATOM 3151 C C . TYR F 2 15 ? 48.838 71.018 36.608 1.00 30.18 15 TYR F C 1
ATOM 3152 O O . TYR F 2 15 ? 48.195 70.120 37.165 1.00 26.16 15 TYR F O 1
ATOM 3161 N N . ARG F 2 16 ? 49.914 70.867 35.874 1.00 29.14 16 ARG F N 1
ATOM 3162 C CA . ARG F 2 16 ? 50.617 69.599 35.935 1.00 29.96 16 ARG F CA 1
ATOM 3163 C C . ARG F 2 16 ? 51.484 69.510 37.179 1.00 28.28 16 ARG F C 1
ATOM 3164 O O . ARG F 2 16 ? 52.256 70.501 37.342 1.00 26.53 16 ARG F O 1
ATOM 3172 N N . MET F 2 17 ? 51.233 68.624 38.047 1.00 26.01 17 MET F N 1
ATOM 3173 C CA . MET F 2 17 ? 51.913 68.555 39.329 1.00 23.83 17 MET F CA 1
ATOM 3174 C C . MET F 2 17 ? 52.758 67.293 39.483 1.00 26.78 17 MET F C 1
ATOM 3175 O O . MET F 2 17 ? 52.388 66.206 39.018 1.00 25.40 17 MET F O 1
ATOM 3180 N N . ARG F 2 18 ? 53.886 67.451 40.156 1.00 24.76 18 ARG F N 1
ATOM 3181 C CA . ARG F 2 18 ? 54.812 66.338 40.408 1.00 26.03 18 ARG F CA 1
ATOM 3182 C C . ARG F 2 18 ? 54.583 65.965 41.874 1.00 24.46 18 ARG F C 1
ATOM 3183 O O . ARG F 2 18 ? 54.785 66.781 42.784 1.00 23.00 18 ARG F O 1
ATOM 3191 N N . CYS F 2 19 ? 54.069 64.746 42.049 1.00 22.84 19 CYS F N 1
ATOM 3192 C CA . CYS F 2 19 ? 53.682 64.258 43.373 1.00 18.66 19 CYS F CA 1
ATOM 3193 C C . CYS F 2 19 ? 54.561 63.071 43.728 1.00 23.60 19 CYS F C 1
ATOM 3194 O O . CYS F 2 19 ? 54.553 62.000 43.104 1.00 22.21 19 CYS F O 1
ATOM 3197 N N . ILE F 2 20 ? 55.405 63.303 44.742 1.00 22.01 20 ILE F N 1
ATOM 3198 C CA . ILE F 2 20 ? 56.378 62.269 45.131 1.00 20.46 20 ILE F CA 1
ATOM 3199 C C . ILE F 2 20 ? 56.033 61.583 46.424 1.00 19.25 20 ILE F C 1
ATOM 3200 O O . ILE F 2 20 ? 55.745 62.202 47.440 1.00 18.84 20 ILE F O 1
ATOM 3205 N N . LEU F 2 21 ? 56.024 60.245 46.379 1.00 19.78 21 LEU F N 1
ATOM 3206 C CA . LEU F 2 21 ? 55.712 59.447 47.554 1.00 19.19 21 LEU F CA 1
ATOM 3207 C C . LEU F 2 21 ? 57.003 59.261 48.357 1.00 19.36 21 LEU F C 1
ATOM 3208 O O . LEU F 2 21 ? 58.115 59.468 47.861 1.00 19.99 21 LEU F O 1
ATOM 3213 N N . GLN F 2 22 ? 56.839 58.819 49.579 1.00 19.60 22 GLN F N 1
ATOM 3214 C CA . GLN F 2 22 ? 57.919 58.585 50.522 1.00 19.29 22 GLN F CA 1
ATOM 3215 C C . GLN F 2 22 ? 59.018 57.708 49.984 1.00 19.41 22 GLN F C 1
ATOM 3216 O O . GLN F 2 22 ? 60.179 57.981 50.307 1.00 17.65 22 GLN F O 1
ATOM 3222 N N . ASP F 2 23 ? 58.683 56.680 49.201 1.00 16.54 23 ASP F N 1
ATOM 3223 C CA . ASP F 2 23 ? 59.701 55.810 48.631 1.00 17.80 23 ASP F CA 1
ATOM 3224 C C . ASP F 2 23 ? 60.313 56.379 47.358 1.00 18.50 23 ASP F C 1
ATOM 3225 O O . ASP F 2 23 ? 61.163 55.725 46.731 1.00 18.10 23 ASP F O 1
ATOM 3230 N N . GLY F 2 24 ? 59.962 57.576 46.907 1.00 15.24 24 GLY F N 1
ATOM 3231 C CA . GLY F 2 24 ? 60.573 58.149 45.726 1.00 15.18 24 GLY F CA 1
ATOM 3232 C C . GLY F 2 24 ? 59.784 57.991 44.434 1.00 17.02 24 GLY F C 1
ATOM 3233 O O . GLY F 2 24 ? 60.233 58.543 43.424 1.00 18.78 24 GLY F O 1
ATOM 3234 N N . ARG F 2 25 ? 58.686 57.272 44.454 1.00 16.03 25 ARG F N 1
ATOM 3235 C CA . ARG F 2 25 ? 57.874 57.108 43.247 1.00 16.54 25 ARG F CA 1
ATOM 3236 C C . ARG F 2 25 ? 57.409 58.508 42.833 1.00 18.09 25 ARG F C 1
ATOM 3237 O O . ARG F 2 25 ? 56.959 59.261 43.676 1.00 18.36 25 ARG F O 1
ATOM 3245 N N . ILE F 2 26 ? 57.507 58.834 41.565 1.00 17.14 26 ILE F N 1
ATOM 3246 C CA . ILE F 2 26 ? 57.084 60.170 41.104 1.00 17.52 26 ILE F CA 1
ATOM 3247 C C . ILE F 2 26 ? 55.823 60.070 40.256 1.00 17.00 26 ILE F C 1
ATOM 3248 O O . ILE F 2 26 ? 55.848 59.394 39.236 1.00 18.62 26 ILE F O 1
ATOM 3253 N N . PHE F 2 27 ? 54.750 60.696 40.683 1.00 16.22 27 PHE F N 1
ATOM 3254 C CA . PHE F 2 27 ? 53.483 60.708 39.970 1.00 18.47 27 PHE F CA 1
ATOM 3255 C C . PHE F 2 27 ? 53.344 62.077 39.297 1.00 20.01 27 PHE F C 1
ATOM 3256 O O . PHE F 2 27 ? 53.368 63.112 39.995 1.00 20.88 27 PHE F O 1
ATOM 3264 N N . ILE F 2 28 ? 53.247 62.063 37.967 1.00 19.10 28 ILE F N 1
ATOM 3265 C CA . ILE F 2 28 ? 53.107 63.314 37.225 1.00 20.80 28 ILE F CA 1
ATOM 3266 C C . ILE F 2 28 ? 51.758 63.263 36.492 1.00 21.98 28 ILE F C 1
ATOM 3267 O O . ILE F 2 28 ? 51.539 62.420 35.634 1.00 22.34 28 ILE F O 1
ATOM 3272 N N . GLY F 2 29 ? 50.880 64.180 36.895 1.00 21.45 29 GLY F N 1
ATOM 3273 C CA . GLY F 2 29 ? 49.563 64.228 36.264 1.00 25.18 29 GLY F CA 1
ATOM 3274 C C . GLY F 2 29 ? 48.967 65.633 36.356 1.00 26.03 29 GLY F C 1
ATOM 3275 O O . GLY F 2 29 ? 49.548 66.559 36.929 1.00 24.60 29 GLY F O 1
ATOM 3276 N N . THR F 2 30 ? 47.776 65.760 35.802 1.00 23.59 30 THR F N 1
ATOM 3277 C CA . THR F 2 30 ? 47.025 67.008 35.809 1.00 25.97 30 THR F CA 1
ATOM 3278 C C . THR F 2 30 ? 46.178 66.985 37.064 1.00 26.95 30 THR F C 1
ATOM 3279 O O . THR F 2 30 ? 45.285 66.147 37.247 1.00 28.12 30 THR F O 1
ATOM 3283 N N . PHE F 2 31 ? 46.507 67.901 37.964 1.00 25.65 31 PHE F N 1
ATOM 3284 C CA . PHE F 2 31 ? 45.853 67.977 39.266 1.00 24.27 31 PHE F CA 1
ATOM 3285 C C . PHE F 2 31 ? 44.412 68.421 39.147 1.00 28.36 31 PHE F C 1
ATOM 3286 O O . PHE F 2 31 ? 44.154 69.517 38.620 1.00 29.36 31 PHE F O 1
ATOM 3294 N N . LYS F 2 32 ? 43.474 67.591 39.615 1.00 26.18 32 LYS F N 1
ATOM 3295 C CA . LYS F 2 32 ? 42.073 67.950 39.493 1.00 30.48 32 LYS F CA 1
ATOM 3296 C C . LYS F 2 32 ? 41.306 68.017 40.802 1.00 33.29 32 LYS F C 1
ATOM 3297 O O . LYS F 2 32 ? 40.215 68.599 40.776 1.00 34.21 32 LYS F O 1
ATOM 3303 N N . ALA F 2 33 ? 41.815 67.423 41.877 1.00 30.02 33 ALA F N 1
ATOM 3304 C CA . ALA F 2 33 ? 41.060 67.459 43.124 1.00 28.08 33 ALA F CA 1
ATOM 3305 C C . ALA F 2 33 ? 41.932 67.026 44.289 1.00 30.16 33 ALA F C 1
ATOM 3306 O O . ALA F 2 33 ? 42.919 66.331 44.027 1.00 30.76 33 ALA F O 1
ATOM 3308 N N . PHE F 2 34 ? 41.589 67.425 45.502 1.00 27.89 34 PHE F N 1
ATOM 3309 C CA . PHE F 2 34 ? 42.371 67.049 46.661 1.00 29.59 34 PHE F CA 1
ATOM 3310 C C . PHE F 2 34 ? 41.405 67.090 47.849 1.00 31.96 34 PHE F C 1
ATOM 3311 O O . PHE F 2 34 ? 40.309 67.618 47.694 1.00 31.42 34 PHE F O 1
ATOM 3319 N N . ASP F 2 35 ? 41.810 66.510 48.967 1.00 30.13 35 ASP F N 1
ATOM 3320 C CA . ASP F 2 35 ? 40.970 66.545 50.146 1.00 30.98 35 ASP F CA 1
ATOM 3321 C C . ASP F 2 35 ? 41.916 66.890 51.295 1.00 31.49 35 ASP F C 1
ATOM 3322 O O . ASP F 2 35 ? 43.129 67.001 51.078 1.00 31.86 35 ASP F O 1
ATOM 3327 N N . LYS F 2 36 ? 41.392 67.010 52.498 1.00 33.50 36 LYS F N 1
ATOM 3328 C CA . LYS F 2 36 ? 42.225 67.375 53.646 1.00 34.75 36 LYS F CA 1
ATOM 3329 C C . LYS F 2 36 ? 43.308 66.369 53.947 1.00 35.35 36 LYS F C 1
ATOM 3330 O O . LYS F 2 36 ? 44.382 66.722 54.450 1.00 34.20 36 LYS F O 1
ATOM 3336 N N . HIS F 2 37 ? 43.106 65.087 53.627 1.00 34.00 37 HIS F N 1
ATOM 3337 C CA . HIS F 2 37 ? 44.118 64.069 53.856 1.00 32.24 37 HIS F CA 1
ATOM 3338 C C . HIS F 2 37 ? 45.179 64.047 52.763 1.00 30.00 37 HIS F C 1
ATOM 3339 O O . HIS F 2 37 ? 46.058 63.177 52.797 1.00 30.60 37 HIS F O 1
ATOM 3346 N N . MET F 2 38 ? 45.102 64.933 51.783 1.00 26.31 38 MET F N 1
ATOM 3347 C CA . MET F 2 38 ? 46.075 64.936 50.707 1.00 26.10 38 MET F CA 1
ATOM 3348 C C . MET F 2 38 ? 45.771 63.867 49.660 1.00 24.41 38 MET F C 1
ATOM 3349 O O . MET F 2 38 ? 46.637 63.612 48.819 1.00 22.51 38 MET F O 1
ATOM 3354 N N . ASN F 2 39 ? 44.584 63.271 49.669 1.00 24.15 39 ASN F N 1
ATOM 3355 C CA . ASN F 2 39 ? 44.278 62.312 48.620 1.00 24.60 39 ASN F CA 1
ATOM 3356 C C . ASN F 2 39 ? 44.128 63.217 47.399 1.00 26.45 39 ASN F C 1
ATOM 3357 O O . ASN F 2 39 ? 43.516 64.300 47.512 1.00 27.51 39 ASN F O 1
ATOM 3362 N N . LEU F 2 40 ? 44.706 62.823 46.289 1.00 25.36 40 LEU F N 1
ATOM 3363 C CA . LEU F 2 40 ? 44.656 63.572 45.064 1.00 26.06 40 LEU F CA 1
ATOM 3364 C C . LEU F 2 40 ? 43.984 62.831 43.916 1.00 27.37 40 LEU F C 1
ATOM 3365 O O . LEU F 2 40 ? 44.006 61.607 43.902 1.00 24.75 40 LEU F O 1
ATOM 3370 N N . ILE F 2 41 ? 43.415 63.581 42.984 1.00 24.99 41 ILE F N 1
ATOM 3371 C CA . ILE F 2 41 ? 42.858 63.029 41.768 1.00 23.17 41 ILE F CA 1
ATOM 3372 C C . ILE F 2 41 ? 43.827 63.612 40.722 1.00 22.88 41 ILE F C 1
ATOM 3373 O O . ILE F 2 41 ? 43.958 64.845 40.683 1.00 24.64 41 ILE F O 1
ATOM 3378 N N . LEU F 2 42 ? 44.510 62.759 39.991 1.00 20.49 42 LEU F N 1
ATOM 3379 C CA . LEU F 2 42 ? 45.423 63.191 38.951 1.00 20.47 42 LEU F CA 1
ATOM 3380 C C . LEU F 2 42 ? 45.004 62.594 37.617 1.00 24.41 42 LEU F C 1
ATOM 3381 O O . LEU F 2 42 ? 45.022 61.349 37.438 1.00 22.23 42 LEU F O 1
ATOM 3386 N N . CYS F 2 43 ? 44.674 63.464 36.672 1.00 24.43 43 CYS F N 1
ATOM 3387 C CA . CYS F 2 43 ? 44.282 63.042 35.325 1.00 24.63 43 CYS F CA 1
ATOM 3388 C C . CYS F 2 43 ? 45.479 62.866 34.432 1.00 24.15 43 CYS F C 1
ATOM 3389 O O . CYS F 2 43 ? 46.514 63.526 34.612 1.00 25.47 43 CYS F O 1
ATOM 3393 N N . ASP F 2 44 ? 45.410 61.984 33.448 1.00 24.23 44 ASP F N 1
ATOM 3394 C CA . ASP F 2 44 ? 46.485 61.670 32.515 1.00 23.26 44 ASP F CA 1
ATOM 3395 C C . ASP F 2 44 ? 47.803 61.507 33.277 1.00 25.57 44 ASP F C 1
ATOM 3396 O O . ASP F 2 44 ? 48.839 62.106 32.969 1.00 24.55 44 ASP F O 1
ATOM 3401 N N . CYS F 2 45 ? 47.746 60.633 34.280 1.00 24.88 45 CYS F N 1
ATOM 3402 C CA . CYS F 2 45 ? 48.901 60.449 35.146 1.00 22.88 45 CYS F CA 1
ATOM 3403 C C . CYS F 2 45 ? 49.843 59.316 34.832 1.00 21.02 45 CYS F C 1
ATOM 3404 O O . CYS F 2 45 ? 49.406 58.209 34.500 1.00 23.24 45 CYS F O 1
ATOM 3407 N N . ASP F 2 46 ? 51.145 59.588 34.933 1.00 18.44 46 ASP F N 1
ATOM 3408 C CA . ASP F 2 46 ? 52.160 58.582 34.770 1.00 17.74 46 ASP F CA 1
ATOM 3409 C C . ASP F 2 46 ? 52.974 58.427 36.080 1.00 19.05 46 ASP F C 1
ATOM 3410 O O . ASP F 2 46 ? 53.117 59.396 36.823 1.00 19.18 46 ASP F O 1
ATOM 3415 N N . GLU F 2 47 ? 53.523 57.227 36.306 1.00 19.11 47 GLU F N 1
ATOM 3416 C CA . GLU F 2 47 ? 54.354 57.044 37.495 1.00 18.94 47 GLU F CA 1
ATOM 3417 C C . GLU F 2 47 ? 55.769 56.790 36.953 1.00 19.97 47 GLU F C 1
ATOM 3418 O O . GLU F 2 47 ? 55.967 55.970 36.068 1.00 18.76 47 GLU F O 1
ATOM 3424 N N . PHE F 2 48 ? 56.737 57.476 37.516 1.00 20.57 48 PHE F N 1
ATOM 3425 C CA . PHE F 2 48 ? 58.144 57.362 37.222 1.00 20.34 48 PHE F CA 1
ATOM 3426 C C . PHE F 2 48 ? 58.874 56.860 38.474 1.00 19.57 48 PHE F C 1
ATOM 3427 O O . PHE F 2 48 ? 58.674 57.244 39.640 1.00 21.07 48 PHE F O 1
ATOM 3435 N N . ARG F 2 49 ? 59.801 55.955 38.238 1.00 20.22 49 ARG F N 1
ATOM 3436 C CA . ARG F 2 49 ? 60.625 55.379 39.275 1.00 25.10 49 ARG F CA 1
ATOM 3437 C C . ARG F 2 49 ? 62.092 55.436 38.835 1.00 25.79 49 ARG F C 1
ATOM 3438 O O . ARG F 2 49 ? 62.372 55.125 37.686 1.00 26.74 49 ARG F O 1
ATOM 3446 N N . LYS F 2 50 ? 62.954 55.814 39.756 1.00 24.06 50 LYS F N 1
ATOM 3447 C CA . LYS F 2 50 ? 64.396 55.885 39.520 1.00 25.78 50 LYS F CA 1
ATOM 3448 C C . LYS F 2 50 ? 65.020 54.831 40.418 1.00 26.74 50 LYS F C 1
ATOM 3449 O O . LYS F 2 50 ? 64.821 54.829 41.634 1.00 28.73 50 LYS F O 1
ATOM 3455 N N . ILE F 2 51 ? 65.721 53.886 39.820 1.00 26.75 51 ILE F N 1
ATOM 3456 C CA . ILE F 2 51 ? 66.288 52.749 40.527 1.00 30.66 51 ILE F CA 1
ATOM 3457 C C . ILE F 2 51 ? 67.817 52.721 40.511 1.00 33.76 51 ILE F C 1
ATOM 3458 O O . ILE F 2 51 ? 68.413 52.816 39.440 1.00 31.71 51 ILE F O 1
ATOM 3463 N N . LYS F 2 52 ? 68.427 52.689 41.701 1.00 32.67 52 LYS F N 1
ATOM 3464 C CA . LYS F 2 52 ? 69.896 52.604 41.793 1.00 36.80 52 LYS F CA 1
ATOM 3465 C C . LYS F 2 52 ? 70.161 51.090 41.845 1.00 38.83 52 LYS F C 1
ATOM 3466 O O . LYS F 2 52 ? 69.834 50.459 42.842 1.00 35.27 52 LYS F O 1
ATOM 3472 N N . PRO F 2 53 ? 70.682 50.501 40.767 1.00 44.08 53 PRO F N 1
ATOM 3473 C CA . PRO F 2 53 ? 70.961 49.078 40.629 1.00 49.77 53 PRO F CA 1
ATOM 3474 C C . PRO F 2 53 ? 72.174 48.838 41.418 1.00 54.91 53 PRO F C 1
ATOM 3475 O O . PRO F 2 53 ? 72.411 47.904 42.180 1.00 54.66 53 PRO F O 1
ATOM 3479 N N . LYS F 2 54 ? 72.927 49.864 41.028 1.00 60.49 54 LYS F N 1
ATOM 3480 C CA . LYS F 2 54 ? 74.264 50.212 41.379 1.00 66.41 54 LYS F CA 1
ATOM 3481 C C . LYS F 2 54 ? 74.846 49.109 42.150 0.10 71.93 54 LYS F C 1
ATOM 3482 O O . LYS F 2 54 ? 75.074 49.114 43.374 0.10 72.39 54 LYS F O 1
ATOM 3488 N N . ASN F 2 55 ? 75.069 48.139 41.318 0.10 77.74 55 ASN F N 1
ATOM 3489 C CA . ASN F 2 55 ? 75.747 46.936 41.601 1.00 82.72 55 ASN F CA 1
ATOM 3490 C C . ASN F 2 55 ? 77.118 47.573 41.482 1.00 85.03 55 ASN F C 1
ATOM 3491 O O . ASN F 2 55 ? 78.212 47.016 41.634 1.00 86.27 55 ASN F O 1
ATOM 3496 N N . SER F 2 56 ? 76.883 48.861 41.213 1.00 86.12 56 SER F N 1
ATOM 3497 C CA . SER F 2 56 ? 77.671 50.092 41.021 1.00 86.97 56 SER F CA 1
ATOM 3498 C C . SER F 2 56 ? 78.335 50.367 39.689 1.00 86.71 56 SER F C 1
ATOM 3499 O O . SER F 2 56 ? 78.811 51.485 39.518 1.00 87.89 56 SER F O 1
ATOM 3502 N N . LYS F 2 57 ? 78.402 49.487 38.748 1.00 84.88 57 LYS F N 1
ATOM 3503 C CA . LYS F 2 57 ? 78.980 50.074 37.573 1.00 82.84 57 LYS F CA 1
ATOM 3504 C C . LYS F 2 57 ? 77.873 50.251 36.548 1.00 80.46 57 LYS F C 1
ATOM 3505 O O . LYS F 2 57 ? 78.105 50.642 35.405 1.00 80.82 57 LYS F O 1
ATOM 3511 N N . GLN F 2 58 ? 76.644 49.957 36.987 1.00 76.44 58 GLN F N 1
ATOM 3512 C CA . GLN F 2 58 ? 75.406 50.100 36.216 1.00 71.49 58 GLN F CA 1
ATOM 3513 C C . GLN F 2 58 ? 74.868 51.508 36.539 1.00 67.22 58 GLN F C 1
ATOM 3514 O O . GLN F 2 58 ? 74.799 51.876 37.702 1.00 66.55 58 GLN F O 1
ATOM 3520 N N . ALA F 2 59 ? 74.502 52.326 35.533 1.00 62.36 59 ALA F N 1
ATOM 3521 C CA . ALA F 2 59 ? 73.990 53.659 35.856 1.00 58.48 59 ALA F CA 1
ATOM 3522 C C . ALA F 2 59 ? 72.605 53.554 36.506 1.00 56.13 59 ALA F C 1
ATOM 3523 O O . ALA F 2 59 ? 72.038 52.476 36.695 1.00 55.73 59 ALA F O 1
ATOM 3525 N N . GLU F 2 60 ? 72.027 54.690 36.877 1.00 50.84 60 GLU F N 1
ATOM 3526 C CA . GLU F 2 60 ? 70.688 54.698 37.472 1.00 47.30 60 GLU F CA 1
ATOM 3527 C C . GLU F 2 60 ? 69.688 54.355 36.367 1.00 42.56 60 GLU F C 1
ATOM 3528 O O . GLU F 2 60 ? 69.907 54.876 35.264 1.00 43.17 60 GLU F O 1
ATOM 3534 N N . ARG F 2 61 ? 68.657 53.555 36.591 1.00 35.92 61 ARG F N 1
ATOM 3535 C CA . ARG F 2 61 ? 67.700 53.266 35.528 1.00 32.89 61 ARG F CA 1
ATOM 3536 C C . ARG F 2 61 ? 66.322 53.829 35.862 1.00 32.30 61 ARG F C 1
ATOM 3537 O O . ARG F 2 61 ? 65.981 54.186 37.004 1.00 31.20 61 ARG F O 1
ATOM 3545 N N . GLU F 2 62 ? 65.482 53.942 34.825 1.00 30.96 62 GLU F N 1
ATOM 3546 C CA . GLU F 2 62 ? 64.150 54.495 35.035 1.00 29.88 62 GLU F CA 1
ATOM 3547 C C . GLU F 2 62 ? 63.021 53.663 34.462 1.00 29.79 62 GLU F C 1
ATOM 3548 O O . GLU F 2 62 ? 63.113 53.056 33.395 1.00 29.66 62 GLU F O 1
ATOM 3554 N N . GLU F 2 63 ? 61.916 53.657 35.210 1.00 24.07 63 GLU F N 1
ATOM 3555 C CA . GLU F 2 63 ? 60.725 52.942 34.799 1.00 23.21 63 GLU F CA 1
ATOM 3556 C C . GLU F 2 63 ? 59.555 53.932 34.748 1.00 25.41 63 GLU F C 1
ATOM 3557 O O . GLU F 2 63 ? 59.374 54.785 35.639 1.00 24.29 63 GLU F O 1
ATOM 3563 N N . LYS F 2 64 ? 58.782 53.774 33.680 1.00 22.33 64 LYS F N 1
ATOM 3564 C CA . LYS F 2 64 ? 57.605 54.632 33.536 1.00 25.44 64 LYS F CA 1
ATOM 3565 C C . LYS F 2 64 ? 56.362 53.753 33.382 1.00 23.50 64 LYS F C 1
ATOM 3566 O O . LYS F 2 64 ? 56.400 52.757 32.641 1.00 24.15 64 LYS F O 1
ATOM 3572 N N . ARG F 2 65 ? 55.292 54.126 34.080 1.00 23.58 65 ARG F N 1
ATOM 3573 C CA . ARG F 2 65 ? 54.046 53.379 33.963 1.00 22.30 65 ARG F CA 1
ATOM 3574 C C . ARG F 2 65 ? 52.972 54.370 33.553 1.00 21.93 65 ARG F C 1
ATOM 3575 O O . ARG F 2 65 ? 52.705 55.263 34.358 1.00 22.35 65 ARG F O 1
ATOM 3583 N N . VAL F 2 66 ? 52.401 54.183 32.365 1.00 21.86 66 VAL F N 1
ATOM 3584 C CA . VAL F 2 66 ? 51.323 55.080 31.946 1.00 21.92 66 VAL F CA 1
ATOM 3585 C C . VAL F 2 66 ? 50.109 54.642 32.754 1.00 22.62 66 VAL F C 1
ATOM 3586 O O . VAL F 2 66 ? 49.716 53.484 32.596 1.00 24.75 66 VAL F O 1
ATOM 3590 N N . LEU F 2 67 ? 49.558 55.472 33.639 1.00 21.57 67 LEU F N 1
ATOM 3591 C CA . LEU F 2 67 ? 48.429 55.030 34.428 1.00 22.21 67 LEU F CA 1
ATOM 3592 C C . LEU F 2 67 ? 47.070 55.507 33.933 1.00 25.82 67 LEU F C 1
ATOM 3593 O O . LEU F 2 67 ? 46.223 54.648 33.714 1.00 25.62 67 LEU F O 1
ATOM 3598 N N . GLY F 2 68 ? 46.807 56.797 33.793 1.00 24.64 68 GLY F N 1
ATOM 3599 C CA . GLY F 2 68 ? 45.502 57.275 33.365 1.00 22.16 68 GLY F CA 1
ATOM 3600 C C . GLY F 2 68 ? 44.950 58.199 34.456 1.00 20.81 68 GLY F C 1
ATOM 3601 O O . GLY F 2 68 ? 45.684 59.052 34.921 1.00 21.83 68 GLY F O 1
ATOM 3602 N N . LEU F 2 69 ? 43.708 58.028 34.857 1.00 18.42 69 LEU F N 1
ATOM 3603 C CA . LEU F 2 69 ? 43.042 58.800 35.870 1.00 21.17 69 LEU F CA 1
ATOM 3604 C C . LEU F 2 69 ? 43.323 58.137 37.224 1.00 23.09 69 LEU F C 1
ATOM 3605 O O . LEU F 2 69 ? 42.805 57.071 37.557 1.00 22.92 69 LEU F O 1
ATOM 3610 N N . VAL F 2 70 ? 44.171 58.804 38.000 1.00 20.88 70 VAL F N 1
ATOM 3611 C CA . VAL F 2 70 ? 44.609 58.298 39.289 1.00 21.61 70 VAL F CA 1
ATOM 3612 C C . VAL F 2 70 ? 44.124 59.013 40.523 1.00 23.54 70 VAL F C 1
ATOM 3613 O O . VAL F 2 70 ? 44.087 60.244 40.579 1.00 22.21 70 VAL F O 1
ATOM 3617 N N . LEU F 2 71 ? 43.769 58.186 41.513 1.00 21.89 71 LEU F N 1
ATOM 3618 C CA . LEU F 2 71 ? 43.392 58.643 42.830 1.00 21.00 71 LEU F CA 1
ATOM 3619 C C . LEU F 2 71 ? 44.608 58.225 43.695 1.00 22.30 71 LEU F C 1
ATOM 3620 O O . LEU F 2 71 ? 44.756 57.027 43.999 1.00 18.94 71 LEU F O 1
ATOM 3625 N N . LEU F 2 72 ? 45.481 59.172 43.983 1.00 18.26 72 LEU F N 1
ATOM 3626 C CA . LEU F 2 72 ? 46.699 58.931 44.734 1.00 17.55 72 LEU F CA 1
ATOM 3627 C C . LEU F 2 72 ? 46.424 59.113 46.234 1.00 18.68 72 LEU F C 1
ATOM 3628 O O . LEU F 2 72 ? 45.926 60.170 46.627 1.00 22.59 72 LEU F O 1
ATOM 3633 N N . ARG F 2 73 ? 46.718 58.115 47.057 1.00 15.36 73 ARG F N 1
ATOM 3634 C CA . ARG F 2 73 ? 46.451 58.254 48.469 1.00 17.16 73 ARG F CA 1
ATOM 3635 C C . ARG F 2 73 ? 47.472 59.190 49.099 1.00 19.15 73 ARG F C 1
ATOM 3636 O O . ARG F 2 73 ? 48.684 59.072 48.897 1.00 19.22 73 ARG F O 1
ATOM 3644 N N . GLY F 2 74 ? 46.946 60.123 49.859 1.00 23.57 74 GLY F N 1
ATOM 3645 C CA . GLY F 2 74 ? 47.735 61.152 50.486 1.00 24.38 74 GLY F CA 1
ATOM 3646 C C . GLY F 2 74 ? 48.717 60.763 51.552 1.00 24.97 74 GLY F C 1
ATOM 3647 O O . GLY F 2 74 ? 49.760 61.384 51.723 1.00 21.54 74 GLY F O 1
ATOM 3648 N N . GLU F 2 75 ? 48.448 59.695 52.277 1.00 24.87 75 GLU F N 1
ATOM 3649 C CA . GLU F 2 75 ? 49.306 59.252 53.373 1.00 26.58 75 GLU F CA 1
ATOM 3650 C C . GLU F 2 75 ? 50.734 58.944 52.978 1.00 23.49 75 GLU F C 1
ATOM 3651 O O . GLU F 2 75 ? 51.619 59.013 53.844 1.00 23.35 75 GLU F O 1
ATOM 3657 N N . ASN F 2 76 ? 51.015 58.609 51.714 1.00 19.67 76 ASN F N 1
ATOM 3658 C CA . ASN F 2 76 ? 52.353 58.310 51.270 1.00 20.25 76 ASN F CA 1
ATOM 3659 C C . ASN F 2 76 ? 52.969 59.510 50.555 1.00 19.24 76 ASN F C 1
ATOM 3660 O O . ASN F 2 76 ? 54.101 59.419 50.131 1.00 16.63 76 ASN F O 1
ATOM 3665 N N . LEU F 2 77 ? 52.231 60.593 50.405 1.00 17.64 77 LEU F N 1
ATOM 3666 C CA . LEU F 2 77 ? 52.766 61.722 49.634 1.00 17.14 77 LEU F CA 1
ATOM 3667 C C . LEU F 2 77 ? 53.650 62.610 50.478 1.00 17.32 77 LEU F C 1
ATOM 3668 O O . LEU F 2 77 ? 53.169 63.008 51.541 1.00 19.54 77 LEU F O 1
ATOM 3673 N N . VAL F 2 78 ? 54.874 62.886 50.042 1.00 17.86 78 VAL F N 1
ATOM 3674 C CA . VAL F 2 78 ? 55.750 63.721 50.858 1.00 19.31 78 VAL F CA 1
ATOM 3675 C C . VAL F 2 78 ? 56.098 65.046 50.211 1.00 21.52 78 VAL F C 1
ATOM 3676 O O . VAL F 2 78 ? 56.410 65.987 50.942 1.00 22.38 78 VAL F O 1
ATOM 3680 N N . SER F 2 79 ? 56.039 65.135 48.895 1.00 21.37 79 SER F N 1
ATOM 3681 C CA . SER F 2 79 ? 56.352 66.390 48.215 1.00 23.72 79 SER F CA 1
ATOM 3682 C C . SER F 2 79 ? 55.414 66.599 47.030 1.00 25.57 79 SER F C 1
ATOM 3683 O O . SER F 2 79 ? 55.014 65.618 46.387 1.00 21.11 79 SER F O 1
ATOM 3686 N N . MET F 2 80 ? 55.088 67.850 46.744 1.00 25.10 80 MET F N 1
ATOM 3687 C CA . MET F 2 80 ? 54.223 68.135 45.591 1.00 26.77 80 MET F CA 1
ATOM 3688 C C . MET F 2 80 ? 54.744 69.436 45.000 1.00 29.25 80 MET F C 1
ATOM 3689 O O . MET F 2 80 ? 54.896 70.420 45.709 1.00 29.80 80 MET F O 1
ATOM 3694 N N . THR F 2 81 ? 55.120 69.464 43.725 1.00 28.38 81 THR F N 1
ATOM 3695 C CA . THR F 2 81 ? 55.657 70.680 43.141 1.00 30.32 81 THR F CA 1
ATOM 3696 C C . THR F 2 81 ? 55.014 70.875 41.777 1.00 31.57 81 THR F C 1
ATOM 3697 O O . THR F 2 81 ? 54.470 69.912 41.232 1.00 27.75 81 THR F O 1
ATOM 3701 N N . VAL F 2 82 ? 55.107 72.110 41.288 1.00 29.57 82 VAL F N 1
ATOM 3702 C CA . VAL F 2 82 ? 54.505 72.383 39.992 1.00 27.66 82 VAL F CA 1
ATOM 3703 C C . VAL F 2 82 ? 55.380 71.822 38.893 1.00 29.51 82 VAL F C 1
ATOM 3704 O O . VAL F 2 82 ? 56.561 72.101 38.797 1.00 29.18 82 VAL F O 1
ATOM 3708 N N . GLU F 2 83 ? 54.760 70.990 38.049 1.00 30.68 83 GLU F N 1
ATOM 3709 C CA . GLU F 2 83 ? 55.512 70.417 36.945 1.00 32.60 83 GLU F CA 1
ATOM 3710 C C . GLU F 2 83 ? 55.425 71.305 35.706 1.00 32.70 83 GLU F C 1
ATOM 3711 O O . GLU F 2 83 ? 56.380 71.432 34.965 1.00 30.47 83 GLU F O 1
ATOM 3717 N N . GLY F 2 84 ? 54.231 71.843 35.476 1.00 30.80 84 GLY F N 1
ATOM 3718 C CA . GLY F 2 84 ? 54.060 72.669 34.278 1.00 32.87 84 GLY F CA 1
ATOM 3719 C C . GLY F 2 84 ? 52.660 73.261 34.322 1.00 33.47 84 GLY F C 1
ATOM 3720 O O . GLY F 2 84 ? 51.852 72.910 35.171 1.00 30.20 84 GLY F O 1
ATOM 3721 N N . PRO F 2 85 ? 52.406 74.168 33.387 1.00 35.93 85 PRO F N 1
ATOM 3722 C CA . PRO F 2 85 ? 51.115 74.833 33.311 1.00 36.38 85 PRO F CA 1
ATOM 3723 C C . PRO F 2 85 ? 50.038 73.865 32.868 1.00 38.46 85 PRO F C 1
ATOM 3724 O O . PRO F 2 85 ? 50.327 72.754 32.442 1.00 36.07 85 PRO F O 1
ATOM 3728 N N . PRO F 2 86 ? 48.788 74.291 32.968 1.00 39.88 86 PRO F N 1
ATOM 3729 C CA . PRO F 2 86 ? 47.670 73.471 32.544 1.00 40.60 86 PRO F CA 1
ATOM 3730 C C . PRO F 2 86 ? 47.838 73.174 31.062 1.00 40.91 86 PRO F C 1
ATOM 3731 O O . PRO F 2 86 ? 48.135 74.048 30.264 1.00 41.82 86 PRO F O 1
ATOM 3735 N N . PRO F 2 87 ? 47.667 71.921 30.686 1.00 42.95 87 PRO F N 1
ATOM 3736 C CA . PRO F 2 87 ? 47.793 71.488 29.300 1.00 45.12 87 PRO F CA 1
ATOM 3737 C C . PRO F 2 87 ? 46.687 72.111 28.455 1.00 45.98 87 PRO F C 1
ATOM 3738 O O . PRO F 2 87 ? 45.585 72.303 28.996 1.00 47.76 87 PRO F O 1
ATOM 3742 N N . ILE G 1 3 ? 38.463 65.499 -16.655 1.00 63.58 3 ILE G N 1
ATOM 3743 C CA . ILE G 1 3 ? 39.770 65.878 -17.188 1.00 62.51 3 ILE G CA 1
ATOM 3744 C C . ILE G 1 3 ? 40.699 64.675 -17.200 1.00 61.99 3 ILE G C 1
ATOM 3745 O O . ILE G 1 3 ? 41.832 64.737 -17.672 1.00 63.66 3 ILE G O 1
ATOM 3750 N N . GLY G 1 4 ? 40.207 63.565 -16.650 1.00 60.87 4 GLY G N 1
ATOM 3751 C CA . GLY G 1 4 ? 40.994 62.345 -16.600 1.00 56.65 4 GLY G CA 1
ATOM 3752 C C . GLY G 1 4 ? 40.824 61.525 -15.329 1.00 52.49 4 GLY G C 1
ATOM 3753 O O . GLY G 1 4 ? 40.195 61.856 -14.346 1.00 56.17 4 GLY G O 1
ATOM 3754 N N . VAL G 1 5 ? 41.383 60.343 -15.398 1.00 45.94 5 VAL G N 1
ATOM 3755 C CA . VAL G 1 5 ? 41.500 59.324 -14.348 1.00 38.14 5 VAL G CA 1
ATOM 3756 C C . VAL G 1 5 ? 42.910 59.686 -13.888 1.00 32.30 5 VAL G C 1
ATOM 3757 O O . VAL G 1 5 ? 43.731 60.075 -14.741 1.00 30.03 5 VAL G O 1
ATOM 3761 N N . PRO G 1 6 ? 43.222 59.679 -12.610 1.00 27.83 6 PRO G N 1
ATOM 3762 C CA . PRO G 1 6 ? 44.541 60.084 -12.149 1.00 25.73 6 PRO G CA 1
ATOM 3763 C C . PRO G 1 6 ? 45.677 59.541 -12.993 1.00 25.45 6 PRO G C 1
ATOM 3764 O O . PRO G 1 6 ? 46.570 60.300 -13.382 1.00 27.73 6 PRO G O 1
ATOM 3768 N N . ILE G 1 7 ? 45.707 58.250 -13.313 1.00 23.80 7 ILE G N 1
ATOM 3769 C CA . ILE G 1 7 ? 46.788 57.670 -14.117 1.00 29.18 7 ILE G CA 1
ATOM 3770 C C . ILE G 1 7 ? 46.860 58.313 -15.497 1.00 29.57 7 ILE G C 1
ATOM 3771 O O . ILE G 1 7 ? 47.952 58.520 -16.017 1.00 28.51 7 ILE G O 1
ATOM 3776 N N . LYS G 1 8 ? 45.702 58.683 -16.066 1.00 30.64 8 LYS G N 1
ATOM 3777 C CA . LYS G 1 8 ? 45.744 59.329 -17.365 1.00 32.11 8 LYS G CA 1
ATOM 3778 C C . LYS G 1 8 ? 46.341 60.715 -17.229 1.00 30.21 8 LYS G C 1
ATOM 3779 O O . LYS G 1 8 ? 47.115 61.135 -18.104 1.00 28.42 8 LYS G O 1
ATOM 3785 N N . VAL G 1 9 ? 46.038 61.430 -16.146 1.00 28.31 9 VAL G N 1
ATOM 3786 C CA . VAL G 1 9 ? 46.631 62.762 -15.982 1.00 27.71 9 VAL G CA 1
ATOM 3787 C C . VAL G 1 9 ? 48.144 62.596 -15.807 1.00 28.42 9 VAL G C 1
ATOM 3788 O O . VAL G 1 9 ? 48.939 63.348 -16.376 1.00 26.17 9 VAL G O 1
ATOM 3792 N N . LEU G 1 10 ? 48.579 61.598 -15.028 1.00 28.20 10 LEU G N 1
ATOM 3793 C CA . LEU G 1 10 ? 50.002 61.333 -14.838 1.00 27.03 10 LEU G CA 1
ATOM 3794 C C . LEU G 1 10 ? 50.681 61.044 -16.187 1.00 31.18 10 LEU G C 1
ATOM 3795 O O . LEU G 1 10 ? 51.751 61.570 -16.514 1.00 27.81 10 LEU G O 1
ATOM 3800 N N . HIS G 1 11 ? 50.050 60.221 -17.009 1.00 31.59 11 HIS G N 1
ATOM 3801 C CA . HIS G 1 11 ? 50.608 59.882 -18.328 1.00 31.09 11 HIS G CA 1
ATOM 3802 C C . HIS G 1 11 ? 50.823 61.108 -19.197 1.00 29.45 11 HIS G C 1
ATOM 3803 O O . HIS G 1 11 ? 51.812 61.174 -19.924 1.00 32.86 11 HIS G O 1
ATOM 3810 N N . GLU G 1 12 ? 49.924 62.096 -19.151 1.00 29.97 12 GLU G N 1
ATOM 3811 C CA . GLU G 1 12 ? 50.069 63.312 -19.924 1.00 34.46 12 GLU G CA 1
ATOM 3812 C C . GLU G 1 12 ? 51.209 64.181 -19.430 1.00 36.39 12 GLU G C 1
ATOM 3813 O O . GLU G 1 12 ? 51.568 65.138 -20.117 1.00 36.31 12 GLU G O 1
ATOM 3819 N N . ALA G 1 13 ? 51.794 63.890 -18.264 1.00 35.26 13 ALA G N 1
ATOM 3820 C CA . ALA G 1 13 ? 52.913 64.674 -17.758 1.00 32.04 13 ALA G CA 1
ATOM 3821 C C . ALA G 1 13 ? 54.204 64.071 -18.303 1.00 29.70 13 ALA G C 1
ATOM 3822 O O . ALA G 1 13 ? 55.257 64.678 -18.135 1.00 31.43 13 ALA G O 1
ATOM 3824 N N . GLU G 1 14 ? 54.143 62.896 -18.916 1.00 30.21 14 GLU G N 1
ATOM 3825 C CA . GLU G 1 14 ? 55.355 62.277 -19.462 1.00 33.12 14 GLU G CA 1
ATOM 3826 C C . GLU G 1 14 ? 55.974 63.271 -20.439 1.00 34.57 14 GLU G C 1
ATOM 3827 O O . GLU G 1 14 ? 55.285 63.854 -21.266 1.00 33.71 14 GLU G O 1
ATOM 3833 N N . GLY G 1 15 ? 57.267 63.534 -20.281 1.00 32.27 15 GLY G N 1
ATOM 3834 C CA . GLY G 1 15 ? 57.978 64.490 -21.105 1.00 30.08 15 GLY G CA 1
ATOM 3835 C C . GLY G 1 15 ? 58.052 65.843 -20.452 1.00 31.38 15 GLY G C 1
ATOM 3836 O O . GLY G 1 15 ? 58.708 66.766 -20.960 1.00 31.63 15 GLY G O 1
ATOM 3837 N N . HIS G 1 16 ? 57.374 66.011 -19.299 1.00 28.84 16 HIS G N 1
ATOM 3838 C CA . HIS G 1 16 ? 57.403 67.282 -18.603 1.00 30.67 16 HIS G CA 1
ATOM 3839 C C . HIS G 1 16 ? 58.063 67.122 -17.229 1.00 28.40 16 HIS G C 1
ATOM 3840 O O . HIS G 1 16 ? 58.115 66.011 -16.744 1.00 25.90 16 HIS G O 1
ATOM 3847 N N . ILE G 1 17 ? 58.478 68.235 -16.664 1.00 29.25 17 ILE G N 1
ATOM 3848 C CA . ILE G 1 17 ? 59.106 68.242 -15.348 1.00 31.37 17 ILE G CA 1
ATOM 3849 C C . ILE G 1 17 ? 58.047 68.062 -14.266 1.00 28.05 17 ILE G C 1
ATOM 3850 O O . ILE G 1 17 ? 57.002 68.720 -14.312 1.00 24.94 17 ILE G O 1
ATOM 3855 N N . VAL G 1 18 ? 58.290 67.148 -13.339 1.00 25.09 18 VAL G N 1
ATOM 3856 C CA . VAL G 1 18 ? 57.318 66.915 -12.270 1.00 22.76 18 VAL G CA 1
ATOM 3857 C C . VAL G 1 18 ? 58.093 66.876 -10.947 1.00 24.85 18 VAL G C 1
ATOM 3858 O O . VAL G 1 18 ? 59.314 66.681 -10.920 1.00 22.79 18 VAL G O 1
ATOM 3862 N N . THR G 1 19 ? 57.345 67.122 -9.879 1.00 22.81 19 THR G N 1
ATOM 3863 C CA . THR G 1 19 ? 57.922 67.038 -8.552 1.00 22.19 19 THR G CA 1
ATOM 3864 C C . THR G 1 19 ? 57.264 65.798 -7.923 1.00 20.70 19 THR G C 1
ATOM 3865 O O . THR G 1 19 ? 56.031 65.682 -7.916 1.00 22.29 19 THR G O 1
ATOM 3869 N N . CYS G 1 20 ? 58.091 64.933 -7.418 1.00 17.09 20 CYS G N 1
ATOM 3870 C CA . CYS G 1 20 ? 57.636 63.748 -6.725 1.00 20.61 20 CYS G CA 1
ATOM 3871 C C . CYS G 1 20 ? 58.064 63.826 -5.255 1.00 21.73 20 CYS G C 1
ATOM 3872 O O . CYS G 1 20 ? 59.269 63.864 -4.981 1.00 22.18 20 CYS G O 1
ATOM 3875 N N . GLU G 1 21 ? 57.134 63.869 -4.301 1.00 18.85 21 GLU G N 1
ATOM 3876 C CA . GLU G 1 21 ? 57.455 63.894 -2.894 1.00 17.59 21 GLU G CA 1
ATOM 3877 C C . GLU G 1 21 ? 57.147 62.497 -2.344 1.00 18.76 21 GLU G C 1
ATOM 3878 O O . GLU G 1 21 ? 56.037 62.002 -2.472 1.00 17.20 21 GLU G O 1
ATOM 3884 N N . THR G 1 22 ? 58.149 61.863 -1.747 1.00 12.46 22 THR G N 1
ATOM 3885 C CA . THR G 1 22 ? 58.019 60.546 -1.195 1.00 13.54 22 THR G CA 1
ATOM 3886 C C . THR G 1 22 ? 57.412 60.545 0.195 1.00 16.48 22 THR G C 1
ATOM 3887 O O . THR G 1 22 ? 57.360 61.534 0.928 1.00 16.37 22 THR G O 1
ATOM 3891 N N . ASN G 1 23 ? 56.966 59.360 0.602 1.00 18.47 23 ASN G N 1
ATOM 3892 C CA . ASN G 1 23 ? 56.390 59.126 1.904 1.00 21.17 23 ASN G CA 1
ATOM 3893 C C . ASN G 1 23 ? 57.412 59.334 3.023 1.00 22.75 23 ASN G C 1
ATOM 3894 O O . ASN G 1 23 ? 56.984 59.412 4.175 1.00 23.25 23 ASN G O 1
ATOM 3899 N N . THR G 1 24 ? 58.720 59.388 2.748 1.00 21.51 24 THR G N 1
ATOM 3900 C CA . THR G 1 24 ? 59.711 59.588 3.771 1.00 22.02 24 THR G CA 1
ATOM 3901 C C . THR G 1 24 ? 60.334 60.977 3.631 1.00 21.59 24 THR G C 1
ATOM 3902 O O . THR G 1 24 ? 61.399 61.248 4.185 1.00 25.22 24 THR G O 1
ATOM 3906 N N . GLY G 1 25 ? 59.671 61.846 2.913 1.00 19.97 25 GLY G N 1
ATOM 3907 C CA . GLY G 1 25 ? 60.067 63.211 2.716 1.00 22.24 25 GLY G CA 1
ATOM 3908 C C . GLY G 1 25 ? 61.174 63.582 1.767 1.00 21.45 25 GLY G C 1
ATOM 3909 O O . GLY G 1 25 ? 61.647 64.722 1.813 1.00 22.98 25 GLY G O 1
ATOM 3910 N N . GLU G 1 26 ? 61.547 62.692 0.864 1.00 19.20 26 GLU G N 1
ATOM 3911 C CA . GLU G 1 26 ? 62.551 63.074 -0.136 1.00 18.85 26 GLU G CA 1
ATOM 3912 C C . GLU G 1 26 ? 61.750 63.782 -1.226 1.00 20.34 26 GLU G C 1
ATOM 3913 O O . GLU G 1 26 ? 60.554 63.486 -1.397 1.00 20.90 26 GLU G O 1
ATOM 3919 N N . VAL G 1 27 ? 62.371 64.721 -1.910 1.00 19.52 27 VAL G N 1
ATOM 3920 C CA . VAL G 1 27 ? 61.719 65.441 -2.981 1.00 21.43 27 VAL G CA 1
ATOM 3921 C C . VAL G 1 27 ? 62.538 65.218 -4.258 1.00 24.06 27 VAL G C 1
ATOM 3922 O O . VAL G 1 27 ? 63.742 65.540 -4.308 1.00 21.27 27 VAL G O 1
ATOM 3926 N N . TYR G 1 28 ? 61.883 64.624 -5.263 1.00 18.43 28 TYR G N 1
ATOM 3927 C CA . TYR G 1 28 ? 62.563 64.362 -6.530 1.00 19.98 28 TYR G CA 1
ATOM 3928 C C . TYR G 1 28 ? 61.921 65.243 -7.604 1.00 21.83 28 TYR G C 1
ATOM 3929 O O . TYR G 1 28 ? 60.708 65.124 -7.830 1.00 20.81 28 TYR G O 1
ATOM 3938 N N . ARG G 1 29 ? 62.748 66.101 -8.194 1.00 20.56 29 ARG G N 1
ATOM 3939 C CA . ARG G 1 29 ? 62.211 66.983 -9.233 1.00 20.96 29 ARG G CA 1
ATOM 3940 C C . ARG G 1 29 ? 62.984 66.820 -10.536 1.00 24.11 29 ARG G C 1
ATOM 3941 O O . ARG G 1 29 ? 64.218 66.924 -10.607 1.00 24.11 29 ARG G O 1
ATOM 3949 N N . GLY G 1 30 ? 62.262 66.557 -11.611 1.00 25.13 30 GLY G N 1
ATOM 3950 C CA . GLY G 1 30 ? 62.947 66.377 -12.895 1.00 25.68 30 GLY G CA 1
ATOM 3951 C C . GLY G 1 30 ? 61.940 65.960 -13.952 1.00 26.24 30 GLY G C 1
ATOM 3952 O O . GLY G 1 30 ? 60.738 66.003 -13.728 1.00 23.05 30 GLY G O 1
ATOM 3953 N N . LYS G 1 31 ? 62.489 65.529 -15.077 1.00 26.71 31 LYS G N 1
ATOM 3954 C CA . LYS G 1 31 ? 61.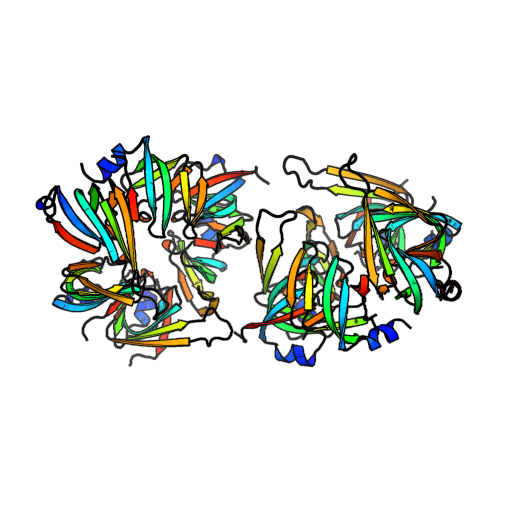648 65.132 -16.193 1.00 24.92 31 LYS G CA 1
ATOM 3955 C C . LYS G 1 31 ? 61.126 63.729 -16.028 1.00 22.02 31 LYS G C 1
ATOM 3956 O O . LYS G 1 31 ? 61.823 62.746 -15.811 1.00 21.78 31 LYS G O 1
ATOM 3962 N N . LEU G 1 32 ? 59.809 63.661 -16.161 1.00 20.51 32 LEU G N 1
ATOM 3963 C CA . LEU G 1 32 ? 59.097 62.394 -16.077 1.00 23.08 32 LEU G CA 1
ATOM 3964 C C . LEU G 1 32 ? 59.250 61.724 -17.443 1.00 27.65 32 LEU G C 1
ATOM 3965 O O . LEU G 1 32 ? 58.740 62.339 -18.388 1.00 30.69 32 LEU G O 1
ATOM 3970 N N . ILE G 1 33 ? 59.879 60.570 -17.532 1.00 29.25 33 ILE G N 1
ATOM 3971 C CA . ILE G 1 33 ? 60.069 59.918 -18.826 1.00 32.75 33 ILE G CA 1
ATOM 3972 C C . ILE G 1 33 ? 58.888 58.997 -19.078 1.00 35.27 33 ILE G C 1
ATOM 3973 O O . ILE G 1 33 ? 58.288 58.969 -20.145 1.00 34.59 33 ILE G O 1
ATOM 3978 N N . GLU G 1 34 ? 58.565 58.272 -18.008 1.00 33.39 34 GLU G N 1
ATOM 3979 C CA . GLU G 1 34 ? 57.451 57.344 -18.112 1.00 33.62 34 GLU G CA 1
ATOM 3980 C C . GLU G 1 34 ? 56.818 56.950 -16.799 1.00 31.23 34 GLU G C 1
ATOM 3981 O O . GLU G 1 34 ? 57.548 56.652 -15.860 1.00 30.77 34 GLU G O 1
ATOM 3987 N N . ALA G 1 35 ? 55.498 56.887 -16.729 1.00 29.33 35 ALA G N 1
ATOM 3988 C CA . ALA G 1 35 ? 54.808 56.426 -15.533 1.00 31.76 35 ALA G CA 1
ATOM 3989 C C . ALA G 1 35 ? 54.214 55.058 -15.891 1.00 32.39 35 ALA G C 1
ATOM 3990 O O . ALA G 1 35 ? 53.678 54.909 -16.997 1.00 32.59 35 ALA G O 1
ATOM 3992 N N . GLU G 1 36 ? 54.328 54.060 -15.032 1.00 29.34 36 GLU G N 1
ATOM 3993 C CA . GLU G 1 36 ? 53.736 52.761 -15.298 1.00 28.56 36 GLU G CA 1
ATOM 3994 C C . GLU G 1 36 ? 52.306 52.821 -14.756 1.00 30.91 36 GLU G C 1
ATOM 3995 O O . GLU G 1 36 ? 51.973 53.833 -14.127 1.00 28.79 36 GLU G O 1
ATOM 4001 N N . ASP G 1 37 ? 51.501 51.787 -14.953 1.00 31.42 37 ASP G N 1
ATOM 4002 C CA . ASP G 1 37 ? 50.121 51.814 -14.465 1.00 33.11 37 ASP G CA 1
ATOM 4003 C C . ASP G 1 37 ? 49.967 51.820 -12.946 1.00 30.53 37 ASP G C 1
ATOM 4004 O O . ASP G 1 37 ? 48.901 52.146 -12.418 1.00 29.68 37 ASP G O 1
ATOM 4009 N N . ASN G 1 38 ? 50.992 51.424 -12.210 1.00 28.36 38 ASN G N 1
ATOM 4010 C CA . ASN G 1 38 ? 51.007 51.397 -10.769 1.00 23.58 38 ASN G CA 1
ATOM 4011 C C . ASN G 1 38 ? 51.616 52.684 -10.213 1.00 23.38 38 ASN G C 1
ATOM 4012 O O . ASN G 1 38 ? 51.818 52.869 -9.010 1.00 21.77 38 ASN G O 1
ATOM 4017 N N . MET G 1 39 ? 51.945 53.610 -11.100 1.00 20.62 39 MET G N 1
ATOM 4018 C CA . MET G 1 39 ? 52.506 54.906 -10.845 1.00 22.99 39 MET G CA 1
ATOM 4019 C C . MET G 1 39 ? 53.994 54.902 -10.522 1.00 20.72 39 MET G C 1
ATOM 4020 O O . MET G 1 39 ? 54.519 55.898 -10.027 1.00 19.42 39 MET G O 1
ATOM 4025 N N . ASN G 1 40 ? 54.686 53.834 -10.814 1.00 19.76 40 ASN G N 1
ATOM 4026 C CA . ASN G 1 40 ? 56.131 53.754 -10.674 1.00 21.27 40 ASN G CA 1
ATOM 4027 C C . ASN G 1 40 ? 56.628 54.711 -11.768 1.00 25.14 40 ASN G C 1
ATOM 4028 O O . ASN G 1 40 ? 56.180 54.568 -12.919 1.00 27.70 40 ASN G O 1
ATOM 4033 N N . CYS G 1 41 ? 57.474 55.664 -11.415 1.00 23.38 41 CYS G N 1
ATOM 4034 C CA . CYS G 1 41 ? 57.935 56.656 -12.359 1.00 24.51 41 CYS G CA 1
ATOM 4035 C C . CYS G 1 41 ? 59.428 56.645 -12.669 1.00 25.26 41 CYS G C 1
ATOM 4036 O O . CYS G 1 41 ? 60.263 56.562 -11.762 1.00 21.61 41 CYS G O 1
ATOM 4039 N N . GLN G 1 42 ? 59.713 56.718 -13.965 1.00 20.77 42 GLN G N 1
ATOM 4040 C CA . GLN G 1 42 ? 61.113 56.780 -14.425 1.00 22.26 42 GLN G CA 1
ATOM 4041 C C . GLN G 1 42 ? 61.306 58.266 -14.654 1.00 21.62 42 GLN G C 1
ATOM 4042 O O . GLN G 1 42 ? 60.478 58.889 -15.350 1.00 26.66 42 GLN G O 1
ATOM 4048 N N . MET G 1 43 ? 62.317 58.872 -14.062 1.00 20.81 43 MET G N 1
ATOM 4049 C CA . MET G 1 43 ? 62.511 60.306 -14.226 1.00 21.36 43 MET G CA 1
ATOM 4050 C C . MET G 1 43 ? 63.968 60.552 -14.629 1.00 23.36 43 MET G C 1
ATOM 4051 O O . MET G 1 43 ? 64.793 59.698 -14.312 1.00 23.07 43 MET G O 1
ATOM 4056 N N . SER G 1 44 ? 64.254 61.676 -15.291 1.00 21.16 44 SER G N 1
ATOM 4057 C CA . SER G 1 44 ? 65.664 61.844 -15.628 1.00 26.37 44 SER G CA 1
ATOM 4058 C C . SER G 1 44 ? 66.115 63.260 -15.335 1.00 25.48 44 SER G C 1
ATOM 4059 O O . SER G 1 44 ? 65.283 64.164 -15.284 1.00 24.35 44 SER G O 1
ATOM 4062 N N . ASN G 1 45 ? 67.440 63.381 -15.173 1.00 26.82 45 ASN G N 1
ATOM 4063 C CA . ASN G 1 45 ? 68.031 64.695 -14.883 1.00 27.46 45 ASN G CA 1
ATOM 4064 C C . ASN G 1 45 ? 67.329 65.305 -13.680 1.00 25.96 45 ASN G C 1
ATOM 4065 O O . ASN G 1 45 ? 66.752 66.387 -13.755 1.00 26.90 45 ASN G O 1
ATOM 4070 N N . ILE G 1 46 ? 67.398 64.588 -12.544 1.00 22.99 46 ILE G N 1
ATOM 4071 C CA . ILE G 1 46 ? 66.668 65.121 -11.409 1.00 23.69 46 ILE G CA 1
ATOM 4072 C C . ILE G 1 46 ? 67.486 65.835 -10.375 1.00 22.19 46 ILE G C 1
ATOM 4073 O O . ILE G 1 46 ? 68.680 65.584 -10.269 1.00 26.17 46 ILE G O 1
ATOM 4078 N N . THR G 1 47 ? 66.778 66.635 -9.591 1.00 21.94 47 THR G N 1
ATOM 4079 C CA . THR G 1 47 ? 67.386 67.325 -8.450 1.00 23.00 47 THR G CA 1
ATOM 4080 C C . THR G 1 47 ? 66.698 66.633 -7.265 1.00 24.14 47 THR G C 1
ATOM 4081 O O . THR G 1 47 ? 65.454 66.558 -7.319 1.00 23.94 47 THR G O 1
ATOM 4085 N N . VAL G 1 48 ? 67.444 66.087 -6.318 1.00 22.69 48 VAL G N 1
ATOM 4086 C CA . VAL G 1 48 ? 66.778 65.395 -5.211 1.00 23.30 48 VAL G CA 1
ATOM 4087 C C . VAL G 1 48 ? 67.153 66.157 -3.948 1.00 22.98 48 VAL G C 1
ATOM 4088 O O . VAL G 1 48 ? 68.316 66.563 -3.807 1.00 23.94 48 VAL G O 1
ATOM 4092 N N . THR G 1 49 ? 66.165 66.379 -3.117 1.00 19.96 49 THR G N 1
ATOM 4093 C CA . THR G 1 49 ? 66.352 67.033 -1.831 1.00 20.62 49 THR G CA 1
ATOM 4094 C C . THR G 1 49 ? 66.049 65.946 -0.793 1.00 18.89 49 THR G C 1
ATOM 4095 O O . THR G 1 49 ? 64.904 65.467 -0.700 1.00 19.47 49 THR G O 1
ATOM 4099 N N . TYR G 1 50 ? 67.072 65.554 -0.055 1.00 17.59 50 TYR G N 1
ATOM 4100 C CA . TYR G 1 50 ? 66.889 64.510 0.946 1.00 19.31 50 TYR G CA 1
ATOM 4101 C C . TYR G 1 50 ? 66.192 65.087 2.167 1.00 20.62 50 TYR G C 1
ATOM 4102 O O . TYR G 1 50 ? 66.049 66.296 2.356 1.00 19.73 50 TYR G O 1
ATOM 4111 N N . ARG G 1 51 ? 65.776 64.201 3.037 1.00 22.00 51 ARG G N 1
ATOM 4112 C CA . ARG G 1 51 ? 65.100 64.454 4.298 1.00 26.68 51 ARG G CA 1
ATOM 4113 C C . ARG G 1 51 ? 65.854 65.485 5.133 1.00 29.47 51 ARG G C 1
ATOM 4114 O O . ARG G 1 51 ? 65.224 66.352 5.732 1.00 30.01 51 ARG G O 1
ATOM 4122 N N . ASP G 1 52 ? 67.183 65.400 5.186 1.00 26.17 52 ASP G N 1
ATOM 4123 C CA . ASP G 1 52 ? 68.001 66.331 5.946 1.00 24.20 52 ASP G CA 1
ATOM 4124 C C . ASP G 1 52 ? 68.307 67.616 5.205 1.00 24.07 52 ASP G C 1
ATOM 4125 O O . ASP G 1 52 ? 69.106 68.447 5.664 1.00 26.17 52 ASP G O 1
ATOM 4130 N N . GLY G 1 53 ? 67.700 67.833 4.044 1.00 22.22 53 GLY G N 1
ATOM 4131 C CA . GLY G 1 53 ? 67.892 69.003 3.228 1.00 19.81 53 GLY G CA 1
ATOM 4132 C C . GLY G 1 53 ? 69.071 68.922 2.282 1.00 22.17 53 GLY G C 1
ATOM 4133 O O . GLY G 1 53 ? 69.296 69.875 1.528 1.00 23.55 53 GLY G O 1
ATOM 4134 N N . ARG G 1 54 ? 69.834 67.822 2.278 1.00 21.25 54 ARG G N 1
ATOM 4135 C CA . ARG G 1 54 ? 70.956 67.748 1.347 1.00 22.32 54 ARG G CA 1
ATOM 4136 C C . ARG G 1 54 ? 70.416 67.679 -0.087 1.00 22.66 54 ARG G C 1
ATOM 4137 O O . ARG G 1 54 ? 69.418 66.996 -0.313 1.00 22.71 54 ARG G O 1
ATOM 4145 N N . VAL G 1 55 ? 71.039 68.385 -1.013 1.00 19.58 55 VAL G N 1
ATOM 4146 C CA . VAL G 1 55 ? 70.590 68.392 -2.397 1.00 21.43 55 VAL G CA 1
ATOM 4147 C C . VAL G 1 55 ? 71.575 67.650 -3.283 1.00 22.44 55 VAL G C 1
ATOM 4148 O O . VAL G 1 55 ? 72.781 67.849 -3.114 1.00 22.44 55 VAL G O 1
ATOM 4152 N N . ALA G 1 56 ? 71.122 66.788 -4.190 1.00 19.38 56 ALA G N 1
ATOM 4153 C CA . ALA G 1 56 ? 72.031 66.126 -5.114 1.00 21.38 56 ALA G CA 1
ATOM 4154 C C . ALA G 1 56 ? 71.346 66.072 -6.491 1.00 24.95 56 ALA G C 1
ATOM 4155 O O . ALA G 1 56 ? 70.167 66.390 -6.634 1.00 23.45 56 ALA G O 1
ATOM 4157 N N . GLN G 1 57 ? 72.096 65.669 -7.503 1.00 21.74 57 GLN G N 1
ATOM 4158 C CA . GLN G 1 57 ? 71.576 65.527 -8.847 1.00 24.52 57 GLN G CA 1
ATOM 4159 C C . GLN G 1 57 ? 71.819 64.076 -9.269 1.00 26.20 57 GLN G C 1
ATOM 4160 O O . GLN G 1 57 ? 72.862 63.516 -8.936 1.00 26.26 57 GLN G O 1
ATOM 4166 N N . LEU G 1 58 ? 70.840 63.495 -9.940 1.00 23.70 58 LEU G N 1
ATOM 4167 C CA . LEU G 1 58 ? 70.965 62.121 -10.414 1.00 25.02 58 LEU G CA 1
ATOM 4168 C C . LEU G 1 58 ? 70.544 62.123 -11.894 1.00 26.05 58 LEU G C 1
ATOM 4169 O O . LEU G 1 58 ? 69.577 62.807 -12.231 1.00 26.72 58 LEU G O 1
ATOM 4174 N N . GLU G 1 59 ? 71.212 61.375 -12.760 1.00 24.91 59 GLU G N 1
ATOM 4175 C CA . GLU G 1 59 ? 70.821 61.340 -14.171 1.00 26.76 59 GLU G CA 1
ATOM 4176 C C . GLU G 1 59 ? 69.476 60.645 -14.383 1.00 25.07 59 GLU G C 1
ATOM 4177 O O . GLU G 1 59 ? 68.653 61.060 -15.198 1.00 23.32 59 GLU G O 1
ATOM 4183 N N . GLN G 1 60 ? 69.255 59.558 -13.644 1.00 25.75 60 GLN G N 1
ATOM 4184 C CA . GLN G 1 60 ? 67.989 58.818 -13.801 1.00 26.20 60 GLN G CA 1
ATOM 4185 C C . GLN G 1 60 ? 67.534 58.206 -12.487 1.00 23.75 60 GLN G C 1
ATOM 4186 O O . GLN G 1 60 ? 68.399 57.766 -11.720 1.00 21.77 60 GLN G O 1
ATOM 4192 N N . VAL G 1 61 ? 66.245 58.178 -12.174 1.00 22.31 61 VAL G N 1
ATOM 4193 C CA . VAL G 1 61 ? 65.776 57.536 -10.950 1.00 21.89 61 VAL G CA 1
ATOM 4194 C C . VAL G 1 61 ? 64.460 56.802 -11.234 1.00 20.89 61 VAL G C 1
ATOM 4195 O O . VAL G 1 61 ? 63.708 57.247 -12.096 1.00 20.54 61 VAL G O 1
ATOM 4199 N N . TYR G 1 62 ? 64.223 55.738 -10.495 1.00 20.75 62 TYR G N 1
ATOM 4200 C CA . TYR G 1 62 ? 62.967 55.005 -10.627 1.00 21.88 62 TYR G CA 1
ATOM 4201 C C . TYR G 1 62 ? 62.269 55.147 -9.247 1.00 21.59 62 TYR G C 1
ATOM 4202 O O . TYR G 1 62 ? 62.804 54.573 -8.302 1.00 17.73 62 TYR G O 1
ATOM 4211 N N . ILE G 1 63 ? 61.184 55.892 -9.192 1.00 17.74 63 ILE G N 1
ATOM 4212 C CA . ILE G 1 63 ? 60.496 56.079 -7.906 1.00 20.23 63 ILE G CA 1
ATOM 4213 C C . ILE G 1 63 ? 59.210 55.250 -7.950 1.00 19.67 63 ILE G C 1
ATOM 4214 O O . ILE G 1 63 ? 58.375 55.452 -8.845 1.00 17.44 63 ILE G O 1
ATOM 4219 N N . ARG G 1 64 ? 59.058 54.331 -6.998 1.00 19.70 64 ARG G N 1
ATOM 4220 C CA . ARG G 1 64 ? 57.847 53.495 -7.039 1.00 19.64 64 ARG G CA 1
ATOM 4221 C C . ARG G 1 64 ? 56.641 54.233 -6.490 1.00 22.17 64 ARG G C 1
ATOM 4222 O O . ARG G 1 64 ? 56.665 54.987 -5.519 1.00 17.93 64 ARG G O 1
ATOM 4230 N N . GLY G 1 65 ? 55.515 53.962 -7.149 1.00 22.45 65 GLY G N 1
ATOM 4231 C CA . GLY G 1 65 ? 54.239 54.567 -6.820 1.00 21.83 65 GLY G CA 1
ATOM 4232 C C . GLY G 1 65 ? 53.894 54.408 -5.347 1.00 20.45 65 GLY G C 1
ATOM 4233 O O . GLY G 1 65 ? 53.369 55.345 -4.754 1.00 19.57 65 GLY G O 1
ATOM 4234 N N . CYS G 1 66 ? 54.180 53.252 -4.762 1.00 19.39 66 CYS G N 1
ATOM 4235 C CA . CYS G 1 66 ? 53.912 52.982 -3.368 1.00 23.30 66 CYS G CA 1
ATOM 4236 C C . CYS G 1 66 ? 54.831 53.770 -2.432 1.00 21.51 66 CYS G C 1
ATOM 4237 O O . CYS G 1 66 ? 54.626 53.726 -1.235 1.00 20.54 66 CYS G O 1
ATOM 4240 N N . LYS G 1 67 ? 55.804 54.529 -2.937 1.00 17.73 67 LYS G N 1
ATOM 4241 C CA . LYS G 1 67 ? 56.700 55.323 -2.121 1.00 17.50 67 LYS G CA 1
ATOM 4242 C C . LYS G 1 67 ? 56.352 56.804 -2.253 1.00 15.50 67 LYS G C 1
ATOM 4243 O O . LYS G 1 67 ? 56.945 57.657 -1.591 1.00 16.75 67 LYS G O 1
ATOM 4249 N N . ILE G 1 68 ? 55.385 57.117 -3.110 1.00 15.62 68 ILE G N 1
ATOM 4250 C CA . ILE G 1 68 ? 55.056 58.517 -3.350 1.00 17.19 68 ILE G CA 1
ATOM 4251 C C . ILE G 1 68 ? 53.924 59.051 -2.494 1.00 18.49 68 ILE G C 1
ATOM 4252 O O . ILE G 1 68 ? 52.900 58.406 -2.357 1.00 16.14 68 ILE G O 1
ATOM 4257 N N . ARG G 1 69 ? 54.159 60.228 -1.921 1.00 17.20 69 ARG G N 1
ATOM 4258 C CA . ARG G 1 69 ? 53.131 60.901 -1.107 1.00 16.82 69 ARG G CA 1
ATOM 4259 C C . ARG G 1 69 ? 52.251 61.687 -2.072 1.00 15.50 69 ARG G C 1
ATOM 4260 O O . ARG G 1 69 ? 51.026 61.646 -2.066 1.00 14.98 69 ARG G O 1
ATOM 4268 N N . PHE G 1 70 ? 52.918 62.394 -3.005 1.00 16.20 70 PHE G N 1
ATOM 4269 C CA . PHE G 1 70 ? 52.195 63.111 -4.023 1.00 16.64 70 PHE G CA 1
ATOM 4270 C C . PHE G 1 70 ? 53.111 63.546 -5.175 1.00 19.09 70 PHE G C 1
ATOM 4271 O O . PHE G 1 70 ? 54.330 63.580 -5.010 1.00 18.58 70 PHE G O 1
ATOM 4279 N N . LEU G 1 71 ? 52.466 63.892 -6.292 1.00 16.70 71 LEU G N 1
ATOM 4280 C CA . LEU G 1 71 ? 53.231 64.430 -7.412 1.00 18.93 71 LEU G CA 1
ATOM 4281 C C . LEU G 1 71 ? 52.678 65.818 -7.757 1.00 22.77 71 LEU G C 1
ATOM 4282 O O . LEU G 1 71 ? 51.467 66.057 -7.678 1.00 23.19 71 LEU G O 1
ATOM 4287 N N . ILE G 1 72 ? 53.573 66.712 -8.162 1.00 21.72 72 ILE G N 1
ATOM 4288 C CA . ILE G 1 72 ? 53.147 68.040 -8.593 1.00 20.82 72 ILE G CA 1
ATOM 4289 C C . ILE G 1 72 ? 53.240 67.979 -10.121 1.00 22.40 72 ILE G C 1
ATOM 4290 O O . ILE G 1 72 ? 54.356 67.767 -10.614 1.00 18.66 72 ILE G O 1
ATOM 4295 N N . LEU G 1 73 ? 52.099 68.082 -10.798 1.00 21.03 73 LEU G N 1
ATOM 4296 C CA . LEU G 1 73 ? 52.121 67.973 -12.264 1.00 23.82 73 LEU G CA 1
ATOM 4297 C C . LEU G 1 73 ? 51.985 69.341 -12.911 1.00 26.73 73 LEU G C 1
ATOM 4298 O O . LEU G 1 73 ? 51.510 70.297 -12.322 1.00 24.10 73 LEU G O 1
ATOM 4303 N N . PRO G 1 74 ? 52.447 69.458 -14.150 1.00 33.08 74 PRO G N 1
ATOM 4304 C CA . PRO G 1 74 ? 52.404 70.736 -14.858 1.00 36.63 74 PRO G CA 1
ATOM 4305 C C . PRO G 1 74 ? 50.976 71.226 -14.935 1.00 40.83 74 PRO G C 1
ATOM 4306 O O . PRO G 1 74 ? 50.058 70.426 -15.130 1.00 40.16 74 PRO G O 1
ATOM 4310 N N . ASP G 1 75 ? 50.773 72.521 -14.763 1.00 45.60 75 ASP G N 1
ATOM 4311 C CA . ASP G 1 75 ? 49.499 73.204 -14.798 1.00 52.82 75 ASP G CA 1
ATOM 4312 C C . ASP G 1 75 ? 48.957 73.496 -13.396 1.00 56.52 75 ASP G C 1
ATOM 4313 O O . ASP G 1 75 ? 49.626 74.149 -12.585 1.00 59.69 75 ASP G O 1
ATOM 4318 N N . VAL H 2 3 ? 37.436 55.866 2.788 1.00 59.10 3 VAL H N 1
ATOM 4319 C CA . VAL H 2 3 ? 37.579 57.335 2.971 1.00 60.95 3 VAL H CA 1
ATOM 4320 C C . VAL H 2 3 ? 36.593 57.864 1.944 1.00 65.87 3 VAL H C 1
ATOM 4321 O O . VAL H 2 3 ? 36.910 58.220 0.821 1.00 68.71 3 VAL H O 1
ATOM 4325 N N . GLY H 2 4 ? 35.351 57.827 2.369 1.00 69.90 4 GLY H N 1
ATOM 4326 C CA . GLY H 2 4 ? 34.358 58.112 1.422 1.00 73.41 4 GLY H CA 1
ATOM 4327 C C . GLY H 2 4 ? 34.534 57.043 0.312 1.00 75.86 4 GLY H C 1
ATOM 4328 O O . GLY H 2 4 ? 34.828 57.410 -0.824 1.00 77.26 4 GLY H O 1
ATOM 4329 N N . LYS H 2 5 ? 34.343 55.750 0.620 1.00 78.31 5 LYS H N 1
ATOM 4330 C CA . LYS H 2 5 ? 34.498 54.738 -0.415 1.00 80.29 5 LYS H CA 1
ATOM 4331 C C . LYS H 2 5 ? 34.064 55.240 -1.767 1.00 82.12 5 LYS H C 1
ATOM 4332 O O . LYS H 2 5 ? 33.234 56.126 -1.969 1.00 84.25 5 LYS H O 1
ATOM 4338 N N . SER H 2 6 ? 34.718 54.610 -2.651 1.00 81.98 6 SER H N 1
ATOM 4339 C CA . SER H 2 6 ? 34.658 54.814 -4.042 1.00 80.82 6 SER H CA 1
ATOM 4340 C C . SER H 2 6 ? 33.283 54.889 -4.700 1.00 80.13 6 SER H C 1
ATOM 4341 O O . SER H 2 6 ? 33.189 55.067 -5.903 1.00 80.62 6 SER H O 1
ATOM 4344 N N . SER H 2 7 ? 32.188 54.763 -3.939 1.00 78.11 7 SER H N 1
ATOM 4345 C CA . SER H 2 7 ? 30.897 54.839 -4.581 1.00 75.28 7 SER H CA 1
ATOM 4346 C C . SER H 2 7 ? 30.500 56.267 -4.897 1.00 73.47 7 SER H C 1
ATOM 4347 O O . SER H 2 7 ? 30.423 57.108 -4.010 1.00 73.83 7 SER H O 1
ATOM 4350 N N . LYS H 2 8 ? 30.245 56.498 -6.188 1.00 70.68 8 LYS H N 1
ATOM 4351 C CA . LYS H 2 8 ? 29.845 57.798 -6.671 1.00 66.80 8 LYS H CA 1
ATOM 4352 C C . LYS H 2 8 ? 30.447 58.872 -5.762 1.00 64.60 8 LYS H C 1
ATOM 4353 O O . LYS H 2 8 ? 29.770 59.693 -5.149 1.00 61.05 8 LYS H O 1
ATOM 4359 N N . MET H 2 9 ? 31.766 58.827 -5.733 1.00 60.39 9 MET H N 1
ATOM 4360 C CA . MET H 2 9 ? 32.635 59.773 -4.986 1.00 54.18 9 MET H CA 1
ATOM 4361 C C . MET H 2 9 ? 32.700 61.040 -5.824 1.00 49.12 9 MET H C 1
ATOM 4362 O O . MET H 2 9 ? 33.146 62.120 -5.443 1.00 44.35 9 MET H O 1
ATOM 4367 N N . LEU H 2 10 ? 32.181 60.789 -7.029 1.00 45.50 10 LEU H N 1
ATOM 4368 C CA . LEU H 2 10 ? 31.948 61.648 -8.165 1.00 44.65 10 LEU H CA 1
ATOM 4369 C C . LEU H 2 10 ? 30.978 62.760 -7.736 1.00 42.90 10 LEU H C 1
ATOM 4370 O O . LEU H 2 10 ? 30.871 63.777 -8.402 1.00 45.27 10 LEU H O 1
ATOM 4375 N N . GLN H 2 11 ? 30.281 62.534 -6.615 1.00 41.00 11 GLN H N 1
ATOM 4376 C CA . GLN H 2 11 ? 29.350 63.517 -6.081 1.00 42.08 11 GLN H CA 1
ATOM 4377 C C . GLN H 2 11 ? 30.119 64.779 -5.680 1.00 40.95 11 GLN H C 1
ATOM 4378 O O . GLN H 2 11 ? 29.584 65.888 -5.761 1.00 39.11 11 GLN H O 1
ATOM 4384 N N . HIS H 2 12 ? 31.392 64.598 -5.310 1.00 37.73 12 HIS H N 1
ATOM 4385 C CA . HIS H 2 12 ? 32.210 65.735 -4.912 1.00 37.30 12 HIS H CA 1
ATOM 4386 C C . HIS H 2 12 ? 33.141 66.328 -5.986 1.00 34.83 12 HIS H C 1
ATOM 4387 O O . HIS H 2 12 ? 33.892 67.268 -5.696 1.00 35.12 12 HIS H O 1
ATOM 4394 N N . ILE H 2 13 ? 33.125 65.790 -7.194 1.00 31.99 13 ILE H N 1
ATOM 4395 C CA . ILE H 2 13 ? 33.954 66.295 -8.279 1.00 30.68 13 ILE H CA 1
ATOM 4396 C C . ILE H 2 13 ? 33.653 67.757 -8.485 1.00 32.23 13 ILE H C 1
ATOM 4397 O O . ILE H 2 13 ? 32.479 68.138 -8.547 1.00 33.90 13 ILE H O 1
ATOM 4402 N N . ASP H 2 14 ? 34.661 68.605 -8.587 1.00 29.68 14 ASP H N 1
ATOM 4403 C CA . ASP H 2 14 ? 34.580 70.028 -8.797 1.00 30.38 14 ASP H CA 1
ATOM 4404 C C . ASP H 2 14 ? 34.546 70.838 -7.507 1.00 25.43 14 ASP H C 1
ATOM 4405 O O . ASP H 2 14 ? 34.819 72.041 -7.528 1.00 24.96 14 ASP H O 1
ATOM 4410 N N . TYR H 2 15 ? 34.228 70.210 -6.390 1.00 22.15 15 TYR H N 1
ATOM 4411 C CA . TYR H 2 15 ? 34.190 70.964 -5.143 1.00 22.59 15 TYR H CA 1
ATOM 4412 C C . TYR H 2 15 ? 35.599 71.134 -4.560 1.00 24.07 15 TYR H C 1
ATOM 4413 O O . TYR H 2 15 ? 36.472 70.356 -4.942 1.00 23.03 15 TYR H O 1
ATOM 4422 N N . ARG H 2 16 ? 35.742 72.073 -3.657 1.00 22.65 16 ARG H N 1
ATOM 4423 C CA . ARG H 2 16 ? 36.955 72.241 -2.892 1.00 24.00 16 ARG H CA 1
ATOM 4424 C C . ARG H 2 16 ? 36.894 71.166 -1.800 1.00 23.64 16 ARG H C 1
ATOM 4425 O O . ARG H 2 16 ? 35.973 71.172 -0.974 1.00 23.72 16 ARG H O 1
ATOM 4433 N N . MET H 2 17 ? 37.849 70.262 -1.762 1.00 20.32 17 MET H N 1
ATOM 4434 C CA . MET H 2 17 ? 37.818 69.211 -0.754 1.00 20.14 17 MET H CA 1
ATOM 4435 C C . MET H 2 17 ? 39.061 69.239 0.120 1.00 19.41 17 MET H C 1
ATOM 4436 O O . MET H 2 17 ? 40.155 69.573 -0.366 1.00 20.79 17 MET H O 1
ATOM 4441 N N . ARG H 2 18 ? 38.841 68.885 1.373 1.00 19.42 18 ARG H N 1
ATOM 4442 C CA . ARG H 2 18 ? 39.891 68.783 2.373 1.00 21.02 18 ARG H CA 1
ATOM 4443 C C . ARG H 2 18 ? 40.252 67.299 2.486 1.00 21.92 18 ARG H C 1
ATOM 4444 O O . ARG H 2 18 ? 39.424 66.460 2.911 1.00 19.85 18 ARG H O 1
ATOM 4452 N N . CYS H 2 19 ? 41.454 66.976 2.050 1.00 18.68 19 CYS H N 1
ATOM 4453 C CA . CYS H 2 19 ? 41.943 65.596 2.021 1.00 17.31 19 CYS H CA 1
ATOM 4454 C C . CYS H 2 19 ? 43.019 65.406 3.066 1.00 17.55 19 CYS H C 1
ATOM 4455 O O . CYS H 2 19 ? 44.101 66.000 2.950 1.00 17.10 19 CYS H O 1
ATOM 4458 N N . ILE H 2 20 ? 42.700 64.626 4.100 1.00 16.77 20 ILE H N 1
ATOM 4459 C CA . ILE H 2 20 ? 43.669 64.451 5.183 1.00 15.98 20 ILE H CA 1
ATOM 4460 C C . ILE H 2 20 ? 44.374 63.108 5.216 1.00 16.33 20 ILE H C 1
ATOM 4461 O O . ILE H 2 20 ? 43.777 62.036 5.245 1.00 17.62 20 ILE H O 1
ATOM 4466 N N . LEU H 2 21 ? 45.699 63.170 5.272 1.00 13.82 21 LEU H N 1
ATOM 4467 C CA . LEU H 2 21 ? 46.513 61.961 5.357 1.00 14.39 21 LEU H CA 1
ATOM 4468 C C . LEU H 2 21 ? 46.547 61.435 6.788 1.00 15.47 21 LEU H C 1
ATOM 4469 O O . LEU H 2 21 ? 46.183 62.096 7.744 1.00 15.09 21 LEU H O 1
ATOM 4474 N N . GLN H 2 22 ? 47.057 60.220 6.960 1.00 13.25 22 GLN H N 1
ATOM 4475 C CA . GLN H 2 22 ? 47.160 59.589 8.257 1.00 16.37 22 GLN H CA 1
ATOM 4476 C C . GLN H 2 22 ? 47.965 60.321 9.316 1.00 16.25 22 GLN H C 1
ATOM 4477 O O . GLN H 2 22 ? 47.708 60.164 10.529 1.00 15.35 22 GLN H O 1
ATOM 4483 N N . ASP H 2 23 ? 48.943 61.110 8.904 1.00 16.46 23 ASP H N 1
ATOM 4484 C CA . ASP H 2 23 ? 49.804 61.900 9.746 1.00 18.79 23 ASP H CA 1
ATOM 4485 C C . ASP H 2 23 ? 49.250 63.298 10.008 1.00 20.10 23 ASP H C 1
ATOM 4486 O O . ASP H 2 23 ? 49.889 64.098 10.707 1.00 19.95 23 ASP H O 1
ATOM 4491 N N . GLY H 2 24 ? 48.059 63.597 9.514 1.00 18.18 24 GLY H N 1
ATOM 4492 C CA . GLY H 2 24 ? 47.443 64.881 9.727 1.00 19.24 24 GLY H CA 1
ATOM 4493 C C . GLY H 2 24 ? 47.705 65.949 8.697 1.00 16.24 24 GLY H C 1
ATOM 4494 O O . GLY H 2 24 ? 47.096 67.012 8.816 1.00 19.14 24 GLY H O 1
ATOM 4495 N N . ARG H 2 25 ? 48.521 65.702 7.693 1.00 19.31 25 ARG H N 1
ATOM 4496 C CA . ARG H 2 25 ? 48.755 66.673 6.626 1.00 18.53 25 ARG H CA 1
ATOM 4497 C C . ARG H 2 25 ? 47.386 66.928 5.978 1.00 20.74 25 ARG H C 1
ATOM 4498 O O . ARG H 2 25 ? 46.650 65.964 5.754 1.00 17.17 25 ARG H O 1
ATOM 4506 N N . ILE H 2 26 ? 47.091 68.180 5.671 1.00 17.67 26 ILE H N 1
ATOM 4507 C CA . ILE H 2 26 ? 45.795 68.519 5.084 1.00 17.84 26 ILE H CA 1
ATOM 4508 C C . ILE H 2 26 ? 45.959 69.061 3.674 1.00 19.98 26 ILE H C 1
ATOM 4509 O O . ILE H 2 26 ? 46.581 70.105 3.465 1.00 23.59 26 ILE H O 1
ATOM 4514 N N . PHE H 2 27 ? 45.413 68.366 2.694 1.00 18.77 27 PHE H N 1
ATOM 4515 C CA . PHE H 2 27 ? 45.499 68.825 1.319 1.00 18.78 27 PHE H CA 1
ATOM 4516 C C . PHE H 2 27 ? 44.167 69.431 0.938 1.00 20.16 27 PHE H C 1
ATOM 4517 O O . PHE H 2 27 ? 43.144 68.738 1.029 1.00 19.88 27 PHE H O 1
ATOM 4525 N N . ILE H 2 28 ? 44.175 70.699 0.557 1.00 20.71 28 ILE H N 1
ATOM 4526 C CA . ILE H 2 28 ? 42.922 71.355 0.136 1.00 21.53 28 ILE H CA 1
ATOM 4527 C C . ILE H 2 28 ? 43.093 71.743 -1.327 1.00 21.77 28 ILE H C 1
ATOM 4528 O O . ILE H 2 28 ? 44.018 72.492 -1.659 1.00 22.67 28 ILE H O 1
ATOM 4533 N N . GLY H 2 29 ? 42.227 71.241 -2.191 1.00 18.79 29 GLY H N 1
ATOM 4534 C CA . GLY H 2 29 ? 42.294 71.518 -3.602 1.00 21.96 29 GLY H CA 1
ATOM 4535 C C . GLY H 2 29 ? 40.929 71.266 -4.260 1.00 24.36 29 GLY H C 1
ATOM 4536 O O . GLY H 2 29 ? 39.986 70.805 -3.642 1.00 21.94 29 GLY H O 1
ATOM 4537 N N . THR H 2 30 ? 40.870 71.628 -5.532 1.00 22.59 30 THR H N 1
ATOM 4538 C CA . THR H 2 30 ? 39.649 71.435 -6.309 1.00 23.09 30 THR H CA 1
ATOM 4539 C C . THR H 2 30 ? 39.722 69.986 -6.786 1.00 22.49 30 THR H C 1
ATOM 4540 O O . THR H 2 30 ? 40.612 69.557 -7.517 1.00 20.01 30 THR H O 1
ATOM 4544 N N . PHE H 2 31 ? 38.763 69.196 -6.343 1.00 23.35 31 PHE H N 1
ATOM 4545 C CA . PHE H 2 31 ? 38.707 67.760 -6.656 1.00 24.67 31 PHE H CA 1
ATOM 4546 C C . PHE H 2 31 ? 38.349 67.493 -8.101 1.00 27.16 31 PHE H C 1
ATOM 4547 O O . PHE H 2 31 ? 37.254 67.788 -8.564 1.00 28.06 31 PHE H O 1
ATOM 4555 N N . LYS H 2 32 ? 39.285 66.941 -8.874 1.00 27.16 32 LYS H N 1
ATOM 4556 C CA . LYS H 2 32 ? 39.054 66.701 -10.283 1.00 28.86 32 LYS H CA 1
ATOM 4557 C C . LYS H 2 32 ? 39.006 65.240 -10.702 1.00 28.35 32 LYS H C 1
ATOM 4558 O O . LYS H 2 32 ? 38.474 65.012 -11.789 1.00 26.34 32 LYS H O 1
ATOM 4564 N N . ALA H 2 33 ? 39.552 64.296 -9.954 1.00 25.65 33 ALA H N 1
ATOM 4565 C CA . ALA H 2 33 ? 39.524 62.913 -10.422 1.00 23.91 33 ALA H CA 1
ATOM 4566 C C . ALA H 2 33 ? 39.971 61.979 -9.311 1.00 24.98 33 ALA H C 1
ATOM 4567 O O . ALA H 2 33 ? 40.689 62.403 -8.412 1.00 22.10 33 ALA H O 1
ATOM 4569 N N . PHE H 2 34 ? 39.539 60.736 -9.398 1.00 20.68 34 PHE H N 1
ATOM 4570 C CA . PHE H 2 34 ? 39.861 59.732 -8.416 1.00 24.58 34 PHE H CA 1
ATOM 4571 C C . PHE H 2 34 ? 39.828 58.350 -9.065 1.00 26.76 34 PHE H C 1
ATOM 4572 O O . PHE H 2 34 ? 39.277 58.240 -10.154 1.00 25.82 34 PHE H O 1
ATOM 4580 N N . ASP H 2 35 ? 40.420 57.383 -8.396 1.00 26.07 35 ASP H N 1
ATOM 4581 C CA . ASP H 2 35 ? 40.393 56.017 -8.936 1.00 27.90 35 ASP H CA 1
ATOM 4582 C C . ASP H 2 35 ? 39.996 55.119 -7.777 1.00 28.19 35 ASP H C 1
ATOM 4583 O O . ASP H 2 35 ? 39.808 55.628 -6.642 1.00 26.45 35 ASP H O 1
ATOM 4588 N N . LYS H 2 36 ? 39.941 53.816 -8.002 1.00 27.36 36 LYS H N 1
ATOM 4589 C CA . LYS H 2 36 ? 39.552 52.884 -6.950 1.00 29.17 36 LYS H CA 1
ATOM 4590 C C . LYS H 2 36 ? 40.547 52.771 -5.820 1.00 28.45 36 LYS H C 1
ATOM 4591 O O . LYS H 2 36 ? 40.195 52.232 -4.764 1.00 28.19 36 LYS H O 1
ATOM 4597 N N . HIS H 2 37 ? 41.777 53.261 -5.976 1.00 23.87 37 HIS H N 1
ATOM 4598 C CA . HIS H 2 37 ? 42.765 53.213 -4.927 1.00 28.79 37 HIS H CA 1
ATOM 4599 C C . HIS H 2 37 ? 42.712 54.462 -4.053 1.00 29.41 37 HIS H C 1
ATOM 4600 O O . HIS H 2 37 ? 43.458 54.550 -3.080 1.00 32.39 37 HIS H O 1
ATOM 4607 N N . MET H 2 38 ? 41.849 55.357 -4.436 1.00 28.60 38 MET H N 1
ATOM 4608 C CA . MET H 2 38 ? 41.729 56.615 -3.747 1.00 27.77 38 MET H CA 1
ATOM 4609 C C . MET H 2 38 ? 42.807 57.583 -4.175 1.00 24.06 38 MET H C 1
ATOM 4610 O O . MET H 2 38 ? 43.017 58.591 -3.507 1.00 22.49 38 MET H O 1
ATOM 4615 N N . ASN H 2 39 ? 43.496 57.320 -5.278 1.00 23.97 39 ASN H N 1
ATOM 4616 C CA . ASN H 2 39 ? 44.426 58.331 -5.785 1.00 22.12 39 ASN H CA 1
ATOM 4617 C C . ASN H 2 39 ? 43.563 59.499 -6.238 1.00 21.18 39 ASN H C 1
ATOM 4618 O O . ASN H 2 39 ? 42.508 59.287 -6.848 1.00 20.99 39 ASN H O 1
ATOM 4623 N N . LEU H 2 40 ? 43.948 60.730 -5.961 1.00 17.67 40 LEU H N 1
ATOM 4624 C CA . LEU H 2 40 ? 43.137 61.859 -6.372 1.00 18.41 40 LEU H CA 1
ATOM 4625 C C . LEU H 2 40 ? 43.896 62.867 -7.227 1.00 22.14 40 LEU H C 1
ATOM 4626 O O . LEU H 2 40 ? 45.121 62.981 -7.107 1.00 22.63 40 LEU H O 1
ATOM 4631 N N . ILE H 2 41 ? 43.157 63.617 -8.023 1.00 20.06 41 ILE H N 1
ATOM 4632 C CA . ILE H 2 41 ? 43.737 64.717 -8.777 1.00 21.48 41 ILE H CA 1
ATOM 4633 C C . ILE H 2 41 ? 43.138 65.959 -8.098 1.00 21.98 41 ILE H C 1
ATOM 4634 O O . ILE H 2 41 ? 41.900 66.126 -8.034 1.00 19.03 41 ILE H O 1
ATOM 4639 N N . LEU H 2 42 ? 44.001 66.800 -7.539 1.00 19.44 42 LEU H N 1
ATOM 4640 C CA . LEU H 2 42 ? 43.551 68.015 -6.864 1.00 22.58 42 LEU H CA 1
ATOM 4641 C C . LEU H 2 42 ? 44.163 69.229 -7.558 1.00 24.07 42 LEU H C 1
ATOM 4642 O O . LEU H 2 42 ? 45.402 69.318 -7.581 1.00 24.53 42 LEU H O 1
ATOM 4647 N N . CYS H 2 43 ? 43.352 70.139 -8.094 1.00 24.53 43 CYS H N 1
ATOM 4648 C CA . CYS H 2 43 ? 43.959 71.297 -8.778 1.00 26.00 43 CYS H CA 1
ATOM 4649 C C . CYS H 2 43 ? 43.961 72.492 -7.839 1.00 24.42 43 CYS H C 1
ATOM 4650 O O . CYS H 2 43 ? 43.173 72.572 -6.896 1.00 24.72 43 CYS H O 1
ATOM 4654 N N . ASP H 2 44 ? 44.879 73.427 -8.047 1.00 24.05 44 ASP H N 1
ATOM 4655 C CA . ASP H 2 44 ? 44.995 74.619 -7.198 1.00 22.65 44 ASP H CA 1
ATOM 4656 C C . ASP H 2 44 ? 45.039 74.135 -5.750 1.00 19.96 44 ASP H C 1
ATOM 4657 O O . ASP H 2 44 ? 44.328 74.627 -4.899 1.00 20.94 44 ASP H O 1
ATOM 4662 N N . CYS H 2 45 ? 45.876 73.137 -5.476 1.00 20.08 45 CYS H N 1
ATOM 4663 C CA . CYS H 2 45 ? 45.966 72.507 -4.179 1.00 19.34 45 CYS H CA 1
ATOM 4664 C C . CYS H 2 45 ? 47.064 73.019 -3.269 1.00 21.79 45 CYS H C 1
ATOM 4665 O O . CYS H 2 45 ? 48.164 73.308 -3.722 1.00 20.41 45 CYS H O 1
ATOM 4668 N N . ASP H 2 46 ? 46.754 73.147 -1.984 1.00 22.05 46 ASP H N 1
ATOM 4669 C CA . ASP H 2 46 ? 47.732 73.582 -1.017 1.00 22.89 46 ASP H CA 1
ATOM 4670 C C . ASP H 2 46 ? 47.811 72.482 0.046 1.00 23.53 46 ASP H C 1
ATOM 4671 O O . ASP H 2 46 ? 46.797 71.801 0.228 1.00 22.40 46 ASP H O 1
ATOM 4676 N N . GLU H 2 47 ? 48.934 72.417 0.731 1.00 21.66 47 GLU H N 1
ATOM 4677 C CA . GLU H 2 47 ? 49.038 71.461 1.846 1.00 16.80 47 GLU H CA 1
ATOM 4678 C C . GLU H 2 47 ? 49.201 72.284 3.116 1.00 18.04 47 GLU H C 1
ATOM 4679 O O . GLU H 2 47 ? 49.976 73.249 3.139 1.00 19.85 47 GLU H O 1
ATOM 4685 N N . PHE H 2 48 ? 48.482 71.928 4.159 1.00 18.25 48 PHE H N 1
ATOM 4686 C CA . PHE H 2 48 ? 48.568 72.569 5.456 1.00 15.94 48 PHE H CA 1
ATOM 4687 C C . PHE H 2 48 ? 49.024 71.530 6.468 1.00 20.16 48 PHE H C 1
ATOM 4688 O O . PHE H 2 48 ? 48.556 70.380 6.447 1.00 19.59 48 PHE H O 1
ATOM 4696 N N . ARG H 2 49 ? 49.921 71.956 7.351 1.00 18.22 49 ARG H N 1
ATOM 4697 C CA . ARG H 2 49 ? 50.414 71.066 8.394 1.00 21.34 49 ARG H CA 1
ATOM 4698 C C . ARG H 2 49 ? 50.290 71.851 9.702 1.00 24.49 49 ARG H C 1
ATOM 4699 O O . ARG H 2 49 ? 50.627 73.046 9.738 1.00 23.23 49 ARG H O 1
ATOM 4707 N N . LYS H 2 50 ? 49.787 71.170 10.696 1.00 23.32 50 LYS H N 1
ATOM 4708 C CA . LYS H 2 50 ? 49.607 71.728 12.044 1.00 23.75 50 LYS H CA 1
ATOM 4709 C C . LYS H 2 50 ? 50.655 71.012 12.870 1.00 23.78 50 LYS H C 1
ATOM 4710 O O . LYS H 2 50 ? 50.673 69.770 12.930 1.00 21.81 50 LYS H O 1
ATOM 4716 N N . ILE H 2 51 ? 51.567 71.816 13.419 1.00 21.15 51 ILE H N 1
ATOM 4717 C CA . ILE H 2 51 ? 52.675 71.271 14.181 1.00 25.07 51 ILE H CA 1
ATOM 4718 C C . ILE H 2 51 ? 52.728 71.702 15.644 1.00 27.12 51 ILE H C 1
ATOM 4719 O O . ILE H 2 51 ? 52.629 72.884 15.998 1.00 26.60 51 ILE H O 1
ATOM 4724 N N . LYS H 2 52 ? 52.909 70.715 16.503 1.00 27.43 52 LYS H N 1
ATOM 4725 C CA . LYS H 2 52 ? 53.032 70.915 17.950 1.00 28.37 52 LYS H CA 1
ATOM 4726 C C . LYS H 2 52 ? 54.520 70.774 18.285 1.00 30.27 52 LYS H C 1
ATOM 4727 O O . LYS H 2 52 ? 55.098 69.687 18.203 1.00 29.36 52 LYS H O 1
ATOM 4733 N N . PRO H 2 53 ? 55.136 71.913 18.581 1.00 27.86 53 PRO H N 1
ATOM 4734 C CA . PRO H 2 53 ? 56.549 71.966 18.901 1.00 30.20 53 PRO H CA 1
ATOM 4735 C C . PRO H 2 53 ? 56.901 71.087 20.082 1.00 31.97 53 PRO H C 1
ATOM 4736 O O . PRO H 2 53 ? 56.076 70.866 20.973 1.00 30.96 53 PRO H O 1
ATOM 4740 N N . LYS H 2 54 ? 58.127 70.579 20.114 1.00 36.36 54 LYS H N 1
ATOM 4741 C CA . LYS H 2 54 ? 58.521 69.752 21.273 1.00 42.71 54 LYS H CA 1
ATOM 4742 C C . LYS H 2 54 ? 58.600 70.706 22.464 1.00 45.04 54 LYS H C 1
ATOM 4743 O O . LYS H 2 54 ? 58.111 70.434 23.564 1.00 44.59 54 LYS H O 1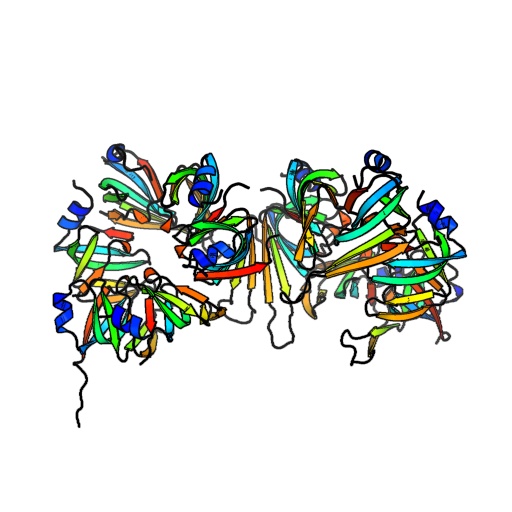
ATOM 4749 N N . ASN H 2 55 ? 59.185 71.882 22.219 1.00 46.24 55 ASN H N 1
ATOM 4750 C CA . ASN H 2 55 ? 59.295 72.905 23.248 1.00 48.32 55 ASN H CA 1
ATOM 4751 C C . ASN H 2 55 ? 57.878 73.343 23.640 1.00 49.03 55 ASN H C 1
ATOM 4752 O O . ASN H 2 55 ? 57.133 73.976 22.901 1.00 46.83 55 ASN H O 1
ATOM 4757 N N . SER H 2 56 ? 57.553 73.037 24.881 1.00 50.16 56 SER H N 1
ATOM 4758 C CA . SER H 2 56 ? 56.274 73.307 25.498 1.00 53.25 56 SER H CA 1
ATOM 4759 C C . SER H 2 56 ? 55.904 74.756 25.718 1.00 51.61 56 SER H C 1
ATOM 4760 O O . SER H 2 56 ? 54.717 75.033 25.933 1.00 53.74 56 SER H O 1
ATOM 4763 N N . LYS H 2 57 ? 56.838 75.699 25.663 1.00 49.68 57 LYS H N 1
ATOM 4764 C CA . LYS H 2 57 ? 56.507 77.110 25.837 1.00 47.41 57 LYS H CA 1
ATOM 4765 C C . LYS H 2 57 ? 56.115 77.739 24.491 1.00 44.84 57 LYS H C 1
ATOM 4766 O O . LYS H 2 57 ? 55.644 78.879 24.419 1.00 40.28 57 LYS H O 1
ATOM 4772 N N . GLN H 2 58 ? 56.317 76.988 23.406 1.00 41.66 58 GLN H N 1
ATOM 4773 C CA . GLN H 2 58 ? 55.964 77.490 22.077 1.00 42.81 58 GLN H CA 1
ATOM 4774 C C . GLN H 2 58 ? 54.575 77.005 21.697 1.00 40.78 58 GLN H C 1
ATOM 4775 O O . GLN H 2 58 ? 54.167 75.897 22.056 1.00 41.71 58 GLN H O 1
ATOM 4781 N N . ALA H 2 59 ? 53.824 77.832 20.986 1.00 38.13 59 ALA H N 1
ATOM 4782 C CA . ALA H 2 59 ? 52.470 77.472 20.583 1.00 35.77 59 ALA H CA 1
ATOM 4783 C C . ALA H 2 59 ? 52.454 76.586 19.335 1.00 32.52 59 ALA H C 1
ATOM 4784 O O . ALA H 2 59 ? 53.426 76.531 18.606 1.00 32.04 59 ALA H O 1
ATOM 4786 N N . GLU H 2 60 ? 51.320 75.934 19.112 1.00 33.18 60 GLU H N 1
ATOM 4787 C CA . GLU H 2 60 ? 51.158 75.106 17.918 1.00 33.60 60 GLU H CA 1
ATOM 4788 C C . GLU H 2 60 ? 51.308 76.012 16.701 1.00 31.34 60 GLU H C 1
ATOM 4789 O O . GLU H 2 60 ? 50.797 77.129 16.701 1.00 30.39 60 GLU H O 1
ATOM 4795 N N . ARG H 2 61 ? 52.025 75.603 15.663 1.00 30.02 61 ARG H N 1
ATOM 4796 C CA . ARG H 2 61 ? 52.193 76.460 14.498 1.00 27.60 61 ARG H CA 1
ATOM 4797 C C . ARG H 2 61 ? 51.665 75.745 13.252 1.00 28.38 61 ARG H C 1
ATOM 4798 O O . ARG H 2 61 ? 51.398 74.544 13.265 1.00 26.68 61 ARG H O 1
ATOM 4806 N N . GLU H 2 62 ? 51.535 76.525 12.196 1.00 26.09 62 GLU H N 1
ATOM 4807 C CA . GLU H 2 62 ? 51.020 76.032 10.937 1.00 27.75 62 GLU H CA 1
ATOM 4808 C C . GLU H 2 62 ? 51.942 76.315 9.773 1.00 25.02 62 GLU H C 1
ATOM 4809 O O . GLU H 2 62 ? 52.666 77.319 9.677 1.00 23.71 62 GLU H O 1
ATOM 4815 N N . GLU H 2 63 ? 51.949 75.366 8.840 1.00 19.41 63 GLU H N 1
ATOM 4816 C CA . GLU H 2 63 ? 52.768 75.541 7.658 1.00 19.86 63 GLU H CA 1
ATOM 4817 C C . GLU H 2 63 ? 51.842 75.359 6.461 1.00 21.98 63 GLU H C 1
ATOM 4818 O O . GLU H 2 63 ? 51.016 74.432 6.459 1.00 21.25 63 GLU H O 1
ATOM 4824 N N . LYS H 2 64 ? 52.003 76.249 5.501 1.00 16.17 64 LYS H N 1
ATOM 4825 C CA . LYS H 2 64 ? 51.197 76.089 4.286 1.00 19.91 64 LYS H CA 1
ATOM 4826 C C . LYS H 2 64 ? 52.182 76.007 3.120 1.00 21.50 64 LYS H C 1
ATOM 4827 O O . LYS H 2 64 ? 53.144 76.778 3.047 1.00 20.07 64 LYS H O 1
ATOM 4833 N N . ARG H 2 65 ? 51.926 75.066 2.208 1.00 20.91 65 ARG H N 1
ATOM 4834 C CA . ARG H 2 65 ? 52.739 74.955 1.013 1.00 20.67 65 ARG H CA 1
ATOM 4835 C C . ARG H 2 65 ? 51.789 75.084 -0.186 1.00 21.68 65 ARG H C 1
ATOM 4836 O O . ARG H 2 65 ? 50.823 74.308 -0.283 1.00 23.81 65 ARG H O 1
ATOM 4844 N N . VAL H 2 66 ? 52.043 76.030 -1.069 1.00 18.65 66 VAL H N 1
ATOM 4845 C CA . VAL H 2 66 ? 51.264 76.171 -2.307 1.00 19.68 66 VAL H CA 1
ATOM 4846 C C . VAL H 2 66 ? 51.784 75.101 -3.253 1.00 23.26 66 VAL H C 1
ATOM 4847 O O . VAL H 2 66 ? 52.980 75.129 -3.560 1.00 25.85 66 VAL H O 1
ATOM 4851 N N . LEU H 2 67 ? 50.997 74.119 -3.704 1.00 22.92 67 LEU H N 1
ATOM 4852 C CA . LEU H 2 67 ? 51.518 73.073 -4.569 1.00 21.52 67 LEU H CA 1
ATOM 4853 C C . LEU H 2 67 ? 51.126 73.220 -6.024 1.00 25.16 67 LEU H C 1
ATOM 4854 O O . LEU H 2 67 ? 52.004 73.243 -6.883 1.00 26.54 67 LEU H O 1
ATOM 4859 N N . GLY H 2 68 ? 49.839 73.364 -6.321 1.00 26.05 68 GLY H N 1
ATOM 4860 C CA . GLY H 2 68 ? 49.405 73.514 -7.721 1.00 23.48 68 GLY H CA 1
ATOM 4861 C C . GLY H 2 68 ? 48.557 72.287 -8.056 1.00 22.70 68 GLY H C 1
ATOM 4862 O O . GLY H 2 68 ? 47.665 71.938 -7.297 1.00 25.37 68 GLY H O 1
ATOM 4863 N N . LEU H 2 69 ? 48.813 71.652 -9.176 1.00 22.95 69 LEU H N 1
ATOM 4864 C CA . LEU H 2 69 ? 48.103 70.472 -9.627 1.00 23.46 69 LEU H CA 1
ATOM 4865 C C . LEU H 2 69 ? 48.749 69.248 -8.995 1.00 23.22 69 LEU H C 1
ATOM 4866 O O . LEU H 2 69 ? 49.868 68.848 -9.287 1.00 25.56 69 LEU H O 1
ATOM 4871 N N . VAL H 2 70 ? 48.025 68.654 -8.046 1.00 22.82 70 VAL H N 1
ATOM 4872 C CA . VAL H 2 70 ? 48.535 67.525 -7.305 1.00 20.04 70 VAL H CA 1
ATOM 4873 C C . VAL H 2 70 ? 47.882 66.188 -7.546 1.00 21.22 70 VAL H C 1
ATOM 4874 O O . VAL H 2 70 ? 46.662 66.069 -7.618 1.00 18.50 70 VAL H O 1
ATOM 4878 N N . LEU H 2 71 ? 48.730 65.164 -7.617 1.00 21.32 71 LEU H N 1
ATOM 4879 C CA . LEU H 2 71 ? 48.229 63.793 -7.728 1.00 20.21 71 LEU H CA 1
ATOM 4880 C C . LEU H 2 71 ? 48.518 63.266 -6.295 1.00 19.98 71 LEU H C 1
ATOM 4881 O O . LEU H 2 71 ? 49.695 63.098 -5.954 1.00 18.20 71 LEU H O 1
ATOM 4886 N N . LEU H 2 72 ? 47.483 63.112 -5.490 1.00 17.17 72 LEU H N 1
ATOM 4887 C CA . LEU H 2 72 ? 47.642 62.661 -4.113 1.00 17.44 72 LEU H CA 1
ATOM 4888 C C . LEU H 2 72 ? 47.470 61.148 -4.072 1.00 18.53 72 LEU H C 1
ATOM 4889 O O . LEU H 2 72 ? 46.409 60.657 -4.478 1.00 20.40 72 LEU H O 1
ATOM 4894 N N . ARG H 2 73 ? 48.464 60.423 -3.557 1.00 14.63 73 ARG H N 1
ATOM 4895 C CA . ARG H 2 73 ? 48.342 58.969 -3.483 1.00 18.36 73 ARG H CA 1
ATOM 4896 C C . ARG H 2 73 ? 47.368 58.576 -2.391 1.00 23.55 73 ARG H C 1
ATOM 4897 O O . ARG H 2 73 ? 47.384 59.055 -1.243 1.00 22.00 73 ARG H O 1
ATOM 4905 N N . GLY H 2 74 ? 46.448 57.677 -2.798 1.00 21.13 74 GLY H N 1
ATOM 4906 C CA . GLY H 2 74 ? 45.394 57.265 -1.893 1.00 19.52 74 GLY H CA 1
ATOM 4907 C C . GLY H 2 74 ? 45.747 56.464 -0.670 1.00 19.99 74 GLY H C 1
ATOM 4908 O O . GLY H 2 74 ? 44.990 56.540 0.289 1.00 19.54 74 GLY H O 1
ATOM 4909 N N . GLU H 2 75 ? 46.849 55.747 -0.661 1.00 17.90 75 GLU H N 1
ATOM 4910 C CA . GLU H 2 75 ? 47.201 54.899 0.466 1.00 26.23 75 GLU H CA 1
ATOM 4911 C C . GLU H 2 75 ? 47.431 55.643 1.772 1.00 24.87 75 GLU H C 1
ATOM 4912 O O . GLU H 2 75 ? 47.268 54.981 2.796 1.00 20.33 75 GLU H O 1
ATOM 4923 N N . ASN H 2 76 ? 47.755 56.938 1.766 1.00 20.54 76 ASN H N 1
ATOM 4924 C CA . ASN H 2 76 ? 47.941 57.641 3.028 1.00 22.05 76 ASN H CA 1
ATOM 4925 C C . ASN H 2 76 ? 46.673 58.428 3.358 1.00 16.38 76 ASN H C 1
ATOM 4926 O O . ASN H 2 76 ? 46.643 59.020 4.418 1.00 17.47 76 ASN H O 1
ATOM 4931 N N . LEU H 2 77 ? 45.704 58.455 2.453 1.00 16.11 77 LEU H N 1
ATOM 4932 C CA . LEU H 2 77 ? 44.447 59.228 2.599 1.00 18.00 77 LEU H CA 1
ATOM 4933 C C . LEU H 2 77 ? 43.458 58.585 3.602 1.00 19.56 77 LEU H C 1
ATOM 4934 O O . LEU H 2 77 ? 42.999 57.469 3.388 1.00 16.80 77 LEU H O 1
ATOM 4939 N N . VAL H 2 78 ? 43.111 59.257 4.722 1.00 15.72 78 VAL H N 1
ATOM 4940 C CA . VAL H 2 78 ? 42.214 58.621 5.727 1.00 17.61 78 VAL H CA 1
ATOM 4941 C C . VAL H 2 78 ? 40.817 59.249 5.820 1.00 20.07 78 VAL H C 1
ATOM 4942 O O . VAL H 2 78 ? 39.873 58.645 6.318 1.00 17.35 78 VAL H O 1
ATOM 4946 N N . SER H 2 79 ? 40.754 60.479 5.323 1.00 18.09 79 SER H N 1
ATOM 4947 C CA . SER H 2 79 ? 39.593 61.353 5.438 1.00 20.99 79 SER H CA 1
ATOM 4948 C C . SER H 2 79 ? 39.445 62.368 4.308 1.00 19.52 79 SER H C 1
ATOM 4949 O O . SER H 2 79 ? 40.439 62.951 3.855 1.00 17.73 79 SER H O 1
ATOM 4952 N N . MET H 2 80 ? 38.225 62.603 3.837 1.00 17.81 80 MET H N 1
ATOM 4953 C CA . MET H 2 80 ? 38.019 63.614 2.793 1.00 21.29 80 MET H CA 1
ATOM 4954 C C . MET H 2 80 ? 36.676 64.296 3.050 1.00 27.17 80 MET H C 1
ATOM 4955 O O . MET H 2 80 ? 35.671 63.569 3.058 1.00 26.39 80 MET H O 1
ATOM 4960 N N . THR H 2 81 ? 36.678 65.597 3.281 1.00 24.69 81 THR H N 1
ATOM 4961 C CA . THR H 2 81 ? 35.450 66.338 3.559 1.00 25.59 81 THR H CA 1
ATOM 4962 C C . THR H 2 81 ? 35.311 67.537 2.630 1.00 25.40 81 THR H C 1
ATOM 4963 O O . THR H 2 81 ? 36.309 68.028 2.066 1.00 19.96 81 THR H O 1
ATOM 4967 N N . VAL H 2 82 ? 34.090 68.015 2.421 1.00 23.66 82 VAL H N 1
ATOM 4968 C CA . VAL H 2 82 ? 33.886 69.148 1.520 1.00 24.50 82 VAL H CA 1
ATOM 4969 C C . VAL H 2 82 ? 34.447 70.401 2.175 1.00 25.61 82 VAL H C 1
ATOM 4970 O O . VAL H 2 82 ? 34.137 70.636 3.336 1.00 24.65 82 VAL H O 1
ATOM 4974 N N . GLU H 2 83 ? 35.238 71.176 1.438 1.00 23.27 83 GLU H N 1
ATOM 4975 C CA . GLU H 2 83 ? 35.794 72.380 2.031 1.00 26.53 83 GLU H CA 1
ATOM 4976 C C . GLU H 2 83 ? 34.895 73.542 1.593 1.00 23.26 83 GLU H C 1
ATOM 4977 O O . GLU H 2 83 ? 34.633 74.433 2.372 1.00 26.45 83 GLU H O 1
ATOM 4983 N N . GLY H 2 84 ? 34.450 73.493 0.358 1.00 25.23 84 GLY H N 1
ATOM 4984 C CA . GLY H 2 84 ? 33.596 74.577 -0.134 1.00 26.39 84 GLY H CA 1
ATOM 4985 C C . GLY H 2 84 ? 33.111 74.200 -1.519 1.00 31.45 84 GLY H C 1
ATOM 4986 O O . GLY H 2 84 ? 33.522 73.181 -2.042 1.00 30.18 84 GLY H O 1
ATOM 4987 N N . PRO H 2 85 ? 32.246 75.036 -2.082 1.00 35.01 85 PRO H N 1
ATOM 4988 C CA . PRO H 2 85 ? 31.687 74.802 -3.389 1.00 37.25 85 PRO H CA 1
ATOM 4989 C C . PRO H 2 85 ? 32.695 74.920 -4.515 1.00 38.52 85 PRO H C 1
ATOM 4990 O O . PRO H 2 85 ? 33.794 75.439 -4.353 1.00 37.76 85 PRO H O 1
ATOM 4994 N N . PRO H 2 86 ? 32.293 74.427 -5.679 1.00 39.81 86 PRO H N 1
ATOM 4995 C CA . PRO H 2 86 ? 33.128 74.501 -6.868 1.00 40.70 86 PRO H CA 1
ATOM 4996 C C . PRO H 2 86 ? 33.503 75.967 -7.025 1.00 43.40 86 PRO H C 1
ATOM 4997 O O . PRO H 2 86 ? 32.700 76.883 -6.836 1.00 43.05 86 PRO H O 1
ATOM 5001 N N . PRO H 2 87 ? 34.771 76.217 -7.308 1.00 44.36 87 PRO H N 1
ATOM 5002 C CA . PRO H 2 87 ? 35.273 77.566 -7.447 1.00 47.09 87 PRO H CA 1
ATOM 5003 C C . PRO H 2 87 ? 34.801 78.227 -8.731 1.00 49.67 87 PRO H C 1
ATOM 5004 O O . PRO H 2 87 ? 34.572 77.566 -9.748 1.00 49.35 87 PRO H O 1
ATOM 5008 N N . LYS H 2 88 ? 34.685 79.542 -8.676 1.00 52.68 88 LYS H N 1
ATOM 5009 C CA . LYS H 2 88 ? 34.274 80.382 -9.786 1.00 57.16 88 LYS H CA 1
ATOM 5010 C C . LYS H 2 88 ? 32.759 80.616 -9.775 1.00 58.74 88 LYS H C 1
ATOM 5011 O O . LYS H 2 88 ? 32.392 81.786 -9.596 1.00 62.08 88 LYS H O 1
ATOM 5017 N N . ILE I 1 3 ? 37.491 33.673 20.314 1.00 65.21 3 ILE I N 1
ATOM 5018 C CA . ILE I 1 3 ? 36.677 33.530 19.101 1.00 64.88 3 ILE I CA 1
ATOM 5019 C C . ILE I 1 3 ? 37.460 32.774 18.045 1.00 63.19 3 ILE I C 1
ATOM 5020 O O . ILE I 1 3 ? 37.006 32.448 16.947 1.00 63.61 3 ILE I O 1
ATOM 5025 N N . GLY I 1 4 ? 38.719 32.460 18.355 1.00 60.84 4 GLY I N 1
ATOM 5026 C CA . GLY I 1 4 ? 39.606 31.729 17.481 1.00 54.80 4 GLY I CA 1
ATOM 5027 C C . GLY I 1 4 ? 40.147 32.439 16.266 1.00 49.74 4 GLY I C 1
ATOM 5028 O O . GLY I 1 4 ? 41.246 32.030 15.832 1.00 50.31 4 GLY I O 1
ATOM 5029 N N . VAL I 1 5 ? 39.482 33.435 15.685 1.00 41.39 5 VAL I N 1
ATOM 5030 C CA . VAL I 1 5 ? 40.045 34.077 14.491 1.00 36.22 5 VAL I CA 1
ATOM 5031 C C . VAL I 1 5 ? 40.095 35.583 14.683 1.00 29.82 5 VAL I C 1
ATOM 5032 O O . VAL I 1 5 ? 39.109 36.276 14.933 1.00 29.20 5 VAL I O 1
ATOM 5036 N N . PRO I 1 6 ? 41.309 36.130 14.615 1.00 27.01 6 PRO I N 1
ATOM 5037 C CA . PRO I 1 6 ? 41.542 37.567 14.771 1.00 23.45 6 PRO I CA 1
ATOM 5038 C C . PRO I 1 6 ? 40.511 38.395 14.035 1.00 23.37 6 PRO I C 1
ATOM 5039 O O . PRO I 1 6 ? 39.910 39.260 14.660 1.00 24.27 6 PRO I O 1
ATOM 5043 N N . ILE I 1 7 ? 40.274 38.154 12.747 1.00 24.30 7 ILE I N 1
ATOM 5044 C CA . ILE I 1 7 ? 39.289 38.912 11.991 1.00 26.53 7 ILE I CA 1
ATOM 5045 C C . ILE I 1 7 ? 37.892 38.784 12.576 1.00 26.96 7 ILE I C 1
ATOM 5046 O O . ILE I 1 7 ? 37.113 39.745 12.588 1.00 21.42 7 ILE I O 1
ATOM 5051 N N . LYS I 1 8 ? 37.541 37.608 13.098 1.00 27.88 8 LYS I N 1
ATOM 5052 C CA . LYS I 1 8 ? 36.214 37.419 13.687 1.00 31.72 8 LYS I CA 1
ATOM 5053 C C . LYS I 1 8 ? 36.046 38.296 14.916 1.00 29.42 8 LYS I C 1
ATOM 5054 O O . LYS I 1 8 ? 35.014 38.944 15.116 1.00 27.41 8 LYS I O 1
ATOM 5060 N N . VAL I 1 9 ? 37.095 38.354 15.734 1.00 27.05 9 VAL I N 1
ATOM 5061 C CA . VAL I 1 9 ? 37.048 39.197 16.920 1.00 28.61 9 VAL I CA 1
ATOM 5062 C C . VAL I 1 9 ? 36.907 40.668 16.512 1.00 28.40 9 VAL I C 1
ATOM 5063 O O . VAL I 1 9 ? 36.185 41.412 17.167 1.00 27.28 9 VAL I O 1
ATOM 5067 N N . LEU I 1 10 ? 37.609 41.084 15.464 1.00 27.04 10 LEU I N 1
ATOM 5068 C CA . LEU I 1 10 ? 37.541 42.468 15.003 1.00 26.24 10 LEU I CA 1
ATOM 5069 C C . LEU I 1 10 ? 36.131 42.781 14.525 1.00 26.56 10 LEU I C 1
ATOM 5070 O O . LEU I 1 10 ? 35.527 43.801 14.894 1.00 22.66 10 LEU I O 1
ATOM 5075 N N . HIS I 1 11 ? 35.563 41.873 13.708 1.00 27.28 11 HIS I N 1
ATOM 5076 C CA . HIS I 1 11 ? 34.202 42.058 13.246 1.00 28.42 11 HIS I CA 1
ATOM 5077 C C . HIS I 1 11 ? 33.234 42.165 14.426 1.00 28.24 11 HIS I C 1
ATOM 5078 O O . HIS I 1 11 ? 32.257 42.919 14.332 1.00 29.59 11 HIS I O 1
ATOM 5085 N N . GLU I 1 12 ? 33.484 41.482 15.530 1.00 28.85 12 GLU I N 1
ATOM 5086 C CA . GLU I 1 12 ? 32.631 41.553 16.705 1.00 31.72 12 GLU I CA 1
ATOM 5087 C C . GLU I 1 12 ? 32.764 42.908 17.370 1.00 32.59 12 GLU I C 1
ATOM 5088 O O . GLU I 1 12 ? 31.862 43.295 18.120 1.00 32.93 12 GLU I O 1
ATOM 5094 N N . ALA I 1 13 ? 33.820 43.688 17.099 1.00 28.27 13 ALA I N 1
ATOM 5095 C CA . ALA I 1 13 ? 33.974 45.020 17.683 1.00 26.53 13 ALA I CA 1
ATOM 5096 C C . ALA I 1 13 ? 33.219 46.083 16.895 1.00 24.87 13 ALA I C 1
ATOM 5097 O O . ALA I 1 13 ? 33.108 47.216 17.366 1.00 25.68 13 ALA I O 1
ATOM 5099 N N . GLU I 1 14 ? 32.703 45.789 15.707 1.00 27.50 14 GLU I N 1
ATOM 5100 C CA . GLU I 1 14 ? 31.948 46.788 14.941 1.00 28.64 14 GLU I CA 1
ATOM 5101 C C . GLU I 1 14 ? 30.786 47.295 15.787 1.00 30.90 14 GLU I C 1
ATOM 5102 O O . GLU I 1 14 ? 30.132 46.522 16.484 1.00 27.03 14 GLU I O 1
ATOM 5108 N N . GLY I 1 15 ? 30.561 48.615 15.782 1.00 27.54 15 GLY I N 1
ATOM 5109 C CA . GLY I 1 15 ? 29.498 49.212 16.580 1.00 27.88 15 GLY I CA 1
ATOM 5110 C C . GLY I 1 15 ? 30.081 49.638 17.927 1.00 30.27 15 GLY I C 1
ATOM 5111 O O . GLY I 1 15 ? 29.409 50.287 18.731 1.00 31.93 15 GLY I O 1
ATOM 5112 N N . HIS I 1 16 ? 31.341 49.282 18.204 1.00 25.57 16 HIS I N 1
ATOM 5113 C CA . HIS I 1 16 ? 31.972 49.645 19.442 1.00 28.89 16 HIS I CA 1
ATOM 5114 C C . HIS I 1 16 ? 33.164 50.582 19.184 1.00 26.75 16 HIS I C 1
ATOM 5115 O O . HIS I 1 16 ? 33.647 50.727 18.065 1.00 26.64 16 HIS I O 1
ATOM 5122 N N . ILE I 1 17 ? 33.587 51.148 20.288 1.00 25.53 17 ILE I N 1
ATOM 5123 C CA . ILE I 1 17 ? 34.738 52.042 20.279 1.00 28.27 17 ILE I CA 1
ATOM 5124 C C . ILE I 1 17 ? 36.002 51.202 20.362 1.00 26.92 17 ILE I C 1
ATOM 5125 O O . ILE I 1 17 ? 36.171 50.298 21.172 1.00 26.46 17 ILE I O 1
ATOM 5130 N N . VAL I 1 18 ? 36.907 51.487 19.416 1.00 25.33 18 VAL I N 1
ATOM 5131 C CA . VAL I 1 18 ? 38.174 50.784 19.366 1.00 21.65 18 VAL I CA 1
ATOM 5132 C C . VAL I 1 18 ? 39.297 51.829 19.345 1.00 23.07 18 VAL I C 1
ATOM 5133 O O . VAL I 1 18 ? 39.092 53.017 19.105 1.00 21.65 18 VAL I O 1
ATOM 5137 N N . THR I 1 19 ? 40.505 51.352 19.613 1.00 21.88 19 THR I N 1
ATOM 5138 C CA . THR I 1 19 ? 41.639 52.267 19.550 1.00 23.10 19 THR I CA 1
ATOM 5139 C C . THR I 1 19 ? 42.514 51.663 18.450 1.00 25.66 19 THR I C 1
ATOM 5140 O O . THR I 1 19 ? 42.762 50.450 18.485 1.00 23.07 19 THR I O 1
ATOM 5144 N N . CYS I 1 20 ? 42.935 52.533 17.538 1.00 21.88 20 CYS I N 1
ATOM 5145 C CA . CYS I 1 20 ? 43.812 52.008 16.488 1.00 20.66 20 CYS I CA 1
ATOM 5146 C C . CYS I 1 20 ? 45.152 52.703 16.563 1.00 18.88 20 CYS I C 1
ATOM 5147 O O . CYS I 1 20 ? 45.206 53.920 16.322 1.00 19.85 20 CYS I O 1
ATOM 5150 N N . GLU I 1 21 ? 46.237 52.016 16.850 1.00 15.85 21 GLU I N 1
ATOM 5151 C CA . GLU I 1 21 ? 47.552 52.674 16.874 1.00 16.00 21 GLU I CA 1
ATOM 5152 C C . GLU I 1 21 ? 48.266 52.295 15.585 1.00 17.08 21 GLU I C 1
ATOM 5153 O O . GLU I 1 21 ? 4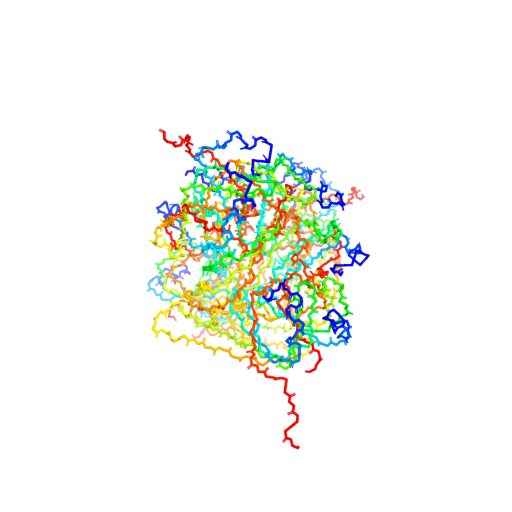8.376 51.100 15.278 1.00 15.40 21 GLU I O 1
ATOM 5159 N N . THR I 1 22 ? 48.768 53.266 14.836 1.00 16.02 22 THR I N 1
ATOM 5160 C CA . THR I 1 22 ? 49.393 52.968 13.561 1.00 16.58 22 THR I CA 1
ATOM 5161 C C . THR I 1 22 ? 50.873 52.689 13.708 1.00 16.38 22 THR I C 1
ATOM 5162 O O . THR I 1 22 ? 51.524 52.959 14.706 1.00 14.41 22 THR I O 1
ATOM 5166 N N . ASN I 1 23 ? 51.443 52.159 12.628 1.00 16.98 23 ASN I N 1
ATOM 5167 C CA . ASN I 1 23 ? 52.860 51.872 12.536 1.00 16.65 23 ASN I CA 1
ATOM 5168 C C . ASN I 1 23 ? 53.720 53.130 12.647 1.00 19.22 23 ASN I C 1
ATOM 5169 O O . ASN I 1 23 ? 54.903 53.026 12.994 1.00 20.60 23 ASN I O 1
ATOM 5174 N N . THR I 1 24 ? 53.192 54.311 12.373 1.00 21.30 24 THR I N 1
ATOM 5175 C CA . THR I 1 24 ? 53.968 55.534 12.477 1.00 23.79 24 THR I CA 1
ATOM 5176 C C . THR I 1 24 ? 53.639 56.335 13.727 1.00 26.02 24 THR I C 1
ATOM 5177 O O . THR I 1 24 ? 54.013 57.503 13.832 1.00 28.14 24 THR I O 1
ATOM 5181 N N . GLY I 1 25 ? 52.964 55.735 14.709 1.00 24.13 25 GLY I N 1
ATOM 5182 C CA . GLY I 1 25 ? 52.683 56.393 15.951 1.00 26.93 25 GLY I CA 1
ATOM 5183 C C . GLY I 1 25 ? 51.441 57.221 16.139 1.00 24.57 25 GLY I C 1
ATOM 5184 O O . GLY I 1 25 ? 51.295 57.765 17.232 1.00 27.36 25 GLY I O 1
ATOM 5185 N N . GLU I 1 26 ? 50.562 57.320 15.169 1.00 19.17 26 GLU I N 1
ATOM 5186 C CA . GLU I 1 26 ? 49.313 58.057 15.344 1.00 19.36 26 GLU I CA 1
ATOM 5187 C C . GLU I 1 26 ? 48.360 57.148 16.101 1.00 20.33 26 GLU I C 1
ATOM 5188 O O . GLU I 1 26 ? 48.453 55.917 15.975 1.00 21.61 26 GLU I O 1
ATOM 5194 N N . VAL I 1 27 ? 47.445 57.708 16.866 1.00 20.46 27 VAL I N 1
ATOM 5195 C CA . VAL I 1 27 ? 46.489 56.908 17.612 1.00 18.56 27 VAL I CA 1
ATOM 5196 C C . VAL I 1 27 ? 45.082 57.400 17.264 1.00 21.67 27 VAL I C 1
ATOM 5197 O O . VAL I 1 27 ? 44.783 58.576 17.484 1.00 22.17 27 VAL I O 1
ATOM 5201 N N . TYR I 1 28 ? 44.243 56.523 16.737 1.00 17.79 28 TYR I N 1
ATOM 5202 C CA . TYR I 1 28 ? 42.895 56.904 16.362 1.00 19.06 28 TYR I CA 1
ATOM 5203 C C . TYR I 1 28 ? 41.904 56.195 17.272 1.00 20.88 28 TYR I C 1
ATOM 5204 O O . TYR I 1 28 ? 41.943 54.964 17.331 1.00 19.90 28 TYR I O 1
ATOM 5213 N N . ARG I 1 29 ? 41.022 56.919 17.946 1.00 21.51 29 ARG I N 1
ATOM 5214 C CA . ARG I 1 29 ? 40.078 56.212 18.824 1.00 21.55 29 ARG I CA 1
ATOM 5215 C C . ARG I 1 29 ? 38.700 56.671 18.425 1.00 22.79 29 ARG I C 1
ATOM 5216 O O . ARG I 1 29 ? 38.461 57.884 18.387 1.00 25.32 29 ARG I O 1
ATOM 5224 N N . GLY I 1 30 ? 37.818 55.722 18.117 1.00 22.91 30 GLY I N 1
ATOM 5225 C CA . GLY I 1 30 ? 36.466 56.104 17.697 1.00 21.27 30 GLY I CA 1
ATOM 5226 C C . GLY I 1 30 ? 35.656 54.828 17.487 1.00 22.43 30 GLY I C 1
ATOM 5227 O O . GLY I 1 30 ? 36.152 53.738 17.720 1.00 22.60 30 GLY I O 1
ATOM 5228 N N . LYS I 1 31 ? 34.422 54.995 17.051 1.00 22.66 31 LYS I N 1
ATOM 5229 C CA . LYS I 1 31 ? 33.549 53.854 16.818 1.00 24.00 31 LYS I CA 1
ATOM 5230 C C . LYS I 1 31 ? 33.943 53.130 15.545 1.00 24.24 31 LYS I C 1
ATOM 5231 O O . LYS I 1 31 ? 34.056 53.757 14.506 1.00 22.86 31 LYS I O 1
ATOM 5237 N N . LEU I 1 32 ? 34.172 51.821 15.648 1.00 21.95 32 LEU I N 1
ATOM 5238 C CA . LEU I 1 32 ? 34.495 51.047 14.456 1.00 24.51 32 LEU I CA 1
ATOM 5239 C C . LEU I 1 32 ? 33.165 50.862 13.712 1.00 23.75 32 LEU I C 1
ATOM 5240 O O . LEU I 1 32 ? 32.243 50.308 14.317 1.00 27.16 32 LEU I O 1
ATOM 5245 N N . ILE I 1 33 ? 33.014 51.309 12.497 1.00 25.24 33 ILE I N 1
ATOM 5246 C CA . ILE I 1 33 ? 31.785 51.151 11.739 1.00 29.10 33 ILE I CA 1
ATOM 5247 C C . ILE I 1 33 ? 31.859 49.799 11.023 1.00 30.30 33 ILE I C 1
ATOM 5248 O O . ILE I 1 33 ? 30.961 48.972 11.070 1.00 28.13 33 ILE I O 1
ATOM 5253 N N . GLU I 1 34 ? 33.008 49.622 10.382 1.00 26.64 34 GLU I N 1
ATOM 5254 C CA . GLU I 1 34 ? 33.219 48.407 9.615 1.00 28.77 34 GLU I CA 1
ATOM 5255 C C . GLU I 1 34 ? 34.679 48.049 9.379 1.00 27.99 34 GLU I C 1
ATOM 5256 O O . GLU I 1 34 ? 35.510 48.906 9.005 1.00 25.45 34 GLU I O 1
ATOM 5262 N N . ALA I 1 35 ? 34.938 46.760 9.589 1.00 22.39 35 ALA I N 1
ATOM 5263 C CA . ALA I 1 35 ? 36.256 46.214 9.317 1.00 25.62 35 ALA I CA 1
ATOM 5264 C C . ALA I 1 35 ? 36.186 45.320 8.069 1.00 27.58 35 ALA I C 1
ATOM 5265 O O . ALA I 1 35 ? 35.350 44.423 8.022 1.00 27.84 35 ALA I O 1
ATOM 5267 N N . GLU I 1 36 ? 37.028 45.531 7.067 1.00 26.13 36 GLU I N 1
ATOM 5268 C CA . GLU I 1 36 ? 37.007 44.649 5.907 1.00 28.26 36 GLU I CA 1
ATOM 5269 C C . GLU I 1 36 ? 37.925 43.467 6.242 1.00 29.24 36 GLU I C 1
ATOM 5270 O O . GLU I 1 36 ? 38.658 43.465 7.252 1.00 27.68 36 GLU I O 1
ATOM 5276 N N . ASP I 1 37 ? 37.922 42.464 5.382 1.00 26.97 37 ASP I N 1
ATOM 5277 C CA . ASP I 1 37 ? 38.708 41.254 5.590 1.00 30.97 37 ASP I CA 1
ATOM 5278 C C . ASP I 1 37 ? 40.194 41.466 5.650 1.00 28.84 37 ASP I C 1
ATOM 5279 O O . ASP I 1 37 ? 40.919 40.659 6.248 1.00 29.31 37 ASP I O 1
ATOM 5284 N N . ASN I 1 38 ? 40.722 42.557 5.106 1.00 25.82 38 ASN I N 1
ATOM 5285 C CA . ASN I 1 38 ? 42.151 42.819 5.197 1.00 25.46 38 ASN I CA 1
ATOM 5286 C C . ASN I 1 38 ? 42.426 43.705 6.418 1.00 25.23 38 ASN I C 1
ATOM 5287 O O . ASN I 1 38 ? 43.550 44.150 6.601 1.00 24.29 38 ASN I O 1
ATOM 5292 N N . MET I 1 39 ? 41.418 43.971 7.238 1.00 23.12 39 MET I N 1
ATOM 5293 C CA . MET I 1 39 ? 41.486 44.751 8.457 1.00 24.42 39 MET I CA 1
ATOM 5294 C C . MET I 1 39 ? 41.494 46.260 8.256 1.00 23.76 39 MET I C 1
ATOM 5295 O O . MET I 1 39 ? 41.817 47.057 9.133 1.00 22.60 39 MET I O 1
ATOM 5300 N N . ASN I 1 40 ? 41.136 46.692 7.063 1.00 19.73 40 ASN I N 1
ATOM 5301 C CA . ASN I 1 40 ? 41.001 48.123 6.781 1.00 20.91 40 ASN I CA 1
ATOM 5302 C C . ASN I 1 40 ? 39.773 48.521 7.606 1.00 22.06 40 ASN I C 1
ATOM 5303 O O . ASN I 1 40 ? 38.737 47.828 7.505 1.00 22.62 40 ASN I O 1
ATOM 5308 N N . CYS I 1 41 ? 39.876 49.555 8.426 1.00 19.97 41 CYS I N 1
ATOM 5309 C CA . CYS I 1 41 ? 38.774 49.962 9.258 1.00 20.36 41 CYS I CA 1
ATOM 5310 C C . CYS I 1 41 ? 38.204 51.342 8.971 1.00 22.01 41 CYS I C 1
ATOM 5311 O O . CYS I 1 41 ? 38.861 52.372 8.889 1.00 20.14 41 CYS I O 1
ATOM 5314 N N . GLN I 1 42 ? 36.888 51.343 8.858 1.00 21.58 42 GLN I N 1
ATOM 5315 C CA . GLN I 1 42 ? 36.112 52.561 8.664 1.00 23.99 42 GLN I CA 1
ATOM 5316 C C . GLN I 1 42 ? 35.675 52.928 10.085 1.00 21.88 42 GLN I C 1
ATOM 5317 O O . GLN I 1 42 ? 35.050 52.104 10.756 1.00 22.96 42 GLN I O 1
ATOM 5323 N N . MET I 1 43 ? 36.035 54.102 10.576 1.00 21.15 43 MET I N 1
ATOM 5324 C CA . MET I 1 43 ? 35.726 54.509 11.936 1.00 22.44 43 MET I CA 1
ATOM 5325 C C . MET I 1 43 ? 35.031 55.862 11.922 1.00 24.84 43 MET I C 1
ATOM 5326 O O . MET I 1 43 ? 35.214 56.567 10.935 1.00 24.64 43 MET I O 1
ATOM 5331 N N . SER I 1 44 ? 34.247 56.197 12.949 1.00 25.48 44 SER I N 1
ATOM 5332 C CA . SER I 1 44 ? 33.604 57.506 12.901 1.00 25.57 44 SER I CA 1
ATOM 5333 C C . SER I 1 44 ? 33.657 58.180 14.267 1.00 24.63 44 SER I C 1
ATOM 5334 O O . SER I 1 44 ? 33.810 57.552 15.313 1.00 23.95 44 SER I O 1
ATOM 5337 N N . ASN I 1 45 ? 33.555 59.506 14.187 1.00 24.41 45 ASN I N 1
ATOM 5338 C CA . ASN I 1 45 ? 33.607 60.331 15.399 1.00 25.34 45 ASN I CA 1
ATOM 5339 C C . ASN I 1 45 ? 34.862 59.982 16.163 1.00 25.30 45 ASN I C 1
ATOM 5340 O O . ASN I 1 45 ? 34.898 59.614 17.344 1.00 23.94 45 ASN I O 1
ATOM 5345 N N . ILE I 1 46 ? 36.003 60.130 15.444 1.00 22.50 46 ILE I N 1
ATOM 5346 C CA . ILE I 1 46 ? 37.253 59.770 16.107 1.00 22.76 46 ILE I CA 1
ATOM 5347 C C . ILE I 1 46 ? 37.987 60.936 16.740 1.00 23.12 46 ILE I C 1
ATOM 5348 O O . ILE I 1 46 ? 37.779 62.110 16.469 1.00 23.00 46 ILE I O 1
ATOM 5353 N N . THR I 1 47 ? 38.885 60.584 17.644 1.00 19.60 47 THR I N 1
ATOM 5354 C CA . THR I 1 47 ? 39.800 61.492 18.286 1.00 24.91 47 THR I CA 1
ATOM 5355 C C . THR I 1 47 ? 41.184 60.947 17.844 1.00 21.37 47 THR I C 1
ATOM 5356 O O . THR I 1 47 ? 41.438 59.749 18.020 1.00 22.20 47 THR I O 1
ATOM 5360 N N . VAL I 1 48 ? 41.994 61.794 17.261 1.00 19.57 48 VAL I N 1
ATOM 5361 C CA . VAL I 1 48 ? 43.297 61.329 16.813 1.00 20.24 48 VAL I CA 1
ATOM 5362 C C . VAL I 1 48 ? 44.369 62.128 17.521 1.00 22.37 48 VAL I C 1
ATOM 5363 O O . VAL I 1 48 ? 44.207 63.331 17.700 1.00 20.68 48 VAL I O 1
ATOM 5367 N N . THR I 1 49 ? 45.416 61.406 17.889 1.00 20.63 49 THR I N 1
ATOM 5368 C CA . THR I 1 49 ? 46.597 61.954 18.498 1.00 21.84 49 THR I CA 1
ATOM 5369 C C . THR I 1 49 ? 47.755 61.693 17.522 1.00 20.23 49 THR I C 1
ATOM 5370 O O . THR I 1 49 ? 48.100 60.539 17.298 1.00 19.81 49 THR I O 1
ATOM 5374 N N . TYR I 1 50 ? 48.275 62.768 16.976 1.00 19.17 50 TYR I N 1
ATOM 5375 C CA . TYR I 1 50 ? 49.331 62.700 15.991 1.00 19.39 50 TYR I CA 1
ATOM 5376 C C . TYR I 1 50 ? 50.649 62.410 16.670 1.00 21.82 50 TYR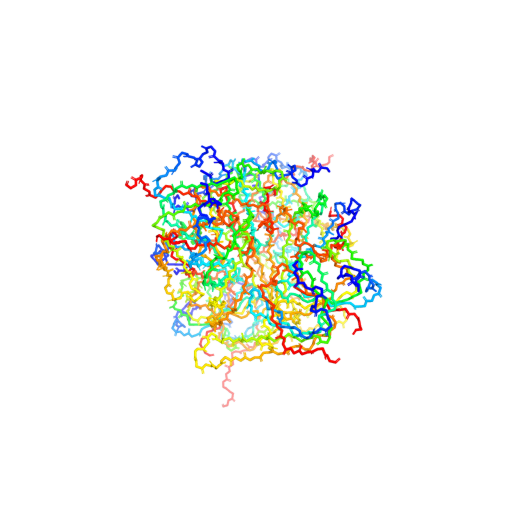 I C 1
ATOM 5377 O O . TYR I 1 50 ? 50.718 62.431 17.900 1.00 24.38 50 TYR I O 1
ATOM 5386 N N . ARG I 1 51 ? 51.652 62.134 15.842 1.00 22.37 51 ARG I N 1
ATOM 5387 C CA . ARG I 1 51 ? 53.016 61.777 16.319 1.00 28.96 51 ARG I CA 1
ATOM 5388 C C . ARG I 1 51 ? 53.609 62.821 17.255 1.00 28.99 51 ARG I C 1
ATOM 5389 O O . ARG I 1 51 ? 54.337 62.468 18.193 1.00 28.99 51 ARG I O 1
ATOM 5397 N N . ASP I 1 52 ? 53.316 64.091 17.010 1.00 27.83 52 ASP I N 1
ATOM 5398 C CA . ASP I 1 52 ? 53.853 65.176 17.828 1.00 25.60 52 ASP I CA 1
ATOM 5399 C C . ASP I 1 52 ? 52.976 65.513 19.016 1.00 26.22 52 ASP I C 1
ATOM 5400 O O . ASP I 1 52 ? 53.195 66.490 19.748 1.00 28.76 52 ASP I O 1
ATOM 5405 N N . GLY I 1 53 ? 51.917 64.763 19.271 1.00 25.31 53 GLY I N 1
ATOM 5406 C CA . GLY I 1 53 ? 51.048 64.985 20.409 1.00 25.64 53 GLY I CA 1
ATOM 5407 C C . GLY I 1 53 ? 49.820 65.808 20.108 1.00 24.92 53 GLY I C 1
ATOM 5408 O O . GLY I 1 53 ? 48.948 65.873 20.969 1.00 27.25 53 GLY I O 1
ATOM 5409 N N . ARG I 1 54 ? 49.703 66.411 18.929 1.00 25.52 54 ARG I N 1
ATOM 5410 C CA . ARG I 1 54 ? 48.512 67.180 18.617 1.00 23.02 54 ARG I CA 1
ATOM 5411 C C . ARG I 1 54 ? 47.319 66.220 18.575 1.00 25.29 54 ARG I C 1
ATOM 5412 O O . ARG I 1 54 ? 47.387 65.071 18.116 1.00 21.61 54 ARG I O 1
ATOM 5420 N N . VAL I 1 55 ? 46.214 66.735 19.098 1.00 23.99 55 VAL I N 1
ATOM 5421 C CA . VAL I 1 55 ? 44.966 65.994 19.168 1.00 25.94 55 VAL I CA 1
ATOM 5422 C C . VAL I 1 55 ? 43.910 66.669 18.311 1.00 26.54 55 VAL I C 1
ATOM 5423 O O . VAL I 1 55 ? 43.813 67.904 18.317 1.00 26.78 55 VAL I O 1
ATOM 5427 N N . ALA I 1 56 ? 43.147 65.882 17.561 1.00 22.87 56 ALA I N 1
ATOM 5428 C CA . ALA I 1 56 ? 42.091 66.499 16.751 1.00 25.44 56 ALA I CA 1
ATOM 5429 C C . ALA I 1 56 ? 40.932 65.512 16.700 1.00 23.83 56 ALA I C 1
ATOM 5430 O O . ALA I 1 56 ? 41.086 64.369 17.161 1.00 23.55 56 ALA I O 1
ATOM 5432 N N . GLN I 1 57 ? 39.828 65.937 16.147 1.00 23.51 57 GLN I N 1
ATOM 5433 C CA . GLN I 1 57 ? 38.640 65.089 15.989 1.00 27.12 57 GLN I CA 1
ATOM 5434 C C . GLN I 1 57 ? 38.310 65.031 14.509 1.00 26.44 57 GLN I C 1
ATOM 5435 O O . GLN I 1 57 ? 38.528 66.021 13.817 1.00 26.30 57 GLN I O 1
ATOM 5441 N N . LEU I 1 58 ? 37.849 63.900 14.003 1.00 23.65 58 LEU I N 1
ATOM 5442 C CA . LEU I 1 58 ? 37.513 63.796 12.580 1.00 22.79 58 LEU I CA 1
ATOM 5443 C C . LEU I 1 58 ? 36.191 63.029 12.593 1.00 25.35 58 LEU I C 1
ATOM 5444 O O . LEU I 1 58 ? 36.038 62.160 13.455 1.00 24.73 58 LEU I O 1
ATOM 5449 N N . GLU I 1 59 ? 35.281 63.338 11.700 1.00 23.86 59 GLU I N 1
ATOM 5450 C CA . GLU I 1 59 ? 34.000 62.661 11.643 1.00 28.00 59 GLU I CA 1
ATOM 5451 C C . GLU I 1 59 ? 34.140 61.226 11.138 1.00 27.26 59 GLU I C 1
ATOM 5452 O O . GLU I 1 59 ? 33.429 60.339 11.594 1.00 27.45 59 GLU I O 1
ATOM 5458 N N . GLN I 1 60 ? 35.033 61.030 10.170 1.00 25.62 60 GLN I N 1
ATOM 5459 C CA . GLN I 1 60 ? 35.205 59.669 9.633 1.00 26.57 60 GLN I CA 1
ATOM 5460 C C . GLN I 1 60 ? 36.637 59.427 9.198 1.00 24.66 60 GLN I C 1
ATOM 5461 O O . GLN I 1 60 ? 37.295 60.352 8.691 1.00 23.21 60 GLN I O 1
ATOM 5467 N N . VAL I 1 61 ? 37.159 58.214 9.418 1.00 21.03 61 VAL I N 1
ATOM 5468 C CA . VAL I 1 61 ? 38.527 57.928 8.977 1.00 19.77 61 VAL I CA 1
ATOM 5469 C C . VAL I 1 61 ? 38.517 56.512 8.375 1.00 22.58 61 VAL I C 1
ATOM 5470 O O . VAL I 1 61 ? 37.641 55.741 8.754 1.00 23.66 61 VAL I O 1
ATOM 5474 N N . TYR I 1 62 ? 39.444 56.243 7.467 1.00 19.95 62 TYR I N 1
ATOM 5475 C CA . TYR I 1 62 ? 39.585 54.924 6.857 1.00 19.49 62 TYR I CA 1
ATOM 5476 C C . TYR I 1 62 ? 41.047 54.561 7.139 1.00 18.87 62 TYR I C 1
ATOM 5477 O O . TYR I 1 62 ? 41.914 55.236 6.562 1.00 15.85 62 TYR I O 1
ATOM 5486 N N . ILE I 1 63 ? 41.276 53.623 8.039 1.00 18.58 63 ILE I N 1
ATOM 5487 C CA . ILE I 1 63 ? 42.647 53.274 8.406 1.00 17.71 63 ILE I CA 1
ATOM 5488 C C . ILE I 1 63 ? 42.939 51.893 7.823 1.00 19.73 63 ILE I C 1
ATOM 5489 O O . ILE I 1 63 ? 42.248 50.951 8.213 1.00 16.31 63 ILE I O 1
ATOM 5494 N N . ARG I 1 64 ? 43.872 51.832 6.898 1.00 19.29 64 ARG I N 1
ATOM 5495 C CA . ARG I 1 64 ? 44.209 50.554 6.273 1.00 20.54 64 ARG I CA 1
ATOM 5496 C C . ARG I 1 64 ? 44.898 49.621 7.243 1.00 18.89 64 ARG I C 1
ATOM 5497 O O . ARG I 1 64 ? 45.734 49.995 8.055 1.00 17.42 64 ARG I O 1
ATOM 5505 N N . GLY I 1 65 ? 44.562 48.312 7.145 1.00 17.56 65 GLY I N 1
ATOM 5506 C CA . GLY I 1 65 ? 45.165 47.321 8.018 1.00 17.55 65 GLY I CA 1
ATOM 5507 C C . GLY I 1 65 ? 46.677 47.326 7.927 1.00 18.75 65 GLY I C 1
ATOM 5508 O O . GLY I 1 65 ? 47.381 47.190 8.940 1.00 15.39 65 GLY I O 1
ATOM 5509 N N . CYS I 1 66 ? 47.214 47.506 6.716 1.00 15.48 66 CYS I N 1
ATOM 5510 C CA . CYS I 1 66 ? 48.678 47.521 6.618 1.00 19.57 66 CYS I CA 1
ATOM 5511 C C . CYS I 1 66 ? 49.341 48.693 7.316 1.00 19.32 66 CYS I C 1
ATOM 5512 O O . CYS I 1 66 ? 50.571 48.705 7.392 1.00 16.12 66 CYS I O 1
ATOM 5515 N N . LYS I 1 67 ? 48.621 49.670 7.841 1.00 19.08 67 LYS I N 1
ATOM 5516 C CA . LYS I 1 67 ? 49.064 50.828 8.543 1.00 18.18 67 LYS I CA 1
ATOM 5517 C C . LYS I 1 67 ? 48.946 50.686 10.068 1.00 17.11 67 LYS I C 1
ATOM 5518 O O . LYS I 1 67 ? 49.439 51.524 10.805 1.00 17.55 67 LYS I O 1
ATOM 5524 N N . ILE I 1 68 ? 48.303 49.640 10.527 1.00 16.53 68 ILE I N 1
ATOM 5525 C CA . ILE I 1 68 ? 48.051 49.403 11.935 1.00 18.92 68 ILE I CA 1
ATOM 5526 C C . ILE I 1 68 ? 49.088 48.569 12.644 1.00 19.05 68 ILE I C 1
ATOM 5527 O O . ILE I 1 68 ? 49.524 47.524 12.162 1.00 20.28 68 ILE I O 1
ATOM 5532 N N . ARG I 1 69 ? 49.522 49.002 13.822 1.00 18.30 69 ARG I N 1
ATOM 5533 C CA . ARG I 1 69 ? 50.473 48.270 14.655 1.00 17.64 69 ARG I CA 1
ATOM 5534 C C . ARG I 1 69 ? 49.582 47.330 15.518 1.00 18.47 69 ARG I C 1
ATOM 5535 O O . ARG I 1 69 ? 49.781 46.124 15.606 1.00 17.69 69 ARG I O 1
ATOM 5543 N N . PHE I 1 70 ? 48.567 47.931 16.134 1.00 15.48 70 PHE I N 1
ATOM 5544 C CA . PHE I 1 70 ? 47.621 47.176 16.932 1.00 17.88 70 PHE I CA 1
ATOM 5545 C C . PHE I 1 70 ? 46.299 47.920 17.067 1.00 18.82 70 PHE I C 1
ATOM 5546 O O . PHE I 1 70 ? 46.171 49.133 16.875 1.00 19.20 70 PHE I O 1
ATOM 5554 N N . LEU I 1 71 ? 45.281 47.151 17.435 1.00 15.44 71 LEU I N 1
ATOM 5555 C CA . LEU I 1 71 ? 43.976 47.669 17.737 1.00 14.11 71 LEU I CA 1
ATOM 5556 C C . LEU I 1 71 ? 43.656 47.265 19.185 1.00 19.06 71 LEU I C 1
ATOM 5557 O O . LEU I 1 71 ? 44.050 46.160 19.588 1.00 20.38 71 LEU I O 1
ATOM 5562 N N . ILE I 1 72 ? 42.981 48.139 19.900 1.00 17.95 72 ILE I N 1
ATOM 5563 C CA . ILE I 1 72 ? 42.549 47.771 21.262 1.00 20.81 72 ILE I CA 1
ATOM 5564 C C . ILE I 1 72 ? 41.033 47.561 21.105 1.00 19.65 72 ILE I C 1
ATOM 5565 O O . ILE I 1 72 ? 40.340 48.470 20.674 1.00 21.70 72 ILE I O 1
ATOM 5570 N N . LEU I 1 73 ? 40.530 46.372 21.381 1.00 22.16 73 LEU I N 1
ATOM 5571 C CA . LEU I 1 73 ? 39.105 46.073 21.221 1.00 23.19 73 LEU I CA 1
ATOM 5572 C C . LEU I 1 73 ? 38.388 46.075 22.562 1.00 27.37 73 LEU I C 1
ATOM 5573 O O . LEU I 1 73 ? 39.028 45.909 23.591 1.00 26.95 73 LEU I O 1
ATOM 5578 N N . PRO I 1 74 ? 37.081 46.291 22.560 1.00 32.28 74 PRO I N 1
ATOM 5579 C CA . PRO I 1 74 ? 36.291 46.329 23.779 1.00 34.89 74 PRO I CA 1
ATOM 5580 C C . PRO I 1 74 ? 36.473 45.074 24.612 1.00 37.91 74 PRO I C 1
ATOM 5581 O O . PRO I 1 74 ? 36.477 43.971 24.080 1.00 31.90 74 PRO I O 1
ATOM 5585 N N . ASP I 1 75 ? 36.616 45.247 25.908 1.00 43.82 75 ASP I N 1
ATOM 5586 C CA . ASP I 1 75 ? 36.785 44.280 26.958 1.00 51.34 75 ASP I CA 1
ATOM 5587 C C . ASP I 1 75 ? 38.137 44.343 27.671 1.00 54.37 75 ASP I C 1
ATOM 5588 O O . ASP I 1 75 ? 38.396 45.167 28.547 1.00 53.57 75 ASP I O 1
ATOM 5593 N N . THR J 2 2 ? 56.670 29.776 17.421 1.00 39.95 2 THR J N 1
ATOM 5594 C CA . THR J 2 2 ? 57.611 30.262 16.421 1.00 40.59 2 THR J CA 1
ATOM 5595 C C . THR J 2 2 ? 56.865 31.114 15.389 1.00 35.67 2 THR J C 1
ATOM 5596 O O . THR J 2 2 ? 56.099 30.525 14.631 1.00 33.61 2 THR J O 1
ATOM 5600 N N . VAL J 2 3 ? 57.079 32.413 15.381 1.00 34.53 3 VAL J N 1
ATOM 5601 C CA . VAL J 2 3 ? 56.425 33.310 14.437 1.00 30.11 3 VAL J CA 1
ATOM 5602 C C . VAL J 2 3 ? 56.663 32.813 13.019 1.00 28.12 3 VAL J C 1
ATOM 5603 O O . VAL J 2 3 ? 57.790 32.476 12.662 1.00 29.15 3 VAL J O 1
ATOM 5607 N N . GLY J 2 4 ? 55.603 32.746 12.235 1.00 27.41 4 GLY J N 1
ATOM 5608 C CA . GLY J 2 4 ? 55.662 32.294 10.865 1.00 30.40 4 GLY J CA 1
ATOM 5609 C C . GLY J 2 4 ? 55.394 30.792 10.744 1.00 32.78 4 GLY J C 1
ATOM 5610 O O . GLY J 2 4 ? 55.370 30.316 9.606 1.00 33.23 4 GLY J O 1
ATOM 5611 N N . LYS J 2 5 ? 55.208 30.070 11.856 1.00 28.14 5 LYS J N 1
ATOM 5612 C CA . LYS J 2 5 ? 54.968 28.619 11.759 1.00 28.01 5 LYS J CA 1
ATOM 5613 C C . LYS J 2 5 ? 53.666 28.299 12.472 1.00 28.14 5 LYS J C 1
ATOM 5614 O O . LYS J 2 5 ? 53.686 28.201 13.704 1.00 26.72 5 LYS J O 1
ATOM 5620 N N . SER J 2 6 ? 52.584 28.186 11.706 1.00 27.64 6 SER J N 1
ATOM 5621 C CA . SER J 2 6 ? 51.270 27.941 12.270 1.00 31.95 6 SER J CA 1
ATOM 5622 C C . SER J 2 6 ? 51.225 26.764 13.226 1.00 33.37 6 SER J C 1
ATOM 5623 O O . SER J 2 6 ? 50.696 26.932 14.335 1.00 32.14 6 SER J O 1
ATOM 5626 N N . SER J 2 7 ? 51.790 25.630 12.795 1.00 31.69 7 SER J N 1
ATOM 5627 C CA . SER J 2 7 ? 51.795 24.447 13.647 1.00 34.48 7 SER J CA 1
ATOM 5628 C C . SER J 2 7 ? 52.513 24.690 14.966 1.00 35.13 7 SER J C 1
ATOM 5629 O O . SER J 2 7 ? 52.068 24.176 15.995 1.00 36.13 7 SER J O 1
ATOM 5632 N N . LYS J 2 8 ? 53.603 25.461 15.002 1.00 33.03 8 LYS J N 1
ATOM 5633 C CA . LYS J 2 8 ? 54.273 25.702 16.280 1.00 35.53 8 LYS J CA 1
ATOM 5634 C C . LYS J 2 8 ? 53.533 26.732 17.124 1.00 34.82 8 LYS J C 1
ATOM 5635 O O . LYS J 2 8 ? 53.473 26.602 18.349 1.00 35.10 8 LYS J O 1
ATOM 5641 N N . MET J 2 9 ? 52.941 27.739 16.487 1.00 33.47 9 MET J N 1
ATOM 5642 C CA . MET J 2 9 ? 52.207 28.753 17.259 1.00 32.09 9 MET J CA 1
ATOM 5643 C C . MET J 2 9 ? 50.974 28.201 17.939 1.00 29.61 9 MET J C 1
ATOM 5644 O O . MET J 2 9 ? 50.596 28.614 19.032 1.00 28.04 9 MET J O 1
ATOM 5649 N N . LEU J 2 10 ? 50.361 27.233 17.270 1.00 29.70 10 LEU J N 1
ATOM 5650 C CA . LEU J 2 10 ? 49.167 26.586 17.802 1.00 32.38 10 LEU J CA 1
ATOM 5651 C C . LEU J 2 10 ? 49.403 25.971 19.165 1.00 32.47 10 LEU J C 1
ATOM 5652 O O . LEU J 2 10 ? 48.503 25.931 20.006 1.00 33.59 10 LEU J O 1
ATOM 5657 N N . GLN J 2 11 ? 50.591 25.494 19.489 1.00 33.81 11 GLN J N 1
ATOM 5658 C CA . GLN J 2 11 ? 50.906 24.887 20.767 1.00 37.48 11 GLN J CA 1
ATOM 5659 C C . GLN J 2 11 ? 50.981 25.883 21.910 1.00 40.17 11 GLN J C 1
ATOM 5660 O O . GLN J 2 11 ? 51.027 25.501 23.081 1.00 37.88 11 GLN J O 1
ATOM 5666 N N . HIS J 2 12 ? 51.028 27.181 21.576 1.00 40.12 12 HIS J N 1
ATOM 5667 C CA . HIS J 2 12 ? 51.126 28.189 22.609 1.00 37.95 12 HIS J CA 1
ATOM 5668 C C . HIS J 2 12 ? 49.783 28.852 22.869 1.00 32.92 12 HIS J C 1
ATOM 5669 O O . HIS J 2 12 ? 49.782 29.773 23.677 1.00 32.26 12 HIS J O 1
ATOM 5676 N N . ILE J 2 13 ? 48.715 28.406 22.235 1.00 32.00 13 ILE J N 1
ATOM 5677 C CA . ILE J 2 13 ? 47.419 29.021 22.515 1.00 31.86 13 ILE J CA 1
ATOM 5678 C C . ILE J 2 13 ? 47.162 28.902 24.014 1.00 32.92 13 ILE J C 1
ATOM 5679 O O . ILE J 2 13 ? 47.448 27.877 24.638 1.00 31.12 13 ILE J O 1
ATOM 5684 N N . ASP J 2 14 ? 46.642 29.949 24.634 1.00 30.67 14 ASP J N 1
ATOM 5685 C CA . ASP J 2 14 ? 46.296 30.119 26.012 1.00 30.69 14 ASP J CA 1
ATOM 5686 C C . ASP J 2 14 ? 47.460 30.436 26.938 1.00 28.84 14 ASP J C 1
ATOM 5687 O O . ASP J 2 14 ? 47.239 30.862 28.072 1.00 27.64 14 ASP J O 1
ATOM 5692 N N . TYR J 2 15 ? 48.708 30.250 26.529 1.00 30.64 15 TYR J N 1
ATOM 5693 C CA . TYR J 2 15 ? 49.847 30.610 27.366 1.00 30.25 15 TYR J CA 1
ATOM 5694 C C . TYR J 2 15 ? 49.949 32.145 27.412 1.00 31.52 15 TYR J C 1
ATOM 5695 O O . TYR J 2 15 ? 49.361 32.870 26.597 1.00 28.79 15 TYR J O 1
ATOM 5704 N N . ARG J 2 16 ? 50.698 32.630 28.377 1.00 31.83 16 ARG J N 1
ATOM 5705 C CA . ARG J 2 16 ? 50.992 34.048 28.530 1.00 32.45 16 ARG J CA 1
ATOM 5706 C C . ARG J 2 16 ? 52.207 34.193 27.596 1.00 31.93 16 ARG J C 1
ATOM 5707 O O . ARG J 2 16 ? 53.195 33.497 27.895 1.00 31.07 16 ARG J O 1
ATOM 5715 N N . MET J 2 17 ? 52.109 34.961 26.511 1.00 26.55 17 MET J N 1
ATOM 5716 C CA . MET J 2 17 ? 53.235 35.084 25.599 1.00 24.73 17 MET J CA 1
ATOM 5717 C C . MET J 2 17 ? 53.812 36.496 25.498 1.00 26.47 17 MET J C 1
ATOM 5718 O O . MET J 2 17 ? 53.098 37.475 25.611 1.00 24.95 17 MET J O 1
ATOM 5723 N N . ARG J 2 18 ? 55.111 36.577 25.249 1.00 27.57 18 ARG J N 1
ATOM 5724 C CA . ARG J 2 18 ? 55.859 37.804 25.062 1.00 26.27 18 ARG J CA 1
ATOM 5725 C C . ARG J 2 18 ? 56.002 37.928 23.525 1.00 26.33 18 ARG J C 1
ATOM 5726 O O . ARG J 2 18 ? 56.667 37.088 22.912 1.00 23.60 18 ARG J O 1
ATOM 5734 N N . CYS J 2 19 ? 55.302 38.896 22.966 1.00 22.70 19 CYS J N 1
ATOM 5735 C CA . CYS J 2 19 ? 55.300 39.092 21.500 1.00 22.62 19 CYS J CA 1
ATOM 5736 C C . CYS J 2 19 ? 56.105 40.345 21.186 1.00 23.01 19 CYS J C 1
ATOM 5737 O O . CYS J 2 19 ? 55.783 41.454 21.604 1.00 21.69 19 CYS J O 1
ATOM 5740 N N . ILE J 2 20 ? 57.217 40.116 20.506 1.00 23.64 20 ILE J N 1
ATOM 5741 C CA . ILE J 2 20 ? 58.179 41.155 20.188 1.00 21.65 20 ILE J CA 1
ATOM 5742 C C . ILE J 2 20 ? 58.139 41.625 18.740 1.00 20.60 20 ILE J C 1
ATOM 5743 O O . ILE J 2 20 ? 58.270 40.833 17.815 1.00 20.49 20 ILE J O 1
ATOM 5748 N N . LEU J 2 21 ? 57.997 42.939 18.581 1.00 19.63 21 LEU J N 1
ATOM 5749 C CA . LEU J 2 21 ? 57.985 43.484 17.208 1.00 18.07 21 LEU J CA 1
ATOM 5750 C C . LEU J 2 21 ? 59.426 43.744 16.766 1.00 16.69 21 LEU J C 1
ATOM 5751 O O . LEU J 2 21 ? 60.406 43.672 17.516 1.00 17.63 21 LEU J O 1
ATOM 5756 N N . GLN J 2 22 ? 59.547 44.076 15.492 1.00 16.38 22 GLN J N 1
ATOM 5757 C CA . GLN J 2 22 ? 60.784 44.363 14.814 1.00 18.46 22 GLN J CA 1
ATOM 5758 C C . GLN J 2 22 ? 61.581 45.444 15.502 1.00 16.91 22 GLN J C 1
ATOM 5759 O O . GLN J 2 22 ? 62.805 45.303 15.565 1.00 19.23 22 GLN J O 1
ATOM 5765 N N . ASP J 2 23 ? 60.945 46.499 15.992 1.00 17.31 23 ASP J N 1
ATOM 5766 C CA . ASP J 2 23 ? 61.634 47.593 16.659 1.00 19.80 23 ASP J CA 1
ATOM 5767 C C . ASP J 2 23 ? 61.854 47.292 18.130 1.00 20.14 23 ASP J C 1
ATOM 5768 O O . ASP J 2 23 ? 62.429 48.130 18.842 1.00 22.86 23 ASP J O 1
ATOM 5773 N N . GLY J 2 24 ? 61.506 46.113 18.626 1.00 18.86 24 GLY J N 1
ATOM 5774 C CA . GLY J 2 24 ? 61.763 45.788 20.027 1.00 17.95 24 GLY J CA 1
ATOM 5775 C C . GLY J 2 24 ? 60.622 46.027 20.990 1.00 21.18 24 GLY J C 1
ATOM 5776 O O . GLY J 2 24 ? 60.758 45.681 22.182 1.00 24.35 24 GLY J O 1
ATOM 5777 N N . ARG J 2 25 ? 59.534 46.619 20.549 1.00 21.92 25 ARG J N 1
ATOM 5778 C CA . ARG J 2 25 ? 58.371 46.811 21.416 1.00 23.39 25 ARG J CA 1
ATOM 5779 C C . ARG J 2 25 ? 57.959 45.408 21.889 1.00 22.18 25 ARG J C 1
ATOM 5780 O O . ARG J 2 25 ? 57.988 44.452 21.109 1.00 20.69 25 ARG J O 1
ATOM 5788 N N . ILE J 2 26 ? 57.593 45.293 23.156 1.00 20.79 26 ILE J N 1
ATOM 5789 C CA . ILE J 2 26 ? 57.191 43.994 23.707 1.00 24.34 26 ILE J CA 1
ATOM 5790 C C . ILE J 2 26 ? 55.714 44.006 24.094 1.00 23.71 26 ILE J C 1
ATOM 5791 O O . ILE J 2 26 ? 55.277 44.928 24.799 1.00 23.96 26 ILE J O 1
ATOM 5796 N N . PHE J 2 27 ? 54.960 43.023 23.634 1.00 19.53 27 PHE J N 1
ATOM 5797 C CA . PHE J 2 27 ? 53.544 42.910 23.977 1.00 23.11 27 PHE J CA 1
ATOM 5798 C C . PHE J 2 27 ? 53.393 41.601 24.777 1.00 23.33 27 PHE J C 1
ATOM 5799 O O . PHE J 2 27 ? 53.720 40.530 24.282 1.00 22.36 27 PHE J O 1
ATOM 5807 N N . ILE J 2 28 ? 52.936 41.731 26.025 1.00 23.49 28 ILE J N 1
ATOM 5808 C CA . ILE J 2 28 ? 52.793 40.491 26.821 1.00 22.53 28 ILE J CA 1
ATOM 5809 C C . ILE J 2 28 ? 51.307 40.301 27.072 1.00 21.70 28 ILE J C 1
ATOM 5810 O O . ILE J 2 28 ? 50.689 41.196 27.652 1.00 24.82 28 ILE J O 1
ATOM 5815 N N . GLY J 2 29 ? 50.752 39.180 26.638 1.00 23.43 29 GLY J N 1
ATOM 5816 C CA . GLY J 2 29 ? 49.324 38.931 26.846 1.00 23.96 29 GLY J CA 1
ATOM 5817 C C . GLY J 2 29 ? 49.039 37.428 26.770 1.00 23.45 29 GLY J C 1
ATOM 5818 O O . GLY J 2 29 ? 49.919 36.607 26.534 1.00 24.84 29 GLY J O 1
ATOM 5819 N N . THR J 2 30 ? 47.788 37.080 27.024 1.00 22.62 30 THR J N 1
ATOM 5820 C CA . THR J 2 30 ? 47.328 35.684 26.971 1.00 23.24 30 THR J CA 1
ATOM 5821 C C . THR J 2 30 ? 46.968 35.445 25.505 1.00 24.28 30 THR J C 1
ATOM 5822 O O . THR J 2 30 ? 46.042 36.110 25.022 1.00 22.03 30 THR J O 1
ATOM 5826 N N . PHE J 2 31 ? 47.728 34.561 24.887 1.00 22.56 31 PHE J N 1
ATOM 5827 C CA . PHE J 2 31 ? 47.575 34.289 23.457 1.00 24.16 31 PHE J CA 1
ATOM 5828 C C . PHE J 2 31 ? 46.297 33.518 23.159 1.00 25.94 31 PHE J C 1
ATOM 5829 O O . PHE J 2 31 ? 46.223 32.337 23.479 1.00 24.54 31 PHE J O 1
ATOM 5837 N N . LYS J 2 32 ? 45.317 34.204 22.576 1.00 24.79 32 LYS J N 1
ATOM 5838 C CA . LYS J 2 32 ? 44.035 33.538 22.324 1.00 28.35 32 LYS J CA 1
ATOM 5839 C C . LYS J 2 32 ? 43.834 33.085 20.896 1.00 27.74 32 LYS J C 1
ATOM 5840 O O . LYS J 2 32 ? 43.087 32.123 20.707 1.00 27.01 32 LYS J O 1
ATOM 5846 N N . ALA J 2 33 ? 44.503 33.715 19.942 1.00 23.72 33 ALA J N 1
ATOM 5847 C CA . ALA J 2 33 ? 44.293 33.310 18.550 1.00 23.67 33 ALA J CA 1
ATOM 5848 C C . ALA J 2 33 ? 45.293 33.971 17.612 1.00 24.84 33 ALA J C 1
ATOM 5849 O O . ALA J 2 33 ? 45.907 34.973 17.969 1.00 24.43 33 ALA J O 1
ATOM 5851 N N . PHE J 2 34 ? 45.404 33.410 16.415 1.00 23.14 34 PHE J N 1
ATOM 5852 C CA . PHE J 2 34 ? 46.287 33.934 15.391 1.00 22.48 34 PHE J CA 1
ATOM 5853 C C . PHE J 2 34 ? 45.757 33.490 14.024 1.00 23.99 34 PHE J C 1
ATOM 5854 O O . PHE J 2 34 ? 44.868 32.635 13.967 1.00 23.72 34 PHE J O 1
ATOM 5862 N N . ASP J 2 35 ? 46.260 34.080 12.962 1.00 25.49 35 ASP J N 1
ATOM 5863 C CA . ASP J 2 35 ? 45.857 33.724 11.601 1.00 22.95 35 ASP J CA 1
ATOM 5864 C C . ASP J 2 35 ? 47.134 33.495 10.807 1.00 23.56 35 ASP J C 1
ATOM 5865 O O . ASP J 2 35 ? 48.230 33.679 11.325 1.00 23.93 35 ASP J O 1
ATOM 5870 N N . LYS J 2 36 ? 47.032 33.130 9.540 1.00 24.01 36 LYS J N 1
ATOM 5871 C CA . LYS J 2 36 ? 48.168 32.855 8.690 1.00 26.27 36 LYS J CA 1
ATOM 5872 C C . LYS J 2 36 ? 49.073 34.045 8.468 1.00 25.11 36 LYS J C 1
ATOM 5873 O O . LYS J 2 36 ? 50.261 33.859 8.208 1.00 21.88 36 LYS J O 1
ATOM 5879 N N . HIS J 2 37 ? 48.588 35.272 8.635 1.00 26.07 37 HIS J N 1
ATOM 5880 C CA . HIS J 2 37 ? 49.431 36.450 8.477 1.00 25.89 37 HIS J CA 1
ATOM 5881 C C . HIS J 2 37 ? 50.146 36.737 9.784 1.00 25.96 37 HIS J C 1
ATOM 5882 O O . HIS J 2 37 ? 50.952 37.656 9.863 1.00 26.87 37 HIS J O 1
ATOM 5889 N N . MET J 2 38 ? 49.862 35.974 10.841 1.00 25.65 38 MET J N 1
ATOM 5890 C CA . MET J 2 38 ? 50.491 36.154 12.148 1.00 23.38 38 MET J CA 1
ATOM 5891 C C . MET J 2 38 ? 49.839 37.273 12.956 1.00 22.67 38 MET J C 1
ATOM 5892 O O . MET J 2 38 ? 50.398 37.800 13.924 1.00 23.55 38 MET J O 1
ATOM 5897 N N . ASN J 2 39 ? 48.639 37.689 12.606 1.00 19.41 39 ASN J N 1
ATOM 5898 C CA . ASN J 2 39 ? 47.870 38.644 13.349 1.00 20.21 39 ASN J CA 1
ATOM 5899 C C . ASN J 2 39 ? 47.465 37.852 14.611 1.00 23.75 39 ASN J C 1
ATOM 5900 O O . ASN J 2 39 ? 47.060 36.672 14.511 1.00 21.55 39 ASN J O 1
ATOM 5905 N N . LEU J 2 40 ? 47.589 38.503 15.756 1.00 19.19 40 LEU J N 1
ATOM 5906 C CA . LEU J 2 40 ? 47.271 37.845 16.999 1.00 22.31 40 LEU J CA 1
ATOM 5907 C C . LEU J 2 40 ? 46.184 38.541 17.816 1.00 24.09 40 LEU J C 1
ATOM 5908 O O . LEU J 2 40 ? 46.018 39.752 17.705 1.00 24.62 40 LEU J O 1
ATOM 5913 N N . ILE J 2 41 ? 45.556 37.719 18.649 1.00 19.93 41 ILE J N 1
ATOM 5914 C CA . ILE J 2 41 ? 44.591 38.238 19.607 1.00 23.44 41 ILE J CA 1
ATOM 5915 C C . ILE J 2 41 ? 45.255 37.970 20.979 1.00 24.34 41 ILE J C 1
ATOM 5916 O O . ILE J 2 41 ? 45.558 36.819 21.322 1.00 20.50 41 ILE J O 1
ATOM 5921 N N . LEU J 2 42 ? 45.532 39.054 21.694 1.00 21.63 42 LEU J N 1
ATOM 5922 C CA . LEU J 2 42 ? 46.150 38.978 23.001 1.00 23.16 42 LEU J CA 1
ATOM 5923 C C . LEU J 2 42 ? 45.226 39.596 24.053 1.00 24.65 42 LEU J C 1
ATOM 5924 O O . LEU J 2 42 ? 44.861 40.770 23.952 1.00 23.54 42 LEU J O 1
ATOM 5929 N N . CYS J 2 43 ? 44.834 38.798 25.049 1.00 25.14 43 CYS J N 1
ATOM 5930 C CA . CYS J 2 43 ? 43.960 39.256 26.114 1.00 22.42 43 CYS J CA 1
ATOM 5931 C C . CYS J 2 43 ? 44.740 39.731 27.330 1.00 21.94 43 CYS J C 1
ATOM 5932 O O . CYS J 2 43 ? 45.846 39.241 27.570 1.00 22.98 43 CYS J O 1
ATOM 5935 N N . ASP J 2 44 ? 44.197 40.707 28.060 1.00 20.14 44 ASP J N 1
ATOM 5936 C CA . ASP J 2 44 ? 44.901 41.233 29.237 1.00 25.82 44 ASP J CA 1
ATOM 5937 C C . ASP J 2 44 ? 46.343 41.549 28.829 1.00 24.08 44 ASP J C 1
ATOM 5938 O O . ASP J 2 44 ? 47.307 41.090 29.455 1.00 24.25 44 ASP J O 1
ATOM 5943 N N . CYS J 2 45 ? 46.476 42.307 27.743 1.00 25.69 45 CYS J N 1
ATOM 5944 C CA . CYS J 2 45 ? 47.770 42.637 27.180 1.00 24.48 45 CYS J CA 1
ATOM 5945 C C . CYS J 2 45 ? 48.390 43.921 27.698 1.00 21.55 45 CYS J C 1
ATOM 5946 O O . CYS J 2 45 ? 47.763 44.955 27.837 1.00 21.59 45 CYS J O 1
ATOM 5949 N N . ASP J 2 46 ? 49.682 43.864 27.947 1.00 23.88 46 ASP J N 1
ATOM 5950 C CA . ASP J 2 46 ? 50.486 44.989 28.378 1.00 26.04 46 ASP J CA 1
ATOM 5951 C C . ASP J 2 46 ? 51.618 45.234 27.355 1.00 25.63 46 ASP J C 1
ATOM 5952 O O . ASP J 2 46 ? 52.137 44.276 26.790 1.00 25.86 46 ASP J O 1
ATOM 5957 N N . GLU J 2 47 ? 51.982 46.495 27.171 1.00 23.72 47 GLU J N 1
ATOM 5958 C CA . GLU J 2 47 ? 53.073 46.810 26.240 1.00 23.74 47 GLU J CA 1
ATOM 5959 C C . GLU J 2 47 ? 54.247 47.337 27.051 1.00 21.58 47 GLU J C 1
ATOM 5960 O O . GLU J 2 47 ? 54.028 48.165 27.926 1.00 24.69 47 GLU J O 1
ATOM 5966 N N . PHE J 2 48 ? 55.437 46.864 26.756 1.00 20.66 48 PHE J N 1
ATOM 5967 C CA . PHE J 2 48 ? 56.658 47.285 27.400 1.00 22.85 48 PHE J CA 1
ATOM 5968 C C . PHE J 2 48 ? 57.590 47.781 26.277 1.00 25.30 48 PHE J C 1
ATOM 5969 O O . PHE J 2 48 ? 57.661 47.181 25.211 1.00 23.35 48 PHE J O 1
ATOM 5977 N N . ARG J 2 49 ? 58.261 48.894 26.534 1.00 23.88 49 ARG J N 1
ATOM 5978 C CA . ARG J 2 49 ? 59.216 49.493 25.635 1.00 26.78 49 ARG J CA 1
ATOM 5979 C C . ARG J 2 49 ? 60.512 49.736 26.420 1.00 28.73 49 ARG J C 1
ATOM 5980 O O . ARG J 2 49 ? 60.432 50.246 27.540 1.00 26.63 49 ARG J O 1
ATOM 5988 N N . LYS J 2 50 ? 61.625 49.359 25.828 1.00 27.14 50 LYS J N 1
ATOM 5989 C CA . LYS J 2 50 ? 62.945 49.519 26.420 1.00 29.71 50 LYS J CA 1
ATOM 5990 C C . LYS J 2 50 ? 63.652 50.559 25.531 1.00 31.97 50 LYS J C 1
ATOM 5991 O O . LYS J 2 50 ? 63.812 50.387 24.323 1.00 29.17 50 LYS J O 1
ATOM 5997 N N . ILE J 2 51 ? 63.955 51.680 26.170 1.00 30.89 51 ILE J N 1
ATOM 5998 C CA . ILE J 2 51 ? 64.564 52.830 25.543 1.00 31.20 51 ILE J CA 1
ATOM 5999 C C . ILE J 2 51 ? 65.954 53.172 26.053 1.00 35.38 51 ILE J C 1
ATOM 6000 O O . ILE J 2 51 ? 66.152 53.410 27.247 1.00 29.24 51 ILE J O 1
ATOM 6005 N N . LYS J 2 52 ? 66.889 53.209 25.098 1.00 37.13 52 LYS J N 1
ATOM 6006 C CA . LYS J 2 52 ? 68.275 53.558 25.351 1.00 41.74 52 LYS J CA 1
ATOM 6007 C C . LYS J 2 52 ? 68.385 55.042 24.972 1.00 45.26 52 LYS J C 1
ATOM 6008 O O . LYS J 2 52 ? 68.355 55.463 23.822 1.00 44.58 52 LYS J O 1
ATOM 6014 N N . PRO J 2 53 ? 68.451 55.866 26.011 1.00 49.35 53 PRO J N 1
ATOM 6015 C CA . PRO J 2 53 ? 68.500 57.308 25.864 1.00 52.04 53 PRO J CA 1
ATOM 6016 C C . PRO J 2 53 ? 69.449 57.773 24.793 1.00 54.08 53 PRO J C 1
ATOM 6017 O O . PRO J 2 53 ? 70.612 57.437 24.639 1.00 49.99 53 PRO J O 1
ATOM 6021 N N . LYS J 2 54 ? 68.932 58.673 23.981 1.00 60.58 54 LYS J N 1
ATOM 6022 C CA . LYS J 2 54 ? 69.516 59.350 22.829 1.00 67.86 54 LYS J CA 1
ATOM 6023 C C . LYS J 2 54 ? 71.008 59.507 23.044 1.00 71.90 54 LYS J C 1
ATOM 6024 O O . LYS J 2 54 ? 71.810 59.267 22.144 1.00 72.87 54 LYS J O 1
ATOM 6030 N N . ASN J 2 55 ? 71.342 59.917 24.207 1.00 75.64 55 ASN J N 1
ATOM 6031 C CA . ASN J 2 55 ? 72.733 60.003 24.595 1.00 77.44 55 ASN J CA 1
ATOM 6032 C C . ASN J 2 55 ? 72.881 59.843 26.094 1.00 79.05 55 ASN J C 1
ATOM 6033 O O . ASN J 2 55 ? 72.321 60.580 26.916 1.00 80.43 55 ASN J O 1
ATOM 6038 N N . SER J 2 56 ? 73.667 58.795 26.383 1.00 79.75 56 SER J N 1
ATOM 6039 C CA . SER J 2 56 ? 73.994 58.104 27.678 1.00 80.15 56 SER J CA 1
ATOM 6040 C C . SER J 2 56 ? 74.634 58.710 28.944 1.00 80.30 56 SER J C 1
ATOM 6041 O O . SER J 2 56 ? 75.802 59.072 28.957 1.00 80.95 56 SER J O 1
ATOM 6044 N N . LYS J 2 57 ? 73.939 58.795 29.979 1.00 79.89 57 LYS J N 1
ATOM 6045 C CA . LYS J 2 57 ? 74.304 59.269 31.303 1.00 78.25 57 LYS J CA 1
ATOM 6046 C C . LYS J 2 57 ? 73.156 59.072 32.282 1.00 76.47 57 LYS J C 1
ATOM 6047 O O . LYS J 2 57 ? 73.066 59.371 33.396 1.00 77.06 57 LYS J O 1
ATOM 6053 N N . GLN J 2 58 ? 72.226 58.471 31.476 1.00 74.15 58 GLN J N 1
ATOM 6054 C CA . GLN J 2 58 ? 70.952 57.955 31.901 1.00 71.43 58 GLN J CA 1
ATOM 6055 C C . GLN J 2 58 ? 70.956 56.469 31.503 1.00 68.53 58 GLN J C 1
ATOM 6056 O O . GLN J 2 58 ? 71.319 56.150 30.384 1.00 67.92 58 GLN J O 1
ATOM 6062 N N . ALA J 2 59 ? 70.559 55.565 32.382 1.00 65.12 59 ALA J N 1
ATOM 6063 C CA . ALA J 2 59 ? 70.574 54.170 31.931 1.00 60.46 59 ALA J CA 1
ATOM 6064 C C . ALA J 2 59 ? 69.255 54.049 31.149 1.00 58.29 59 ALA J C 1
ATOM 6065 O O . ALA J 2 59 ? 68.514 55.028 30.969 1.00 55.35 59 ALA J O 1
ATOM 6067 N N . GLU J 2 60 ? 68.972 52.837 30.699 1.00 55.85 60 GLU J N 1
ATOM 6068 C CA . GLU J 2 60 ? 67.724 52.631 29.976 1.00 51.02 60 GLU J CA 1
ATOM 6069 C C . GLU J 2 60 ? 66.536 53.153 30.784 1.00 47.55 60 GLU J C 1
ATOM 6070 O O . GLU J 2 60 ? 66.519 53.443 31.989 1.00 45.59 60 GLU J O 1
ATOM 6076 N N . ARG J 2 61 ? 65.450 53.255 30.030 1.00 41.49 61 ARG J N 1
ATOM 6077 C CA . ARG J 2 61 ? 64.146 53.616 30.546 1.00 37.17 61 ARG J CA 1
ATOM 6078 C C . ARG J 2 61 ? 63.290 52.446 30.011 1.00 35.15 61 ARG J C 1
ATOM 6079 O O . ARG J 2 61 ? 63.507 51.971 28.885 1.00 29.56 61 ARG J O 1
ATOM 6087 N N . GLU J 2 62 ? 62.399 52.003 30.867 1.00 30.10 62 GLU J N 1
ATOM 6088 C CA . GLU J 2 62 ? 61.464 50.939 30.509 1.00 28.69 62 GLU J CA 1
ATOM 6089 C C . GLU J 2 62 ? 60.065 51.512 30.739 1.00 24.57 62 GLU J C 1
ATOM 6090 O O . GLU J 2 62 ? 59.758 51.902 31.874 1.00 26.59 62 GLU J O 1
ATOM 6096 N N . GLU J 2 63 ? 59.236 51.595 29.707 1.00 21.29 63 GLU J N 1
ATOM 6097 C CA . GLU J 2 63 ? 57.897 52.118 29.810 1.00 21.53 63 GLU J CA 1
ATOM 6098 C C . GLU J 2 63 ? 56.863 50.994 29.740 1.00 24.13 63 GLU J C 1
ATOM 6099 O O . GLU J 2 63 ? 57.073 50.055 28.961 1.00 25.21 63 GLU J O 1
ATOM 6105 N N . LYS J 2 64 ? 55.814 51.120 30.554 1.00 20.65 64 LYS J N 1
ATOM 6106 C CA . LYS J 2 64 ? 54.773 50.106 30.571 1.00 21.45 64 LYS J CA 1
ATOM 6107 C C . LYS J 2 64 ? 53.404 50.746 30.370 1.00 21.63 64 LYS J C 1
ATOM 6108 O O . LYS J 2 64 ? 53.058 51.766 30.985 1.00 23.64 64 LYS J O 1
ATOM 6114 N N . ARG J 2 65 ? 52.618 50.133 29.491 1.00 19.44 65 ARG J N 1
ATOM 6115 C CA . ARG J 2 65 ? 51.271 50.595 29.228 1.00 21.06 65 ARG J CA 1
ATOM 6116 C C . ARG J 2 65 ? 50.332 49.372 29.328 1.00 22.19 65 ARG J C 1
ATOM 6117 O O . ARG J 2 65 ? 50.672 48.309 28.830 1.00 18.47 65 ARG J O 1
ATOM 6125 N N . VAL J 2 66 ? 49.190 49.609 29.942 1.00 21.67 66 VAL J N 1
ATOM 6126 C CA . VAL J 2 66 ? 48.194 48.538 30.045 1.00 23.13 66 VAL J CA 1
ATOM 6127 C C . VAL J 2 66 ? 47.280 48.752 28.835 1.00 18.88 66 VAL J C 1
ATOM 6128 O O . VAL J 2 66 ? 46.765 49.856 28.688 1.00 19.93 66 VAL J O 1
ATOM 6132 N N . LEU J 2 67 ? 47.143 47.755 27.989 1.00 18.16 67 LEU J N 1
ATOM 6133 C CA . LEU J 2 67 ? 46.283 47.943 26.807 1.00 17.88 67 LEU J CA 1
ATOM 6134 C C . LEU J 2 67 ? 44.934 47.263 26.913 1.00 20.20 67 LEU J C 1
ATOM 6135 O O . LEU J 2 67 ? 43.909 47.896 26.669 1.00 21.76 67 LEU J O 1
ATOM 6140 N N . GLY J 2 68 ? 44.953 45.971 27.238 1.00 21.64 68 GLY J N 1
ATOM 6141 C CA . GLY J 2 68 ? 43.661 45.262 27.338 1.00 24.91 68 GLY J CA 1
ATOM 6142 C C . GLY J 2 68 ? 43.598 44.161 26.279 1.00 24.18 68 GLY J C 1
ATOM 6143 O O . GLY J 2 68 ? 44.539 43.400 26.124 1.00 24.77 68 GLY J O 1
ATOM 6144 N N . LEU J 2 69 ? 42.467 44.087 25.574 1.00 22.25 69 LEU J N 1
ATOM 6145 C CA . LEU J 2 69 ? 42.319 43.081 24.527 1.00 22.68 69 LEU J CA 1
ATOM 6146 C C . LEU J 2 69 ? 42.884 43.682 23.229 1.00 20.68 69 LEU J C 1
ATOM 6147 O O . LEU J 2 69 ? 42.374 44.600 22.636 1.00 20.00 69 LEU J O 1
ATOM 6152 N N . VAL J 2 70 ? 44.007 43.134 22.796 1.00 21.93 70 VAL J N 1
ATOM 6153 C CA . VAL J 2 70 ? 44.720 43.628 21.628 1.00 20.00 70 VAL J CA 1
ATOM 6154 C C . VAL J 2 70 ? 44.751 42.673 20.443 1.00 22.44 70 VAL J C 1
ATOM 6155 O O . VAL J 2 70 ? 44.943 41.479 20.591 1.00 22.37 70 VAL J O 1
ATOM 6159 N N . LEU J 2 71 ? 44.570 43.252 19.267 1.00 20.70 71 LEU J N 1
ATOM 6160 C CA . LEU J 2 71 ? 44.668 42.611 17.980 1.00 17.42 71 LEU J CA 1
ATOM 6161 C C . LEU J 2 71 ? 46.026 43.168 17.501 1.00 18.22 71 LEU J C 1
ATOM 6162 O O . LEU J 2 71 ? 46.143 44.344 17.158 1.00 19.44 71 LEU J O 1
ATOM 6167 N N . LEU J 2 72 ? 47.047 42.328 17.575 1.00 16.29 72 LEU J N 1
ATOM 6168 C CA . LEU J 2 72 ? 48.374 42.774 17.177 1.00 19.46 72 LEU J CA 1
ATOM 6169 C C . LEU J 2 72 ? 48.641 42.397 15.726 1.00 19.80 72 LEU J C 1
ATOM 6170 O O . LEU J 2 72 ? 48.609 41.204 15.412 1.00 19.00 72 LEU J O 1
ATOM 6175 N N . ARG J 2 73 ? 48.928 43.359 14.907 1.00 19.70 73 ARG J N 1
ATOM 6176 C CA . ARG J 2 73 ? 49.191 43.066 13.504 1.00 18.76 73 ARG J CA 1
ATOM 6177 C C . ARG J 2 73 ? 50.477 42.281 13.342 1.00 19.07 73 ARG J C 1
ATOM 6178 O O . ARG J 2 73 ? 51.535 42.639 13.867 1.00 18.44 73 ARG J O 1
ATOM 6186 N N . GLY J 2 74 ? 50.330 41.184 12.562 1.00 21.69 74 GLY J N 1
ATOM 6187 C CA . GLY J 2 74 ? 51.386 40.261 12.291 1.00 16.72 74 GLY J CA 1
ATOM 6188 C C . GLY J 2 74 ? 52.572 40.730 11.515 1.00 19.78 74 GLY J C 1
ATOM 6189 O O . GLY J 2 74 ? 53.679 40.241 11.759 1.00 20.24 74 GLY J O 1
ATOM 6190 N N . GLU J 2 75 ? 52.417 41.675 10.603 1.00 23.31 75 GLU J N 1
ATOM 6191 C CA . GLU J 2 75 ? 53.562 42.103 9.806 1.00 23.16 75 GLU J CA 1
ATOM 6192 C C . GLU J 2 75 ? 54.701 42.708 10.578 1.00 23.55 75 GLU J C 1
ATOM 6193 O O . GLU J 2 75 ? 55.827 42.638 10.040 1.00 21.00 75 GLU J O 1
ATOM 6199 N N . ASN J 2 76 ? 54.544 43.251 11.789 1.00 17.54 76 ASN J N 1
ATOM 6200 C CA . ASN J 2 76 ? 55.683 43.779 12.510 1.00 18.30 76 ASN J CA 1
ATOM 6201 C C . ASN J 2 76 ? 56.179 42.793 13.568 1.00 20.23 76 ASN J C 1
ATOM 6202 O O . ASN J 2 76 ? 57.164 43.068 14.243 1.00 17.77 76 ASN J O 1
ATOM 6207 N N . LEU J 2 77 ? 55.493 41.665 13.707 1.00 19.54 77 LEU J N 1
ATOM 6208 C CA . LEU J 2 77 ? 55.835 40.667 14.705 1.00 22.02 77 LEU J CA 1
ATOM 6209 C C . LEU J 2 77 ? 57.030 39.806 14.306 1.00 18.07 77 LEU J C 1
ATOM 6210 O O . LEU J 2 77 ? 56.959 39.125 13.291 1.00 15.55 77 LEU J O 1
ATOM 6215 N N . VAL J 2 78 ? 58.104 39.804 15.097 1.00 17.56 78 VAL J N 1
ATOM 6216 C CA . VAL J 2 78 ? 59.217 38.975 14.668 1.00 20.85 78 VAL J CA 1
ATOM 6217 C C . VAL J 2 78 ? 59.509 37.826 15.628 1.00 22.80 78 VAL J C 1
ATOM 6218 O O . VAL J 2 78 ? 60.190 36.917 15.195 1.00 22.29 78 VAL J O 1
ATOM 6222 N N . SER J 2 79 ? 59.062 37.950 16.884 1.00 22.67 79 SER J N 1
ATOM 6223 C CA . SER J 2 79 ? 59.404 36.868 17.805 1.00 23.74 79 SER J CA 1
ATOM 6224 C C . SER J 2 79 ? 58.338 36.706 18.878 1.00 24.00 79 SER J C 1
ATOM 6225 O O . SER J 2 79 ? 57.625 37.635 19.285 1.00 20.12 79 SER J O 1
ATOM 6228 N N . MET J 2 80 ? 58.223 35.466 19.336 1.00 25.03 80 MET J N 1
ATOM 6229 C CA . MET J 2 80 ? 57.277 35.113 20.381 1.00 26.68 80 MET J CA 1
ATOM 6230 C C . MET J 2 80 ? 57.954 34.198 21.393 1.00 28.79 80 MET J C 1
ATOM 6231 O O . MET J 2 80 ? 58.596 33.247 20.978 1.00 30.69 80 MET J O 1
ATOM 6236 N N . THR J 2 81 ? 57.863 34.498 22.683 1.00 30.29 81 THR J N 1
ATOM 6237 C CA . THR J 2 81 ? 58.471 33.642 23.688 1.00 33.54 81 THR J CA 1
ATOM 6238 C C . THR J 2 81 ? 57.444 33.434 24.805 1.00 32.74 81 THR J C 1
ATOM 6239 O O . THR J 2 81 ? 56.667 34.326 25.095 1.00 31.36 81 THR J O 1
ATOM 6243 N N . VAL J 2 82 ? 57.472 32.243 25.399 1.00 33.85 82 VAL J N 1
ATOM 6244 C CA . VAL J 2 82 ? 56.546 31.938 26.479 1.00 33.38 82 VAL J CA 1
ATOM 6245 C C . VAL J 2 82 ? 56.868 32.738 27.727 1.00 33.58 82 VAL J C 1
ATOM 6246 O O . VAL J 2 82 ? 57.996 32.688 28.211 1.00 35.97 82 VAL J O 1
ATOM 6250 N N . GLU J 2 83 ? 55.906 33.452 28.276 1.00 34.13 83 GLU J N 1
ATOM 6251 C CA . GLU J 2 83 ? 56.100 34.210 29.494 1.00 35.83 83 GLU J CA 1
ATOM 6252 C C . GLU J 2 83 ? 55.588 33.419 30.709 1.00 37.47 83 GLU J C 1
ATOM 6253 O O . GLU J 2 83 ? 56.032 33.611 31.837 1.00 38.25 83 GLU J O 1
ATOM 6259 N N . GLY J 2 84 ? 54.608 32.559 30.463 1.00 38.51 84 GLY J N 1
ATOM 6260 C CA . GLY J 2 84 ? 54.025 31.767 31.552 1.00 39.56 84 GLY J CA 1
ATOM 6261 C C . GLY J 2 84 ? 52.988 30.817 30.975 1.00 41.40 84 GLY J C 1
ATOM 6262 O O . GLY J 2 84 ? 52.457 31.023 29.882 1.00 39.18 84 GLY J O 1
ATOM 6263 N N . PRO J 2 85 ? 52.716 29.748 31.722 1.00 42.27 85 PRO J N 1
ATOM 6264 C CA . PRO J 2 85 ? 51.745 28.760 31.281 1.00 43.07 85 PRO J CA 1
ATOM 6265 C C . PRO J 2 85 ? 50.352 29.370 31.309 1.00 42.61 85 PRO J C 1
ATOM 6266 O O . PRO J 2 85 ? 50.127 30.450 31.851 1.00 41.87 85 PRO J O 1
ATOM 6270 N N . PRO J 2 86 ? 49.413 28.659 30.703 1.00 44.35 86 PRO J N 1
ATOM 6271 C CA . PRO J 2 86 ? 48.029 29.097 30.676 1.00 46.59 86 PRO J CA 1
ATOM 6272 C C . PRO J 2 86 ? 47.573 29.323 32.110 1.00 50.89 86 PRO J C 1
ATOM 6273 O O . PRO J 2 86 ? 47.673 28.428 32.950 1.00 49.12 86 PRO J O 1
ATOM 6277 N N . PRO J 2 87 ? 47.114 30.541 32.377 1.00 54.70 87 PRO J N 1
ATOM 6278 C CA . PRO J 2 87 ? 46.643 30.925 33.691 1.00 57.36 87 PRO J CA 1
ATOM 6279 C C . PRO J 2 87 ? 45.563 29.976 34.196 1.00 59.74 87 PRO J C 1
ATOM 6280 O O . PRO J 2 87 ? 44.743 30.308 35.055 1.00 60.31 87 PRO J O 1
ATOM 6284 N N . VAL K 1 5 ? 71.275 34.404 -9.477 1.00 34.09 5 VAL K N 1
ATOM 6285 C CA . VAL K 1 5 ? 70.003 35.005 -9.023 1.00 33.26 5 VAL K CA 1
ATOM 6286 C C . VAL K 1 5 ? 70.049 35.200 -7.513 1.00 27.29 5 VAL K C 1
ATOM 6287 O O . VAL K 1 5 ? 70.428 34.337 -6.746 1.00 25.71 5 VAL K O 1
ATOM 6291 N N . PRO K 1 6 ? 69.687 36.399 -7.085 1.00 27.90 6 PRO K N 1
ATOM 6292 C CA . PRO K 1 6 ? 69.707 36.789 -5.676 1.00 24.48 6 PRO K CA 1
ATOM 6293 C C . PRO K 1 6 ? 69.145 35.787 -4.715 1.00 23.57 6 PRO K C 1
ATOM 6294 O O . PRO K 1 6 ? 69.862 35.352 -3.800 1.00 24.97 6 PRO K O 1
ATOM 6298 N N . ILE K 1 7 ? 67.903 35.363 -4.885 1.00 27.14 7 ILE K N 1
ATOM 6299 C CA . ILE K 1 7 ? 67.299 34.374 -3.975 1.00 31.27 7 ILE K CA 1
ATOM 6300 C C . ILE K 1 7 ? 68.114 33.095 -3.909 1.00 31.33 7 ILE K C 1
ATOM 6301 O O . ILE K 1 7 ? 68.225 32.448 -2.852 1.00 31.68 7 ILE K O 1
ATOM 6306 N N . LYS K 1 8 ? 68.749 32.710 -5.021 1.00 33.91 8 LYS K N 1
ATOM 6307 C CA . LYS K 1 8 ? 69.591 31.525 -5.030 1.00 34.21 8 LYS K CA 1
ATOM 6308 C C . LYS K 1 8 ? 70.793 31.698 -4.111 1.00 33.11 8 LYS K C 1
ATOM 6309 O O . LYS K 1 8 ? 71.163 30.842 -3.333 1.00 32.61 8 LYS K O 1
ATOM 6315 N N . VAL K 1 9 ? 71.377 32.905 -4.185 1.00 29.35 9 VAL K N 1
ATOM 6316 C CA . VAL K 1 9 ? 72.520 33.196 -3.326 1.00 29.93 9 VAL K CA 1
ATOM 6317 C C . VAL K 1 9 ? 72.092 33.173 -1.867 1.00 30.70 9 VAL K C 1
ATOM 6318 O O . VAL K 1 9 ? 72.781 32.647 -0.997 1.00 33.00 9 VAL K O 1
ATOM 6322 N N . LEU K 1 10 ? 70.940 33.757 -1.566 1.00 28.63 10 LEU K N 1
ATOM 6323 C CA . LEU K 1 10 ? 70.431 33.783 -0.198 1.00 28.78 10 LEU K CA 1
ATOM 6324 C C . LEU K 1 10 ? 70.138 32.369 0.274 1.00 26.73 10 LEU K C 1
ATOM 6325 O O . LEU K 1 10 ? 70.354 32.032 1.431 1.00 27.46 10 LEU K O 1
ATOM 6330 N N . HIS K 1 11 ? 69.629 31.492 -0.583 1.00 30.97 11 HIS K N 1
ATOM 6331 C CA . HIS K 1 11 ? 69.327 30.105 -0.233 1.00 32.38 11 HIS K CA 1
ATOM 6332 C C . HIS K 1 11 ? 70.585 29.360 0.185 1.00 32.91 11 HIS K C 1
ATOM 6333 O O . HIS K 1 11 ? 70.576 28.565 1.129 1.00 32.13 11 HIS K O 1
ATOM 6340 N N . GLU K 1 12 ? 71.698 29.666 -0.480 1.00 33.69 12 GLU K N 1
ATOM 6341 C CA . GLU K 1 12 ? 72.980 29.070 -0.147 1.00 38.22 12 GLU K CA 1
ATOM 6342 C C . GLU K 1 12 ? 73.501 29.554 1.197 1.00 36.57 12 GLU K C 1
ATOM 6343 O O . GLU K 1 12 ? 74.393 28.906 1.757 1.00 36.23 12 GLU K O 1
ATOM 6349 N N . ALA K 1 13 ? 72.998 30.676 1.735 1.00 34.58 13 ALA K N 1
ATOM 6350 C CA . ALA K 1 13 ? 73.501 31.139 3.038 1.00 30.83 13 ALA K CA 1
ATOM 6351 C C . ALA K 1 13 ? 72.759 30.445 4.173 1.00 28.76 13 ALA K C 1
ATOM 6352 O O . ALA K 1 13 ? 73.150 30.615 5.326 1.00 31.60 13 ALA K O 1
ATOM 6354 N N . GLU K 1 14 ? 71.707 29.695 3.875 1.00 30.27 14 GLU K N 1
ATOM 6355 C CA . GLU K 1 14 ? 70.985 28.948 4.893 1.00 30.68 14 GLU K CA 1
ATOM 6356 C C . GLU K 1 14 ? 71.991 28.101 5.662 1.00 32.86 14 GLU K C 1
ATOM 6357 O O . GLU K 1 14 ? 72.867 27.481 5.067 1.00 33.78 14 GLU K O 1
ATOM 6363 N N . GLY K 1 15 ? 71.902 28.126 6.982 1.00 34.12 15 GLY K N 1
ATOM 6364 C CA . GLY K 1 15 ? 72.774 27.426 7.891 1.00 33.73 15 GLY K CA 1
ATOM 6365 C C . GLY K 1 15 ? 73.986 28.262 8.265 1.00 36.28 15 GLY K C 1
ATOM 6366 O O . GLY K 1 15 ? 74.847 27.820 9.032 1.00 36.71 15 GLY K O 1
ATOM 6367 N N . HIS K 1 16 ? 74.101 29.479 7.740 1.00 34.88 16 HIS K N 1
ATOM 6368 C CA . HIS K 1 16 ? 75.236 30.334 8.055 1.00 36.82 16 HIS K CA 1
ATOM 6369 C C . HIS K 1 16 ? 74.789 31.598 8.789 1.00 35.64 16 HIS K C 1
ATOM 6370 O O . HIS K 1 16 ? 73.608 31.925 8.752 1.00 36.32 16 HIS K O 1
ATOM 6377 N N . ILE K 1 17 ? 75.751 32.277 9.386 1.00 33.00 17 ILE K N 1
ATOM 6378 C CA . ILE K 1 17 ? 75.463 33.514 10.091 1.00 33.16 17 ILE K CA 1
ATOM 6379 C C . ILE K 1 17 ? 75.255 34.582 9.018 1.00 31.50 17 ILE K C 1
ATOM 6380 O O . ILE K 1 17 ? 76.058 34.673 8.090 1.00 30.02 17 ILE K O 1
ATOM 6385 N N . VAL K 1 18 ? 74.169 35.333 9.126 1.00 30.21 18 VAL K N 1
ATOM 6386 C CA . VAL K 1 18 ? 73.925 36.381 8.131 1.00 28.13 18 VAL K CA 1
ATOM 6387 C C . VAL K 1 18 ? 73.587 37.628 8.950 1.00 29.49 18 VAL K C 1
ATOM 6388 O O . VAL K 1 18 ? 73.273 37.505 10.139 1.00 27.28 18 VAL K O 1
ATOM 6392 N N . THR K 1 19 ? 73.688 38.765 8.290 1.00 27.62 19 THR K N 1
ATOM 6393 C CA . THR K 1 19 ? 73.347 40.021 8.950 1.00 26.05 19 THR K CA 1
ATOM 6394 C C . THR K 1 19 ? 72.164 40.550 8.130 1.00 26.57 19 THR K C 1
ATOM 6395 O O . THR K 1 19 ? 72.144 40.499 6.903 1.00 25.52 19 THR K O 1
ATOM 6399 N N . CYS K 1 20 ? 71.187 41.029 8.879 1.00 25.18 20 CYS K N 1
ATOM 6400 C CA . CYS K 1 20 ? 70.006 41.584 8.251 1.00 24.67 20 CYS K CA 1
ATOM 6401 C C . CYS K 1 20 ? 69.763 42.993 8.783 1.00 25.15 20 CYS K C 1
ATOM 6402 O O . CYS K 1 20 ? 69.484 43.161 9.985 1.00 25.54 20 CYS K O 1
ATOM 6405 N N . GLU K 1 21 ? 69.899 43.977 7.926 1.00 20.48 21 GLU K N 1
ATOM 6406 C CA . GLU K 1 21 ? 69.654 45.364 8.300 1.00 19.44 21 GLU K CA 1
ATOM 6407 C C . GLU K 1 21 ? 68.272 45.729 7.753 1.00 19.25 21 GLU K C 1
ATOM 6408 O O . GLU K 1 21 ? 68.022 45.676 6.534 1.00 19.61 21 GLU K O 1
ATOM 6414 N N . THR K 1 22 ? 67.380 46.114 8.664 1.00 19.06 22 THR K N 1
ATOM 6415 C CA . THR K 1 22 ? 66.019 46.438 8.272 1.00 18.56 22 THR K CA 1
ATOM 6416 C C . THR K 1 22 ? 65.908 47.859 7.749 1.00 18.35 22 THR K C 1
ATOM 6417 O O . THR K 1 22 ? 66.754 48.718 7.937 1.00 17.56 22 THR K O 1
ATOM 6421 N N . ASN K 1 23 ? 64.779 48.120 7.088 1.00 20.58 23 ASN K N 1
ATOM 6422 C CA . ASN K 1 23 ? 64.474 49.439 6.551 1.00 21.35 23 ASN K CA 1
ATOM 6423 C C . ASN K 1 23 ? 64.368 50.486 7.660 1.00 23.96 23 ASN K C 1
ATOM 6424 O O . ASN K 1 23 ? 64.538 51.666 7.349 1.00 24.60 23 ASN K O 1
ATOM 6429 N N . THR K 1 24 ? 64.094 50.102 8.902 1.00 20.72 24 THR K N 1
ATOM 6430 C CA . THR K 1 24 ? 63.994 51.085 9.972 1.00 24.56 24 THR K CA 1
ATOM 6431 C C . THR K 1 24 ? 65.216 51.108 10.877 1.00 25.56 24 THR K C 1
ATOM 6432 O O . THR K 1 24 ? 65.137 51.629 11.983 1.00 28.75 24 THR K O 1
ATOM 6436 N N . GLY K 1 25 ? 66.347 50.585 10.430 1.00 23.92 25 GLY K N 1
ATOM 6437 C CA . GLY K 1 25 ? 67.589 50.657 11.152 1.00 23.41 25 GLY K CA 1
ATOM 6438 C C . GLY K 1 25 ? 67.917 49.628 12.198 1.00 24.82 25 GLY K C 1
ATOM 6439 O O . GLY K 1 25 ? 68.925 49.842 12.885 1.00 26.37 25 GLY K O 1
ATOM 6440 N N . GLU K 1 26 ? 67.137 48.560 12.335 1.00 20.55 26 GLU K N 1
ATOM 6441 C CA . GLU K 1 26 ? 67.505 47.533 13.282 1.00 22.42 26 GLU K CA 1
ATOM 6442 C C . GLU K 1 26 ? 68.518 46.618 12.582 1.00 23.21 26 GLU K C 1
ATOM 6443 O O . GLU K 1 26 ? 68.508 46.483 11.359 1.00 21.93 26 GLU K O 1
ATOM 6449 N N . VAL K 1 27 ? 69.373 45.971 13.367 1.00 21.56 27 VAL K N 1
ATOM 6450 C CA . VAL K 1 27 ? 70.336 45.047 12.763 1.00 21.31 27 VAL K CA 1
ATOM 6451 C C . VAL K 1 27 ? 70.167 43.707 13.470 1.00 23.09 27 VAL K C 1
ATOM 6452 O O . VAL K 1 27 ? 70.349 43.684 14.694 1.00 23.98 27 VAL K O 1
ATOM 6456 N N . TYR K 1 28 ? 69.828 42.669 12.737 1.00 19.70 28 TYR K N 1
ATOM 6457 C CA . TYR K 1 28 ? 69.646 41.337 13.249 1.00 21.10 28 TYR K CA 1
ATOM 6458 C C . TYR K 1 28 ? 70.775 40.438 12.713 1.00 24.15 28 TYR K C 1
ATOM 6459 O O . TYR K 1 28 ? 70.885 40.246 11.500 1.00 24.99 28 TYR K O 1
ATOM 6468 N N . ARG K 1 29 ? 71.603 39.920 13.625 1.00 23.32 29 ARG K N 1
ATOM 6469 C CA . ARG K 1 29 ? 72.688 39.069 13.145 1.00 25.67 29 ARG K CA 1
ATOM 6470 C C . ARG K 1 29 ? 72.593 37.709 13.821 1.00 24.39 29 ARG K C 1
ATOM 6471 O O . ARG K 1 29 ? 72.472 37.646 15.042 1.00 26.35 29 ARG K O 1
ATOM 6479 N N . GLY K 1 30 ? 72.636 36.656 13.033 1.00 25.13 30 GLY K N 1
ATOM 6480 C CA . GLY K 1 30 ? 72.546 35.301 13.565 1.00 25.36 30 GLY K CA 1
ATOM 6481 C C . GLY K 1 30 ? 72.434 34.313 12.412 1.00 28.28 30 GLY K C 1
ATOM 6482 O O . GLY K 1 30 ? 72.520 34.644 11.232 1.00 25.94 30 GLY K O 1
ATOM 6483 N N . LYS K 1 31 ? 72.229 33.048 12.770 1.00 31.36 31 LYS K N 1
ATOM 6484 C CA . LYS K 1 31 ? 72.115 31.985 11.794 1.00 32.23 31 LYS K CA 1
ATOM 6485 C C . LYS K 1 31 ? 70.837 32.008 10.977 1.00 30.44 31 LYS K C 1
ATOM 6486 O O . LYS K 1 31 ? 69.736 32.062 11.507 1.00 30.56 31 LYS K O 1
ATOM 6492 N N . LEU K 1 32 ? 71.005 31.949 9.650 1.00 29.48 32 LEU K N 1
ATOM 6493 C CA . LEU K 1 32 ? 69.873 31.902 8.741 1.00 29.31 32 LEU K CA 1
ATOM 6494 C C . LEU K 1 32 ? 69.372 30.449 8.728 1.00 31.84 32 LEU K C 1
ATOM 6495 O O . LEU K 1 32 ? 70.144 29.546 8.374 1.00 32.26 32 LEU K O 1
ATOM 6500 N N . ILE K 1 33 ? 68.128 30.235 9.131 1.00 32.13 33 ILE K N 1
ATOM 6501 C CA . ILE K 1 33 ? 67.587 28.874 9.162 1.00 35.15 33 ILE K CA 1
ATOM 6502 C C . ILE K 1 33 ? 66.919 28.563 7.835 1.00 36.64 33 ILE K C 1
ATOM 6503 O O . ILE K 1 33 ? 67.155 27.554 7.190 1.00 40.48 33 ILE K O 1
ATOM 6508 N N . GLU K 1 34 ? 66.071 29.493 7.403 1.00 35.37 34 GLU K N 1
ATOM 6509 C CA . GLU K 1 34 ? 65.343 29.305 6.158 1.00 33.81 34 GLU K CA 1
ATOM 6510 C C . GLU K 1 34 ? 64.962 30.634 5.523 1.00 33.54 34 GLU K C 1
ATOM 6511 O O . GLU K 1 34 ? 64.515 31.567 6.208 1.00 31.10 34 GLU K O 1
ATOM 6517 N N . ALA K 1 35 ? 65.123 30.716 4.209 1.00 31.76 35 ALA K N 1
ATOM 6518 C CA . ALA K 1 35 ? 64.722 31.947 3.522 1.00 34.93 35 ALA K CA 1
ATOM 6519 C C . ALA K 1 35 ? 63.607 31.547 2.560 1.00 35.47 35 ALA K C 1
ATOM 6520 O O . ALA K 1 35 ? 63.856 30.642 1.771 1.00 35.85 35 ALA K O 1
ATOM 6522 N N . GLU K 1 36 ? 62.448 32.184 2.665 1.00 31.06 36 GLU K N 1
ATOM 6523 C CA . GLU K 1 36 ? 61.378 31.855 1.735 1.00 31.40 36 GLU K CA 1
ATOM 6524 C C . GLU K 1 36 ? 61.675 32.601 0.440 1.00 31.41 36 GLU K C 1
ATOM 6525 O O . GLU K 1 36 ? 62.600 33.426 0.360 1.00 28.99 36 GLU K O 1
ATOM 6531 N N . ASP K 1 37 ? 60.887 32.361 -0.588 1.00 31.17 37 ASP K N 1
ATOM 6532 C CA . ASP K 1 37 ? 61.029 32.972 -1.895 1.00 32.06 37 ASP K CA 1
ATOM 6533 C C . ASP K 1 37 ? 60.719 34.457 -1.923 1.00 32.83 37 ASP K C 1
ATOM 6534 O O . ASP K 1 37 ? 61.160 35.132 -2.853 1.00 31.54 37 ASP K O 1
ATOM 6539 N N . ASN K 1 38 ? 60.015 34.994 -0.930 1.00 28.98 38 ASN K N 1
ATOM 6540 C CA . ASN K 1 38 ? 59.782 36.444 -0.910 1.00 30.40 38 ASN K CA 1
ATOM 6541 C C . ASN K 1 38 ? 60.896 37.086 -0.081 1.00 30.30 38 ASN K C 1
ATOM 6542 O O . ASN K 1 38 ? 60.964 38.283 0.200 1.00 30.91 38 ASN K O 1
ATOM 6547 N N . MET K 1 39 ? 61.855 36.269 0.362 1.00 27.21 39 MET K N 1
ATOM 6548 C CA . MET K 1 39 ? 63.005 36.631 1.144 1.00 26.43 39 MET K CA 1
ATOM 6549 C C . MET K 1 39 ? 62.668 36.856 2.622 1.00 24.60 39 MET K C 1
ATOM 6550 O O . MET K 1 39 ? 63.438 37.485 3.347 1.00 22.44 39 MET K O 1
ATOM 6555 N N . ASN K 1 40 ? 61.560 36.283 3.057 1.00 22.84 40 ASN K N 1
ATOM 6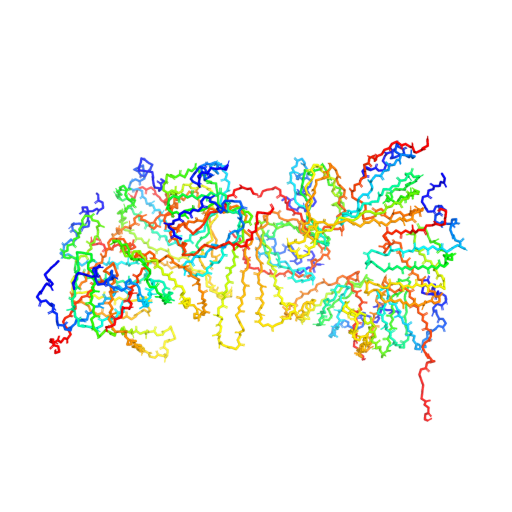556 C CA . ASN K 1 40 ? 61.235 36.341 4.487 1.00 21.95 40 ASN K CA 1
ATOM 6557 C C . ASN K 1 40 ? 62.273 35.410 5.107 1.00 23.73 40 ASN K C 1
ATOM 6558 O O . ASN K 1 40 ? 62.471 34.350 4.477 1.00 24.72 40 ASN K O 1
ATOM 6563 N N . CYS K 1 41 ? 62.908 35.751 6.220 1.00 22.98 41 CYS K N 1
ATOM 6564 C CA . CYS K 1 41 ? 63.914 34.897 6.783 1.00 23.09 41 CYS K CA 1
ATOM 6565 C C . CYS K 1 41 ? 63.657 34.472 8.215 1.00 25.08 41 CYS K C 1
ATOM 6566 O O . CYS K 1 41 ? 63.280 35.288 9.045 1.00 25.90 41 CYS K O 1
ATOM 6569 N N . GLN K 1 42 ? 63.922 33.192 8.450 1.00 28.94 42 GLN K N 1
ATOM 6570 C CA . GLN K 1 42 ? 63.825 32.591 9.777 1.00 28.18 42 GLN K CA 1
ATOM 6571 C C . GLN K 1 42 ? 65.290 32.553 10.222 1.00 28.88 42 GLN K C 1
ATOM 6572 O O . GLN K 1 42 ? 66.137 31.975 9.540 1.00 29.86 42 GLN K O 1
ATOM 6578 N N . MET K 1 43 ? 65.597 33.216 11.327 1.00 25.66 43 MET K N 1
ATOM 6579 C CA . MET K 1 43 ? 66.926 33.305 11.859 1.00 24.70 43 MET K CA 1
ATOM 6580 C C . MET K 1 43 ? 66.936 32.799 13.304 1.00 28.80 43 MET K C 1
ATOM 6581 O O . MET K 1 43 ? 65.938 32.964 14.017 1.00 26.49 43 MET K O 1
ATOM 6586 N N . SER K 1 44 ? 68.042 32.158 13.690 1.00 27.79 44 SER K N 1
ATOM 6587 C CA . SER K 1 44 ? 68.068 31.661 15.073 1.00 30.87 44 SER K CA 1
ATOM 6588 C C . SER K 1 44 ? 69.287 32.208 15.800 1.00 29.19 44 SER K C 1
ATOM 6589 O O . SER K 1 44 ? 70.238 32.656 15.171 1.00 30.30 44 SER K O 1
ATOM 6592 N N . ASN K 1 45 ? 69.192 32.209 17.120 1.00 29.18 45 ASN K N 1
ATOM 6593 C CA . ASN K 1 45 ? 70.213 32.685 18.025 1.00 31.70 45 ASN K CA 1
ATOM 6594 C C . ASN K 1 45 ? 70.820 33.994 17.580 1.00 28.29 45 ASN K C 1
ATOM 6595 O O . ASN K 1 45 ? 72.016 34.168 17.354 1.00 27.67 45 ASN K O 1
ATOM 6600 N N . ILE K 1 46 ? 69.953 35.012 17.499 1.00 29.05 46 ILE K N 1
ATOM 6601 C CA . ILE K 1 46 ? 70.431 36.289 17.026 1.00 25.44 46 ILE K CA 1
ATOM 6602 C C . ILE K 1 46 ? 70.759 37.329 18.061 1.00 26.43 46 ILE K C 1
ATOM 6603 O O . ILE K 1 46 ? 70.353 37.295 19.204 1.00 28.40 46 ILE K O 1
ATOM 6608 N N . THR K 1 47 ? 71.510 38.293 17.543 1.00 26.77 47 THR K N 1
ATOM 6609 C CA . THR K 1 47 ? 71.886 39.473 18.293 1.00 27.44 47 THR K CA 1
ATOM 6610 C C . THR K 1 47 ? 71.205 40.592 17.511 1.00 25.98 47 THR K C 1
ATOM 6611 O O . THR K 1 47 ? 71.351 40.619 16.286 1.00 24.31 47 THR K O 1
ATOM 6615 N N . VAL K 1 48 ? 70.430 41.404 18.216 1.00 24.81 48 VAL K N 1
ATOM 6616 C CA . VAL K 1 48 ? 69.741 42.504 17.552 1.00 22.56 48 VAL K CA 1
ATOM 6617 C C . VAL K 1 48 ? 70.214 43.805 18.172 1.00 24.53 48 VAL K C 1
ATOM 6618 O O . VAL K 1 48 ? 70.399 43.965 19.384 1.00 25.33 48 VAL K O 1
ATOM 6622 N N . THR K 1 49 ? 70.422 44.769 17.286 1.00 22.59 49 THR K N 1
ATOM 6623 C CA . THR K 1 49 ? 70.811 46.116 17.655 1.00 22.36 49 THR K CA 1
ATOM 6624 C C . THR K 1 49 ? 69.643 46.980 17.182 1.00 21.32 49 THR K C 1
ATOM 6625 O O . THR K 1 49 ? 69.440 47.097 15.982 1.00 22.06 49 THR K O 1
ATOM 6629 N N . TYR K 1 50 ? 68.899 47.520 18.122 1.00 23.03 50 TYR K N 1
ATOM 6630 C CA . TYR K 1 50 ? 67.745 48.354 17.807 1.00 22.28 50 TYR K CA 1
ATOM 6631 C C . TYR K 1 50 ? 68.244 49.720 17.358 1.00 23.83 50 TYR K C 1
ATOM 6632 O O . TYR K 1 50 ? 69.434 50.009 17.462 1.00 25.28 50 TYR K O 1
ATOM 6641 N N . ARG K 1 51 ? 67.363 50.564 16.857 1.00 26.84 51 ARG K N 1
ATOM 6642 C CA . ARG K 1 51 ? 67.719 51.865 16.346 1.00 31.91 51 ARG K CA 1
ATOM 6643 C C . ARG K 1 51 ? 68.431 52.775 17.337 1.00 31.72 51 ARG K C 1
ATOM 6644 O O . ARG K 1 51 ? 69.227 53.601 16.909 1.00 29.38 51 ARG K O 1
ATOM 6652 N N . ASP K 1 52 ? 68.087 52.636 18.612 1.00 29.36 52 ASP K N 1
ATOM 6653 C CA . ASP K 1 52 ? 68.699 53.476 19.632 1.00 26.95 52 ASP K CA 1
ATOM 6654 C C . ASP K 1 52 ? 69.993 52.901 20.167 1.00 28.44 52 ASP K C 1
ATOM 6655 O O . ASP K 1 52 ? 70.525 53.435 21.147 1.00 27.67 52 ASP K O 1
ATOM 6660 N N . GLY K 1 53 ? 70.491 51.808 19.576 1.00 25.31 53 GLY K N 1
ATOM 6661 C CA . GLY K 1 53 ? 71.711 51.205 20.048 1.00 28.37 53 GLY K CA 1
ATOM 6662 C C . GLY K 1 53 ? 71.540 50.106 21.085 1.00 27.73 53 GLY K C 1
ATOM 6663 O O . GLY K 1 53 ? 72.513 49.409 21.364 1.00 27.28 53 GLY K O 1
ATOM 6664 N N . ARG K 1 54 ? 70.355 49.918 21.640 1.00 26.36 54 ARG K N 1
ATOM 6665 C CA . ARG K 1 54 ? 70.154 48.866 22.620 1.00 26.26 54 ARG K CA 1
ATOM 6666 C C . ARG K 1 54 ? 70.414 47.521 21.949 1.00 26.13 54 ARG K C 1
ATOM 6667 O O . ARG K 1 54 ? 70.036 47.275 20.809 1.00 24.09 54 ARG K O 1
ATOM 6675 N N . VAL K 1 55 ? 71.093 46.634 22.675 1.00 25.45 55 VAL K N 1
ATOM 6676 C CA . VAL K 1 55 ? 71.427 45.319 22.147 1.00 24.73 55 VAL K CA 1
ATOM 6677 C C . VAL K 1 55 ? 70.687 44.254 22.940 1.00 28.32 55 VAL K C 1
ATOM 6678 O O . VAL K 1 55 ? 70.557 44.295 24.164 1.00 29.09 55 VAL K O 1
ATOM 6682 N N . ALA K 1 56 ? 70.148 43.270 22.230 1.00 26.95 56 ALA K N 1
ATOM 6683 C CA . ALA K 1 56 ? 69.429 42.183 22.876 1.00 28.96 56 ALA K CA 1
ATOM 6684 C C . ALA K 1 56 ? 69.699 40.903 22.094 1.00 28.59 56 ALA K C 1
ATOM 6685 O O . ALA K 1 56 ? 70.199 40.917 20.970 1.00 29.64 56 ALA K O 1
ATOM 6687 N N . GLN K 1 57 ? 69.390 39.797 22.732 1.00 27.04 57 GLN K N 1
ATOM 6688 C CA . GLN K 1 57 ? 69.567 38.467 22.170 1.00 29.57 57 GLN K CA 1
ATOM 6689 C C . GLN K 1 57 ? 68.191 37.817 22.056 1.00 28.56 57 GLN K C 1
ATOM 6690 O O . GLN K 1 57 ? 67.356 37.966 22.951 1.00 26.34 57 GLN K O 1
ATOM 6696 N N . LEU K 1 58 ? 67.906 37.135 20.951 1.00 25.72 58 LEU K N 1
ATOM 6697 C CA . LEU K 1 58 ? 66.623 36.475 20.776 1.00 27.75 58 LEU K CA 1
ATOM 6698 C C . LEU K 1 58 ? 66.898 35.103 20.171 1.00 29.25 58 LEU K C 1
ATOM 6699 O O . LEU K 1 58 ? 67.724 34.955 19.280 1.00 29.75 58 LEU K O 1
ATOM 6704 N N . GLU K 1 59 ? 66.186 34.085 20.632 1.00 31.10 59 GLU K N 1
ATOM 6705 C CA . GLU K 1 59 ? 66.342 32.721 20.160 1.00 31.51 59 GLU K CA 1
ATOM 6706 C C . GLU K 1 59 ? 66.012 32.497 18.692 1.00 32.14 59 GLU K C 1
ATOM 6707 O O . GLU K 1 59 ? 66.707 31.778 17.970 1.00 30.09 59 GLU K O 1
ATOM 6713 N N . GLN K 1 60 ? 64.906 33.054 18.225 1.00 30.69 60 GLN K N 1
ATOM 6714 C CA . GLN K 1 60 ? 64.427 32.914 16.865 1.00 33.47 60 GLN K CA 1
ATOM 6715 C C . GLN K 1 60 ? 63.687 34.208 16.488 1.00 32.03 60 GLN K C 1
ATOM 6716 O O . GLN K 1 60 ? 63.014 34.765 17.352 1.00 31.82 60 GLN K O 1
ATOM 6722 N N . VAL K 1 61 ? 63.810 34.632 15.251 1.00 29.29 61 VAL K N 1
ATOM 6723 C CA . VAL K 1 61 ? 63.123 35.799 14.754 1.00 27.27 61 VAL K CA 1
ATOM 6724 C C . VAL K 1 61 ? 62.710 35.462 13.310 1.00 26.07 61 VAL K C 1
ATOM 6725 O O . VAL K 1 61 ? 63.370 34.667 12.647 1.00 24.20 61 VAL K O 1
ATOM 6729 N N . TYR K 1 62 ? 61.637 36.102 12.888 1.00 22.63 62 TYR K N 1
ATOM 6730 C CA . TYR K 1 62 ? 61.137 35.968 11.528 1.00 19.79 62 TYR K CA 1
ATOM 6731 C C . TYR K 1 62 ? 61.160 37.382 10.935 1.00 21.42 62 TYR K C 1
ATOM 6732 O O . TYR K 1 62 ? 60.357 38.226 11.360 1.00 17.92 62 TYR K O 1
ATOM 6741 N N . ILE K 1 63 ? 62.073 37.663 10.017 1.00 22.13 63 ILE K N 1
ATOM 6742 C CA . ILE K 1 63 ? 62.195 38.980 9.401 1.00 20.34 63 ILE K CA 1
ATOM 6743 C C . ILE K 1 63 ? 61.706 38.909 7.949 1.00 23.17 63 ILE K C 1
ATOM 6744 O O . ILE K 1 63 ? 62.295 38.236 7.090 1.00 22.43 63 ILE K O 1
ATOM 6749 N N . ARG K 1 64 ? 60.635 39.629 7.647 1.00 22.27 64 ARG K N 1
ATOM 6750 C CA . ARG K 1 64 ? 60.060 39.633 6.305 1.00 22.68 64 ARG K CA 1
ATOM 6751 C C . ARG K 1 64 ? 60.868 40.421 5.286 1.00 20.89 64 ARG K C 1
ATOM 6752 O O . ARG K 1 64 ? 61.416 41.497 5.536 1.00 21.55 64 ARG K O 1
ATOM 6760 N N . GLY K 1 65 ? 60.927 39.877 4.068 1.00 20.20 65 GLY K N 1
ATOM 6761 C CA . GLY K 1 65 ? 61.658 40.462 2.963 1.00 17.39 65 GLY K CA 1
ATOM 6762 C C . GLY K 1 65 ? 61.389 41.932 2.745 1.00 19.23 65 GLY K C 1
ATOM 6763 O O . GLY K 1 65 ? 62.319 42.714 2.547 1.00 18.70 65 GLY K O 1
ATOM 6764 N N . CYS K 1 66 ? 60.144 42.387 2.805 1.00 20.12 66 CYS K N 1
ATOM 6765 C CA . CYS K 1 66 ? 59.726 43.743 2.612 1.00 22.15 66 CYS K CA 1
ATOM 6766 C C . CYS K 1 66 ? 60.143 44.691 3.732 1.00 21.79 66 CYS K C 1
ATOM 6767 O O . CYS K 1 66 ? 59.951 45.919 3.616 1.00 19.79 66 CYS K O 1
ATOM 6770 N N . LYS K 1 67 ? 60.713 44.189 4.795 1.00 18.78 67 LYS K N 1
ATOM 6771 C CA . LYS K 1 67 ? 61.206 44.977 5.918 1.00 19.39 67 LYS K CA 1
ATOM 6772 C C . LYS K 1 67 ? 62.728 45.078 5.849 1.00 19.03 67 LYS K C 1
ATOM 6773 O O . LYS K 1 67 ? 63.311 45.753 6.690 1.00 21.02 67 LYS K O 1
ATOM 6779 N N . ILE K 1 68 ? 63.305 44.384 4.866 1.00 18.29 68 ILE K N 1
ATOM 6780 C CA . ILE K 1 68 ? 64.772 44.385 4.801 1.00 20.77 68 ILE K CA 1
ATOM 6781 C C . ILE K 1 68 ? 65.372 45.378 3.829 1.00 19.36 68 ILE K C 1
ATOM 6782 O O . ILE K 1 68 ? 64.949 45.473 2.686 1.00 21.48 68 ILE K O 1
ATOM 6787 N N . ARG K 1 69 ? 66.403 46.055 4.309 1.00 20.44 69 ARG K N 1
ATOM 6788 C CA . ARG K 1 69 ? 67.158 47.014 3.516 1.00 19.30 69 ARG K CA 1
ATOM 6789 C C . ARG K 1 69 ? 68.237 46.192 2.777 1.00 19.74 69 ARG K C 1
ATOM 6790 O O . ARG K 1 69 ? 68.401 46.228 1.562 1.00 19.77 69 ARG K O 1
ATOM 6798 N N . PHE K 1 70 ? 68.957 45.369 3.507 1.00 21.55 70 PHE K N 1
ATOM 6799 C CA . PHE K 1 70 ? 69.960 44.512 2.914 1.00 25.50 70 PHE K CA 1
ATOM 6800 C C . PHE K 1 70 ? 70.332 43.392 3.880 1.00 25.60 70 PHE K C 1
ATOM 6801 O O . PHE K 1 70 ? 70.113 43.460 5.094 1.00 24.17 70 PHE K O 1
ATOM 6809 N N . LEU K 1 71 ? 70.919 42.370 3.266 1.00 23.17 71 LEU K N 1
ATOM 6810 C CA . LEU K 1 71 ? 71.471 41.257 4.007 1.00 19.99 71 LEU K CA 1
ATOM 6811 C C . LEU K 1 71 ? 72.967 41.177 3.677 1.00 22.73 71 LEU K C 1
ATOM 6812 O O . LEU K 1 71 ? 73.362 41.365 2.516 1.00 21.38 71 LEU K O 1
ATOM 6817 N N . ILE K 1 72 ? 73.777 40.866 4.661 1.00 22.30 72 ILE K N 1
ATOM 6818 C CA . ILE K 1 72 ? 75.212 40.663 4.497 1.00 25.17 72 ILE K CA 1
ATOM 6819 C C . ILE K 1 72 ? 75.302 39.126 4.597 1.00 27.32 72 ILE K C 1
ATOM 6820 O O . ILE K 1 72 ? 74.899 38.579 5.626 1.00 25.92 72 ILE K O 1
ATOM 6825 N N . LEU K 1 73 ? 75.742 38.495 3.535 1.00 29.86 73 LEU K N 1
ATOM 6826 C CA . LEU K 1 73 ? 75.872 37.057 3.414 1.00 29.69 73 LEU K CA 1
ATOM 6827 C C . LEU K 1 73 ? 77.311 36.574 3.485 1.00 33.31 73 LEU K C 1
ATOM 6828 O O . LEU K 1 73 ? 78.245 37.356 3.347 1.00 29.88 73 LEU K O 1
ATOM 6833 N N . PRO K 1 74 ? 77.499 35.277 3.692 1.00 37.38 74 PRO K N 1
ATOM 6834 C CA . PRO K 1 74 ? 78.825 34.690 3.788 1.00 40.91 74 PRO K CA 1
ATOM 6835 C C . PRO K 1 74 ? 79.645 34.880 2.529 1.00 42.77 74 PRO K C 1
ATOM 6836 O O . PRO K 1 74 ? 79.224 34.503 1.447 1.00 41.85 74 PRO K O 1
ATOM 6840 N N . ASP K 1 75 ? 80.809 35.473 2.679 1.00 48.12 75 ASP K N 1
ATOM 6841 C CA . ASP K 1 75 ? 81.792 35.787 1.672 1.00 52.24 75 ASP K CA 1
ATOM 6842 C C . ASP K 1 75 ? 82.685 36.938 2.139 1.00 52.90 75 ASP K C 1
ATOM 6843 O O . ASP K 1 75 ? 82.710 38.055 1.634 1.00 53.75 75 ASP K O 1
ATOM 6848 N N . THR L 2 2 ? 67.240 52.938 -16.158 1.00 44.67 2 THR L N 1
ATOM 6849 C CA . THR L 2 2 ? 68.071 51.735 -15.929 1.00 42.58 2 THR L CA 1
ATOM 6850 C C . THR L 2 2 ? 67.626 50.943 -14.722 1.00 36.60 2 THR L C 1
ATOM 6851 O O . THR L 2 2 ? 67.199 49.809 -14.985 1.00 32.43 2 THR L O 1
ATOM 6855 N N . VAL L 2 3 ? 67.636 51.456 -13.491 1.00 30.61 3 VAL L N 1
ATOM 6856 C CA . VAL L 2 3 ? 67.046 50.677 -12.413 1.00 25.62 3 VAL L CA 1
ATOM 6857 C C . VAL L 2 3 ? 65.585 50.502 -12.901 1.00 25.24 3 VAL L C 1
ATOM 6858 O O . VAL L 2 3 ? 65.040 51.491 -13.380 1.00 25.66 3 VAL L O 1
ATOM 6862 N N . GLY L 2 4 ? 65.006 49.327 -12.813 1.00 27.27 4 GLY L N 1
ATOM 6863 C CA . GLY L 2 4 ? 63.637 49.134 -13.267 1.00 30.41 4 GLY L CA 1
ATOM 6864 C C . GLY L 2 4 ? 63.594 48.628 -14.720 1.00 35.60 4 GLY L C 1
ATOM 6865 O O . GLY L 2 4 ? 62.491 48.456 -15.251 1.00 34.70 4 GLY L O 1
ATOM 6866 N N . LYS L 2 5 ? 64.755 48.413 -15.330 1.00 32.17 5 LYS L N 1
ATOM 6867 C CA . LYS L 2 5 ? 64.817 47.952 -16.723 1.00 34.21 5 LYS L CA 1
ATOM 6868 C C . LYS L 2 5 ? 65.801 46.788 -16.774 1.00 31.56 5 LYS L C 1
ATOM 6869 O O . LYS L 2 5 ? 66.995 47.057 -16.909 1.00 30.87 5 LYS L O 1
ATOM 6875 N N . SER L 2 6 ? 65.323 45.555 -16.649 1.00 32.45 6 SER L N 1
ATOM 6876 C CA . SER L 2 6 ? 66.220 44.410 -16.649 1.00 35.15 6 SER L CA 1
ATOM 6877 C C . SER L 2 6 ? 67.183 44.322 -17.806 1.00 35.40 6 SER L C 1
ATOM 6878 O O . SER L 2 6 ? 68.325 43.894 -17.605 1.00 33.36 6 SER L O 1
ATOM 6881 N N . SER L 2 7 ? 66.743 44.707 -19.022 1.00 37.25 7 SER L N 1
ATOM 6882 C CA . SER L 2 7 ? 67.661 44.686 -20.185 1.00 39.51 7 SER L CA 1
ATOM 6883 C C . SER L 2 7 ? 68.735 45.724 -20.015 1.00 39.40 7 SER L C 1
ATOM 6884 O O . SER L 2 7 ? 69.918 45.462 -20.241 1.00 41.40 7 SER L O 1
ATOM 6887 N N . LYS L 2 8 ? 68.363 46.889 -19.582 1.00 37.74 8 LYS L N 1
ATOM 6888 C CA . LYS L 2 8 ? 69.461 47.799 -19.359 1.00 37.38 8 LYS L CA 1
ATOM 6889 C C . LYS L 2 8 ? 70.355 47.255 -18.261 1.00 36.52 8 LYS L C 1
ATOM 6890 O O . LYS L 2 8 ? 71.573 47.294 -18.414 1.00 38.31 8 LYS L O 1
ATOM 6896 N N . MET L 2 9 ? 69.829 46.737 -17.160 1.00 37.08 9 MET L N 1
ATOM 6897 C CA . MET L 2 9 ? 70.815 46.341 -16.153 1.00 33.98 9 MET L CA 1
ATOM 6898 C C . MET L 2 9 ? 71.737 45.184 -16.479 1.00 34.12 9 MET L C 1
ATOM 6899 O O . MET L 2 9 ? 72.828 45.099 -15.929 1.00 29.01 9 MET L O 1
ATOM 6904 N N . LEU L 2 10 ? 71.315 44.292 -17.376 1.00 33.94 10 LEU L N 1
ATOM 6905 C CA . LEU L 2 10 ? 72.155 43.148 -17.717 1.00 36.82 10 LEU L CA 1
ATOM 6906 C C . LEU L 2 10 ? 73.547 43.507 -18.213 1.00 34.00 10 LEU L C 1
ATOM 6907 O O . LEU L 2 10 ? 74.483 42.799 -17.853 1.00 33.80 10 LEU L O 1
ATOM 6912 N N . GLN L 2 11 ? 73.720 44.561 -18.986 1.00 33.99 11 GLN L N 1
ATOM 6913 C CA . GLN L 2 11 ? 74.986 45.014 -19.519 1.00 37.67 11 GLN L CA 1
ATOM 6914 C C . GLN L 2 11 ? 75.996 45.541 -18.501 1.00 37.96 11 GLN L C 1
ATOM 6915 O O . GLN L 2 11 ? 77.164 45.777 -18.808 1.00 34.49 11 GLN L O 1
ATOM 6921 N N . HIS L 2 12 ? 75.570 45.755 -17.257 1.00 36.86 12 HIS L N 1
ATOM 6922 C CA . HIS L 2 12 ? 76.466 46.246 -16.226 1.00 33.37 12 HIS L CA 1
ATOM 6923 C C . HIS L 2 12 ? 76.941 45.116 -15.350 1.00 29.81 12 HIS L C 1
ATOM 6924 O O . HIS L 2 12 ? 77.707 45.355 -14.421 1.00 28.20 12 HIS L O 1
ATOM 6931 N N . ILE L 2 13 ? 76.433 43.910 -15.601 1.00 31.00 13 ILE L N 1
ATOM 6932 C CA . ILE L 2 13 ? 76.876 42.782 -14.759 1.00 29.44 13 ILE L CA 1
ATOM 6933 C C . ILE L 2 13 ? 78.400 42.752 -14.758 1.00 31.48 13 ILE L C 1
ATOM 6934 O O . ILE L 2 13 ? 79.061 43.077 -15.752 1.00 28.81 13 ILE L O 1
ATOM 6939 N N . ASP L 2 14 ? 79.001 42.430 -13.619 1.00 26.50 14 ASP L N 1
ATOM 6940 C CA . ASP L 2 14 ? 80.388 42.328 -13.299 1.00 29.68 14 ASP L CA 1
ATOM 6941 C C . ASP L 2 14 ? 81.107 43.660 -13.079 1.00 26.48 14 ASP L C 1
ATOM 6942 O O . ASP L 2 14 ? 82.227 43.680 -12.571 1.00 23.91 14 ASP L O 1
ATOM 6947 N N . TYR L 2 15 ? 80.479 44.762 -13.445 1.00 24.57 15 TYR L N 1
ATOM 6948 C CA . TYR L 2 15 ? 81.035 46.067 -13.243 1.00 24.72 15 TYR L CA 1
ATOM 6949 C C . TYR L 2 15 ? 80.806 46.489 -11.770 1.00 26.78 15 TYR L C 1
ATOM 6950 O O . TYR L 2 15 ? 79.891 46.007 -11.104 1.00 26.50 15 TYR L O 1
ATOM 6959 N N . ARG L 2 16 ? 81.632 47.409 -11.331 1.00 25.03 16 ARG L N 1
ATOM 6960 C CA . ARG L 2 16 ? 81.509 47.973 -9.981 1.00 25.39 16 ARG L CA 1
ATOM 6961 C C . ARG L 2 16 ? 80.483 49.075 -10.132 1.00 22.56 16 ARG L C 1
ATOM 6962 O O . ARG L 2 16 ? 80.680 50.004 -10.912 1.00 23.80 16 ARG L O 1
ATOM 6970 N N . MET L 2 17 ? 79.357 48.922 -9.432 1.00 24.73 17 MET L N 1
ATOM 6971 C CA . MET L 2 17 ? 78.283 49.914 -9.594 1.00 19.74 17 MET L CA 1
ATOM 6972 C C . MET L 2 17 ? 77.952 50.664 -8.309 1.00 20.73 17 MET L C 1
ATOM 6973 O O . MET L 2 17 ? 78.079 50.140 -7.200 1.00 21.67 17 MET L O 1
ATOM 6978 N N . ARG L 2 18 ? 77.496 51.891 -8.502 1.00 21.80 18 ARG L N 1
ATOM 6979 C CA . ARG L 2 18 ? 77.064 52.748 -7.397 1.00 25.72 18 ARG L CA 1
ATOM 6980 C C . ARG L 2 18 ? 75.534 52.648 -7.405 1.00 21.95 18 ARG L C 1
ATOM 6981 O O . ARG L 2 18 ? 74.900 53.037 -8.374 1.00 21.45 18 ARG L O 1
ATOM 6989 N N . CYS L 2 19 ? 74.961 52.052 -6.392 1.00 21.17 19 CYS L N 1
ATOM 6990 C CA . CYS L 2 19 ? 73.535 51.778 -6.221 1.00 16.76 19 CYS L CA 1
ATOM 6991 C C . CYS L 2 19 ? 72.947 52.683 -5.151 1.00 20.96 19 CYS L C 1
ATOM 6992 O O . CYS L 2 19 ? 73.358 52.593 -3.985 1.00 21.10 19 CYS L O 1
ATOM 6995 N N . ILE L 2 20 ? 72.034 53.569 -5.546 1.00 18.84 20 ILE L N 1
ATOM 6996 C CA . ILE L 2 20 ? 71.517 54.557 -4.605 1.00 20.49 20 ILE L CA 1
ATOM 6997 C C . ILE L 2 20 ? 70.091 54.361 -4.136 1.00 21.39 20 ILE L C 1
ATOM 6998 O O . ILE L 2 20 ? 69.205 54.205 -4.960 1.00 20.86 20 ILE L O 1
ATOM 7003 N N . LEU L 2 21 ? 69.908 54.319 -2.810 1.00 18.30 21 LEU L N 1
ATOM 7004 C CA . LEU L 2 21 ? 68.550 54.103 -2.306 1.00 18.00 21 LEU L CA 1
ATOM 7005 C C . LEU L 2 21 ? 67.756 55.387 -2.347 1.00 13.99 21 LEU L C 1
ATOM 7006 O O . LEU L 2 21 ? 68.301 56.467 -2.528 1.00 16.87 21 LEU L O 1
ATOM 7011 N N . GLN L 2 22 ? 66.458 55.293 -2.147 1.00 15.74 22 GLN L N 1
ATOM 7012 C CA . GLN L 2 22 ? 65.585 56.457 -2.123 1.00 16.55 22 GLN L CA 1
ATOM 7013 C C . GLN L 2 22 ? 65.992 57.560 -1.135 1.00 18.15 22 GLN L C 1
ATOM 7014 O O . GLN L 2 22 ? 65.808 58.730 -1.433 1.00 15.76 22 GLN L O 1
ATOM 7020 N N . ASP L 2 23 ? 66.572 57.224 0.003 1.00 19.12 23 ASP L N 1
ATOM 7021 C CA . ASP L 2 23 ? 67.016 58.122 1.036 1.00 19.96 23 ASP L CA 1
ATOM 7022 C C . ASP L 2 23 ? 68.455 58.560 0.771 1.00 20.43 23 ASP L C 1
ATOM 7023 O O . ASP L 2 23 ? 68.984 59.307 1.591 1.00 18.26 23 ASP L O 1
ATOM 7028 N N . GLY L 2 24 ? 69.043 58.135 -0.359 1.00 18.98 24 GLY L N 1
ATOM 7029 C CA . GLY L 2 24 ? 70.390 58.589 -0.699 1.00 16.79 24 GLY L CA 1
ATOM 7030 C C . GLY L 2 24 ? 71.521 57.732 -0.188 1.00 18.80 24 GLY L C 1
ATOM 7031 O O . GLY L 2 24 ? 72.682 58.069 -0.406 1.00 19.66 24 GLY L O 1
ATOM 7032 N N . ARG L 2 25 ? 71.266 56.635 0.495 1.00 19.63 25 ARG L N 1
ATOM 7033 C CA . ARG L 2 25 ? 72.338 55.760 0.948 1.00 21.46 25 ARG L CA 1
ATOM 7034 C C . ARG L 2 25 ? 72.980 55.199 -0.341 1.00 22.96 25 ARG L C 1
ATOM 7035 O O . ARG L 2 25 ? 72.236 54.882 -1.265 1.00 18.27 25 ARG L O 1
ATOM 7043 N N . ILE L 2 26 ? 74.307 55.106 -0.342 1.00 19.01 26 ILE L N 1
ATOM 7044 C CA . ILE L 2 26 ? 75.013 54.580 -1.522 1.00 21.29 26 ILE L CA 1
ATOM 7045 C C . ILE L 2 26 ? 75.704 53.267 -1.189 1.00 21.82 26 ILE L C 1
ATOM 7046 O O . ILE L 2 26 ? 76.307 53.118 -0.136 1.00 26.87 26 ILE L O 1
ATOM 7051 N N . PHE L 2 27 ? 75.582 52.246 -1.992 1.00 18.12 27 PHE L N 1
ATOM 7052 C CA . PHE L 2 27 ? 76.151 50.928 -1.903 1.00 19.26 27 PHE L CA 1
ATOM 7053 C C . PHE L 2 27 ? 77.046 50.795 -3.142 1.00 23.39 27 PHE L C 1
ATOM 7054 O O . PHE L 2 27 ? 76.504 50.940 -4.246 1.00 22.63 27 PHE L O 1
ATOM 7062 N N . ILE L 2 28 ? 78.354 50.613 -2.943 1.00 22.51 28 ILE L N 1
ATOM 7063 C CA . ILE L 2 28 ? 79.277 50.476 -4.077 1.00 23.37 28 ILE L CA 1
ATOM 7064 C C . ILE L 2 28 ? 79.897 49.081 -3.976 1.00 21.66 28 ILE L C 1
ATOM 7065 O O . ILE L 2 28 ? 80.539 48.693 -3.007 1.00 20.07 28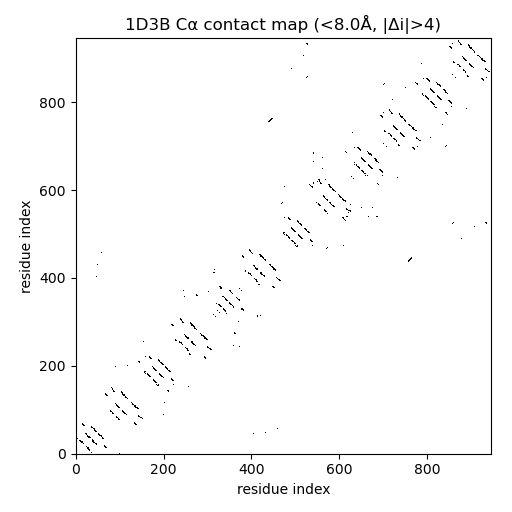 ILE L O 1
ATOM 7070 N N . GLY L 2 29 ? 79.640 48.273 -5.010 1.00 21.42 29 GLY L N 1
ATOM 7071 C CA . GLY L 2 29 ? 80.144 46.907 -5.015 1.00 21.51 29 GLY L CA 1
ATOM 7072 C C . GLY L 2 29 ? 80.154 46.322 -6.430 1.00 22.82 29 GLY L C 1
ATOM 7073 O O . GLY L 2 29 ? 79.747 46.958 -7.394 1.00 22.93 29 GLY L O 1
ATOM 7074 N N . THR L 2 30 ? 80.638 45.091 -6.498 1.00 24.51 30 THR L N 1
ATOM 7075 C CA . THR L 2 30 ? 80.686 44.400 -7.784 1.00 25.17 30 THR L CA 1
ATOM 7076 C C . THR L 2 30 ? 79.324 43.773 -8.030 1.00 23.09 30 THR L C 1
ATOM 7077 O O . THR L 2 30 ? 78.834 42.926 -7.272 1.00 23.80 30 THR L O 1
ATOM 7081 N N . PHE L 2 31 ? 78.691 44.256 -9.086 1.00 22.87 31 PHE L N 1
ATOM 7082 C CA . PHE L 2 31 ? 77.338 43.801 -9.426 1.00 23.91 31 PHE L CA 1
ATOM 7083 C C . PHE L 2 31 ? 77.335 42.405 -10.026 1.00 26.55 31 PHE L C 1
ATOM 7084 O O . PHE L 2 31 ? 77.721 42.233 -11.179 1.00 26.34 31 PHE L O 1
ATOM 7092 N N . LYS L 2 32 ? 76.914 41.408 -9.258 1.00 25.76 32 LYS L N 1
ATOM 7093 C CA . LYS L 2 32 ? 76.925 40.033 -9.715 1.00 28.10 32 LYS L CA 1
ATOM 7094 C C . LYS L 2 32 ? 75.578 39.456 -10.106 1.00 30.74 32 LYS L C 1
ATOM 7095 O O . LYS L 2 32 ? 75.593 38.473 -10.851 1.00 30.15 32 LYS L O 1
ATOM 7101 N N . ALA L 2 33 ? 74.466 40.031 -9.640 1.00 23.73 33 ALA L N 1
ATOM 7102 C CA . ALA L 2 33 ? 73.170 39.483 -9.997 1.00 25.87 33 ALA L CA 1
ATOM 7103 C C . ALA L 2 33 ? 72.041 40.443 -9.608 1.00 25.62 33 ALA L C 1
ATOM 7104 O O . ALA L 2 33 ? 72.199 41.343 -8.757 1.00 21.44 33 ALA L O 1
ATOM 7106 N N . PHE L 2 34 ? 70.909 40.261 -10.274 1.00 23.87 34 PHE L N 1
ATOM 7107 C CA . PHE L 2 34 ? 69.716 41.054 -10.032 1.00 23.02 34 PHE L CA 1
ATOM 7108 C C . PHE L 2 34 ? 68.509 40.192 -10.412 1.00 28.36 34 PHE L C 1
ATOM 7109 O O . PHE L 2 34 ? 68.675 39.181 -11.099 1.00 26.93 34 PHE L O 1
ATOM 7117 N N . ASP L 2 35 ? 67.319 40.603 -9.970 1.00 27.66 35 ASP L N 1
ATOM 7118 C CA . ASP L 2 35 ? 66.120 39.844 -10.329 1.00 25.76 35 ASP L CA 1
ATOM 7119 C C . ASP L 2 35 ? 65.106 40.857 -10.812 1.00 26.74 35 ASP L C 1
ATOM 7120 O O . ASP L 2 35 ? 65.416 42.060 -10.786 1.00 28.54 35 ASP L O 1
ATOM 7125 N N . LYS L 2 36 ? 63.907 40.448 -11.202 1.00 24.48 36 LYS L N 1
ATOM 7126 C CA . LYS L 2 36 ? 62.908 41.393 -11.678 1.00 28.62 36 LYS L CA 1
ATOM 7127 C C . LYS L 2 36 ? 62.403 42.386 -10.628 1.00 26.13 36 LYS L C 1
ATOM 7128 O O . LYS L 2 36 ? 61.830 43.414 -11.020 1.00 26.08 36 LYS L O 1
ATOM 7134 N N . HIS L 2 37 ? 62.620 42.151 -9.339 1.00 27.39 37 HIS L N 1
ATOM 7135 C CA . HIS L 2 37 ? 62.237 43.055 -8.263 1.00 28.50 37 HIS L CA 1
ATOM 7136 C C . HIS L 2 37 ? 63.303 44.105 -7.995 1.00 28.95 37 HIS L C 1
ATOM 7137 O O . HIS L 2 37 ? 63.165 45.018 -7.181 1.00 28.46 37 HIS L O 1
ATOM 7144 N N . MET L 2 38 ? 64.436 43.997 -8.686 1.00 27.62 38 MET L N 1
ATOM 7145 C CA . MET L 2 38 ? 65.577 44.876 -8.587 1.00 22.76 38 MET L CA 1
ATOM 7146 C C . MET L 2 38 ? 66.405 44.546 -7.346 1.00 21.50 38 MET L C 1
ATOM 7147 O O . MET L 2 38 ? 67.207 45.369 -6.895 1.00 20.28 38 MET L O 1
ATOM 7152 N N . ASN L 2 39 ? 66.239 43.371 -6.786 1.00 18.75 39 ASN L N 1
ATOM 7153 C CA . ASN L 2 39 ? 67.079 42.945 -5.666 1.00 22.82 39 ASN L CA 1
ATOM 7154 C C . ASN L 2 39 ? 68.453 42.724 -6.318 1.00 24.11 39 ASN L C 1
ATOM 7155 O O . ASN L 2 39 ? 68.462 42.260 -7.456 1.00 25.13 39 ASN L O 1
ATOM 7160 N N . LEU L 2 40 ? 69.555 43.082 -5.667 1.00 23.15 40 LEU L N 1
ATOM 7161 C CA . LEU L 2 40 ? 70.848 42.916 -6.277 1.00 22.35 40 LEU L CA 1
ATOM 7162 C C . LEU L 2 40 ? 71.808 42.116 -5.424 1.00 22.90 40 LEU L C 1
ATOM 7163 O O . LEU L 2 40 ? 71.688 42.096 -4.207 1.00 24.59 40 LEU L O 1
ATOM 7168 N N . ILE L 2 41 ? 72.793 41.515 -6.078 1.00 23.63 41 ILE L N 1
ATOM 7169 C CA . ILE L 2 41 ? 73.864 40.827 -5.371 1.00 24.32 41 ILE L CA 1
ATOM 7170 C C . ILE L 2 41 ? 75.082 41.746 -5.634 1.00 25.60 41 ILE L C 1
ATOM 7171 O O . ILE L 2 41 ? 75.368 42.015 -6.799 1.00 25.37 41 ILE L O 1
ATOM 7176 N N . LEU L 2 42 ? 75.709 42.262 -4.592 1.00 22.35 42 LEU L N 1
ATOM 7177 C CA . LEU L 2 42 ? 76.851 43.145 -4.716 1.00 22.53 42 LEU L CA 1
ATOM 7178 C C . LEU L 2 42 ? 78.012 42.542 -3.931 1.00 25.24 42 LEU L C 1
ATOM 7179 O O . LEU L 2 42 ? 77.950 42.384 -2.703 1.00 24.92 42 LEU L O 1
ATOM 7184 N N . CYS L 2 43 ? 79.080 42.189 -4.669 1.00 27.16 43 CYS L N 1
ATOM 7185 C CA . CYS L 2 43 ? 80.247 41.600 -4.001 1.00 25.90 43 CYS L CA 1
ATOM 7186 C C . CYS L 2 43 ? 81.204 42.682 -3.529 1.00 25.55 43 CYS L C 1
ATOM 7187 O O . CYS L 2 43 ? 81.339 43.697 -4.218 1.00 24.00 43 CYS L O 1
ATOM 7191 N N . ASP L 2 44 ? 81.886 42.478 -2.401 1.00 23.00 44 ASP L N 1
ATOM 7192 C CA . ASP L 2 44 ? 82.827 43.453 -1.847 1.00 24.92 44 ASP L CA 1
ATOM 7193 C C . ASP L 2 44 ? 82.169 44.838 -1.825 1.00 25.08 44 ASP L C 1
ATOM 7194 O O . ASP L 2 44 ? 82.663 45.807 -2.391 1.00 24.07 44 ASP L O 1
ATOM 7199 N N . CYS L 2 45 ? 81.018 44.847 -1.155 1.00 21.68 45 CYS L N 1
ATOM 7200 C CA . CYS L 2 45 ? 80.252 46.080 -1.112 1.00 23.09 45 CYS L CA 1
ATOM 7201 C C . CYS L 2 45 ? 80.569 46.960 0.081 1.00 20.59 45 CYS L C 1
ATOM 7202 O O . CYS L 2 45 ? 80.762 46.488 1.206 1.00 19.99 45 CYS L O 1
ATOM 7205 N N . ASP L 2 46 ? 80.649 48.249 -0.192 1.00 21.70 46 ASP L N 1
ATOM 7206 C CA . ASP L 2 46 ? 80.876 49.294 0.783 1.00 24.97 46 ASP L CA 1
ATOM 7207 C C . ASP L 2 46 ? 79.601 50.165 0.807 1.00 24.09 46 ASP L C 1
ATOM 7208 O O . ASP L 2 46 ? 78.925 50.268 -0.224 1.00 24.56 46 ASP L O 1
ATOM 7213 N N . GLU L 2 47 ? 79.314 50.751 1.952 1.00 22.41 47 GLU L N 1
ATOM 7214 C CA . GLU L 2 47 ? 78.142 51.599 2.087 1.00 20.94 47 GLU L CA 1
ATOM 7215 C C . GLU L 2 47 ? 78.601 53.026 2.381 1.00 19.55 47 GLU L C 1
ATOM 7216 O O . GLU L 2 47 ? 79.484 53.197 3.233 1.00 21.60 47 GLU L O 1
ATOM 7222 N N . PHE L 2 48 ? 78.048 54.010 1.693 1.00 17.43 48 PHE L N 1
ATOM 7223 C CA . PHE L 2 48 ? 78.422 55.402 1.962 1.00 16.62 48 PHE L CA 1
ATOM 7224 C C . PHE L 2 48 ? 77.161 56.164 2.353 1.00 19.51 48 PHE L C 1
ATOM 7225 O O . PHE L 2 48 ? 76.140 56.000 1.667 1.00 16.25 48 PHE L O 1
ATOM 7233 N N . ARG L 2 49 ? 77.233 56.910 3.465 1.00 17.61 49 ARG L N 1
ATOM 7234 C CA . ARG L 2 49 ? 76.045 57.691 3.850 1.00 23.53 49 ARG L CA 1
ATOM 7235 C C . ARG L 2 49 ? 76.529 59.144 3.883 1.00 25.56 49 ARG L C 1
ATOM 7236 O O . ARG L 2 49 ? 77.577 59.376 4.498 1.00 29.52 49 ARG L O 1
ATOM 7248 N N . LYS L 2 50 ? 75.819 60.054 3.282 1.00 23.55 50 LYS L N 1
ATOM 7249 C CA . LYS L 2 50 ? 76.161 61.479 3.286 1.00 26.86 50 LYS L CA 1
ATOM 7250 C C . LYS L 2 50 ? 75.128 62.121 4.214 1.00 31.21 50 LYS L C 1
ATOM 7251 O O . LYS L 2 50 ? 73.914 61.972 4.006 1.00 33.26 50 LYS L O 1
ATOM 7257 N N . ILE L 2 51 ? 75.590 62.777 5.253 1.00 31.03 51 ILE L N 1
ATOM 7258 C CA . ILE L 2 51 ? 74.748 63.378 6.279 1.00 30.72 51 ILE L CA 1
ATOM 7259 C C . ILE L 2 51 ? 74.902 64.885 6.390 1.00 31.20 51 ILE L C 1
ATOM 7260 O O . ILE L 2 51 ? 76.018 65.395 6.512 1.00 28.42 51 ILE L O 1
ATOM 7265 N N . LYS L 2 52 ? 73.771 65.580 6.333 1.00 30.03 52 LYS L N 1
ATOM 7266 C CA . LYS L 2 52 ? 73.773 67.043 6.476 1.00 33.53 52 LYS L CA 1
ATOM 7267 C C . LYS L 2 52 ? 73.178 67.328 7.856 1.00 34.29 52 LYS L C 1
ATOM 7268 O O . LYS L 2 52 ? 71.969 67.249 8.037 1.00 32.37 52 LYS L O 1
ATOM 7274 N N . PRO L 2 53 ? 74.017 67.624 8.835 1.00 39.52 53 PRO L N 1
ATOM 7275 C CA . PRO L 2 53 ? 73.597 67.885 10.199 1.00 41.59 53 PRO L CA 1
ATOM 7276 C C . PRO L 2 53 ? 72.570 68.983 10.375 1.00 42.30 53 PRO L C 1
ATOM 7277 O O . PRO L 2 53 ? 72.565 70.019 9.728 1.00 40.94 53 PRO L O 1
ATOM 7281 N N . LYS L 2 54 ? 71.653 68.779 11.309 1.00 47.49 54 LYS L N 1
ATOM 7282 C CA . LYS L 2 54 ? 70.597 69.713 11.662 1.00 52.65 54 LYS L CA 1
ATOM 7283 C C . LYS L 2 54 ? 71.154 71.119 11.827 1.00 54.91 54 LYS L C 1
ATOM 7284 O O . LYS L 2 54 ? 70.747 72.120 11.230 1.00 54.72 54 LYS L O 1
ATOM 7290 N N . ASN L 2 55 ? 72.162 71.209 12.682 1.00 56.93 55 ASN L N 1
ATOM 7291 C CA . ASN L 2 55 ? 72.896 72.409 13.018 1.00 60.22 55 ASN L CA 1
ATOM 7292 C C . ASN L 2 55 ? 73.797 72.889 11.888 1.00 61.08 55 ASN L C 1
ATOM 7293 O O . ASN L 2 55 ? 74.877 72.315 11.710 1.00 60.66 55 ASN L O 1
ATOM 7298 N N . SER L 2 56 ? 73.373 73.919 11.158 0.10 61.17 56 SER L N 1
ATOM 7299 C CA . SER L 2 56 ? 74.228 74.443 10.085 0.10 61.40 56 SER L CA 1
ATOM 7300 C C . SER L 2 56 ? 75.475 74.968 10.798 0.10 61.44 56 SER L C 1
ATOM 7301 O O . SER L 2 56 ? 75.355 75.393 11.951 0.10 61.47 56 SER L O 1
ATOM 7304 N N . LYS L 2 57 ? 76.613 74.951 10.156 1.00 61.38 57 LYS L N 1
ATOM 7305 C CA . LYS L 2 57 ? 77.877 75.341 10.758 1.00 60.77 57 LYS L CA 1
ATOM 7306 C C . LYS L 2 57 ? 78.634 74.120 11.262 1.00 59.37 57 LYS L C 1
ATOM 7307 O O . LYS L 2 57 ? 79.818 74.098 11.480 1.00 60.71 57 LYS L O 1
ATOM 7313 N N . GLN L 2 58 ? 77.818 73.073 11.432 1.00 56.08 58 GLN L N 1
ATOM 7314 C CA . GLN L 2 58 ? 78.383 71.762 11.722 1.00 52.46 58 GLN L CA 1
ATOM 7315 C C . GLN L 2 58 ? 78.745 71.023 10.439 1.00 47.56 58 GLN L C 1
ATOM 7316 O O . GLN L 2 58 ? 77.944 71.247 9.494 1.00 47.96 58 GLN L O 1
ATOM 7322 N N . ALA L 2 59 ? 79.843 70.407 10.303 1.00 44.05 59 ALA L N 1
ATOM 7323 C CA . ALA L 2 59 ? 80.230 69.820 9.032 1.00 39.60 59 ALA L CA 1
ATOM 7324 C C . ALA L 2 59 ? 79.364 68.729 8.433 1.00 36.32 59 ALA L C 1
ATOM 7325 O O . ALA L 2 59 ? 78.892 67.833 9.111 1.00 35.68 59 ALA L O 1
ATOM 7327 N N . GLU L 2 60 ? 79.182 68.793 7.112 1.00 36.34 60 GLU L N 1
ATOM 7328 C CA . GLU L 2 60 ? 78.488 67.743 6.373 1.00 34.54 60 GLU L CA 1
ATOM 7329 C C . GLU L 2 60 ? 79.507 66.587 6.508 1.00 31.38 60 GLU L C 1
ATOM 7330 O O . GLU L 2 60 ? 80.720 66.814 6.497 1.00 28.05 60 GLU L O 1
ATOM 7336 N N . ARG L 2 61 ? 79.016 65.387 6.669 1.00 28.53 61 ARG L N 1
ATOM 7337 C CA . ARG L 2 61 ? 79.865 64.239 6.870 1.00 26.30 61 ARG L CA 1
ATOM 7338 C C . ARG L 2 61 ? 79.485 63.081 5.966 1.00 27.34 61 ARG L C 1
ATOM 7339 O O . ARG L 2 61 ? 78.293 62.845 5.715 1.00 23.72 61 ARG L O 1
ATOM 7347 N N . GLU L 2 62 ? 80.518 62.371 5.530 1.00 24.54 62 GLU L N 1
ATOM 7348 C CA . GLU L 2 62 ? 80.311 61.191 4.700 1.00 26.93 62 GLU L CA 1
ATOM 7349 C C . GLU L 2 62 ? 80.863 60.015 5.500 1.00 26.45 62 GLU L C 1
ATOM 7350 O O . GLU L 2 62 ? 82.031 60.057 5.913 1.00 27.61 62 GLU L O 1
ATOM 7356 N N . GLU L 2 63 ? 80.056 58.989 5.705 1.00 21.69 63 GLU L N 1
ATOM 7357 C CA . GLU L 2 63 ? 80.500 57.848 6.493 1.00 21.65 63 GLU L CA 1
ATOM 7358 C C . GLU L 2 63 ? 80.572 56.612 5.617 1.00 24.89 63 GLU L C 1
ATOM 7359 O O . GLU L 2 63 ? 79.666 56.337 4.816 1.00 26.17 63 GLU L O 1
ATOM 7365 N N . LYS L 2 64 ? 81.661 55.878 5.798 1.00 22.43 64 LYS L N 1
ATOM 7366 C CA . LYS L 2 64 ? 81.883 54.670 5.038 1.00 19.55 64 LYS L CA 1
ATOM 7367 C C . LYS L 2 64 ? 81.960 53.446 5.938 1.00 20.89 64 LYS L C 1
ATOM 7368 O O . LYS L 2 64 ? 82.657 53.404 6.947 1.00 20.83 64 LYS L O 1
ATOM 7374 N N . ARG L 2 65 ? 81.266 52.428 5.465 1.00 19.66 65 ARG L N 1
ATOM 7375 C CA . ARG L 2 65 ? 81.247 51.134 6.135 1.00 25.58 65 ARG L CA 1
ATOM 7376 C C . ARG L 2 65 ? 81.605 50.050 5.114 1.00 21.52 65 ARG L C 1
ATOM 7377 O O . ARG L 2 65 ? 81.041 50.110 4.020 1.00 22.53 65 ARG L O 1
ATOM 7385 N N . VAL L 2 66 ? 82.459 49.101 5.420 1.00 19.81 66 VAL L N 1
ATOM 7386 C CA . VAL L 2 66 ? 82.783 48.010 4.527 1.00 19.49 66 VAL L CA 1
ATOM 7387 C C . VAL L 2 66 ? 81.727 46.939 4.881 1.00 22.87 66 VAL L C 1
ATOM 7388 O O . VAL L 2 66 ? 81.591 46.575 6.061 1.00 20.39 66 VAL L O 1
ATOM 7392 N N . LEU L 2 67 ? 80.975 46.486 3.884 1.00 18.83 67 LEU L N 1
ATOM 7393 C CA . LEU L 2 67 ? 79.964 45.492 4.206 1.00 20.00 67 LEU L CA 1
ATOM 7394 C C . LEU L 2 67 ? 80.320 44.092 3.773 1.00 21.97 67 LEU L C 1
ATOM 7395 O O . LEU L 2 67 ? 80.110 43.181 4.574 1.00 24.04 67 LEU L O 1
ATOM 7400 N N . GLY L 2 68 ? 80.796 43.861 2.556 1.00 21.80 68 GLY L N 1
ATOM 7401 C CA . GLY L 2 68 ? 81.067 42.447 2.193 1.00 22.86 68 GLY L CA 1
ATOM 7402 C C . GLY L 2 68 ? 80.115 42.037 1.070 1.00 22.98 68 GLY L C 1
ATOM 7403 O O . GLY L 2 68 ? 79.847 42.834 0.159 1.00 24.96 68 GLY L O 1
ATOM 7404 N N . LEU L 2 69 ? 79.630 40.805 1.087 1.00 20.91 69 LEU L N 1
ATOM 7405 C CA . LEU L 2 69 ? 78.726 40.307 0.054 1.00 22.29 69 LEU L CA 1
ATOM 7406 C C . LEU L 2 69 ? 77.314 40.732 0.458 1.00 20.60 69 LEU L C 1
ATOM 7407 O O . LEU L 2 69 ? 76.809 40.266 1.475 1.00 23.47 69 LEU L O 1
ATOM 7412 N N . VAL L 2 70 ? 76.757 41.658 -0.313 1.00 21.86 70 VAL L N 1
ATOM 7413 C CA . VAL L 2 70 ? 75.453 42.203 0.046 1.00 22.61 70 VAL L CA 1
ATOM 7414 C C . VAL L 2 70 ? 74.313 41.834 -0.874 1.00 23.50 70 VAL L C 1
ATOM 7415 O O . VAL L 2 70 ? 74.486 41.854 -2.092 1.00 21.97 70 VAL L O 1
ATOM 7419 N N . LEU L 2 71 ? 73.155 41.525 -0.277 1.00 22.38 71 LEU L N 1
ATOM 7420 C CA . LEU L 2 71 ? 71.945 41.293 -1.039 1.00 20.71 71 LEU L CA 1
ATOM 7421 C C . LEU L 2 71 ? 71.169 42.604 -0.792 1.00 22.21 71 LEU L C 1
ATOM 7422 O O . LEU L 2 71 ? 70.703 42.838 0.320 1.00 18.63 71 LEU L O 1
ATOM 7427 N N . LEU L 2 72 ? 71.087 43.481 -1.779 1.00 21.25 72 LEU L N 1
ATOM 7428 C CA . LEU L 2 72 ? 70.397 44.771 -1.560 1.00 22.29 72 LEU L CA 1
ATOM 7429 C C . LEU L 2 72 ? 68.959 44.690 -2.039 1.00 21.34 72 LEU L C 1
ATOM 7430 O O . LEU L 2 72 ? 68.785 44.355 -3.216 1.00 21.77 72 LEU L O 1
ATOM 7435 N N . ARG L 2 73 ? 67.966 44.943 -1.183 1.00 20.31 73 ARG L N 1
ATOM 7436 C CA . ARG L 2 73 ? 66.604 44.801 -1.629 1.00 20.08 73 ARG L CA 1
ATOM 7437 C C . ARG L 2 73 ? 66.210 45.837 -2.661 1.00 19.60 73 ARG L C 1
ATOM 7438 O O . ARG L 2 73 ? 66.499 47.004 -2.469 1.00 21.22 73 ARG L O 1
ATOM 7446 N N . GLY L 2 74 ? 65.561 45.436 -3.753 1.00 21.77 74 GLY L N 1
ATOM 7447 C CA . GLY L 2 74 ? 65.238 46.408 -4.784 1.00 16.83 74 GLY L CA 1
ATOM 7448 C C . GLY L 2 74 ? 64.156 47.397 -4.556 1.00 18.39 74 GLY L C 1
ATOM 7449 O O . GLY L 2 74 ? 64.200 48.457 -5.177 1.00 17.21 74 GLY L O 1
ATOM 7450 N N . GLU L 2 75 ? 63.176 47.189 -3.652 1.00 21.37 75 GLU L N 1
ATOM 7451 C CA . GLU L 2 75 ? 62.140 48.222 -3.504 1.00 22.50 75 GLU L CA 1
ATOM 7452 C C . GLU L 2 75 ? 62.660 49.552 -3.014 1.00 22.10 75 GLU L C 1
ATOM 7453 O O . GLU L 2 75 ? 61.948 50.531 -3.227 1.00 22.22 75 GLU L O 1
ATOM 7459 N N . ASN L 2 76 ? 63.839 49.676 -2.397 1.00 21.32 76 ASN L N 1
ATOM 7460 C CA . ASN L 2 76 ? 64.370 50.951 -1.973 1.00 21.34 76 ASN L CA 1
ATOM 7461 C C . ASN L 2 76 ? 65.367 51.484 -3.014 1.00 21.27 76 ASN L C 1
ATOM 7462 O O . ASN L 2 76 ? 65.811 52.621 -2.877 1.00 16.33 76 ASN L O 1
ATOM 7467 N N . LEU L 2 77 ? 65.700 50.659 -4.005 1.00 21.11 77 LEU L N 1
ATOM 7468 C CA . LEU L 2 77 ? 66.669 51.088 -5.018 1.00 19.81 77 LEU L CA 1
ATOM 7469 C C . LEU L 2 77 ? 66.095 52.078 -6.036 1.00 19.34 77 LEU L C 1
ATOM 7470 O O . LEU L 2 77 ? 65.179 51.714 -6.775 1.00 19.44 77 LEU L O 1
ATOM 7475 N N . VAL L 2 78 ? 66.614 53.340 -6.132 1.00 14.47 78 VAL L N 1
ATOM 7476 C CA . VAL L 2 78 ? 66.106 54.369 -7.084 1.00 17.80 78 VAL L CA 1
ATOM 7477 C C . VAL L 2 78 ? 67.101 54.655 -8.250 1.00 19.30 78 VAL L C 1
ATOM 7478 O O . VAL L 2 78 ? 66.734 55.293 -9.229 1.00 18.25 78 VAL L O 1
ATOM 7482 N N . SER L 2 79 ? 68.369 54.217 -8.167 1.00 17.62 79 SER L N 1
ATOM 7483 C CA . SER L 2 79 ? 69.307 54.557 -9.234 1.00 22.51 79 SER L CA 1
ATOM 7484 C C . SER L 2 79 ? 70.611 53.801 -9.133 1.00 23.52 79 SER L C 1
ATOM 7485 O O . SER L 2 79 ? 71.068 53.412 -8.054 1.00 22.65 79 SER L O 1
ATOM 7488 N N . MET L 2 80 ? 71.221 53.616 -10.306 1.00 22.97 80 MET L N 1
ATOM 7489 C CA . MET L 2 80 ? 72.477 52.897 -10.418 1.00 24.26 80 MET L CA 1
ATOM 7490 C C . MET L 2 80 ? 73.337 53.548 -11.487 1.00 24.96 80 MET L C 1
ATOM 7491 O O . MET L 2 80 ? 72.854 53.941 -12.546 1.00 27.17 80 MET L O 1
ATOM 7496 N N . THR L 2 81 ? 74.623 53.674 -11.183 1.00 25.62 81 THR L N 1
ATOM 7497 C CA . THR L 2 81 ? 75.549 54.284 -12.134 1.00 24.78 81 THR L CA 1
ATOM 7498 C C . THR L 2 81 ? 76.819 53.431 -12.085 1.00 25.84 81 THR L C 1
ATOM 7499 O O . THR L 2 81 ? 77.076 52.749 -11.077 1.00 21.65 81 THR L O 1
ATOM 7503 N N . VAL L 2 82 ? 77.580 53.501 -13.169 1.00 22.67 82 VAL L N 1
ATOM 7504 C CA . VAL L 2 82 ? 78.808 52.718 -13.252 1.00 25.81 82 VAL L CA 1
ATOM 7505 C C . VAL L 2 82 ? 79.910 53.352 -12.417 1.00 24.32 82 VAL L C 1
ATOM 7506 O O . VAL L 2 82 ? 80.196 54.529 -12.589 1.00 24.64 82 VAL L O 1
ATOM 7510 N N . GLU L 2 83 ? 80.482 52.536 -11.532 1.00 25.93 83 GLU L N 1
ATOM 7511 C CA . GLU L 2 83 ? 81.559 53.119 -10.702 1.00 26.60 83 GLU L CA 1
ATOM 7512 C C . GLU L 2 83 ? 82.917 52.750 -11.292 1.00 24.20 83 GLU L C 1
ATOM 7513 O O . GLU L 2 83 ? 83.882 53.527 -11.282 1.00 24.44 83 GLU L O 1
ATOM 7519 N N . GLY L 2 84 ? 83.004 51.528 -11.808 1.00 22.28 84 GLY L N 1
ATOM 7520 C CA . GLY L 2 84 ? 84.296 51.118 -12.408 1.00 24.67 84 GLY L CA 1
ATOM 7521 C C . GLY L 2 84 ? 84.103 49.822 -13.171 1.00 25.39 84 GLY L C 1
ATOM 7522 O O . GLY L 2 84 ? 83.091 49.146 -13.034 1.00 27.30 84 GLY L O 1
ATOM 7523 N N . PRO L 2 85 ? 85.105 49.448 -13.960 1.00 27.57 85 PRO L N 1
ATOM 7524 C CA . PRO L 2 85 ? 85.068 48.226 -14.732 1.00 25.39 85 PRO L CA 1
ATOM 7525 C C . PRO L 2 85 ? 85.222 47.006 -13.869 1.00 28.26 85 PRO L C 1
ATOM 7526 O O . PRO L 2 85 ? 85.614 47.102 -12.706 1.00 27.93 85 PRO L O 1
ATOM 7530 N N . PRO L 2 86 ? 84.915 45.823 -14.387 1.00 27.55 86 PRO L N 1
ATOM 7531 C CA . PRO L 2 86 ? 85.092 44.609 -13.619 1.00 29.29 86 PRO L CA 1
ATOM 7532 C C . PRO L 2 86 ? 86.537 44.524 -13.163 1.00 31.96 86 PRO L C 1
ATOM 7533 O O . PRO L 2 86 ? 87.462 44.643 -13.964 1.00 30.73 86 PRO L O 1
ATOM 7537 N N . PRO L 2 87 ? 86.777 44.351 -11.872 1.00 32.63 87 PRO L N 1
ATOM 7538 C CA . PRO L 2 87 ? 88.124 44.242 -11.338 1.00 31.37 87 PRO L CA 1
ATOM 7539 C C . PRO L 2 87 ? 88.798 42.979 -11.873 1.00 33.95 87 PRO L C 1
ATOM 7540 O O . PRO L 2 87 ? 88.154 41.929 -12.000 1.00 32.41 87 PRO L O 1
ATOM 7544 N N . LYS L 2 88 ? 90.090 43.058 -12.185 1.00 31.27 88 LYS L N 1
ATOM 7545 C CA . LYS L 2 88 ? 90.814 41.905 -12.708 1.00 34.32 88 LYS L CA 1
ATOM 7546 C C . LYS L 2 88 ? 92.296 41.885 -12.346 1.00 33.35 88 LYS L C 1
ATOM 7547 O O . LYS L 2 88 ? 92.893 42.884 -11.937 1.00 29.15 88 LYS L O 1
ATOM 7553 N N . ASP L 2 89 ? 92.906 40.718 -12.527 1.00 34.02 89 ASP L N 1
ATOM 7554 C CA . ASP L 2 89 ? 94.328 40.550 -12.237 1.00 38.05 89 ASP L CA 1
ATOM 7555 C C . ASP L 2 89 ? 95.147 41.480 -13.136 1.00 37.70 89 ASP L C 1
ATOM 7556 O O . ASP L 2 89 ? 94.965 41.548 -14.342 1.00 36.25 89 ASP L O 1
ATOM 7561 N N . THR L 2 90 ? 96.046 42.236 -12.518 1.00 38.45 90 THR L N 1
ATOM 7562 C CA . THR L 2 90 ? 96.873 43.155 -13.296 1.00 38.28 90 THR L CA 1
ATOM 7563 C C . THR L 2 90 ? 98.318 42.661 -13.269 1.00 37.49 90 THR L C 1
ATOM 7564 O O . THR L 2 90 ? 99.222 43.326 -13.765 1.00 33.87 90 THR L O 1
ATOM 7568 N N . GLY L 2 91 ? 98.535 41.481 -12.690 1.00 37.67 91 GLY L N 1
ATOM 7569 C CA . GLY L 2 91 ? 99.878 40.927 -12.593 1.00 39.25 91 GLY L CA 1
ATOM 7570 C C . GLY L 2 91 ? 100.190 39.799 -13.554 1.00 44.03 91 GLY L C 1
ATOM 7571 O O . GLY L 2 91 ? 99.733 39.778 -14.718 1.00 48.21 91 GLY L O 1
#

CATH classification: 2.30.30.100

GO terms:
  GO:0006479 protein methylation (P, IDA)
  GO:0005634 nucleus (C, IDA)
  GO:0005829 cytosol (C, IDA)
  GO:0005684 U2-type spliceosomal complex (C, IDA)
  GO:0005685 U1 snRNP (C, IDA)
  GO:0005687 U4 snRNP (C, IDA)
  GO:0005689 U12-type spliceosomal complex (C, IDA)
  GO:0034709 methylosome (C, IDA)
  GO:0034715 pICln-Sm protein complex (C, IDA)
  GO:0034719 SMN-Sm protein complex (C, IDA)
  GO:0046540 U4/U6 x U5 tri-snRNP complex (C, IDA)
  GO:0071005 U2-type precatalytic spliceosome (C, IDA)
  GO:0071007 U2-type catalytic step 2 spliceosome (C, IDA)
  GO:0071013 catalytic step 2 spliceosome (C, IDA)
  GO:0000387 spliceosomal snRNP assembly (P, IDA)
  GO:0000398 mRNA splicing, via spliceosome (P, IDA)
  GO:0005634 nucleus (C, EXP)
  GO:0000398 mRNA splicing, via spliceosome (P, IC)
  GO:0019899 enzyme binding (F, IPI)
  GO:0005681 spliceosomal complex (C, TAS)

Organism: Homo sapiens (NCBI:txid9606)

B-factor: mean 31.67, std 12.92, range [10.89, 112.74]

Foldseek 3Di:
DPVVVLVQVQQQHWKWWAFPLGKIKIAHFNDADPQRFTKGAFIWIQDPVRDIDTDGIDTHGSVGTPDMGGDD/DPCPVQALAWKWWAFPVGKTKTFGWHDADPLGFTWGAQIKIKDWADDPPPVDHTDMDIGGDGTDGHGSVGTDDMDGDGGHD/DVVVLVQVQAQHWKWWAFPQGKIKIAHFNDADPQRWTKGAFIWIQDNVRDIDTDGIDTHGSNGTPDMGGDD/DQQDVVVVVVQQQFFKWWAFQVGKTKTFGWHDADNQRWTWGAQIKIKDWADDPDNVDDTDIDIDGDGTDGHGNPRTDDMDGPGGRD/DCDDVQVLVQVLAQHWKWWAFPQGKIKIAHFNDQDPQRFTKGAFIWIQDPVGDIDTDGIDTHGSNGTPDMGGDD/DQDDDPVCALFFKWWAFQVGKTKTFHWHDADNLGFTWGAQIKIKDWACPCCPVDHIDMDIGRDGTDGHGNVGTDDMGGDGGRD/DDDVVVLVQVQAQHWKWWAFPLGKIKIAHFNDADSQRFTKGAQIWIQDPVRDIDTDGIDTHGSNGTPDMGGDD/DCQPDCPVVQQLFFKWWAFQQGKTKTFHWHDADRQGWTWGAQIKIKDWADDPPPVDHIDMDIGGDGTDGHGNPRTDDMGGPGGRDD/DPDPVVLVQVQAQHWKWFAWPLGKIKIAHFNDADPQRFTKGAQIWIQDPVGDIDTDGIDTHGSNGTPDMGGDD/DQQDVVVVVVQQQFFKWWAFPVGKTKTFGWHDADNLGWTWGAQIKIKDWADPPDDPDGIDIDIDGDGTDGHGNPRTDDMDGPGGRD/DVVVQVQVQAQHWKWWAFPQGKIKTAHFNDADPQRWTKGAFIWIQDNVRDIDTDGIDTHGSNGTPDMGGDD/DQQDVVVVVVCQLFFKWWAFQQGKTKTFGWHDADNQRWTWGAQIKIKDWADDPDPVDDTDIDIDGDGTDGHGRVRTDDMDGDGGRDDDPD

Radius of gyration: 34.85 Å; Cα contacts (8 Å, |Δi|>4): 2532; chains: 12; bounding box: 74×60×109 Å